Protein 5A07 (pdb70)

Sequence (789 aa):
DHDAEVLDSIMDRLHEPLYEKDTFDPNEVLAENKQLYEEEFLLQQEISEPKVDNLVRSGDPLAGKAKGTILSLVRNSDLEDIISSIQQLEEEYNKNFGYPYTFLNDEEFTDEFKDGIKSILPKDRVVEFGTIGPDNWNMPDSIDRERYDQEMDKMSKENIQYAEVESYHNMCRFYSKEFYHHPLLSKYKYVWRLEPNVNFYCKINYDVFQFMNKNDKIYGFVLNLYDSPQTIETLWTSTMDFVEEHPNYLNVNGAFAWLKDNSQNPKNYDYTQGYSTCHFWTNFEIVVDLDFLRSEPYEKYMQYLEEKGGFYYERWGDAPVRSLALALFADKSSIHWFRDIGYHHTPYTNCPTCPADSDRCNGNCVPGKFTPWSDLDNQNCQATWIRHSMSEEELEMYHDAEVLDSIMDRLHEPLYEKDTFDPNEVLAENKQLYEEFLLQEISEPKVDNLVRSGDPLAGKAKGTILSLVRNSDLEDIISSIQQLEEEYNKNFGYPYTFLNDEEFTDEFKDGIKSILPKDRVVEFGTIGPDNWNMPDSIDRERYDQEMDKMSKENIQYAEVESYHNMCRFYSKEFYHHPLLSKYKYVWRLEPNVNFYCKINYDVFQFMNKNDKIYGFVLNLYDSPQTIETLWTSTMDFVEEHPNYLNVNGAFAWLKDNSQNPKNYDYTQGYSTCHFWTNFEIVVDLDFLRSEPYEKYMQYLEEKGGFYYERWGDAPVRSLALALFADKSSIHWFRDIGYHHTPYTNCPTCPADSDRCNGNCVPGKFTPWSDLDNQNCQATWIRHSMSEEELEMY

Nearest PDB structures (foldseek):
  5a07-assembly1_B  TM=1.003E+00  e=1.049E-85  Saccharomyces cerevisiae S288C
  5a08-assembly1_B  TM=1.001E+00  e=5.625E-82  Saccharomyces cerevisiae S288C
  7bop-assembly6_F  TM=9.604E-01  e=3.568E-45  Aspergillus fumigatus A1163
  1s4p-assembly1_B  TM=9.567E-01  e=1.882E-34  Saccharomyces cerevisiae
  1s4n-assembly1_A  TM=9.405E-01  e=6.060E-35  Saccharomyces cerevisiae

Foldseek 3Di:
DVVVVLLVVLLVLLQDFPDDPPPADLVVVLVVLLVLLLVLQADADAAFPDDDFAFQPRPCFLPAQEEAEEEDDLVLLVQQLVQVVQCCVQECVRRQHAYEYEYQDFHDPVSVVSNCVSDDVPRHYYYYHDDCCLQADDPLDDVVLLVVLLVVVVVVVDPCSVVRNLLSVQLCLQANVCVDPVNVRHQKYWAAYGNKHWFFHDGGRVSVVLVVVLAFKEFAFKWADDLQLPQAVSVLVSVVCVVCVVLFDSQFLSNLQRHCSNPVVSCVRNSGGSRIWGPVSTMMGRCCLCVDVQNNVLSVSVVNVVSSRSGVDGSTSSVGVSRRTRHHLVSYAHPLRTWMDDPFFTRAHHHPDPDPRTPPPDDGSDGGPDVVCSSGGSVSSCVVRRDDPSRSNRD/DPPVLLVVLVVLLQAFPDDPPPADLVVVLVVLLVLLCVFLADADAAFPDDDFAFQPRPCQLPAQEEAEEEDDLVLLVQLLVQVLQCCVQECVRRQHAYEYEYQDFHDPVSVVSVCVSDDVPRHYYYDYDDCCLQADDPLDDVVLLQVLLVVVVVVVDPCSVPRNLLSVQLCLQAPVCVDVVNVRGQKYWAAYGNKHWFFHDGGRPSVVLVVVLAFKEFAFKFADDLQLCQAVSVLVVVVCVVPVVLFDSQFLSNLQRHCRNPVVSCVSNVGGRRIWGPVSTMMGRCCLCVDDQNNVVSVSVVNVVSSRSGVDGSTSSVRVSCRGRHRLQSHAHPLRGFMDDPFFTRAHHHPVVDPRTPPPDDRSPGGPDVVCSSGGSVSSCVVRRDDPSRVNRD

InterPro domains:
  IPR002685 Glycosyl transferase, family 15 [PF01793] (127-413)
  IPR002685 Glycosyl transferase, family 15 [PIRSF018153] (16-459)
  IPR002685 Glycosyl transferase, family 15 [PTHR31121] (1-459)
  IPR029044 Nucleotide-diphospho-sugar transferases [G3DSA:3.90.550.10] (112-464)
  IPR029044 Nucleotide-diphospho-sugar transferases [SSF53448] (128-454)

Solvent-accessible surface area: 32779 Å² total; per-residue (Å²): 139,133,101,47,110,45,40,89,54,4,28,91,114,0,102,92,45,59,74,133,124,134,83,49,59,47,113,119,23,37,56,109,6,89,104,36,16,100,93,34,8,112,66,106,4,53,46,4,144,39,148,50,28,10,92,59,75,56,124,80,18,27,134,16,140,1,0,0,0,1,27,7,147,28,95,19,0,42,57,0,26,43,0,0,28,44,0,16,94,17,3,0,104,63,17,34,3,24,1,0,0,0,2,52,116,127,14,62,108,60,0,63,87,10,0,107,61,37,15,63,211,117,28,89,27,51,40,8,57,3,33,94,138,68,21,73,22,31,153,88,15,70,119,126,102,10,73,113,42,1,58,121,22,35,140,100,133,15,119,88,2,103,69,56,57,53,1,9,37,1,17,3,6,0,35,27,1,2,93,20,106,37,0,84,108,20,55,5,1,2,7,2,36,28,70,1,38,6,20,2,90,5,71,1,0,0,1,11,2,0,60,82,30,116,12,31,0,0,1,2,5,1,7,8,22,51,26,70,2,0,83,52,0,4,41,7,0,8,63,2,0,84,113,52,42,106,21,13,44,98,58,5,2,6,21,0,0,5,0,4,6,8,18,43,169,20,17,93,83,0,130,3,0,0,0,0,8,0,39,5,10,1,1,0,0,10,0,79,19,0,78,38,97,29,0,48,103,0,4,88,34,0,25,130,87,4,3,2,3,28,20,23,1,8,8,11,2,0,0,0,0,0,0,0,0,14,8,49,39,42,17,3,8,8,0,7,0,2,1,3,24,38,64,30,14,18,1,2,4,25,27,54,92,156,39,119,27,29,70,64,62,16,52,80,26,106,8,4,28,63,57,126,55,27,46,48,17,1,4,4,1,2,7,86,53,3,22,57,118,122,17,52,109,16,9,108,95,79,140,56,42,84,45,2,31,71,102,1,101,90,56,60,67,134,156,129,92,48,58,48,114,110,22,36,57,114,6,90,104,37,17,94,96,30,6,90,70,105,6,51,42,5,145,37,147,36,27,14,94,59,76,56,122,105,20,27,132,17,137,2,0,0,1,1,27,6,146,30,88,19,0,34,58,0,26,45,0,0,29,44,0,16,84,18,3,0,102,61,17,33,3,25,1,1,0,0,2,57,111,128,15,68,106,58,2,62,84,9,0,105,63,36,16,63,210,112,26,83,28,50,43,9,51,3,33,94,136,68,18,73,23,31,153,85,15,76,117,143,110,8,72,102,42,2,67,101,22,39,153,114,133,18,121,88,3,98,70,55,57,52,1,8,38,2,18,2,5,0,36,29,1,2,90,15,104,43,0,87,105,20,57,5,0,1,7,2,37,29,72,1,37,5,21,2,72,5,66,2,0,0,1,20,4,0,68,125,32,117,18,32,0,0,0,2,5,0,8,8,21,48,16,68,0,0,82,53,0,5,42,5,0,10,65,2,0,88,111,50,41,102,21,5,44,80,56,6,2,5,26,0,0,5,0,10,4,9,15,37,170,21,21,86,81,0,130,4,0,0,0,0,8,0,39,4,10,1,1,0,0,11,0,76,19,0,80,36,96,27,0,47,102,0,4,86,37,0,26,126,92,5,3,2,2,26,22,24,1,7,8,11,1,0,0,0,0,0,0,0,0,15,8,49,35,38,18,3,8,8,0,7,0,3,0,2,24,38,67,34,13,19,1,2,5,25,29,54,96,154,46,115,25,28,74,62,59,16,49,66,19,106,9,3,30,55,55,128,55,25,48,50,18,1,2,4,1,2,7,93,53,2,21,48,120,115,20,64,127,22,11

Radius of gyration: 29.5 Å; Cα contacts (8 Å, |Δi|>4): 1408; chains: 2; bounding box: 69×97×71 Å

GO terms:
  GO:0000030 mannosyltransferase activity (F, IDA)
  GO:0000324 fungal-type vacuole (C, HDA)

Secondary structure (DSSP, 8-state):
-HHHHHHHHHHHHTTS-SS-TTSS-HHHHHHHHHHHHHHHHTSB--S---S----TTSTTTT-SSEEEEEE--GGGHHHHHHHHHHHHHHTGGGT---EEEEESSPPPHHHHHHHHHHS-TT--EEEEEPPGGGTSPPTTS-HHHHHHHHHHHHHTT-TTTT-HHHHHHHHIIIIIGGGSGGGTT-SEEEE--TT-EE-B---S-HHHHHHHTT--EEES-EEE--GGG-TTHHHHHHHHHHH-GGG--TT--HHHHH--SS-HHHHHHTTS---EEE-TTSEEEEHHHHHSHHHHHHHHHHHHHTHHHHS---HHHHHHHHHHHHS-GGGEEE-TT--EEETTEEE-PBPPTT--SB-SSS-TT---S-GGGGGGB-HHHHHHHH--HHHHT--/--HHHHHHHHHHHTS-SS-TTS--HHHHHHHHHHHHHHHHTSB--S---S-PPPTTSTTTT-SSEEEEEE--GGGHHHHHHHHHHHHHHTGGGT---EEEEESSPPPHHHHHHHHHTS-TT--EEEEEPPGGGTSPPTTS-HHHHHHHHHHHHHTT-TTTT-HHHHHHHHHHHHTGGGSGGGTT-SEEEE--TT-EE-B---S-HHHHHHHTT--EEES-EE---GGG-TTHHHHHHHHHHH-GGG--TT--HHHHH--SS-HHHHHHTTS----EE-TTSEEEEHHHHTSHHHHHHHHHHHHHTHHHHS---HHHHHHHHHHHHS-GGGEEE-TT--EEETTEEE--B--TT--SB-S-S-TT---S-GGGGGGB-HHHHHHHH--HHHHT--

CATH classification: 3.90.550.10

Structure (mmCIF, N/CA/C/O backbone):
data_5A07
#
_entry.id   5A07
#
_cell.length_a   61.215
_cell.length_b   102.621
_cell.length_c   162.651
_cell.angle_alpha   90.00
_cell.angle_beta   90.00
_cell.angle_gamma   90.00
#
_symmetry.space_group_name_H-M   'P 21 21 21'
#
loop_
_entity.id
_entity.type
_entity.pdbx_description
1 polymer 'PROBABLE MANNOSYLTRANSFERASE KTR4'
2 non-polymer "GUANOSINE-5'-DIPHOSPHATE"
3 non-polymer 'MANGANESE (II) ION'
4 non-polymer 'ACETATE ION'
5 water water
#
loop_
_atom_site.group_PDB
_atom_site.id
_atom_site.type_symbol
_atom_site.label_atom_id
_atom_site.label_alt_id
_atom_site.label_comp_id
_atom_site.label_asym_id
_atom_site.label_entity_id
_atom_site.label_seq_id
_atom_site.pdbx_PDB_ins_code
_atom_site.Cartn_x
_atom_site.Cartn_y
_atom_site.Cartn_z
_atom_site.occupancy
_atom_site.B_iso_or_equiv
_atom_site.auth_seq_id
_atom_site.auth_comp_id
_atom_site.auth_asym_id
_atom_site.auth_atom_id
_atom_site.pdbx_PDB_model_num
ATOM 1 N N . ASP A 1 40 ? 39.774 -90.014 -1.505 1.00 50.37 70 ASP A N 1
ATOM 2 C CA . ASP A 1 40 ? 40.612 -89.120 -2.418 1.00 50.80 70 ASP A CA 1
ATOM 3 C C . ASP A 1 40 ? 40.595 -87.685 -1.887 1.00 49.95 70 ASP A C 1
ATOM 4 O O . ASP A 1 40 ? 39.513 -87.098 -1.651 1.00 41.08 70 ASP A O 1
ATOM 9 N N . HIS A 1 41 ? 41.786 -87.116 -1.718 1.00 41.82 71 HIS A N 1
ATOM 10 C CA . HIS A 1 41 ? 41.845 -85.850 -1.067 1.00 42.00 71 HIS A CA 1
ATOM 11 C C . HIS A 1 41 ? 41.120 -84.698 -1.891 1.00 40.49 71 HIS A C 1
ATOM 12 O O . HIS A 1 41 ? 40.363 -83.886 -1.308 1.00 33.54 71 HIS A O 1
ATOM 19 N N . ASP A 1 42 ? 41.405 -84.638 -3.183 1.00 35.78 72 ASP A N 1
ATOM 20 C CA . ASP A 1 42 ? 40.805 -83.624 -4.095 1.00 38.37 72 ASP A CA 1
ATOM 21 C C . ASP A 1 42 ? 39.303 -83.655 -4.027 1.00 38.86 72 ASP A C 1
ATOM 22 O O . ASP A 1 42 ? 38.674 -82.624 -4.066 1.00 34.29 72 ASP A O 1
ATOM 27 N N . ALA A 1 43 ? 38.732 -84.837 -3.897 1.00 38.04 73 ALA A N 1
ATOM 28 C CA . ALA A 1 43 ? 37.305 -84.990 -3.832 1.00 38.41 73 ALA A CA 1
ATOM 29 C C . ALA A 1 43 ? 36.698 -84.590 -2.497 1.00 42.59 73 ALA A C 1
ATOM 30 O O . ALA A 1 43 ? 35.548 -84.145 -2.447 1.00 38.56 73 ALA A O 1
ATOM 32 N N . GLU A 1 44 ? 37.416 -84.764 -1.396 1.00 41.27 74 GLU A N 1
ATOM 33 C CA . GLU A 1 44 ? 36.915 -84.224 -0.143 1.00 44.57 74 GLU A CA 1
ATOM 34 C C . GLU A 1 44 ? 36.998 -82.664 -0.212 1.00 36.44 74 GLU A C 1
ATOM 35 O O . GLU A 1 44 ? 36.180 -81.994 0.367 1.00 39.24 74 GLU A O 1
ATOM 41 N N . VAL A 1 45 ? 38.025 -82.114 -0.875 1.00 33.20 75 VAL A N 1
ATOM 42 C CA . VAL A 1 45 ? 38.172 -80.660 -0.992 1.00 30.45 75 VAL A CA 1
ATOM 43 C C . VAL A 1 45 ? 36.940 -80.168 -1.726 1.00 32.06 75 VAL A C 1
ATOM 44 O O . VAL A 1 45 ? 36.261 -79.249 -1.243 1.00 29.44 75 VAL A O 1
ATOM 48 N N . LEU A 1 46 ? 36.606 -80.818 -2.836 1.00 27.91 76 LEU A N 1
ATOM 49 C CA . LEU A 1 46 ? 35.402 -80.433 -3.615 1.00 36.11 76 LEU A CA 1
ATOM 50 C C . LEU A 1 46 ? 34.153 -80.535 -2.807 1.00 36.01 76 LEU A C 1
ATOM 51 O O . LEU A 1 46 ? 33.322 -79.627 -2.851 1.00 38.23 76 LEU A O 1
ATOM 56 N N . ASP A 1 47 ? 34.005 -81.592 -2.017 1.00 38.74 77 ASP A N 1
ATOM 57 C CA . ASP A 1 47 ? 32.823 -81.719 -1.173 1.00 37.59 77 ASP A CA 1
ATOM 58 C C . ASP A 1 47 ? 32.715 -80.643 -0.123 1.00 34.90 77 ASP A C 1
ATOM 59 O O . ASP A 1 47 ? 31.631 -80.179 0.204 1.00 32.06 77 ASP A O 1
ATOM 64 N N . SER A 1 48 ? 33.825 -80.271 0.466 1.00 31.74 78 SER A N 1
ATOM 65 C CA . SER A 1 48 ? 33.787 -79.183 1.419 1.00 37.24 78 SER A CA 1
ATOM 66 C C . SER A 1 48 ? 33.515 -77.831 0.722 1.00 33.04 78 SER A C 1
ATOM 67 O O . SER A 1 48 ? 32.908 -76.922 1.342 1.00 35.87 78 SER A O 1
ATOM 70 N N . ILE A 1 49 ? 33.900 -77.705 -0.559 1.00 30.52 79 ILE A N 1
ATOM 71 C CA . ILE A 1 49 ? 33.534 -76.483 -1.313 1.00 27.42 79 ILE A CA 1
ATOM 72 C C . ILE A 1 49 ? 32.012 -76.446 -1.527 1.00 26.81 79 ILE A C 1
ATOM 73 O O . ILE A 1 49 ? 31.379 -75.439 -1.207 1.00 25.05 79 ILE A O 1
ATOM 78 N N . MET A 1 50 ? 31.452 -77.582 -1.921 1.00 27.40 80 MET A N 1
ATOM 79 C CA . MET A 1 50 ? 29.975 -77.725 -2.126 1.00 30.51 80 MET A CA 1
ATOM 80 C C . MET A 1 50 ? 29.192 -77.471 -0.921 1.00 29.43 80 MET A C 1
ATOM 81 O O . MET A 1 50 ? 28.131 -76.793 -0.985 1.00 30.08 80 MET A O 1
ATOM 86 N N . ASP A 1 51 ? 29.701 -77.939 0.235 1.00 35.91 81 ASP A N 1
ATOM 87 C CA . ASP A 1 51 ? 29.109 -77.571 1.551 1.00 32.54 81 ASP A CA 1
ATOM 88 C C . ASP A 1 51 ? 29.143 -76.057 1.855 1.00 35.70 81 ASP A C 1
ATOM 89 O O . ASP A 1 51 ? 28.167 -75.462 2.344 1.00 34.17 81 ASP A O 1
ATOM 94 N N . ARG A 1 52 ? 30.297 -75.428 1.640 1.00 33.57 82 ARG A N 1
ATOM 95 C CA . ARG A 1 52 ? 30.357 -73.971 1.823 1.00 33.41 82 ARG A CA 1
ATOM 96 C C . ARG A 1 52 ? 29.358 -73.222 0.916 1.00 28.08 82 ARG A C 1
ATOM 97 O O . ARG A 1 52 ? 28.846 -72.196 1.266 1.00 30.52 82 ARG A O 1
ATOM 105 N N . LEU A 1 53 ? 29.110 -73.755 -0.264 1.00 25.98 83 LEU A N 1
ATOM 106 C CA . LEU A 1 53 ? 28.206 -73.143 -1.230 1.00 24.58 83 LEU A CA 1
ATOM 107 C C . LEU A 1 53 ? 26.764 -73.353 -0.861 1.00 27.56 83 LEU A C 1
ATOM 108 O O . LEU A 1 53 ? 25.893 -72.783 -1.479 1.00 25.84 83 LEU A O 1
ATOM 113 N N . HIS A 1 54 ? 26.506 -74.185 0.131 1.00 26.90 84 HIS A N 1
ATOM 114 C CA . HIS A 1 54 ? 25.131 -74.440 0.586 1.00 30.92 84 HIS A CA 1
ATOM 115 C C . HIS A 1 54 ? 24.870 -73.995 1.993 1.00 30.67 84 HIS A C 1
ATOM 116 O O . HIS A 1 54 ? 23.847 -74.307 2.549 1.00 29.55 84 HIS A O 1
ATOM 123 N N . GLU A 1 55 ? 25.748 -73.197 2.562 1.00 31.04 85 GLU A N 1
ATOM 124 C CA . GLU A 1 55 ? 25.425 -72.574 3.837 1.00 32.73 85 GLU A CA 1
ATOM 125 C C . GLU A 1 55 ? 25.825 -71.080 3.864 1.00 28.97 85 GLU A C 1
ATOM 126 O O . GLU A 1 55 ? 26.792 -70.694 3.225 1.00 29.08 85 GLU A O 1
ATOM 132 N N . PRO A 1 56 ? 25.092 -70.272 4.627 1.00 32.84 86 PRO A N 1
ATOM 133 C CA . PRO A 1 56 ? 25.421 -68.851 4.680 1.00 33.93 86 PRO A CA 1
ATOM 134 C C . PRO A 1 56 ? 26.797 -68.586 5.225 1.00 32.49 86 PRO A C 1
ATOM 135 O O . PRO A 1 56 ? 27.328 -69.336 6.039 1.00 26.02 86 PRO A O 1
ATOM 139 N N . LEU A 1 57 ? 27.405 -67.492 4.794 1.00 27.53 87 LEU A N 1
ATOM 140 C CA . LEU A 1 57 ? 28.698 -67.162 5.333 1.00 27.53 87 LEU A CA 1
ATOM 141 C C . LEU A 1 57 ? 28.625 -66.903 6.850 1.00 26.96 87 LEU A C 1
ATOM 142 O O . LEU A 1 57 ? 29.587 -67.167 7.569 1.00 25.90 87 LEU A O 1
ATOM 147 N N . TYR A 1 58 ? 27.539 -66.305 7.316 1.00 25.29 88 TYR A N 1
ATOM 148 C CA . TYR A 1 58 ? 27.362 -66.033 8.714 1.00 28.68 88 TYR A CA 1
ATOM 149 C C . TYR A 1 58 ? 26.089 -66.691 9.190 1.00 33.61 88 TYR A C 1
ATOM 150 O O . TYR A 1 58 ? 25.093 -66.600 8.476 1.00 29.93 88 TYR A O 1
ATOM 159 N N . GLU A 1 59 ? 26.067 -67.230 10.438 1.00 37.05 89 GLU A N 1
ATOM 160 C CA . GLU A 1 59 ? 24.829 -67.937 10.888 1.00 41.14 89 GLU A CA 1
ATOM 161 C C . GLU A 1 59 ? 23.729 -66.981 11.026 1.00 35.41 89 GLU A C 1
ATOM 162 O O . GLU A 1 59 ? 23.903 -65.856 11.538 1.00 39.16 89 GLU A O 1
ATOM 168 N N . LYS A 1 60 ? 22.599 -67.414 10.517 1.00 40.23 90 LYS A N 1
ATOM 169 C CA . LYS A 1 60 ? 21.387 -66.606 10.493 1.00 50.96 90 LYS A CA 1
ATOM 170 C C . LYS A 1 60 ? 21.088 -66.046 11.876 1.00 46.46 90 LYS A C 1
ATOM 171 O O . LYS A 1 60 ? 21.400 -66.669 12.890 1.00 50.75 90 LYS A O 1
ATOM 177 N N . ASP A 1 61 ? 20.584 -64.819 11.925 1.00 52.40 91 ASP A N 1
ATOM 178 C CA . ASP A 1 61 ? 20.187 -64.179 13.200 1.00 51.49 91 ASP A CA 1
ATOM 179 C C . ASP A 1 61 ? 21.271 -63.989 14.279 1.00 54.25 91 ASP A C 1
ATOM 180 O O . ASP A 1 61 ? 20.959 -63.800 15.450 1.00 63.38 91 ASP A O 1
ATOM 185 N N . THR A 1 62 ? 22.535 -63.952 13.887 1.00 48.22 92 THR A N 1
ATOM 186 C CA . THR A 1 62 ? 23.614 -63.610 14.785 1.00 45.64 92 THR A CA 1
ATOM 187 C C . THR A 1 62 ? 24.288 -62.268 14.448 1.00 47.07 92 THR A C 1
ATOM 188 O O . THR A 1 62 ? 25.409 -62.033 14.871 1.00 51.31 92 THR A O 1
ATOM 192 N N . PHE A 1 63 ? 23.637 -61.409 13.657 1.00 41.01 93 PHE A N 1
ATOM 193 C CA . PHE A 1 63 ? 24.244 -60.126 13.234 1.00 34.41 93 PHE A CA 1
ATOM 194 C C . PHE A 1 63 ? 23.127 -59.202 13.041 1.00 36.09 93 PHE A C 1
ATOM 195 O O . PHE A 1 63 ? 22.007 -59.642 12.739 1.00 35.37 93 PHE A O 1
ATOM 203 N N . ASP A 1 64 ? 23.402 -57.903 13.154 1.00 35.09 94 ASP A N 1
ATOM 204 C CA . ASP A 1 64 ? 22.433 -56.905 12.832 1.00 35.70 94 ASP A CA 1
ATOM 205 C C . ASP A 1 64 ? 22.923 -56.289 11.494 1.00 32.12 94 ASP A C 1
ATOM 206 O O . ASP A 1 64 ? 24.021 -55.687 11.467 1.00 28.47 94 ASP A O 1
ATOM 211 N N . PRO A 1 65 ? 22.119 -56.416 10.410 1.00 34.60 95 PRO A N 1
ATOM 212 C CA . PRO A 1 65 ? 22.456 -55.801 9.075 1.00 31.24 95 PRO A CA 1
ATOM 213 C C . PRO A 1 65 ? 22.744 -54.292 9.115 1.00 31.57 95 PRO A C 1
ATOM 214 O O . PRO A 1 65 ? 23.491 -53.801 8.287 1.00 30.05 95 PRO A O 1
ATOM 218 N N . ASN A 1 66 ? 22.171 -53.544 10.063 1.00 31.34 96 ASN A N 1
ATOM 219 C CA . ASN A 1 66 ? 22.506 -52.121 10.201 1.00 31.03 96 ASN A CA 1
ATOM 220 C C . ASN A 1 66 ? 23.894 -51.892 10.764 1.00 28.57 96 ASN A C 1
ATOM 221 O O . ASN A 1 66 ? 24.573 -50.979 10.330 1.00 29.65 96 ASN A O 1
ATOM 226 N N . GLU A 1 67 ? 24.328 -52.708 11.719 1.00 29.08 97 GLU A N 1
ATOM 227 C CA . GLU A 1 67 ? 25.678 -52.587 12.195 1.00 31.48 97 GLU A CA 1
ATOM 228 C C . GLU A 1 67 ? 26.639 -53.063 11.106 1.00 28.92 97 GLU A C 1
ATOM 229 O O . GLU A 1 67 ? 27.772 -52.617 11.063 1.00 26.62 97 GLU A O 1
ATOM 235 N N . VAL A 1 68 ? 26.262 -54.118 10.393 1.00 27.67 98 VAL A N 1
ATOM 236 C CA . VAL A 1 68 ? 27.109 -54.663 9.306 1.00 27.09 98 VAL A CA 1
ATOM 237 C C . VAL A 1 68 ? 27.384 -53.559 8.237 1.00 22.05 98 VAL A C 1
ATOM 238 O O . VAL A 1 68 ? 28.500 -53.334 7.835 1.00 21.36 98 VAL A O 1
ATOM 242 N N . LEU A 1 69 ? 26.336 -52.861 7.870 1.00 22.83 99 LEU A N 1
ATOM 243 C CA . LEU A 1 69 ? 26.415 -51.802 6.907 1.00 24.60 99 LEU A CA 1
ATOM 244 C C . LEU A 1 69 ? 27.346 -50.720 7.422 1.00 24.63 99 LEU A C 1
ATOM 245 O O . LEU A 1 69 ? 28.130 -50.181 6.674 1.00 21.51 99 LEU A O 1
ATOM 250 N N . ALA A 1 70 ? 27.269 -50.411 8.703 1.00 23.18 100 ALA A N 1
ATOM 251 C CA . ALA A 1 70 ? 28.101 -49.368 9.230 1.00 24.41 100 ALA A CA 1
ATOM 252 C C . ALA A 1 70 ? 29.551 -49.784 9.169 1.00 22.53 100 ALA A C 1
ATOM 253 O O . ALA A 1 70 ? 30.420 -49.001 8.856 1.00 22.46 100 ALA A O 1
ATOM 255 N N . GLU A 1 71 ? 29.833 -51.019 9.531 1.00 22.54 101 GLU A N 1
ATOM 256 C CA . GLU A 1 71 ? 31.186 -51.471 9.480 1.00 24.12 101 GLU A CA 1
ATOM 257 C C . GLU A 1 71 ? 31.713 -51.561 8.021 1.00 22.73 101 GLU A C 1
ATOM 258 O O . GLU A 1 71 ? 32.881 -51.402 7.770 1.00 20.57 101 GLU A O 1
ATOM 264 N N . ASN A 1 72 ? 30.854 -51.960 7.106 1.00 21.50 102 ASN A N 1
ATOM 265 C CA . ASN A 1 72 ? 31.272 -52.115 5.676 1.00 20.65 102 ASN A CA 1
ATOM 266 C C . ASN A 1 72 ? 31.504 -50.756 5.045 1.00 21.14 102 ASN A C 1
ATOM 267 O O . ASN A 1 72 ? 32.473 -50.568 4.332 1.00 21.41 102 ASN A O 1
ATOM 272 N N . LYS A 1 73 ? 30.676 -49.769 5.377 1.00 23.01 103 LYS A N 1
ATOM 273 C CA . LYS A 1 73 ? 30.981 -48.411 4.956 1.00 23.74 103 LYS A CA 1
ATOM 274 C C . LYS A 1 73 ? 32.305 -47.896 5.492 1.00 22.68 103 LYS A C 1
ATOM 275 O O . LYS A 1 73 ? 33.012 -47.168 4.819 1.00 19.42 103 LYS A O 1
ATOM 281 N N . GLN A 1 74 ? 32.628 -48.206 6.743 1.00 21.45 104 GLN A N 1
ATOM 282 C CA . GLN A 1 74 ? 33.927 -47.780 7.283 1.00 22.93 104 GLN A CA 1
ATOM 283 C C . GLN A 1 74 ? 35.075 -48.454 6.625 1.00 20.34 104 GLN A C 1
ATOM 284 O O . GLN A 1 74 ? 36.132 -47.854 6.402 1.00 21.76 104 GLN A O 1
ATOM 290 N N . LEU A 1 75 ? 34.958 -49.743 6.348 1.00 20.45 105 LEU A N 1
ATOM 291 C CA . LEU A 1 75 ? 36.045 -50.427 5.655 1.00 19.53 105 LEU A CA 1
ATOM 292 C C . LEU A 1 75 ? 36.229 -49.861 4.217 1.00 18.61 105 LEU A C 1
ATOM 293 O O . LEU A 1 75 ? 37.333 -49.701 3.750 1.00 18.28 105 LEU A O 1
ATOM 298 N N . TYR A 1 76 ? 35.123 -49.658 3.492 1.00 17.99 106 TYR A N 1
ATOM 299 C CA . TYR A 1 76 ? 35.174 -49.000 2.170 1.00 17.38 106 TYR A CA 1
ATOM 300 C C . TYR A 1 76 ? 35.852 -47.649 2.262 1.00 17.80 106 TYR A C 1
ATOM 301 O O . TYR A 1 76 ? 36.761 -47.352 1.518 1.00 18.92 106 TYR A O 1
ATOM 310 N N . GLU A 1 77 ? 35.423 -46.834 3.203 1.00 19.23 107 GLU A N 1
ATOM 311 C CA . GLU A 1 77 ? 36.015 -45.545 3.427 1.00 21.26 107 GLU A CA 1
ATOM 312 C C . GLU A 1 77 ? 37.524 -45.586 3.692 1.00 22.72 107 GLU A C 1
ATOM 313 O O . GLU A 1 77 ? 38.276 -44.775 3.116 1.00 19.02 107 GLU A O 1
ATOM 319 N N A GLU A 1 78 ? 37.965 -46.527 4.520 0.50 21.95 108 GLU A N 1
ATOM 320 N N B GLU A 1 78 ? 37.963 -46.525 4.539 0.50 22.42 108 GLU A N 1
ATOM 321 C CA A GLU A 1 78 ? 39.377 -46.660 4.848 0.50 23.25 108 GLU A CA 1
ATOM 322 C CA B GLU A 1 78 ? 39.392 -46.723 4.848 0.50 24.18 108 GLU A CA 1
ATOM 323 C C A GLU A 1 78 ? 40.229 -46.975 3.616 0.50 21.55 108 GLU A C 1
ATOM 324 C C B GLU A 1 78 ? 40.193 -46.906 3.569 0.50 22.05 108 GLU A C 1
ATOM 325 O O A GLU A 1 78 ? 41.359 -46.489 3.510 0.50 19.78 108 GLU A O 1
ATOM 326 O O B GLU A 1 78 ? 41.236 -46.256 3.374 0.50 20.19 108 GLU A O 1
ATOM 337 N N . PHE A 1 79 ? 39.703 -47.788 2.698 1.00 19.93 109 PHE A N 1
ATOM 338 C CA . PHE A 1 79 ? 40.394 -48.067 1.457 1.00 19.49 109 PHE A CA 1
ATOM 339 C C . PHE A 1 79 ? 40.350 -46.848 0.543 1.00 17.92 109 PHE A C 1
ATOM 340 O O . PHE A 1 79 ? 41.362 -46.464 -0.031 1.00 17.73 109 PHE A O 1
ATOM 348 N N . LEU A 1 80 ? 39.192 -46.234 0.404 1.00 17.06 110 LEU A N 1
ATOM 349 C CA . LEU A 1 80 ? 39.086 -45.128 -0.519 1.00 16.85 110 LEU A CA 1
ATOM 350 C C . LEU A 1 80 ? 39.903 -43.880 -0.096 1.00 19.23 110 LEU A C 1
ATOM 351 O O . LEU A 1 80 ? 40.311 -43.098 -0.958 1.00 18.41 110 LEU A O 1
ATOM 356 N N . LEU A 1 81 ? 40.162 -43.746 1.207 1.00 19.74 111 LEU A N 1
ATOM 357 C CA . LEU A 1 81 ? 41.034 -42.679 1.762 1.00 21.42 111 LEU A CA 1
ATOM 358 C C . LEU A 1 81 ? 42.496 -42.875 1.499 1.00 21.94 111 LEU A C 1
ATOM 359 O O . LEU A 1 81 ? 43.255 -41.932 1.559 1.00 20.37 111 LEU A O 1
ATOM 364 N N . GLN A 1 82 ? 42.899 -44.066 1.152 1.00 20.03 112 GLN A N 1
ATOM 365 C CA A GLN A 1 82 ? 44.299 -44.292 0.970 0.40 19.84 112 GLN A CA 1
ATOM 366 C CA B GLN A 1 82 ? 44.300 -44.327 0.941 0.60 21.77 112 GLN A CA 1
ATOM 367 C C . GLN A 1 82 ? 44.786 -43.543 -0.272 1.00 20.48 112 GLN A C 1
ATOM 368 O O . GLN A 1 82 ? 44.190 -43.622 -1.326 1.00 17.56 112 GLN A O 1
ATOM 379 N N . GLU A 1 83 ? 45.887 -42.798 -0.119 1.00 17.40 113 GLU A N 1
ATOM 380 C CA . GLU A 1 83 ? 46.526 -42.137 -1.227 1.00 18.76 113 GLU A CA 1
ATOM 381 C C . GLU A 1 83 ? 47.123 -43.166 -2.181 1.00 19.50 113 GLU A C 1
ATOM 382 O O . GLU A 1 83 ? 48.007 -43.861 -1.832 1.00 21.29 113 GLU A O 1
ATOM 388 N N . ILE A 1 84 ? 46.633 -43.266 -3.385 1.00 18.50 114 ILE A N 1
ATOM 389 C CA . ILE A 1 84 ? 47.166 -44.229 -4.342 1.00 17.68 114 ILE A CA 1
ATOM 390 C C . ILE A 1 84 ? 47.525 -43.547 -5.620 1.00 17.01 114 ILE A C 1
ATOM 391 O O . ILE A 1 84 ? 47.097 -42.390 -5.913 1.00 16.18 114 ILE A O 1
ATOM 396 N N . SER A 1 85 ? 48.317 -44.250 -6.419 1.00 17.93 115 SER A N 1
ATOM 397 C CA . SER A 1 85 ? 48.612 -43.806 -7.757 1.00 21.24 115 SER A CA 1
ATOM 398 C C . SER A 1 85 ? 48.430 -44.898 -8.796 1.00 20.40 115 SER A C 1
ATOM 399 O O . SER A 1 85 ? 47.608 -44.756 -9.684 1.00 20.79 115 SER A O 1
ATOM 402 N N . GLU A 1 86 ? 49.275 -45.896 -8.765 1.00 21.07 116 GLU A N 1
ATOM 403 C CA . GLU A 1 86 ? 49.202 -46.962 -9.735 1.00 23.21 116 GLU A CA 1
ATOM 404 C C . GLU A 1 86 ? 49.643 -48.285 -9.120 1.00 20.50 116 GLU A C 1
ATOM 405 O O . GLU A 1 86 ? 50.117 -48.321 -7.968 1.00 22.68 116 GLU A O 1
ATOM 411 N N . PRO A 1 87 ? 49.409 -49.388 -9.817 1.00 18.35 117 PRO A N 1
ATOM 412 C CA . PRO A 1 87 ? 49.759 -50.687 -9.264 1.00 18.51 117 PRO A CA 1
ATOM 413 C C . PRO A 1 87 ? 51.239 -50.750 -8.895 1.00 21.31 117 PRO A C 1
ATOM 414 O O . PRO A 1 87 ? 52.063 -50.217 -9.623 1.00 21.47 117 PRO A O 1
ATOM 418 N N . LYS A 1 88 ? 51.509 -51.343 -7.740 1.00 22.59 118 LYS A N 1
ATOM 419 C CA . LYS A 1 88 ? 52.871 -51.474 -7.176 1.00 24.54 118 LYS A CA 1
ATOM 420 C C . LYS A 1 88 ? 53.498 -52.729 -7.673 1.00 22.88 118 LYS A C 1
ATOM 421 O O . LYS A 1 88 ? 53.560 -53.708 -6.979 1.00 24.01 118 LYS A O 1
ATOM 427 N N . VAL A 1 89 ? 53.820 -52.733 -8.953 1.00 21.94 119 VAL A N 1
ATOM 428 C CA . VAL A 1 89 ? 54.405 -53.884 -9.617 1.00 22.64 119 VAL A CA 1
ATOM 429 C C . VAL A 1 89 ? 55.559 -53.329 -10.463 1.00 23.72 119 VAL A C 1
ATOM 430 O O . VAL A 1 89 ? 55.591 -52.153 -10.758 1.00 23.80 119 VAL A O 1
ATOM 434 N N . ASP A 1 90 ? 56.543 -54.164 -10.827 1.00 27.97 120 ASP A N 1
ATOM 435 C CA . ASP A 1 90 ? 57.785 -53.612 -11.448 1.00 31.34 120 ASP A CA 1
ATOM 436 C C . ASP A 1 90 ? 57.803 -53.819 -12.930 1.00 33.53 120 ASP A C 1
ATOM 437 O O . ASP A 1 90 ? 58.883 -53.830 -13.567 1.00 30.31 120 ASP A O 1
ATOM 442 N N . ASN A 1 91 ? 56.636 -54.075 -13.507 1.00 27.66 121 ASN A N 1
ATOM 443 C CA . ASN A 1 91 ? 56.574 -54.432 -14.909 1.00 27.52 121 ASN A CA 1
ATOM 444 C C . ASN A 1 91 ? 55.529 -53.612 -15.672 1.00 26.82 121 ASN A C 1
ATOM 445 O O . ASN A 1 91 ? 55.111 -54.004 -16.735 1.00 24.90 121 ASN A O 1
ATOM 450 N N . LEU A 1 92 ? 55.206 -52.402 -15.210 1.00 25.83 122 LEU A N 1
ATOM 451 C CA . LEU A 1 92 ? 54.317 -51.529 -15.987 1.00 24.49 122 LEU A CA 1
ATOM 452 C C . LEU A 1 92 ? 54.880 -51.097 -17.323 1.00 26.86 122 LEU A C 1
ATOM 453 O O . LEU A 1 92 ? 56.048 -50.728 -17.421 1.00 24.39 122 LEU A O 1
ATOM 458 N N . VAL A 1 93 ? 54.026 -51.017 -18.316 1.00 18.86 123 VAL A N 1
ATOM 459 C CA . VAL A 1 93 ? 54.413 -50.610 -19.641 1.00 21.72 123 VAL A CA 1
ATOM 460 C C . VAL A 1 93 ? 53.971 -49.199 -19.936 1.00 23.69 123 VAL A C 1
ATOM 461 O O . VAL A 1 93 ? 52.770 -48.854 -19.930 1.00 22.65 123 VAL A O 1
ATOM 465 N N . ARG A 1 94 ? 54.951 -48.341 -20.170 1.00 22.92 124 ARG A N 1
ATOM 466 C CA . ARG A 1 94 ? 54.714 -46.940 -20.346 1.00 21.70 124 ARG A CA 1
ATOM 467 C C . ARG A 1 94 ? 54.492 -46.619 -21.802 1.00 24.30 124 ARG A C 1
ATOM 468 O O . ARG A 1 94 ? 54.881 -47.366 -22.730 1.00 26.52 124 ARG A O 1
ATOM 476 N N . SER A 1 95 ? 53.884 -45.490 -22.009 1.00 23.37 125 SER A N 1
ATOM 477 C CA . SER A 1 95 ? 53.528 -44.976 -23.347 1.00 27.81 125 SER A CA 1
ATOM 478 C C . SER A 1 95 ? 54.796 -44.936 -24.157 1.00 32.73 125 SER A C 1
ATOM 479 O O . SER A 1 95 ? 55.782 -44.474 -23.632 1.00 31.71 125 SER A O 1
ATOM 482 N N . GLY A 1 96 ? 54.834 -45.434 -25.374 1.00 34.14 126 GLY A N 1
ATOM 483 C CA . GLY A 1 96 ? 56.123 -45.433 -26.102 1.00 42.25 126 GLY A CA 1
ATOM 484 C C . GLY A 1 96 ? 57.200 -46.453 -25.707 1.00 42.22 126 GLY A C 1
ATOM 485 O O . GLY A 1 96 ? 58.207 -46.515 -26.353 1.00 48.76 126 GLY A O 1
ATOM 486 N N . ASP A 1 97 ? 57.039 -47.226 -24.639 1.00 36.67 127 ASP A N 1
ATOM 487 C CA . ASP A 1 97 ? 57.824 -48.444 -24.446 1.00 33.15 127 ASP A CA 1
ATOM 488 C C . ASP A 1 97 ? 57.522 -49.400 -25.601 1.00 30.75 127 ASP A C 1
ATOM 489 O O . ASP A 1 97 ? 56.472 -49.288 -26.259 1.00 32.66 127 ASP A O 1
ATOM 494 N N . PRO A 1 98 ? 58.437 -50.330 -25.884 1.00 32.16 128 PRO A N 1
ATOM 495 C CA . PRO A 1 98 ? 58.235 -51.231 -27.020 1.00 32.86 128 PRO A CA 1
ATOM 496 C C . PRO A 1 98 ? 56.933 -52.049 -26.940 1.00 32.39 128 PRO A C 1
ATOM 497 O O . PRO A 1 98 ? 56.345 -52.343 -27.965 1.00 31.17 128 PRO A O 1
ATOM 501 N N . LEU A 1 99 ? 56.536 -52.466 -25.747 1.00 29.42 129 LEU A N 1
ATOM 502 C CA . LEU A 1 99 ? 55.291 -53.236 -25.601 1.00 28.64 129 LEU A CA 1
ATOM 503 C C . LEU A 1 99 ? 53.999 -52.384 -25.559 1.00 27.18 129 LEU A C 1
ATOM 504 O O . LEU A 1 99 ? 52.894 -52.929 -25.547 1.00 26.94 129 LEU A O 1
ATOM 509 N N . ALA A 1 100 ? 54.115 -51.076 -25.610 1.00 24.64 130 ALA A N 1
ATOM 510 C CA . ALA A 1 100 ? 52.945 -50.217 -25.489 1.00 26.50 130 ALA A CA 1
ATOM 511 C C . ALA A 1 100 ? 52.052 -50.357 -26.689 1.00 27.68 130 ALA A C 1
ATOM 512 O O . ALA A 1 100 ? 52.507 -50.280 -27.797 1.00 23.90 130 ALA A O 1
ATOM 514 N N . GLY A 1 101 ? 50.762 -50.587 -26.476 1.00 23.76 131 GLY A N 1
ATOM 515 C CA . GLY A 1 101 ? 49.895 -50.688 -27.603 1.00 23.97 131 GLY A CA 1
ATOM 516 C C . GLY A 1 101 ? 49.952 -52.063 -28.283 1.00 23.85 131 GLY A C 1
ATOM 517 O O . GLY A 1 101 ? 49.215 -52.314 -29.197 1.00 24.19 131 GLY A O 1
ATOM 518 N N . LYS A 1 102 ? 50.717 -52.998 -27.784 1.00 24.24 132 LYS A N 1
ATOM 519 C CA . LYS A 1 102 ? 50.880 -54.236 -28.533 1.00 26.40 132 LYS A CA 1
ATOM 520 C C . LYS A 1 102 ? 50.048 -55.399 -28.065 1.00 26.40 132 LYS A C 1
ATOM 521 O O . LYS A 1 102 ? 50.121 -56.415 -28.634 1.00 22.66 132 LYS A O 1
ATOM 527 N N . ALA A 1 103 ? 49.289 -55.275 -26.995 1.00 23.12 133 ALA A N 1
ATOM 528 C CA . ALA A 1 103 ? 48.405 -56.353 -26.597 1.00 21.40 133 ALA A CA 1
ATOM 529 C C . ALA A 1 103 ? 47.365 -56.518 -27.677 1.00 19.90 133 ALA A C 1
ATOM 530 O O . ALA A 1 103 ? 47.029 -55.587 -28.437 1.00 19.47 133 ALA A O 1
ATOM 532 N N . LYS A 1 104 ? 46.808 -57.696 -27.775 1.00 20.74 134 LYS A N 1
ATOM 533 C CA . LYS A 1 104 ? 45.749 -57.896 -28.733 1.00 20.92 134 LYS A CA 1
ATOM 534 C C . LYS A 1 104 ? 44.418 -57.563 -28.060 1.00 20.25 134 LYS A C 1
ATOM 535 O O . LYS A 1 104 ? 43.688 -58.440 -27.519 1.00 17.87 134 LYS A O 1
ATOM 541 N N . GLY A 1 105 ? 44.111 -56.286 -28.066 1.00 19.67 135 GLY A N 1
ATOM 542 C CA . GLY A 1 105 ? 42.991 -55.790 -27.320 1.00 17.75 135 GLY A CA 1
ATOM 543 C C . GLY A 1 105 ? 42.260 -54.703 -28.034 1.00 17.65 135 GLY A C 1
ATOM 544 O O . GLY A 1 105 ? 42.816 -54.065 -28.917 1.00 16.12 135 GLY A O 1
ATOM 545 N N . THR A 1 106 ? 41.007 -54.515 -27.628 1.00 14.73 136 THR A N 1
ATOM 546 C CA . THR A 1 106 ? 40.168 -53.481 -28.171 1.00 16.39 136 THR A CA 1
ATOM 547 C C . THR A 1 106 ? 39.251 -52.894 -27.094 1.00 14.97 136 THR A C 1
ATOM 548 O O . THR A 1 106 ? 38.898 -53.589 -26.090 1.00 14.12 136 THR A O 1
ATOM 552 N N . ILE A 1 107 ? 38.850 -51.650 -27.322 1.00 14.12 137 ILE A N 1
ATOM 553 C CA . ILE A 1 107 ? 37.800 -51.050 -26.570 1.00 14.80 137 ILE A CA 1
ATOM 554 C C . ILE A 1 107 ? 36.456 -51.383 -27.274 1.00 18.25 137 ILE A C 1
ATOM 555 O O . ILE A 1 107 ? 36.301 -51.128 -28.478 1.00 21.31 137 ILE A O 1
ATOM 560 N N . LEU A 1 108 ? 35.543 -51.989 -26.551 1.00 15.77 138 LEU A N 1
ATOM 561 C CA . LEU A 1 108 ? 34.317 -52.485 -27.159 1.00 15.67 138 LEU A CA 1
ATOM 562 C C . LEU A 1 108 ? 33.108 -51.734 -26.666 1.00 15.91 138 LEU A C 1
ATOM 563 O O . LEU A 1 108 ? 32.931 -51.569 -25.438 1.00 15.87 138 LEU A O 1
ATOM 568 N N . SER A 1 109 ? 32.236 -51.350 -27.590 1.00 14.92 139 SER A N 1
ATOM 569 C CA . SER A 1 109 ? 30.951 -50.790 -27.239 1.00 15.71 139 SER A CA 1
ATOM 570 C C . SER A 1 109 ? 29.862 -51.410 -28.059 1.00 15.44 139 SER A C 1
ATOM 571 O O . SER A 1 109 ? 29.892 -51.346 -29.297 1.00 18.04 139 SER A O 1
ATOM 574 N N . LEU A 1 110 ? 28.873 -51.966 -27.379 1.00 15.92 140 LEU A N 1
ATOM 575 C CA . LEU A 1 110 ? 27.609 -52.391 -27.963 1.00 16.06 140 LEU A CA 1
ATOM 576 C C . LEU A 1 110 ? 26.695 -51.161 -27.833 1.00 18.64 140 LEU A C 1
ATOM 577 O O . LEU A 1 110 ? 26.404 -50.759 -26.721 1.00 18.48 140 LEU A O 1
ATOM 582 N N . VAL A 1 111 ? 26.282 -50.563 -28.967 1.00 17.96 141 VAL A N 1
ATOM 583 C CA . VAL A 1 111 ? 25.533 -49.323 -28.928 1.00 18.69 141 VAL A CA 1
ATOM 584 C C . VAL A 1 111 ? 24.594 -49.252 -30.118 1.00 20.10 141 VAL A C 1
ATOM 585 O O . VAL A 1 111 ? 24.755 -49.995 -31.105 1.00 18.39 141 VAL A O 1
ATOM 589 N N . ARG A 1 112 ? 23.575 -48.413 -29.964 1.00 20.29 142 ARG A N 1
ATOM 590 C CA . ARG A 1 112 ? 22.582 -48.150 -31.012 1.00 22.86 142 ARG A CA 1
ATOM 591 C C . ARG A 1 112 ? 23.041 -46.935 -31.797 1.00 24.31 142 ARG A C 1
ATOM 592 O O . ARG A 1 112 ? 23.828 -46.116 -31.285 1.00 20.76 142 ARG A O 1
ATOM 600 N N . ASN A 1 113 ? 22.519 -46.761 -33.022 1.00 23.00 143 ASN A N 1
ATOM 601 C CA . ASN A 1 113 ? 22.719 -45.506 -33.781 1.00 22.25 143 ASN A CA 1
ATOM 602 C C . ASN A 1 113 ? 22.312 -44.258 -32.971 1.00 19.93 143 ASN A C 1
ATOM 603 O O . ASN A 1 113 ? 23.017 -43.273 -32.963 1.00 20.40 143 ASN A O 1
ATOM 608 N N . SER A 1 114 ? 21.237 -44.370 -32.225 1.00 21.89 144 SER A N 1
ATOM 609 C CA . SER A 1 114 ? 20.736 -43.271 -31.407 1.00 21.26 144 SER A CA 1
ATOM 610 C C . SER A 1 114 ? 21.617 -43.003 -30.163 1.00 23.00 144 SER A C 1
ATOM 611 O O . SER A 1 114 ? 21.421 -42.016 -29.521 1.00 21.69 144 SER A O 1
ATOM 614 N N . ASP A 1 115 ? 22.656 -43.807 -29.890 1.00 19.85 145 ASP A N 1
ATOM 615 C CA . ASP A 1 115 ? 23.576 -43.575 -28.782 1.00 19.56 145 ASP A CA 1
ATOM 616 C C . ASP A 1 115 ? 24.784 -42.786 -29.189 1.00 18.89 145 ASP A C 1
ATOM 617 O O . ASP A 1 115 ? 25.685 -42.578 -28.368 1.00 17.73 145 ASP A O 1
ATOM 622 N N . LEU A 1 116 ? 24.798 -42.264 -30.415 1.00 17.44 146 LEU A N 1
ATOM 623 C CA . LEU A 1 116 ? 26.006 -41.620 -30.934 1.00 18.38 146 LEU A CA 1
ATOM 624 C C . LEU A 1 116 ? 26.591 -40.544 -30.003 1.00 18.28 146 LEU A C 1
ATOM 625 O O . LEU A 1 116 ? 27.772 -40.551 -29.682 1.00 17.31 146 LEU A O 1
ATOM 630 N N . GLU A 1 117 ? 25.768 -39.618 -29.553 1.00 17.65 147 GLU A N 1
ATOM 631 C CA . GLU A 1 117 ? 26.352 -38.505 -28.765 1.00 19.58 147 GLU A CA 1
ATOM 632 C C . GLU A 1 117 ? 26.873 -38.956 -27.398 1.00 18.00 147 GLU A C 1
ATOM 633 O O . GLU A 1 117 ? 27.896 -38.495 -26.931 1.00 17.71 147 GLU A O 1
ATOM 639 N N . ASP A 1 118 ? 26.142 -39.859 -26.785 1.00 18.05 148 ASP A N 1
ATOM 640 C CA . ASP A 1 118 ? 26.443 -40.356 -25.405 1.00 19.01 148 ASP A CA 1
ATOM 641 C C . ASP A 1 118 ? 27.652 -41.282 -25.425 1.00 17.64 148 ASP A C 1
ATOM 642 O O . ASP A 1 118 ? 28.472 -41.249 -24.516 1.00 14.95 148 ASP A O 1
ATOM 647 N N . ILE A 1 119 ? 27.825 -42.033 -26.511 1.00 17.01 149 ILE A N 1
ATOM 648 C CA . ILE A 1 119 ? 29.085 -42.780 -26.682 1.00 17.19 149 ILE A CA 1
ATOM 649 C C . ILE A 1 119 ? 30.274 -41.926 -27.027 1.00 16.62 149 ILE A C 1
ATOM 650 O O . ILE A 1 119 ? 31.381 -42.202 -26.566 1.00 15.10 149 ILE A O 1
ATOM 655 N N . ILE A 1 120 ? 30.087 -40.877 -27.836 1.00 14.92 150 ILE A N 1
ATOM 656 C CA . ILE A 1 120 ? 31.132 -39.922 -28.056 1.00 16.95 150 ILE A CA 1
ATOM 657 C C . ILE A 1 120 ? 31.676 -39.324 -26.733 1.00 15.21 150 ILE A C 1
ATOM 658 O O . ILE A 1 120 ? 32.897 -39.191 -26.546 1.00 16.79 150 ILE A O 1
ATOM 663 N N . SER A 1 121 ? 30.760 -38.971 -25.862 1.00 15.88 151 SER A N 1
ATOM 664 C CA . SER A 1 121 ? 31.125 -38.363 -24.581 1.00 18.18 151 SER A CA 1
ATOM 665 C C . SER A 1 121 ? 32.033 -39.364 -23.813 1.00 16.81 151 SER A C 1
ATOM 666 O O . SER A 1 121 ? 33.095 -39.017 -23.310 1.00 15.22 151 SER A O 1
ATOM 669 N N . SER A 1 122 ? 31.629 -40.649 -23.801 1.00 15.74 152 SER A N 1
ATOM 670 C CA . SER A 1 122 ? 32.417 -41.688 -23.108 1.00 15.71 152 SER A CA 1
ATOM 671 C C . SER A 1 122 ? 33.838 -41.833 -23.730 1.00 16.03 152 SER A C 1
ATOM 672 O O . SER A 1 122 ? 34.820 -41.911 -23.038 1.00 15.08 152 SER A O 1
ATOM 675 N N . ILE A 1 123 ? 33.889 -41.918 -25.049 1.00 16.07 153 ILE A N 1
ATOM 676 C CA . ILE A 1 123 ? 35.075 -42.081 -25.764 1.00 15.85 153 ILE A CA 1
ATOM 677 C C . ILE A 1 123 ? 36.039 -40.907 -25.488 1.00 17.02 153 ILE A C 1
ATOM 678 O O . ILE A 1 123 ? 37.226 -41.119 -25.321 1.00 15.40 153 ILE A O 1
ATOM 683 N N . GLN A 1 124 ? 35.517 -39.693 -25.483 1.00 17.65 154 GLN A N 1
ATOM 684 C CA . GLN A 1 124 ? 36.400 -38.534 -25.305 1.00 19.70 154 GLN A CA 1
ATOM 685 C C . GLN A 1 124 ? 37.063 -38.598 -23.932 1.00 19.35 154 GLN A C 1
ATOM 686 O O . GLN A 1 124 ? 38.239 -38.278 -23.790 1.00 21.20 154 GLN A O 1
ATOM 692 N N . GLN A 1 125 ? 36.289 -39.016 -22.949 1.00 16.22 155 GLN A N 1
ATOM 693 C CA . GLN A 1 125 ? 36.885 -39.223 -21.608 1.00 19.18 155 GLN A CA 1
ATOM 694 C C . GLN A 1 125 ? 37.883 -40.338 -21.505 1.00 16.21 155 GLN A C 1
ATOM 695 O O . GLN A 1 125 ? 38.949 -40.174 -20.870 1.00 16.69 155 GLN A O 1
ATOM 701 N N . LEU A 1 126 ? 37.589 -41.453 -22.185 1.00 15.91 156 LEU A N 1
ATOM 702 C CA . LEU A 1 126 ? 38.572 -42.568 -22.194 1.00 15.38 156 LEU A CA 1
ATOM 703 C C . LEU A 1 126 ? 39.817 -42.172 -22.956 1.00 15.75 156 LEU A C 1
ATOM 704 O O . LEU A 1 126 ? 40.943 -42.506 -22.505 1.00 17.01 156 LEU A O 1
ATOM 709 N N . GLU A 1 127 ? 39.668 -41.392 -24.052 1.00 14.97 157 GLU A N 1
ATOM 710 C CA . GLU A 1 127 ? 40.861 -40.937 -24.748 1.00 17.64 157 GLU A CA 1
ATOM 711 C C . GLU A 1 127 ? 41.744 -40.014 -23.837 1.00 17.42 157 GLU A C 1
ATOM 712 O O . GLU A 1 127 ? 42.940 -40.187 -23.716 1.00 16.83 157 GLU A O 1
ATOM 718 N N . GLU A 1 128 ? 41.086 -39.055 -23.212 1.0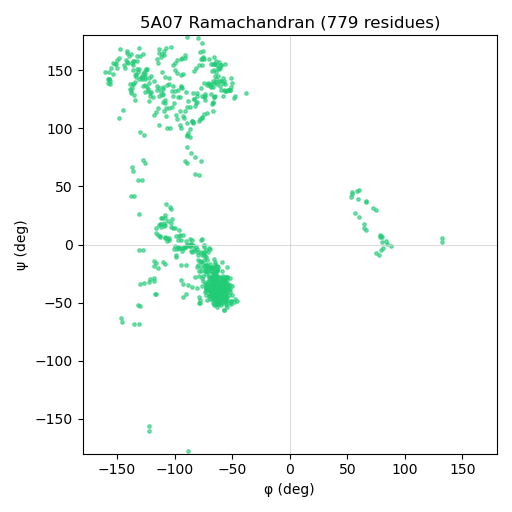0 19.31 158 GLU A N 1
ATOM 719 C CA . GLU A 1 128 ? 41.739 -38.028 -22.393 1.00 21.96 158 GLU A CA 1
ATOM 720 C C . GLU A 1 128 ? 42.453 -38.631 -21.177 1.00 20.96 158 GLU A C 1
ATOM 721 O O . GLU A 1 128 ? 43.581 -38.271 -20.905 1.00 20.38 158 GLU A O 1
ATOM 727 N N . GLU A 1 129 ? 41.857 -39.641 -20.564 1.00 16.86 159 GLU A N 1
ATOM 728 C CA . GLU A 1 129 ? 42.420 -40.203 -19.371 1.00 18.56 159 GLU A CA 1
ATOM 729 C C . GLU A 1 129 ? 43.316 -41.407 -19.633 1.00 18.18 159 GLU A C 1
ATOM 730 O O . GLU A 1 129 ? 44.159 -41.709 -18.810 1.00 19.40 159 GLU A O 1
ATOM 736 N N . TYR A 1 130 ? 43.221 -42.022 -20.808 1.00 18.30 160 TYR A N 1
ATOM 737 C CA . TYR A 1 130 ? 44.008 -43.195 -21.093 1.00 17.25 160 TYR A CA 1
ATOM 738 C C . TYR A 1 130 ? 44.442 -43.342 -22.544 1.00 16.82 160 TYR A C 1
ATOM 739 O O . TYR A 1 130 ? 45.656 -43.381 -22.865 1.00 19.70 160 TYR A O 1
ATOM 748 N N . ASN A 1 131 ? 43.480 -43.490 -23.412 1.00 17.20 161 ASN A N 1
ATOM 749 C CA . ASN A 1 131 ? 43.801 -44.085 -24.701 1.00 19.95 161 ASN A CA 1
ATOM 750 C C . ASN A 1 131 ? 44.592 -43.197 -25.700 1.00 21.84 161 ASN A C 1
ATOM 751 O O . ASN A 1 131 ? 45.215 -43.733 -26.604 1.00 20.92 161 ASN A O 1
ATOM 756 N N . LYS A 1 132 ? 44.617 -41.889 -25.479 1.00 20.20 162 LYS A N 1
ATOM 757 C CA . LYS A 1 132 ? 45.380 -41.030 -26.371 1.00 22.39 162 LYS A CA 1
ATOM 758 C C . LYS A 1 132 ? 46.852 -41.384 -26.249 1.00 25.02 162 LYS A C 1
ATOM 759 O O . LYS A 1 132 ? 47.586 -41.138 -27.169 1.00 26.80 162 LYS A O 1
ATOM 765 N N . ASN A 1 133 ? 47.286 -42.006 -25.159 1.00 22.57 163 ASN A N 1
ATOM 766 C CA . ASN A 1 133 ? 48.691 -42.389 -25.023 1.00 22.91 163 ASN A CA 1
ATOM 767 C C . ASN A 1 133 ? 49.021 -43.795 -25.410 1.00 23.04 163 ASN A C 1
ATOM 768 O O . ASN A 1 133 ? 50.192 -44.180 -25.393 1.00 22.86 163 ASN A O 1
ATOM 773 N N . PHE A 1 134 ? 48.011 -44.589 -25.773 1.00 21.40 164 PHE A N 1
ATOM 774 C CA . PHE A 1 134 ? 48.212 -45.999 -26.045 1.00 21.99 164 PHE A CA 1
ATOM 775 C C . PHE A 1 134 ? 47.610 -46.452 -27.372 1.00 23.59 164 PHE A C 1
ATOM 776 O O . PHE A 1 134 ? 48.132 -47.352 -27.954 1.00 24.41 164 PHE A O 1
ATOM 784 N N . GLY A 1 135 ? 46.498 -45.885 -27.805 1.00 21.74 165 GLY A N 1
ATOM 785 C CA . GLY A 1 135 ? 46.024 -46.051 -29.151 1.00 22.82 165 GLY A CA 1
ATOM 786 C C . GLY A 1 135 ? 45.399 -47.394 -29.475 1.00 22.78 165 GLY A C 1
ATOM 787 O O . GLY A 1 135 ? 45.434 -47.819 -30.627 1.00 22.65 165 GLY A O 1
ATOM 788 N N . TYR A 1 136 ? 44.803 -48.044 -28.491 1.00 17.57 166 TYR A N 1
ATOM 789 C CA . TYR A 1 136 ? 44.024 -49.246 -28.762 1.00 17.29 166 TYR A CA 1
ATOM 790 C C . TYR A 1 136 ? 42.843 -48.913 -29.657 1.00 18.71 166 TYR A C 1
ATOM 791 O O . TYR A 1 136 ? 42.257 -47.838 -29.575 1.00 17.12 166 TYR A O 1
ATOM 800 N N . PRO A 1 137 ? 42.492 -49.854 -30.546 1.00 17.35 167 PRO A N 1
ATOM 801 C CA . PRO A 1 137 ? 41.328 -49.689 -31.406 1.00 19.13 167 PRO A CA 1
ATOM 802 C C . PRO A 1 137 ? 40.005 -49.771 -30.698 1.00 19.08 167 PRO A C 1
ATOM 803 O O . PRO A 1 137 ? 39.947 -50.256 -29.579 1.00 17.61 167 PRO A O 1
ATOM 807 N N . TYR A 1 138 ? 38.990 -49.227 -31.344 1.00 17.21 168 TYR A N 1
ATOM 808 C CA . TYR A 1 138 ? 37.621 -49.350 -30.957 1.00 18.21 168 TYR A CA 1
ATOM 809 C C . TYR A 1 138 ? 36.846 -50.280 -31.859 1.00 18.62 168 TYR A C 1
ATOM 810 O O . TYR A 1 138 ? 36.908 -50.181 -33.078 1.00 20.33 168 TYR A O 1
ATOM 819 N N . THR A 1 139 ? 36.022 -51.108 -31.239 1.00 16.26 169 THR A N 1
ATOM 820 C CA . THR A 1 139 ? 35.147 -51.986 -31.921 1.00 16.91 169 THR A CA 1
ATOM 821 C C . THR A 1 139 ? 33.726 -51.683 -31.479 1.00 16.65 169 THR A C 1
ATOM 822 O O . THR A 1 139 ? 33.419 -51.636 -30.266 1.00 15.93 169 THR A O 1
ATOM 826 N N . PHE A 1 140 ? 32.882 -51.378 -32.443 1.00 16.03 170 PHE A N 1
ATOM 827 C CA . PHE A 1 140 ? 31.451 -51.149 -32.185 1.00 15.92 170 PHE A CA 1
ATOM 828 C C . PHE A 1 140 ? 30.568 -52.218 -32.726 1.00 17.03 170 PHE A C 1
ATOM 829 O O . PHE A 1 140 ? 30.722 -52.579 -33.920 1.00 16.79 170 PHE A O 1
ATOM 837 N N . LEU A 1 141 ? 29.587 -52.660 -31.936 1.00 16.23 171 LEU A N 1
ATOM 838 C CA . LEU A 1 141 ? 28.629 -53.668 -32.376 1.00 16.33 171 LEU A CA 1
ATOM 839 C C . LEU A 1 141 ? 27.240 -53.190 -32.184 1.00 17.96 171 LEU A C 1
ATOM 840 O O . LEU A 1 141 ? 26.961 -52.459 -31.238 1.00 18.01 171 LEU A O 1
ATOM 845 N N . ASN A 1 142 ? 26.331 -53.637 -33.064 1.00 16.44 172 ASN A N 1
ATOM 846 C CA . ASN A 1 142 ? 24.946 -53.241 -33.003 1.00 17.66 172 ASN A CA 1
ATOM 847 C C . ASN A 1 142 ? 24.107 -54.349 -33.629 1.00 19.41 172 ASN A C 1
ATOM 848 O O . ASN A 1 142 ? 24.538 -55.024 -34.557 1.00 20.17 172 ASN A O 1
ATOM 853 N N . ASP A 1 143 ? 22.929 -54.528 -33.123 1.00 20.47 173 ASP A N 1
ATOM 854 C CA . ASP A 1 143 ? 21.973 -55.464 -33.701 1.00 21.14 173 ASP A CA 1
ATOM 855 C C . ASP A 1 143 ? 21.358 -54.964 -35.008 1.00 24.69 173 ASP A C 1
ATOM 856 O O . ASP A 1 143 ? 20.842 -55.754 -35.780 1.00 21.00 173 ASP A O 1
ATOM 861 N N . GLU A 1 144 ? 21.392 -53.667 -35.255 1.00 22.73 174 GLU A N 1
ATOM 862 C CA . GLU A 1 144 ? 21.038 -53.084 -36.577 1.00 26.59 174 GLU A CA 1
ATOM 863 C C . GLU A 1 144 ? 22.320 -52.606 -37.153 1.00 25.61 174 GLU A C 1
ATOM 864 O O . GLU A 1 144 ? 23.270 -52.478 -36.423 1.00 23.74 174 GLU A O 1
ATOM 870 N N . GLU A 1 145 ? 22.361 -52.346 -38.455 1.00 21.45 175 GLU A N 1
ATOM 871 C CA . GLU A 1 145 ? 23.503 -51.792 -39.094 1.00 24.80 175 GLU A CA 1
ATOM 872 C C . GLU A 1 145 ? 23.766 -50.392 -38.639 1.00 24.31 175 GLU A C 1
ATOM 873 O O . GLU A 1 145 ? 22.827 -49.579 -38.550 1.00 20.42 175 GLU A O 1
ATOM 879 N N . PHE A 1 146 ? 25.045 -50.072 -38.469 1.00 22.80 176 PHE A N 1
ATOM 880 C CA . PHE A 1 146 ? 25.388 -48.708 -38.130 1.00 23.86 176 PHE A CA 1
ATOM 881 C C . PHE A 1 146 ? 25.219 -47.865 -39.394 1.00 24.68 176 PHE A C 1
ATOM 882 O O . PHE A 1 146 ? 25.614 -48.299 -40.470 1.00 24.05 176 PHE A O 1
ATOM 890 N N . THR A 1 147 ? 24.673 -46.664 -39.266 1.00 22.07 177 THR A N 1
ATOM 891 C CA . THR A 1 147 ? 24.596 -45.743 -40.412 1.00 23.47 177 THR A CA 1
ATOM 892 C C . THR A 1 147 ? 25.899 -45.133 -40.723 1.00 23.68 177 THR A C 1
ATOM 893 O O . THR A 1 147 ? 26.822 -45.081 -39.882 1.00 22.25 177 THR A O 1
ATOM 897 N N . ASP A 1 148 ? 26.045 -44.625 -41.944 1.00 24.26 178 ASP A N 1
ATOM 898 C CA . ASP A 1 148 ? 27.248 -43.879 -42.269 1.00 23.14 178 ASP A CA 1
ATOM 899 C C . ASP A 1 148 ? 27.421 -42.645 -41.354 1.00 20.36 178 ASP A C 1
ATOM 900 O O . ASP A 1 148 ? 28.541 -42.262 -41.091 1.00 20.80 178 ASP A O 1
ATOM 905 N N . GLU A 1 149 ? 26.335 -42.026 -40.973 1.00 19.42 179 GLU A N 1
ATOM 906 C CA . GLU A 1 149 ? 26.440 -40.842 -40.085 1.00 22.59 179 GLU A CA 1
ATOM 907 C C . GLU A 1 149 ? 26.984 -41.188 -38.711 1.00 21.85 179 GLU A C 1
ATOM 908 O O . GLU A 1 149 ? 27.845 -40.441 -38.144 1.00 24.73 179 GLU A O 1
ATOM 914 N N . PHE A 1 150 ? 26.556 -42.345 -38.184 1.00 20.51 180 PHE A N 1
ATOM 915 C CA . PHE A 1 150 ? 27.208 -42.897 -36.975 1.00 20.33 180 PHE A CA 1
ATOM 916 C C . PHE A 1 150 ? 28.686 -43.067 -37.103 1.00 21.40 180 PHE A C 1
ATOM 917 O O . PHE A 1 150 ? 29.520 -42.512 -36.331 1.00 19.19 180 PHE A O 1
ATOM 925 N N . LYS A 1 151 ? 29.095 -43.781 -38.155 1.00 20.05 181 LYS A N 1
ATOM 926 C CA . LYS A 1 151 ? 30.519 -43.967 -38.382 1.00 19.51 181 LYS A CA 1
ATOM 927 C C . LYS A 1 151 ? 31.321 -42.712 -38.532 1.00 19.84 181 LYS A C 1
ATOM 928 O O . LYS A 1 151 ? 32.458 -42.592 -38.052 1.00 21.12 181 LYS A O 1
ATOM 934 N N . ASP A 1 152 ? 30.786 -41.792 -39.322 1.00 23.59 182 ASP A N 1
ATOM 935 C CA . ASP A 1 152 ? 31.493 -40.561 -39.594 1.00 25.90 182 ASP A CA 1
ATOM 936 C C . ASP A 1 152 ? 31.588 -39.720 -38.358 1.00 20.44 182 ASP A C 1
ATOM 937 O O . ASP A 1 152 ? 32.639 -39.094 -38.121 1.00 21.78 182 ASP A O 1
ATOM 942 N N . GLY A 1 153 ? 30.550 -39.785 -37.549 1.00 21.63 183 GLY A N 1
ATOM 943 C CA . GLY A 1 153 ? 30.554 -39.021 -36.255 1.00 21.58 183 GLY A CA 1
ATOM 944 C C . GLY A 1 153 ? 31.673 -39.534 -35.347 1.00 20.47 183 GLY A C 1
ATOM 945 O O . GLY A 1 153 ? 32.412 -38.785 -34.779 1.00 20.71 183 GLY A O 1
ATOM 946 N N . ILE A 1 154 ? 31.778 -40.863 -35.213 1.00 21.94 184 ILE A N 1
ATOM 947 C CA . ILE A 1 154 ? 32.816 -41.491 -34.398 1.00 18.67 184 ILE A CA 1
ATOM 948 C C . ILE A 1 154 ? 34.164 -41.129 -34.937 1.00 21.08 184 ILE A C 1
ATOM 949 O O . ILE A 1 154 ? 35.017 -40.656 -34.196 1.00 20.42 184 ILE A O 1
ATOM 954 N N . LYS A 1 155 ? 34.383 -41.278 -36.269 1.00 20.98 185 LYS A N 1
ATOM 955 C CA . LYS A 1 155 ? 35.696 -40.938 -36.783 1.00 22.91 185 LYS A CA 1
ATOM 956 C C . LYS A 1 155 ? 36.059 -39.470 -36.658 1.00 22.29 185 LYS A C 1
ATOM 957 O O . LYS A 1 155 ? 37.209 -39.122 -36.418 1.00 23.53 185 LYS A O 1
ATOM 963 N N . SER A 1 156 ? 35.058 -38.617 -36.724 1.00 22.17 186 SER A N 1
ATOM 964 C CA . SER A 1 156 ? 35.360 -37.181 -36.609 1.00 23.53 186 SER A CA 1
ATOM 965 C C . SER A 1 156 ? 35.901 -36.762 -35.224 1.00 26.06 186 SER A C 1
ATOM 966 O O . SER A 1 156 ? 36.543 -35.715 -35.113 1.00 23.64 186 SER A O 1
ATOM 969 N N . ILE A 1 157 ? 35.677 -37.575 -34.158 1.00 22.88 187 ILE A N 1
ATOM 970 C CA . ILE A 1 157 ? 36.086 -37.121 -32.833 1.00 22.93 187 ILE A CA 1
ATOM 971 C C . ILE A 1 157 ? 37.292 -37.839 -32.333 1.00 23.08 187 ILE A C 1
ATOM 972 O O . ILE A 1 157 ? 37.756 -37.594 -31.247 1.00 22.46 187 ILE A O 1
ATOM 977 N N . LEU A 1 158 ? 37.837 -38.722 -33.165 1.00 22.70 188 LEU A N 1
ATOM 978 C CA . LEU A 1 158 ? 39.051 -39.447 -32.843 1.00 22.82 188 LEU A CA 1
ATOM 979 C C . LEU A 1 158 ? 40.207 -39.048 -33.698 1.00 24.19 188 LEU A C 1
ATOM 980 O O . LEU A 1 158 ? 40.005 -38.547 -34.779 1.00 23.77 188 LEU A O 1
ATOM 985 N N . PRO A 1 159 ? 41.448 -39.339 -33.273 1.00 25.81 189 PRO A N 1
ATOM 986 C CA . PRO A 1 159 ? 42.553 -39.011 -34.191 1.00 29.01 189 PRO A CA 1
ATOM 987 C C . PRO A 1 159 ? 42.470 -39.794 -35.482 1.00 30.07 189 PRO A C 1
ATOM 988 O O . PRO A 1 159 ? 41.895 -40.900 -35.510 1.00 27.52 189 PRO A O 1
ATOM 992 N N . LYS A 1 160 ? 43.061 -39.233 -36.538 1.00 31.18 190 LYS A N 1
ATOM 993 C CA . LYS A 1 160 ? 43.035 -39.8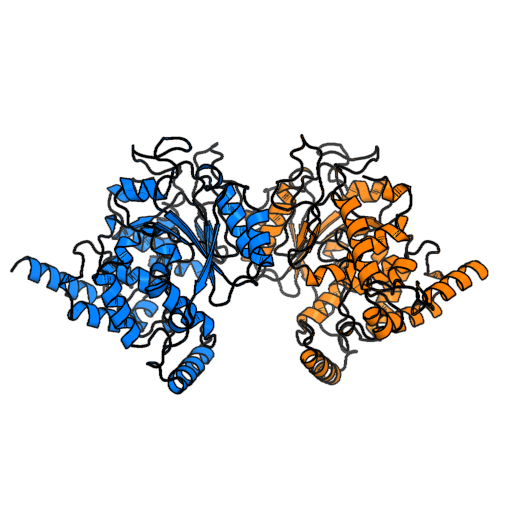52 -37.887 1.00 35.09 190 LYS A CA 1
ATOM 994 C C . LYS A 1 160 ? 43.564 -41.249 -37.931 1.00 30.21 190 LYS A C 1
ATOM 995 O O . LYS A 1 160 ? 43.061 -42.060 -38.643 1.00 34.59 190 LYS A O 1
ATOM 1001 N N . ASP A 1 161 ? 44.598 -41.509 -37.173 1.00 29.92 191 ASP A N 1
ATOM 1002 C CA . ASP A 1 161 ? 45.221 -42.815 -37.159 1.00 33.27 191 ASP A CA 1
ATOM 1003 C C . ASP A 1 161 ? 44.578 -43.844 -36.159 1.00 31.07 191 ASP A C 1
ATOM 1004 O O . ASP A 1 161 ? 45.097 -44.931 -36.007 1.00 27.50 191 ASP A O 1
ATOM 1009 N N . ARG A 1 162 ? 43.479 -43.516 -35.473 1.00 28.53 192 ARG A N 1
ATOM 1010 C CA . ARG A 1 162 ? 42.886 -44.471 -34.525 1.00 25.08 192 ARG A CA 1
ATOM 1011 C C . ARG A 1 162 ? 42.055 -45.454 -35.306 1.00 22.91 192 ARG A C 1
ATOM 1012 O O . ARG A 1 162 ? 41.234 -45.075 -36.137 1.00 24.74 192 ARG A O 1
ATOM 1020 N N . VAL A 1 163 ? 42.246 -46.723 -35.061 1.00 22.26 193 VAL A N 1
ATOM 1021 C CA . VAL A 1 163 ? 41.501 -47.748 -35.789 1.00 21.82 193 VAL A CA 1
ATOM 1022 C C . VAL A 1 163 ? 40.144 -47.988 -35.148 1.00 20.42 193 VAL A C 1
ATOM 1023 O O . VAL A 1 163 ? 40.066 -48.100 -33.912 1.00 20.38 193 VAL A O 1
ATOM 1027 N N . VAL A 1 164 ? 39.093 -47.978 -35.962 1.00 20.89 194 VAL A N 1
ATOM 1028 C CA . VAL A 1 164 ? 37.763 -48.263 -35.571 1.00 19.33 194 VAL A CA 1
ATOM 1029 C C . VAL A 1 164 ? 37.180 -49.307 -36.491 1.00 21.97 194 VAL A C 1
ATOM 1030 O O . VAL A 1 164 ? 37.435 -49.277 -37.710 1.00 20.62 194 VAL A O 1
ATOM 1034 N N . GLU A 1 165 ? 36.363 -50.192 -35.953 1.00 19.53 195 GLU A N 1
ATOM 1035 C CA . GLU A 1 165 ? 35.603 -51.160 -36.735 1.00 20.92 195 GLU A CA 1
ATOM 1036 C C . GLU A 1 165 ? 34.203 -51.194 -36.253 1.00 20.50 195 GLU A C 1
ATOM 1037 O O . GLU A 1 165 ? 33.929 -51.074 -35.032 1.00 19.86 195 GLU A O 1
ATOM 1043 N N . PHE A 1 166 ? 33.304 -51.411 -37.165 1.00 18.69 196 PHE A N 1
ATOM 1044 C CA . PHE A 1 166 ? 31.851 -51.438 -36.879 1.00 18.02 196 PHE A CA 1
ATOM 1045 C C . PHE A 1 166 ? 31.263 -52.741 -37.377 1.00 20.80 196 PHE A C 1
ATOM 1046 O O . PHE A 1 166 ? 31.564 -53.115 -38.525 1.00 22.17 196 PHE A O 1
ATOM 1054 N N . GLY A 1 167 ? 30.491 -53.440 -36.565 1.00 20.09 197 GLY A N 1
ATOM 1055 C CA . GLY A 1 167 ? 29.927 -54.688 -36.933 1.00 20.62 197 GLY A CA 1
ATOM 1056 C C . GLY A 1 167 ? 28.495 -54.823 -36.602 1.00 22.37 197 GLY A C 1
ATOM 1057 O O . GLY A 1 167 ? 28.000 -54.305 -35.557 1.00 24.89 197 GLY A O 1
ATOM 1058 N N . THR A 1 168 ? 27.769 -55.512 -37.462 1.00 20.74 198 THR A N 1
ATOM 1059 C CA . THR A 1 168 ? 26.397 -55.835 -37.182 1.00 20.73 198 THR A CA 1
ATOM 1060 C C . THR A 1 168 ? 26.313 -57.201 -36.523 1.00 18.97 198 THR A C 1
ATOM 1061 O O . THR A 1 168 ? 27.057 -58.115 -36.887 1.00 18.99 198 THR A O 1
ATOM 1065 N N . ILE A 1 169 ? 25.375 -57.403 -35.636 1.00 19.15 199 ILE A N 1
ATOM 1066 C CA . ILE A 1 169 ? 25.201 -58.697 -35.044 1.00 19.87 199 ILE A CA 1
ATOM 1067 C C . ILE A 1 169 ? 24.095 -59.451 -35.836 1.00 24.84 199 ILE A C 1
ATOM 1068 O O . ILE A 1 169 ? 23.003 -58.949 -35.965 1.00 24.81 199 ILE A O 1
ATOM 1073 N N . GLY A 1 170 ? 24.411 -60.657 -36.299 1.00 25.40 200 GLY A N 1
ATOM 1074 C CA . GLY A 1 170 ? 23.482 -61.487 -37.063 1.00 27.56 200 GLY A CA 1
ATOM 1075 C C . GLY A 1 170 ? 22.237 -61.735 -36.247 1.00 26.27 200 GLY A C 1
ATOM 1076 O O . GLY A 1 170 ? 22.311 -61.984 -35.045 1.00 24.23 200 GLY A O 1
ATOM 1077 N N . PRO A 1 171 ? 21.082 -61.690 -36.877 1.00 26.64 201 PRO A N 1
ATOM 1078 C CA . PRO A 1 171 ? 19.844 -61.859 -36.109 1.00 27.67 201 PRO A CA 1
ATOM 1079 C C . PRO A 1 171 ? 19.733 -63.127 -35.255 1.00 26.28 201 PRO A C 1
ATOM 1080 O O . PRO A 1 171 ? 19.157 -63.109 -34.156 1.00 27.50 201 PRO A O 1
ATOM 1084 N N . ASP A 1 172 ? 20.277 -64.233 -35.736 1.00 27.14 202 ASP A N 1
ATOM 1085 C CA . ASP A 1 172 ? 20.252 -65.482 -34.955 1.00 29.41 202 ASP A CA 1
ATOM 1086 C C . ASP A 1 172 ? 21.165 -65.401 -33.719 1.00 27.41 202 ASP A C 1
ATOM 1087 O O . ASP A 1 172 ? 21.049 -66.229 -32.847 1.00 27.90 202 ASP A O 1
ATOM 1092 N N . ASN A 1 173 ? 22.076 -64.429 -33.687 1.00 24.17 203 ASN A N 1
ATOM 1093 C CA . ASN A 1 173 ? 23.005 -64.249 -32.562 1.00 23.71 203 ASN A CA 1
ATOM 1094 C C . ASN A 1 173 ? 22.524 -63.150 -31.580 1.00 26.59 203 ASN A C 1
ATOM 1095 O O . ASN A 1 173 ? 23.247 -62.773 -30.660 1.00 21.50 203 ASN A O 1
ATOM 1100 N N . TRP A 1 174 ? 21.312 -62.643 -31.798 1.00 26.80 204 TRP A N 1
ATOM 1101 C CA . TRP A 1 174 ? 20.740 -61.587 -30.984 1.00 23.12 204 TRP A CA 1
ATOM 1102 C C . TRP A 1 174 ? 19.323 -61.889 -30.542 1.00 25.42 204 TRP A C 1
ATOM 1103 O O . TRP A 1 174 ? 19.016 -61.810 -29.356 1.00 21.52 204 TRP A O 1
ATOM 1114 N N . ASN A 1 175 ? 18.440 -62.231 -31.486 1.00 24.71 205 ASN A N 1
ATOM 1115 C CA . ASN A 1 175 ? 17.011 -62.374 -31.159 1.00 24.41 205 ASN A CA 1
ATOM 1116 C C . ASN A 1 175 ? 16.711 -63.536 -30.209 1.00 21.78 205 ASN A C 1
ATOM 1117 O O . ASN A 1 175 ? 17.457 -64.539 -30.087 1.00 21.95 205 ASN A O 1
ATOM 1122 N N . MET A 1 176 ? 15.611 -63.405 -29.504 1.00 24.02 206 MET A N 1
ATOM 1123 C CA . MET A 1 176 ? 15.077 -64.479 -28.694 1.00 27.51 206 MET A CA 1
ATOM 1124 C C . MET A 1 176 ? 15.052 -65.773 -29.539 1.00 31.74 206 MET A C 1
ATOM 1125 O O . MET A 1 176 ? 14.528 -65.763 -30.653 1.00 28.02 206 MET A O 1
ATOM 1130 N N . PRO A 1 177 ? 15.623 -66.849 -29.025 1.00 30.00 207 PRO A N 1
ATOM 1131 C CA . PRO A 1 177 ? 15.679 -68.102 -29.815 1.00 31.92 207 PRO A CA 1
ATOM 1132 C C . PRO A 1 177 ? 14.322 -68.838 -29.801 1.00 31.88 207 PRO A C 1
ATOM 1133 O O . PRO A 1 177 ? 13.426 -68.508 -29.001 1.00 30.40 207 PRO A O 1
ATOM 1137 N N . ASP A 1 178 ? 14.157 -69.796 -30.703 1.00 36.48 208 ASP A N 1
ATOM 1138 C CA . ASP A 1 178 ? 12.863 -70.565 -30.796 1.00 39.85 208 ASP A CA 1
ATOM 1139 C C . ASP A 1 178 ? 12.626 -71.461 -29.580 1.00 39.76 208 ASP A C 1
ATOM 1140 O O . ASP A 1 178 ? 11.504 -71.792 -29.250 1.00 38.98 208 ASP A O 1
ATOM 1145 N N . SER A 1 179 ? 13.704 -71.814 -28.885 1.00 36.71 209 SER A N 1
ATOM 1146 C CA . SER A 1 179 ? 13.595 -72.559 -27.656 1.00 38.77 209 SER A CA 1
ATOM 1147 C C . SER A 1 179 ? 12.755 -71.866 -26.568 1.00 39.05 209 SER A C 1
ATOM 1148 O O . SER A 1 179 ? 12.337 -72.507 -25.637 1.00 43.16 209 SER A O 1
ATOM 1151 N N . ILE A 1 180 ? 12.466 -70.572 -26.687 1.00 34.52 210 ILE A N 1
ATOM 1152 C CA . ILE A 1 180 ? 11.699 -69.853 -25.681 1.00 34.98 210 ILE A CA 1
ATOM 1153 C C . ILE A 1 180 ? 10.230 -69.844 -26.081 1.00 40.40 210 ILE A C 1
ATOM 1154 O O . ILE A 1 180 ? 9.912 -69.571 -27.225 1.00 40.51 210 ILE A O 1
ATOM 1159 N N . ASP A 1 181 ? 9.362 -70.102 -25.119 1.00 37.75 211 ASP A N 1
ATOM 1160 C CA . ASP A 1 181 ? 7.934 -69.984 -25.308 1.00 41.33 211 ASP A CA 1
ATOM 1161 C C . ASP A 1 181 ? 7.488 -68.531 -25.111 1.00 39.39 211 ASP A C 1
ATOM 1162 O O . ASP A 1 181 ? 7.383 -68.034 -24.009 1.00 40.09 211 ASP A O 1
ATOM 1167 N N . ARG A 1 182 ? 7.209 -67.857 -26.215 1.00 40.36 212 ARG A N 1
ATOM 1168 C CA . ARG A 1 182 ? 6.932 -66.444 -26.178 1.00 42.64 212 ARG A CA 1
ATOM 1169 C C . ARG A 1 182 ? 5.725 -66.079 -25.330 1.00 43.50 212 ARG A C 1
ATOM 1170 O O . ARG A 1 182 ? 5.700 -65.009 -24.701 1.00 40.76 212 ARG A O 1
ATOM 1178 N N . GLU A 1 183 ? 4.716 -66.939 -25.283 1.00 44.25 213 GLU A N 1
ATOM 1179 C CA . GLU A 1 183 ? 3.549 -66.601 -24.450 1.00 45.40 213 GLU A CA 1
ATOM 1180 C C . GLU A 1 183 ? 3.945 -66.742 -22.968 1.00 36.84 213 GLU A C 1
ATOM 1181 O O . GLU A 1 183 ? 3.550 -65.958 -22.126 1.00 33.92 213 GLU A O 1
ATOM 1187 N N . ARG A 1 184 ? 4.774 -67.716 -22.640 1.00 35.99 214 ARG A N 1
ATOM 1188 C CA . ARG A 1 184 ? 5.290 -67.746 -21.266 1.00 39.20 214 ARG A CA 1
ATOM 1189 C C . ARG A 1 184 ? 6.115 -66.472 -20.922 1.00 39.97 214 ARG A C 1
ATOM 1190 O O . ARG A 1 184 ? 5.936 -65.809 -19.866 1.00 39.43 214 ARG A O 1
ATOM 1198 N N . TYR A 1 185 ? 6.991 -66.121 -21.849 1.00 37.43 215 TYR A N 1
ATOM 1199 C CA . TYR A 1 185 ? 7.794 -64.917 -21.708 1.00 34.76 215 TYR A CA 1
ATOM 1200 C C . TYR A 1 185 ? 6.875 -63.745 -21.402 1.00 34.60 215 TYR A C 1
ATOM 1201 O O . TYR A 1 185 ? 7.079 -62.972 -20.431 1.00 28.63 215 TYR A O 1
ATOM 1210 N N . ASP A 1 186 ? 5.807 -63.615 -22.186 1.00 38.40 216 ASP A N 1
ATOM 1211 C CA . ASP A 1 186 ? 4.906 -62.454 -22.018 1.00 35.62 216 ASP A CA 1
ATOM 1212 C C . ASP A 1 186 ? 4.280 -62.415 -20.661 1.00 33.17 216 ASP A C 1
ATOM 1213 O O . ASP A 1 186 ? 4.208 -61.353 -20.010 1.00 36.43 216 ASP A O 1
ATOM 1218 N N . GLN A 1 187 ? 3.820 -63.565 -20.215 1.00 36.70 217 GLN A N 1
ATOM 1219 C CA . GLN A 1 187 ? 3.137 -63.627 -18.941 1.00 38.39 217 GLN A CA 1
ATOM 1220 C C . GLN A 1 187 ? 4.126 -63.384 -17.810 1.00 37.18 217 GLN A C 1
ATOM 1221 O O . GLN A 1 187 ? 3.829 -62.632 -16.893 1.00 36.15 217 GLN A O 1
ATOM 1227 N N . GLU A 1 188 ? 5.288 -64.057 -17.843 1.00 32.53 218 GLU A N 1
ATOM 1228 C CA . GLU A 1 188 ? 6.282 -63.816 -16.780 1.00 33.54 218 GLU A CA 1
ATOM 1229 C C . GLU A 1 188 ? 6.680 -62.349 -16.681 1.00 28.79 218 GLU A C 1
ATOM 1230 O O . GLU A 1 188 ? 6.853 -61.807 -15.554 1.00 32.03 218 GLU A O 1
ATOM 1236 N N . MET A 1 189 ? 6.859 -61.703 -17.819 1.00 27.94 219 MET A N 1
ATOM 1237 C CA . MET A 1 189 ? 7.291 -60.325 -17.803 1.00 28.48 219 MET A CA 1
ATOM 1238 C C . MET A 1 189 ? 6.129 -59.363 -17.422 1.00 35.26 219 MET A C 1
ATOM 1239 O O . MET A 1 189 ? 6.334 -58.328 -16.794 1.00 30.86 219 MET A O 1
ATOM 1244 N N . ASP A 1 190 ? 4.907 -59.748 -17.730 1.00 33.63 220 ASP A N 1
ATOM 1245 C CA . ASP A 1 190 ? 3.783 -59.027 -17.170 1.00 37.93 220 ASP A CA 1
ATOM 1246 C C . ASP A 1 190 ? 3.801 -59.082 -15.655 1.00 33.04 220 ASP A C 1
ATOM 1247 O O . ASP A 1 190 ? 3.727 -58.028 -15.026 1.00 34.95 220 ASP A O 1
ATOM 1252 N N . LYS A 1 191 ? 3.909 -60.263 -15.045 1.00 35.62 221 LYS A N 1
ATOM 1253 C CA . LYS A 1 191 ? 3.992 -60.349 -13.578 1.00 36.64 221 LYS A CA 1
ATOM 1254 C C . LYS A 1 191 ? 5.124 -59.506 -13.020 1.00 38.41 221 LYS A C 1
ATOM 1255 O O . LYS A 1 191 ? 4.952 -58.688 -12.107 1.00 35.82 221 LYS A O 1
ATOM 1261 N N . MET A 1 192 ? 6.309 -59.666 -13.627 1.00 39.35 222 MET A N 1
ATOM 1262 C CA . MET A 1 192 ? 7.505 -58.917 -13.219 1.00 37.41 222 MET A CA 1
ATOM 1263 C C . MET A 1 192 ? 7.338 -57.390 -13.331 1.00 36.49 222 MET A C 1
ATOM 1264 O O . MET A 1 192 ? 7.771 -56.641 -12.453 1.00 35.12 222 MET A O 1
ATOM 1269 N N . SER A 1 193 ? 6.658 -56.908 -14.376 1.00 37.44 223 SER A N 1
ATOM 1270 C CA . SER A 1 193 ? 6.439 -55.452 -14.485 1.00 40.95 223 SER A CA 1
ATOM 1271 C C . SER A 1 193 ? 5.572 -54.895 -13.340 1.00 43.87 223 SER A C 1
ATOM 1272 O O . SER A 1 193 ? 5.748 -53.731 -12.946 1.00 39.43 223 SER A O 1
ATOM 1275 N N . LYS A 1 194 ? 4.647 -55.703 -12.808 1.00 41.26 224 LYS A N 1
ATOM 1276 C CA . LYS A 1 194 ? 3.802 -55.241 -11.705 1.00 42.10 224 LYS A CA 1
ATOM 1277 C C . LYS A 1 194 ? 4.626 -55.048 -10.462 1.00 47.61 224 LYS A C 1
ATOM 1278 O O . LYS A 1 194 ? 4.331 -54.174 -9.674 1.00 51.36 224 LYS A O 1
ATOM 1284 N N . GLU A 1 195 ? 5.705 -55.810 -10.321 1.00 48.44 225 GLU A N 1
ATOM 1285 C CA . GLU A 1 195 ? 6.730 -55.542 -9.290 1.00 44.17 225 GLU A CA 1
ATOM 1286 C C . GLU A 1 195 ? 7.641 -54.380 -9.637 1.00 42.20 225 GLU A C 1
ATOM 1287 O O . GLU A 1 195 ? 8.613 -54.133 -8.938 1.00 44.77 225 GLU A O 1
ATOM 1293 N N . ASN A 1 196 ? 7.380 -53.686 -10.730 1.00 42.62 226 ASN A N 1
ATOM 1294 C CA . ASN A 1 196 ? 8.226 -52.607 -11.182 1.00 43.95 226 ASN A CA 1
ATOM 1295 C C . ASN A 1 196 ? 9.714 -52.946 -11.373 1.00 42.74 226 ASN A C 1
ATOM 1296 O O . ASN A 1 196 ? 10.592 -52.180 -10.998 1.00 42.28 226 ASN A O 1
ATOM 1301 N N . ILE A 1 197 ? 9.993 -54.078 -11.963 1.00 39.23 227 ILE A N 1
ATOM 1302 C CA . ILE A 1 197 ? 11.369 -54.419 -12.294 1.00 36.54 227 ILE A CA 1
ATOM 1303 C C . ILE A 1 197 ? 11.746 -53.727 -13.592 1.00 36.35 227 ILE A C 1
ATOM 1304 O O . ILE A 1 197 ? 11.099 -53.920 -14.624 1.00 34.96 227 ILE A O 1
ATOM 1309 N N . GLN A 1 198 ? 12.789 -52.914 -13.525 1.00 32.03 228 GLN A N 1
ATOM 1310 C CA . GLN A 1 198 ? 13.265 -52.207 -14.661 1.00 33.08 228 GLN A CA 1
ATOM 1311 C C . GLN A 1 198 ? 13.528 -53.123 -15.880 1.00 30.67 228 GLN A C 1
ATOM 1312 O O . GLN A 1 198 ? 14.172 -54.167 -15.772 1.00 27.92 228 GLN A O 1
ATOM 1318 N N . TYR A 1 199 ? 13.027 -52.664 -17.015 1.00 28.77 229 TYR A N 1
ATOM 1319 C CA . TYR A 1 199 ? 13.169 -53.309 -18.309 1.00 30.22 229 TYR A CA 1
ATOM 1320 C C . TYR A 1 199 ? 12.510 -54.667 -18.471 1.00 29.35 229 TYR A C 1
ATOM 1321 O O . TYR A 1 199 ? 12.832 -55.417 -19.424 1.00 26.70 229 TYR A O 1
ATOM 1330 N N . ALA A 1 200 ? 11.632 -55.046 -17.556 1.00 29.85 230 ALA A N 1
ATOM 1331 C CA . ALA A 1 200 ? 11.082 -56.395 -17.587 1.00 29.51 230 ALA A CA 1
ATOM 1332 C C . ALA A 1 200 ? 10.418 -56.678 -18.924 1.00 31.33 230 ALA A C 1
ATOM 1333 O O . ALA A 1 200 ? 10.628 -57.747 -19.476 1.00 29.29 230 ALA A O 1
ATOM 1335 N N . GLU A 1 201 ? 9.686 -55.716 -19.483 1.00 28.79 231 GLU A N 1
ATOM 1336 C CA . GLU A 1 201 ? 8.960 -55.946 -20.724 1.00 30.72 231 GLU A CA 1
ATOM 1337 C C . GLU A 1 201 ? 9.682 -55.356 -21.918 1.00 32.40 231 GLU A C 1
ATOM 1338 O O . GLU A 1 201 ? 9.122 -55.250 -22.960 1.00 34.71 231 GLU A O 1
ATOM 1344 N N . VAL A 1 202 ? 10.946 -54.983 -21.774 1.00 31.25 232 VAL A N 1
ATOM 1345 C CA . VAL A 1 202 ? 11.722 -54.530 -22.909 1.00 26.50 232 VAL A CA 1
ATOM 1346 C C . VAL A 1 202 ? 12.514 -55.712 -23.486 1.00 26.47 232 VAL A C 1
ATOM 1347 O O . VAL A 1 202 ? 13.598 -56.090 -22.972 1.00 23.12 232 VAL A O 1
ATOM 1351 N N . GLU A 1 203 ? 12.016 -56.308 -24.567 1.00 23.64 233 GLU A N 1
ATOM 1352 C CA . GLU A 1 203 ? 12.641 -57.506 -25.076 1.00 24.08 233 GLU A CA 1
ATOM 1353 C C . GLU A 1 203 ? 14.134 -57.270 -25.487 1.00 23.40 233 GLU A C 1
ATOM 1354 O O . GLU A 1 203 ? 14.950 -58.182 -25.356 1.00 25.54 233 GLU A O 1
ATOM 1360 N N . SER A 1 204 ? 14.426 -56.116 -26.043 1.00 20.02 234 SER A N 1
ATOM 1361 C CA . SER A 1 204 ? 15.787 -55.761 -26.477 1.00 23.08 234 SER A CA 1
ATOM 1362 C C . SER A 1 204 ? 16.806 -55.875 -25.296 1.00 20.31 234 SER A C 1
ATOM 1363 O O . SER A 1 204 ? 17.942 -56.236 -25.514 1.00 21.56 234 SER A O 1
ATOM 1366 N N . TYR A 1 205 ? 16.353 -55.600 -24.083 1.00 21.02 235 TYR A N 1
ATOM 1367 C CA . TYR A 1 205 ? 17.191 -55.605 -22.907 1.00 19.44 235 TYR A CA 1
ATOM 1368 C C . TYR A 1 205 ? 17.535 -57.006 -22.496 1.00 20.66 235 TYR A C 1
ATOM 1369 O O . TYR A 1 205 ? 18.679 -57.318 -22.146 1.00 18.31 235 TYR A O 1
ATOM 1378 N N . HIS A 1 206 ? 16.541 -57.891 -22.574 1.00 18.95 236 HIS A N 1
ATOM 1379 C CA . HIS A 1 206 ? 16.813 -59.338 -22.428 1.00 20.14 236 HIS A CA 1
ATOM 1380 C C . HIS A 1 206 ? 17.839 -59.809 -23.438 1.00 19.73 236 HIS A C 1
ATOM 1381 O O . HIS A 1 206 ? 18.758 -60.541 -23.099 1.00 20.12 236 HIS A O 1
ATOM 1388 N N . ASN A 1 207 ? 17.662 -59.415 -24.706 1.00 19.40 237 ASN A N 1
ATOM 1389 C CA . ASN A 1 207 ? 18.570 -59.810 -25.783 1.00 18.32 237 ASN A CA 1
ATOM 1390 C C . ASN A 1 207 ? 19.965 -59.292 -25.504 1.00 19.29 237 ASN A C 1
ATOM 1391 O O . ASN A 1 207 ? 20.910 -60.024 -25.693 1.00 19.04 237 ASN A O 1
ATOM 1396 N N . MET A 1 208 ? 20.061 -58.061 -25.037 1.00 17.41 238 MET A N 1
ATOM 1397 C CA . MET A 1 208 ? 21.376 -57.498 -24.654 1.00 18.49 238 MET A CA 1
ATOM 1398 C C . MET A 1 208 ? 22.058 -58.277 -23.544 1.00 18.05 238 MET A C 1
ATOM 1399 O O . MET A 1 208 ? 23.246 -58.615 -23.642 1.00 18.08 238 MET A O 1
ATOM 1404 N N . CYS A 1 209 ? 21.321 -58.594 -22.495 1.00 16.89 239 CYS A N 1
ATOM 1405 C CA . CYS A 1 209 ? 21.900 -59.292 -21.391 1.00 17.55 239 CYS A CA 1
ATOM 1406 C C . CYS A 1 209 ? 22.485 -60.679 -21.803 1.00 19.17 239 CYS A C 1
ATOM 1407 O O . CYS A 1 209 ? 23.585 -61.137 -21.377 1.00 17.99 239 CYS A O 1
ATOM 1410 N N . ARG A 1 210 ? 21.724 -61.364 -22.610 1.00 20.03 240 ARG A N 1
ATOM 1411 C CA . ARG A 1 210 ? 22.145 -62.672 -23.090 1.00 19.93 240 ARG A CA 1
ATOM 1412 C C . ARG A 1 210 ? 23.353 -62.501 -24.031 1.00 19.14 240 ARG A C 1
ATOM 1413 O O . ARG A 1 210 ? 24.297 -63.289 -23.990 1.00 15.81 240 ARG A O 1
ATOM 1421 N N . PHE A 1 211 ? 23.293 -61.481 -24.910 1.00 17.65 241 PHE A N 1
ATOM 1422 C CA . PHE A 1 211 ? 24.364 -61.258 -25.854 1.00 16.95 241 PHE A CA 1
ATOM 1423 C C . PHE A 1 211 ? 25.650 -60.999 -25.060 1.00 18.12 241 PHE A C 1
ATOM 1424 O O . PHE A 1 211 ? 26.753 -61.526 -25.389 1.00 16.15 241 PHE A O 1
ATOM 1432 N N . TYR A 1 212 ? 25.554 -60.071 -24.086 1.00 16.36 242 TYR A N 1
ATOM 1433 C CA . TYR A 1 212 ? 26.760 -59.687 -23.307 1.00 16.83 242 TYR A CA 1
ATOM 1434 C C . TYR A 1 212 ? 27.246 -60.837 -22.389 1.00 16.00 242 TYR A C 1
ATOM 1435 O O . TYR A 1 212 ? 28.492 -60.928 -22.037 1.00 17.44 242 TYR A O 1
ATOM 1444 N N . SER A 1 213 ? 26.355 -61.788 -22.088 1.00 15.80 243 SER A N 1
ATOM 1445 C CA . SER A 1 213 ? 26.776 -62.955 -21.273 1.00 17.57 243 SER A CA 1
ATOM 1446 C C . SER A 1 213 ? 27.539 -63.985 -22.134 1.00 19.55 243 SER A C 1
ATOM 1447 O O . SER A 1 213 ? 28.651 -64.393 -21.789 1.00 18.88 243 SER A O 1
ATOM 1450 N N . LYS A 1 214 ? 26.952 -64.350 -23.275 1.00 17.58 244 LYS A N 1
ATOM 1451 C CA . LYS A 1 214 ? 27.407 -65.571 -23.971 1.00 19.40 244 LYS A CA 1
ATOM 1452 C C . LYS A 1 214 ? 27.773 -65.449 -25.443 1.00 21.09 244 LYS A C 1
ATOM 1453 O O . LYS A 1 214 ? 28.319 -66.386 -26.000 1.00 22.09 244 LYS A O 1
ATOM 1459 N N . GLU A 1 215 ? 27.573 -64.290 -26.063 1.00 19.17 245 GLU A N 1
ATOM 1460 C CA . GLU A 1 215 ? 27.706 -64.199 -27.505 1.00 18.20 245 GLU A CA 1
ATOM 1461 C C . GLU A 1 215 ? 28.703 -63.199 -28.004 1.00 19.34 245 GLU A C 1
ATOM 1462 O O . GLU A 1 215 ? 29.322 -63.429 -29.039 1.00 20.02 245 GLU A O 1
ATOM 1468 N N . PHE A 1 216 ? 28.913 -62.075 -27.291 1.00 17.68 246 PHE A N 1
ATOM 1469 C CA . PHE A 1 216 ? 29.695 -61.004 -27.856 1.00 16.38 246 PHE A CA 1
ATOM 1470 C C . PHE A 1 216 ? 31.075 -61.443 -28.276 1.00 17.37 246 PHE A C 1
ATOM 1471 O O . PHE A 1 216 ? 31.536 -61.035 -29.368 1.00 17.01 246 PHE A O 1
ATOM 1479 N N . TYR A 1 217 ? 31.700 -62.306 -27.486 1.00 17.36 247 TYR A N 1
ATOM 1480 C CA . TYR A 1 217 ? 33.078 -62.696 -27.759 1.00 17.95 247 TYR A CA 1
ATOM 1481 C C . TYR A 1 217 ? 33.185 -63.680 -28.972 1.00 19.52 247 TYR A C 1
ATOM 1482 O O . TYR A 1 217 ? 34.283 -63.959 -29.410 1.00 19.90 247 TYR A O 1
ATOM 1491 N N . HIS A 1 218 ? 32.049 -64.158 -29.470 1.00 19.45 248 HIS A N 1
ATOM 1492 C CA . HIS A 1 218 ? 32.009 -64.923 -30.696 1.00 18.91 248 HIS A CA 1
ATOM 1493 C C . HIS A 1 218 ? 31.766 -64.051 -31.883 1.00 20.43 248 HIS A C 1
ATOM 1494 O O . HIS A 1 218 ? 31.672 -64.552 -32.984 1.00 18.46 248 HIS A O 1
ATOM 1501 N N . HIS A 1 219 ? 31.568 -62.748 -31.743 1.00 17.44 249 HIS A N 1
ATOM 1502 C CA . HIS A 1 219 ? 31.458 -61.935 -32.920 1.00 16.63 249 HIS A CA 1
ATOM 1503 C C . HIS A 1 219 ? 32.748 -62.019 -33.731 1.00 17.90 249 HIS A C 1
ATOM 1504 O O . HIS A 1 219 ? 33.816 -61.926 -33.182 1.00 18.53 249 HIS A O 1
ATOM 1511 N N . PRO A 1 220 ? 32.651 -62.168 -35.083 1.00 18.11 250 PRO A N 1
ATOM 1512 C CA . PRO A 1 220 ? 33.902 -62.287 -35.894 1.00 19.05 250 PRO A CA 1
ATOM 1513 C C . PRO A 1 220 ? 34.913 -61.187 -35.711 1.00 19.25 250 PRO A C 1
ATOM 1514 O O . PRO A 1 220 ? 36.100 -61.441 -35.760 1.00 21.30 250 PRO A O 1
ATOM 1518 N N . LEU A 1 221 ? 34.445 -59.945 -35.477 1.00 19.74 251 LEU A N 1
ATOM 1519 C CA . LEU A 1 221 ? 35.381 -58.843 -35.293 1.00 19.42 251 LEU A CA 1
ATOM 1520 C C . LEU A 1 221 ? 36.228 -58.970 -34.045 1.00 16.96 251 LEU A C 1
ATOM 1521 O O . LEU A 1 221 ? 37.316 -58.388 -33.971 1.00 18.42 251 LEU A O 1
ATOM 1526 N N . LEU A 1 222 ? 35.719 -59.703 -33.088 1.00 16.98 252 LEU A N 1
ATOM 1527 C CA . LEU A 1 222 ? 36.405 -59.902 -31.845 1.00 17.53 252 LEU A CA 1
ATOM 1528 C C . LEU A 1 222 ? 37.286 -61.188 -31.796 1.00 18.18 252 LEU A C 1
ATOM 1529 O O . LEU A 1 222 ? 38.062 -61.392 -30.865 1.00 15.13 252 LEU A O 1
ATOM 1534 N N . SER A 1 223 ? 37.209 -61.992 -32.855 1.00 18.39 253 SER A N 1
ATOM 1535 C CA . SER A 1 223 ? 37.949 -63.236 -32.897 1.00 19.20 253 SER A CA 1
ATOM 1536 C C . SER A 1 223 ? 39.468 -62.987 -32.751 1.00 18.71 253 SER A C 1
ATOM 1537 O O . SER A 1 223 ? 40.181 -63.785 -32.128 1.00 18.61 253 SER A O 1
ATOM 1540 N N . LYS A 1 224 ? 39.949 -61.896 -33.286 1.00 16.31 254 LYS A N 1
ATOM 1541 C CA . LYS A 1 224 ? 41.355 -61.619 -33.270 1.00 18.29 254 LYS A CA 1
ATOM 1542 C C . LYS A 1 224 ? 41.897 -61.024 -31.949 1.00 17.94 254 LYS A C 1
ATOM 1543 O O . LYS A 1 224 ? 43.112 -60.785 -31.821 1.00 19.40 254 LYS A O 1
ATOM 1549 N N . TYR A 1 225 ? 41.021 -60.749 -30.985 1.00 17.10 255 TYR A N 1
ATOM 1550 C CA . TYR A 1 225 ? 41.450 -60.081 -29.730 1.00 17.50 255 TYR A CA 1
ATOM 1551 C C . TYR A 1 225 ? 41.430 -61.043 -28.549 1.00 18.22 255 TYR A C 1
ATOM 1552 O O . TYR A 1 225 ? 40.573 -61.882 -28.428 1.00 18.95 255 TYR A O 1
ATOM 1561 N N . LYS A 1 226 ? 42.385 -60.860 -27.661 1.00 18.14 256 LYS A N 1
ATOM 1562 C CA . LYS A 1 226 ? 42.410 -61.561 -26.390 1.00 18.14 256 LYS A CA 1
ATOM 1563 C C . LYS A 1 226 ? 41.704 -60.737 -25.283 1.00 17.32 256 LYS A C 1
ATOM 1564 O O . LYS A 1 226 ? 41.100 -61.316 -24.347 1.00 18.84 256 LYS A O 1
ATOM 1570 N N . TYR A 1 227 ? 41.821 -59.416 -25.357 1.00 17.66 257 TYR A N 1
ATOM 1571 C CA . TYR A 1 227 ? 41.260 -58.534 -24.316 1.00 16.76 257 TYR A CA 1
ATOM 1572 C C . TYR A 1 227 ? 40.250 -57.572 -24.868 1.00 16.92 257 TYR A C 1
ATOM 1573 O O . TYR A 1 227 ? 40.427 -57.035 -25.953 1.00 14.88 257 TYR A O 1
ATOM 1582 N N . VAL A 1 228 ? 39.217 -57.278 -24.038 1.00 16.58 258 VAL A N 1
ATOM 1583 C CA . VAL A 1 228 ? 38.249 -56.195 -24.302 1.00 15.87 258 VAL A CA 1
ATOM 1584 C C . VAL A 1 228 ? 38.189 -55.258 -23.089 1.00 15.81 258 VAL A C 1
ATOM 1585 O O . VAL A 1 228 ? 38.369 -55.714 -21.938 1.00 16.03 258 VAL A O 1
ATOM 1589 N N . TRP A 1 229 ? 38.010 -53.971 -23.369 1.00 15.15 259 TRP A N 1
ATOM 1590 C CA . TRP A 1 229 ? 37.656 -52.918 -22.384 1.00 14.82 259 TRP A CA 1
ATOM 1591 C C . TRP A 1 229 ? 36.272 -52.477 -22.771 1.00 13.36 259 TRP A C 1
ATOM 1592 O O . TRP A 1 229 ? 36.108 -51.905 -23.829 1.00 14.09 259 TRP A O 1
ATOM 1603 N N . ARG A 1 230 ? 35.271 -52.945 -22.027 1.00 12.38 260 ARG A N 1
ATOM 1604 C CA . ARG A 1 230 ? 33.895 -52.594 -22.310 1.00 13.88 260 ARG A CA 1
ATOM 1605 C C . ARG A 1 230 ? 33.589 -51.191 -21.918 1.00 13.93 260 ARG A C 1
ATOM 1606 O O . ARG A 1 230 ? 33.892 -50.766 -20.782 1.00 14.25 260 ARG A O 1
ATOM 1614 N N . LEU A 1 231 ? 33.036 -50.458 -22.872 1.00 13.45 261 LEU A N 1
ATOM 1615 C CA . LEU A 1 231 ? 32.696 -49.050 -22.708 1.00 15.06 261 LEU A CA 1
ATOM 1616 C C . LEU A 1 231 ? 31.201 -48.882 -22.998 1.00 14.96 261 LEU A C 1
ATOM 1617 O O . LEU A 1 231 ? 30.692 -49.372 -24.001 1.00 15.83 261 LEU A O 1
ATOM 1622 N N . GLU A 1 232 ? 30.491 -48.157 -22.139 1.00 14.42 262 GLU A N 1
ATOM 1623 C CA . GLU A 1 232 ? 29.113 -47.858 -22.372 1.00 14.97 262 GLU A CA 1
ATOM 1624 C C . GLU A 1 232 ? 28.907 -46.351 -22.602 1.00 14.75 262 GLU A C 1
ATOM 1625 O O . GLU A 1 232 ? 29.725 -45.546 -22.184 1.00 14.99 262 GLU A O 1
ATOM 1631 N N . PRO A 1 233 ? 27.756 -45.981 -23.135 1.00 14.40 263 PRO A N 1
ATOM 1632 C CA . PRO A 1 233 ? 27.425 -44.547 -23.256 1.00 15.07 263 PRO A CA 1
ATOM 1633 C C . PRO A 1 233 ? 27.247 -43.841 -21.904 1.00 15.07 263 PRO A C 1
ATOM 1634 O O . PRO A 1 233 ? 26.851 -44.438 -20.944 1.00 17.59 263 PRO A O 1
ATOM 1638 N N . ASN A 1 234 ? 27.570 -42.563 -21.908 1.00 17.40 264 ASN A N 1
ATOM 1639 C CA . ASN A 1 234 ? 27.288 -41.668 -20.799 1.00 17.64 264 ASN A CA 1
ATOM 1640 C C . ASN A 1 234 ? 28.069 -42.006 -19.513 1.00 17.19 264 ASN A C 1
ATOM 1641 O O . ASN A 1 234 ? 27.511 -41.915 -18.414 1.00 19.17 264 ASN A O 1
ATOM 1646 N N . VAL A 1 235 ? 29.335 -42.427 -19.655 1.00 16.00 265 VAL A N 1
ATOM 1647 C CA . VAL A 1 235 ? 30.184 -42.689 -18.517 1.00 15.49 265 VAL A CA 1
ATOM 1648 C C . VAL A 1 235 ? 31.283 -41.671 -18.408 1.00 17.48 265 VAL A C 1
ATOM 1649 O O . VAL A 1 235 ? 31.561 -40.974 -19.385 1.00 16.29 265 VAL A O 1
ATOM 1653 N N . ASN A 1 236 ? 31.908 -41.614 -17.229 1.00 14.50 266 ASN A N 1
ATOM 1654 C CA . ASN A 1 236 ? 32.968 -40.661 -16.940 1.00 16.77 266 ASN A CA 1
ATOM 1655 C C . ASN A 1 236 ? 34.202 -41.298 -16.453 1.00 14.97 266 ASN A C 1
ATOM 1656 O O . ASN A 1 236 ? 34.125 -42.297 -15.718 1.00 15.17 266 ASN A O 1
ATOM 1661 N N . PHE A 1 237 ? 35.349 -40.757 -16.868 1.00 13.74 267 PHE A N 1
ATOM 1662 C CA . PHE A 1 237 ? 36.637 -41.192 -16.327 1.00 15.66 267 PHE A CA 1
ATOM 1663 C C . PHE A 1 237 ? 37.311 -39.956 -15.735 1.00 17.17 267 PHE A C 1
ATOM 1664 O O . PHE A 1 237 ? 37.227 -38.895 -16.328 1.00 15.93 267 PHE A O 1
ATOM 1672 N N . TYR A 1 238 ? 37.934 -40.104 -14.576 1.00 15.46 268 TYR A N 1
ATOM 1673 C CA . TYR A 1 238 ? 38.410 -38.955 -13.819 1.00 16.25 268 TYR A CA 1
ATOM 1674 C C . TYR A 1 238 ? 39.894 -38.905 -13.671 1.00 17.12 268 TYR A C 1
ATOM 1675 O O . TYR A 1 238 ? 40.399 -37.848 -13.238 1.00 19.46 268 TYR A O 1
ATOM 1684 N N . CYS A 1 239 ? 40.626 -40.003 -13.918 1.00 16.35 269 CYS A N 1
ATOM 1685 C CA . CYS A 1 239 ? 42.010 -40.071 -13.453 1.00 16.03 269 CYS A CA 1
ATOM 1686 C C . CYS A 1 239 ? 42.873 -40.626 -14.542 1.00 20.24 269 CYS A C 1
ATOM 1687 O O . CYS A 1 239 ? 42.501 -41.584 -15.253 1.00 16.67 269 CYS A O 1
ATOM 1690 N N . LYS A 1 240 ? 44.041 -40.015 -14.697 1.00 17.95 270 LYS A N 1
ATOM 1691 C CA . LYS A 1 240 ? 44.971 -40.424 -15.715 1.00 19.31 270 LYS A CA 1
ATOM 1692 C C . LYS A 1 240 ? 45.556 -41.766 -15.443 1.00 17.92 270 LYS A C 1
ATOM 1693 O O . LYS A 1 240 ? 46.002 -42.013 -14.367 1.00 16.51 270 LYS A O 1
ATOM 1699 N N . ILE A 1 241 ? 45.616 -42.580 -16.475 1.00 15.90 271 ILE A N 1
ATOM 1700 C CA . ILE A 1 241 ? 46.198 -43.943 -16.421 1.00 17.58 271 ILE A CA 1
ATOM 1701 C C . ILE A 1 241 ? 47.405 -43.972 -17.346 1.00 19.32 271 ILE A C 1
ATOM 1702 O O . ILE A 1 241 ? 47.248 -43.848 -18.586 1.00 18.79 271 ILE A O 1
ATOM 1707 N N . ASN A 1 242 ? 48.588 -44.151 -16.746 1.00 17.78 272 ASN A N 1
ATOM 1708 C CA . ASN A 1 242 ? 49.860 -43.935 -17.448 1.00 20.71 272 ASN A CA 1
ATOM 1709 C C . ASN A 1 242 ? 50.625 -45.210 -17.667 1.00 21.69 272 ASN A C 1
ATOM 1710 O O . ASN A 1 242 ? 51.850 -45.223 -17.855 1.00 20.65 272 ASN A O 1
ATOM 1715 N N . TYR A 1 243 ? 49.906 -46.328 -17.648 1.00 17.52 273 TYR A N 1
ATOM 1716 C CA . TYR A 1 243 ? 50.453 -47.630 -18.040 1.00 17.89 273 TYR A CA 1
ATOM 1717 C C . TYR A 1 243 ? 49.430 -48.336 -18.925 1.00 19.94 273 TYR A C 1
ATOM 1718 O O . TYR A 1 243 ? 48.226 -48.031 -18.859 1.00 16.01 273 TYR A O 1
ATOM 1727 N N . ASP A 1 244 ? 49.926 -49.266 -19.714 1.00 16.72 274 ASP A N 1
ATOM 1728 C CA . ASP A 1 244 ? 49.125 -50.072 -20.669 1.00 17.66 274 ASP A CA 1
ATOM 1729 C C . ASP A 1 244 ? 48.365 -51.113 -19.874 1.00 16.99 274 ASP A C 1
ATOM 1730 O O . ASP A 1 244 ? 48.925 -52.000 -19.223 1.00 15.05 274 ASP A O 1
ATOM 1735 N N . VAL A 1 245 ? 47.049 -50.882 -19.803 1.00 17.38 275 VAL A N 1
ATOM 1736 C CA . VAL A 1 245 ? 46.169 -51.693 -18.936 1.00 16.32 275 VAL A CA 1
ATOM 1737 C C . VAL A 1 245 ? 46.163 -53.151 -19.374 1.00 15.90 275 VAL A C 1
ATOM 1738 O O . VAL A 1 245 ? 46.274 -54.071 -18.539 1.00 16.85 275 VAL A O 1
ATOM 1742 N N . PHE A 1 246 ? 46.004 -53.405 -20.663 1.00 17.73 276 PHE A N 1
ATOM 1743 C CA . PHE A 1 246 ? 45.949 -54.790 -21.147 1.00 17.27 276 PHE A CA 1
ATOM 1744 C C . PHE A 1 246 ? 47.297 -55.500 -20.927 1.00 18.17 276 PHE A C 1
ATOM 1745 O O . PHE A 1 246 ? 47.294 -56.646 -20.504 1.00 17.85 276 PHE A O 1
ATOM 1753 N N . GLN A 1 247 ? 48.428 -54.792 -21.117 1.00 20.45 277 GLN A N 1
ATOM 1754 C CA . GLN A 1 247 ? 49.742 -55.384 -20.742 1.00 20.57 277 GLN A CA 1
ATOM 1755 C C . GLN A 1 247 ? 49.907 -55.571 -19.238 1.00 21.53 277 GLN A C 1
ATOM 1756 O O . GLN A 1 247 ? 50.550 -56.518 -18.821 1.00 22.49 277 GLN A O 1
ATOM 1762 N N . PHE A 1 248 ? 49.305 -54.724 -18.393 1.00 18.95 278 PHE A N 1
ATOM 1763 C CA . PHE A 1 248 ? 49.253 -55.010 -16.975 1.00 17.22 278 PHE A CA 1
ATOM 1764 C C . PHE A 1 248 ? 48.564 -56.288 -16.698 1.00 17.86 278 PHE A C 1
ATOM 1765 O O . PHE A 1 248 ? 49.053 -57.120 -15.919 1.00 18.63 278 PHE A O 1
ATOM 1773 N N . MET A 1 249 ? 47.417 -56.489 -17.320 1.00 17.57 279 MET A N 1
ATOM 1774 C CA . MET A 1 249 ? 46.658 -57.726 -17.084 1.00 17.99 279 MET A CA 1
ATOM 1775 C C . MET A 1 249 ? 47.489 -58.980 -17.535 1.00 18.03 279 MET A C 1
ATOM 1776 O O . MET A 1 249 ? 47.548 -60.009 -16.837 1.00 16.59 279 MET A O 1
ATOM 1781 N N . ASN A 1 250 ? 48.099 -58.860 -18.700 1.00 19.75 280 ASN A N 1
ATOM 1782 C CA . ASN A 1 250 ? 48.869 -59.975 -19.259 1.00 21.56 280 ASN A CA 1
ATOM 1783 C C . ASN A 1 250 ? 50.114 -60.293 -18.431 1.00 22.24 280 ASN A C 1
ATOM 1784 O O . ASN A 1 250 ? 50.324 -61.409 -18.023 1.00 19.99 280 ASN A O 1
ATOM 1789 N N . LYS A 1 251 ? 50.908 -59.273 -18.137 1.00 23.11 281 LYS A N 1
ATOM 1790 C CA . LYS A 1 251 ? 52.131 -59.502 -17.338 1.00 26.47 281 LYS A CA 1
ATOM 1791 C C . LYS A 1 251 ? 51.862 -59.903 -15.923 1.00 25.79 281 LYS A C 1
ATOM 1792 O O . LYS A 1 251 ? 52.711 -60.516 -15.335 1.00 25.16 281 LYS A O 1
ATOM 1798 N N . ASN A 1 252 ? 50.663 -59.635 -15.356 1.00 22.01 282 ASN A N 1
ATOM 1799 C CA . ASN A 1 252 ? 50.350 -60.003 -14.008 1.00 22.51 282 ASN A CA 1
ATOM 1800 C C . ASN A 1 252 ? 49.318 -61.068 -13.822 1.00 23.70 282 ASN A C 1
ATOM 1801 O O . ASN A 1 252 ? 48.786 -61.266 -12.718 1.00 25.04 282 ASN A O 1
ATOM 1806 N N . ASP A 1 253 ? 49.062 -61.803 -14.890 1.00 22.96 283 ASP A N 1
ATOM 1807 C CA . ASP A 1 253 ? 48.119 -62.936 -14.877 1.00 25.42 283 ASP A CA 1
ATOM 1808 C C . ASP A 1 253 ? 46.717 -62.602 -14.335 1.00 22.89 283 ASP A C 1
ATOM 1809 O O . ASP A 1 253 ? 46.131 -63.384 -13.615 1.00 21.87 283 ASP A O 1
ATOM 1814 N N . LYS A 1 254 ? 46.199 -61.437 -14.714 1.00 18.25 284 LYS A N 1
ATOM 1815 C CA . LYS A 1 254 ? 44.836 -61.092 -14.360 1.00 18.17 284 LYS A CA 1
ATOM 1816 C C . LYS A 1 254 ? 43.926 -61.402 -15.515 1.00 17.16 284 LYS A C 1
ATOM 1817 O O . LYS A 1 254 ? 44.171 -60.988 -16.683 1.00 18.72 284 LYS A O 1
ATOM 1823 N N . ILE A 1 255 ? 42.821 -62.059 -15.211 1.00 16.51 285 ILE A N 1
ATOM 1824 C CA . ILE A 1 255 ? 41.846 -62.338 -16.249 1.00 16.81 285 ILE A CA 1
ATOM 1825 C C . ILE A 1 255 ? 40.649 -61.377 -16.290 1.00 16.52 285 ILE A C 1
ATOM 1826 O O . ILE A 1 255 ? 39.837 -61.440 -17.220 1.00 16.47 285 ILE A O 1
ATOM 1831 N N . TYR A 1 256 ? 40.497 -60.546 -15.272 1.00 14.80 286 TYR A N 1
ATOM 1832 C CA . TYR A 1 256 ? 39.308 -59.682 -15.189 1.00 15.21 286 TYR A CA 1
ATOM 1833 C C . TYR A 1 256 ? 39.640 -58.473 -14.334 1.00 13.34 286 TYR A C 1
ATOM 1834 O O . TYR A 1 256 ? 40.381 -58.598 -13.337 1.00 15.16 286 TYR A O 1
ATOM 1843 N N . GLY A 1 257 ? 39.172 -57.309 -14.784 1.00 13.92 287 GLY A N 1
ATOM 1844 C CA . GLY A 1 257 ? 39.315 -56.034 -14.055 1.00 12.81 287 GLY A CA 1
ATOM 1845 C C . GLY A 1 257 ? 37.971 -55.385 -13.858 1.00 13.52 287 GLY A C 1
ATOM 1846 O O . GLY A 1 257 ? 37.148 -55.361 -14.776 1.00 14.72 287 GLY A O 1
ATOM 1847 N N . PHE A 1 258 ? 37.756 -54.852 -12.657 1.00 12.94 288 PHE A N 1
ATOM 1848 C CA . PHE A 1 258 ? 36.494 -54.185 -12.322 1.00 13.15 288 PHE A CA 1
ATOM 1849 C C . PHE A 1 258 ? 36.788 -52.942 -11.492 1.00 13.02 288 PHE A C 1
ATOM 1850 O O . PHE A 1 258 ? 37.902 -52.793 -10.913 1.00 13.52 288 PHE A O 1
ATOM 1858 N N . VAL A 1 259 ? 35.818 -52.055 -11.423 1.00 12.02 289 VAL A N 1
ATOM 1859 C CA . VAL A 1 259 ? 35.932 -50.868 -10.532 1.00 13.55 289 VAL A CA 1
ATOM 1860 C C . VAL A 1 259 ? 34.865 -50.767 -9.407 1.00 12.98 289 VAL A C 1
ATOM 1861 O O . VAL A 1 259 ? 35.125 -50.196 -8.335 1.00 14.41 289 VAL A O 1
ATOM 1865 N N . LEU A 1 260 ? 33.688 -51.325 -9.667 1.00 14.31 290 LEU A N 1
ATOM 1866 C CA . LEU A 1 260 ? 32.537 -51.246 -8.791 1.00 14.83 290 LEU A CA 1
ATOM 1867 C C . LEU A 1 260 ? 31.917 -52.650 -8.619 1.00 15.29 290 LEU A C 1
ATOM 1868 O O . LEU A 1 260 ? 31.987 -53.497 -9.500 1.00 13.24 290 LEU A O 1
ATOM 1873 N N . ASN A 1 261 ? 31.302 -52.858 -7.471 1.00 14.66 291 ASN A N 1
ATOM 1874 C CA . ASN A 1 261 ? 30.980 -54.211 -6.956 1.00 15.55 291 ASN A CA 1
ATOM 1875 C C . ASN A 1 261 ? 29.703 -54.040 -6.157 1.00 16.20 291 ASN A C 1
ATOM 1876 O O . ASN A 1 261 ? 29.754 -53.353 -5.125 1.00 16.78 291 ASN A O 1
ATOM 1881 N N . LEU A 1 262 ? 28.561 -54.551 -6.659 1.00 15.73 292 LEU A N 1
ATOM 1882 C CA . LEU A 1 262 ? 27.268 -54.194 -6.204 1.00 15.33 292 LEU A CA 1
ATOM 1883 C C . LEU A 1 262 ? 26.394 -55.404 -5.899 1.00 18.04 292 LEU A C 1
ATOM 1884 O O . LEU A 1 262 ? 26.613 -56.484 -6.368 1.00 18.59 292 LEU A O 1
ATOM 1889 N N . TYR A 1 263 ? 25.349 -55.146 -5.134 1.00 18.36 293 TYR A N 1
ATOM 1890 C CA . TYR A 1 263 ? 24.239 -56.084 -4.954 1.00 18.52 293 TYR A CA 1
ATOM 1891 C C . TYR A 1 263 ? 23.298 -55.888 -6.150 1.00 19.77 293 TYR A C 1
ATOM 1892 O O . TYR A 1 263 ? 23.187 -54.809 -6.688 1.00 18.61 293 TYR A O 1
ATOM 1901 N N . ASP A 1 264 ? 22.618 -56.951 -6.545 1.00 18.07 294 ASP A N 1
ATOM 1902 C CA . ASP A 1 264 ? 21.626 -56.900 -7.585 1.00 20.84 294 ASP A CA 1
ATOM 1903 C C . ASP A 1 264 ? 20.169 -56.932 -6.999 1.00 22.36 294 ASP A C 1
ATOM 1904 O O . ASP A 1 264 ? 19.966 -57.086 -5.815 1.00 23.28 294 ASP A O 1
ATOM 1909 N N . SER A 1 265 ? 19.214 -56.676 -7.878 1.00 25.01 295 SER A N 1
ATOM 1910 C CA . SER A 1 265 ? 17.780 -56.756 -7.612 1.00 26.93 295 SER A CA 1
ATOM 1911 C C . SER A 1 265 ? 17.376 -58.239 -7.664 1.00 23.69 295 SER A C 1
ATOM 1912 O O . SER A 1 265 ? 17.429 -58.878 -8.736 1.00 24.06 295 SER A O 1
ATOM 1915 N N . PRO A 1 266 ? 17.112 -58.834 -6.501 1.00 24.80 296 PRO A N 1
ATOM 1916 C CA . PRO A 1 266 ? 17.013 -60.281 -6.456 1.00 23.50 296 PRO A CA 1
ATOM 1917 C C . PRO A 1 266 ? 15.850 -60.814 -7.290 1.00 23.39 296 PRO A C 1
ATOM 1918 O O . PRO A 1 266 ? 15.920 -61.899 -7.798 1.00 21.70 296 PRO A O 1
ATOM 1922 N N . GLN A 1 267 ? 14.825 -60.017 -7.512 1.00 25.20 297 GLN A N 1
ATOM 1923 C CA . GLN A 1 267 ? 13.670 -60.473 -8.339 1.00 25.33 297 GLN A CA 1
ATOM 1924 C C . GLN A 1 267 ? 13.932 -60.580 -9.810 1.00 27.51 297 GLN A C 1
ATOM 1925 O O . GLN A 1 267 ? 13.124 -61.121 -10.552 1.00 22.17 297 GLN A O 1
ATOM 1931 N N . THR A 1 268 ? 15.076 -60.064 -10.275 1.00 23.90 298 THR A N 1
ATOM 1932 C CA . THR A 1 268 ? 15.498 -60.343 -11.635 1.00 21.93 298 THR A CA 1
ATOM 1933 C C . THR A 1 268 ? 16.166 -61.701 -11.853 1.00 20.53 298 THR A C 1
ATOM 1934 O O . THR A 1 268 ? 16.370 -62.120 -12.977 1.00 21.89 298 THR A O 1
ATOM 1938 N N . ILE A 1 269 ? 16.545 -62.366 -10.778 1.00 20.34 299 ILE A N 1
ATOM 1939 C CA . ILE A 1 269 ? 17.370 -63.539 -10.803 1.00 22.52 299 ILE A CA 1
ATOM 1940 C C . ILE A 1 269 ? 16.885 -64.615 -9.823 1.00 23.27 299 ILE A C 1
ATOM 1941 O O . ILE A 1 269 ? 17.678 -65.314 -9.160 1.00 24.84 299 ILE A O 1
ATOM 1946 N N . GLU A 1 270 ? 15.584 -64.790 -9.777 1.00 24.08 300 GLU A N 1
ATOM 1947 C CA . GLU A 1 270 ? 15.035 -65.717 -8.791 1.00 23.81 300 GLU A CA 1
ATOM 1948 C C . GLU A 1 270 ? 15.681 -67.111 -8.759 1.00 21.52 300 GLU A C 1
ATOM 1949 O O . GLU A 1 270 ? 15.981 -67.625 -7.665 1.00 26.47 300 GLU A O 1
ATOM 1955 N N . THR A 1 271 ? 15.931 -67.718 -9.924 1.00 21.62 301 THR A N 1
ATOM 1956 C CA . THR A 1 271 ? 16.533 -69.048 -10.014 1.00 22.45 301 THR A CA 1
ATOM 1957 C C . THR A 1 271 ? 17.924 -69.126 -10.633 1.00 23.83 301 THR A C 1
ATOM 1958 O O . THR A 1 271 ? 18.397 -70.207 -10.953 1.00 25.76 301 THR A O 1
ATOM 1962 N N . LEU A 1 272 ? 18.632 -68.003 -10.729 1.00 22.28 302 LEU A N 1
ATOM 1963 C CA . LEU A 1 272 ? 19.943 -68.055 -11.338 1.00 19.07 302 LEU A CA 1
ATOM 1964 C C . LEU A 1 272 ? 20.869 -68.855 -10.434 1.00 18.94 302 LEU A C 1
ATOM 1965 O O . LEU A 1 272 ? 21.601 -69.756 -10.912 1.00 22.01 302 LEU A O 1
ATOM 1970 N N . TRP A 1 273 ? 20.851 -68.573 -9.148 1.00 18.18 303 TRP A N 1
ATOM 1971 C CA . TRP A 1 273 ? 21.700 -69.265 -8.219 1.00 21.27 303 TRP A CA 1
ATOM 1972 C C . TRP A 1 273 ? 21.439 -70.771 -8.132 1.00 24.04 303 TRP A C 1
ATOM 1973 O O . TRP A 1 273 ? 22.357 -71.589 -8.205 1.00 23.08 303 TRP A O 1
ATOM 1984 N N . THR A 1 274 ? 20.179 -71.122 -7.933 1.00 24.50 304 THR A N 1
ATOM 1985 C CA . THR A 1 274 ? 19.815 -72.541 -7.758 1.00 26.12 304 THR A CA 1
ATOM 1986 C C . THR A 1 274 ? 20.138 -73.287 -9.040 1.00 23.66 304 THR A C 1
ATOM 1987 O O . THR A 1 274 ? 20.730 -74.348 -8.968 1.00 24.85 304 THR A O 1
ATOM 1991 N N . SER A 1 275 ? 19.883 -72.697 -10.227 1.00 23.48 305 SER A N 1
ATOM 1992 C CA . SER A 1 275 ? 20.292 -73.360 -11.473 1.00 27.05 305 SER A CA 1
ATOM 1993 C C . SER A 1 275 ? 21.817 -73.463 -11.597 1.00 26.28 305 SER A C 1
ATOM 1994 O O . SER A 1 275 ? 22.353 -74.473 -12.026 1.00 23.70 305 SER A O 1
ATOM 1997 N N . THR A 1 276 ? 22.519 -72.435 -11.102 1.00 25.75 306 THR A N 1
ATOM 1998 C CA . THR A 1 276 ? 23.954 -72.489 -11.157 1.00 21.78 306 THR A CA 1
ATOM 1999 C C . THR A 1 276 ? 24.450 -73.599 -10.255 1.00 23.17 306 THR A C 1
ATOM 2000 O O . THR A 1 276 ? 25.435 -74.278 -10.581 1.00 20.51 306 THR A O 1
ATOM 2004 N N . MET A 1 277 ? 23.828 -73.772 -9.080 1.00 24.22 307 MET A N 1
ATOM 2005 C CA . MET A 1 277 ? 24.297 -74.851 -8.170 1.00 27.60 307 MET A CA 1
ATOM 2006 C C . MET A 1 277 ? 24.042 -76.245 -8.792 1.00 26.99 307 MET A C 1
ATOM 2007 O O . MET A 1 277 ? 24.869 -77.140 -8.626 1.00 30.03 307 MET A O 1
ATOM 2012 N N . ASP A 1 278 ? 22.963 -76.400 -9.562 1.00 26.35 308 ASP A N 1
ATOM 2013 C CA . ASP A 1 278 ? 22.694 -77.671 -10.274 1.00 28.01 308 ASP A CA 1
ATOM 2014 C C . ASP A 1 278 ? 23.781 -77.872 -11.278 1.00 30.50 308 ASP A C 1
ATOM 2015 O O . ASP A 1 278 ? 24.300 -78.968 -11.377 1.00 29.34 308 ASP A O 1
ATOM 2020 N N . PHE A 1 279 ? 24.176 -76.806 -12.011 1.00 24.91 309 PHE A N 1
ATOM 2021 C CA . PHE A 1 279 ? 25.219 -76.972 -12.989 1.00 24.07 309 PHE A CA 1
ATOM 2022 C C . PHE A 1 279 ? 26.474 -77.378 -12.287 1.00 24.08 309 PHE A C 1
ATOM 2023 O O . PHE A 1 279 ? 27.133 -78.312 -12.720 1.00 27.48 309 PHE A O 1
ATOM 2031 N N . VAL A 1 280 ? 26.839 -76.693 -11.200 1.00 22.39 310 VAL A N 1
ATOM 2032 C CA . VAL A 1 280 ? 28.043 -77.033 -10.449 1.00 24.63 310 VAL A CA 1
ATOM 2033 C C . VAL A 1 280 ? 28.071 -78.501 -9.888 1.00 28.86 310 VAL A C 1
ATOM 2034 O O . VAL A 1 280 ? 29.108 -79.153 -9.918 1.00 23.90 310 VAL A O 1
ATOM 2038 N N . GLU A 1 281 ? 26.958 -78.945 -9.331 1.00 30.40 311 GLU A N 1
ATOM 2039 C CA . GLU A 1 281 ? 26.810 -80.350 -8.860 1.00 37.84 311 GLU A CA 1
ATOM 2040 C C . GLU A 1 281 ? 27.072 -81.346 -9.997 1.00 35.88 311 GLU A C 1
ATOM 2041 O O . GLU A 1 281 ? 27.807 -82.315 -9.788 1.00 32.79 311 GLU A O 1
ATOM 2047 N N . GLU A 1 282 ? 26.605 -81.067 -11.197 1.00 33.44 312 GLU A N 1
ATOM 2048 C CA . GLU A 1 282 ? 26.953 -81.873 -12.351 1.00 37.56 312 GLU A CA 1
ATOM 2049 C C . GLU A 1 282 ? 28.408 -81.742 -12.851 1.00 39.81 312 GLU A C 1
ATOM 2050 O O . GLU A 1 282 ? 28.890 -82.630 -13.519 1.00 32.95 312 GLU A O 1
ATOM 2056 N N . HIS A 1 283 ? 29.104 -80.649 -12.573 1.00 31.03 313 HIS A N 1
ATOM 2057 C CA . HIS A 1 283 ? 30.441 -80.470 -13.120 1.00 32.08 313 HIS A CA 1
ATOM 2058 C C . HIS A 1 283 ? 31.411 -79.933 -12.108 1.00 32.79 313 HIS A C 1
ATOM 2059 O O . HIS A 1 283 ? 31.951 -78.810 -12.295 1.00 28.36 313 HIS A O 1
ATOM 2066 N N . PRO A 1 284 ? 31.710 -80.721 -11.093 1.00 28.93 314 PRO A N 1
ATOM 2067 C CA . PRO A 1 284 ? 32.396 -80.125 -9.930 1.00 29.58 314 PRO A CA 1
ATOM 2068 C C . PRO A 1 284 ? 33.812 -79.869 -10.275 1.00 30.44 314 PRO A C 1
ATOM 2069 O O . PRO A 1 284 ? 34.476 -79.055 -9.604 1.00 29.16 314 PRO A O 1
ATOM 2073 N N . ASN A 1 285 ? 34.249 -80.548 -11.321 1.00 25.26 315 ASN A N 1
ATOM 2074 C CA . ASN A 1 285 ? 35.597 -80.384 -11.803 1.00 28.19 315 ASN A CA 1
ATOM 2075 C C . ASN A 1 285 ? 35.827 -78.939 -12.345 1.00 29.19 315 ASN A C 1
ATOM 2076 O O . ASN A 1 285 ? 36.950 -78.542 -12.524 1.00 28.86 315 ASN A O 1
ATOM 2081 N N . TYR A 1 286 ? 34.765 -78.183 -12.621 1.00 25.32 316 TYR A N 1
ATOM 2082 C CA . TYR A 1 286 ? 34.941 -76.790 -13.145 1.00 25.77 316 TYR A CA 1
ATOM 2083 C C . TYR A 1 286 ? 35.255 -75.783 -12.030 1.00 28.72 316 TYR A C 1
ATOM 2084 O O . TYR A 1 286 ? 35.790 -74.682 -12.327 1.00 27.06 316 TYR A O 1
ATOM 2093 N N . LEU A 1 287 ? 34.949 -76.151 -10.771 1.00 26.34 317 LEU A N 1
ATOM 2094 C CA . LEU A 1 287 ? 35.235 -75.329 -9.599 1.00 27.02 317 LEU A CA 1
ATOM 2095 C C . LEU A 1 287 ? 36.676 -75.071 -9.465 1.00 28.56 317 LEU A C 1
ATOM 2096 O O . LEU A 1 287 ? 37.490 -75.983 -9.637 1.00 24.92 317 LEU A O 1
ATOM 2101 N N . ASN A 1 288 ? 37.031 -73.819 -9.231 1.00 24.58 318 ASN A N 1
ATOM 2102 C CA . ASN A 1 288 ? 38.388 -73.470 -8.802 1.00 25.19 318 ASN A CA 1
ATOM 2103 C C . ASN A 1 288 ? 38.466 -73.482 -7.307 1.00 25.63 318 ASN A C 1
ATOM 2104 O O . ASN A 1 288 ? 37.627 -72.872 -6.627 1.00 26.88 318 ASN A O 1
ATOM 2109 N N . VAL A 1 289 ? 39.501 -74.152 -6.743 1.00 22.67 319 VAL A N 1
ATOM 2110 C CA . VAL A 1 289 ? 39.591 -74.266 -5.269 1.00 26.03 319 VAL A CA 1
ATOM 2111 C C . VAL A 1 289 ? 39.843 -72.913 -4.570 1.00 25.92 319 VAL A C 1
ATOM 2112 O O . VAL A 1 289 ? 39.531 -72.771 -3.424 1.00 23.33 319 VAL A O 1
ATOM 2116 N N . ASN A 1 290 ? 40.336 -71.915 -5.294 1.00 23.59 320 ASN A N 1
ATOM 2117 C CA . ASN A 1 290 ? 40.476 -70.564 -4.749 1.00 24.29 320 ASN A CA 1
ATOM 2118 C C . ASN A 1 290 ? 39.423 -69.599 -5.361 1.00 23.26 320 ASN A C 1
ATOM 2119 O O . ASN A 1 290 ? 39.684 -68.432 -5.482 1.00 22.86 320 ASN A O 1
ATOM 2124 N N . GLY A 1 291 ? 38.234 -70.103 -5.637 1.00 22.39 321 GLY A N 1
ATOM 2125 C CA . GLY A 1 291 ? 37.113 -69.282 -6.065 1.00 23.44 321 GLY A CA 1
ATOM 2126 C C . GLY A 1 291 ? 36.677 -68.303 -5.008 1.00 22.79 321 GLY A C 1
ATOM 2127 O O . GLY A 1 291 ? 36.962 -68.458 -3.782 1.00 22.25 321 GLY A O 1
ATOM 2128 N N . ALA A 1 292 ? 35.995 -67.243 -5.468 1.00 21.14 322 ALA A N 1
ATOM 2129 C CA . ALA A 1 292 ? 35.505 -66.183 -4.562 1.00 19.90 322 ALA A CA 1
ATOM 2130 C C . ALA A 1 292 ? 34.232 -66.617 -3.830 1.00 20.99 322 ALA A C 1
ATOM 2131 O O . ALA A 1 292 ? 33.180 -65.989 -3.912 1.00 20.16 322 ALA A O 1
ATOM 2133 N N . PHE A 1 293 ? 34.307 -67.709 -3.045 1.00 20.24 323 PHE A N 1
ATOM 2134 C CA . PHE A 1 293 ? 33.069 -68.272 -2.525 1.00 20.20 323 PHE A CA 1
ATOM 2135 C C . PHE A 1 293 ? 32.430 -67.454 -1.443 1.00 18.89 323 PHE A C 1
ATOM 2136 O O . PHE A 1 293 ? 31.176 -67.355 -1.331 1.00 22.60 323 PHE A O 1
ATOM 2144 N N . ALA A 1 294 ? 33.212 -66.884 -0.567 1.00 20.18 324 ALA A N 1
ATOM 2145 C CA . ALA A 1 294 ? 32.632 -66.070 0.515 1.00 19.81 324 ALA A CA 1
ATOM 2146 C C . ALA A 1 294 ? 31.844 -64.841 0.018 1.00 20.90 324 ALA A C 1
ATOM 2147 O O . ALA A 1 294 ? 30.762 -64.473 0.523 1.00 19.95 324 ALA A O 1
ATOM 2149 N N . TRP A 1 295 ? 32.389 -64.200 -1.011 1.00 20.41 325 TRP A N 1
ATOM 2150 C CA . TRP A 1 295 ? 31.667 -63.096 -1.690 1.00 19.22 325 TRP A CA 1
ATOM 2151 C C . TRP A 1 295 ? 30.303 -63.495 -2.179 1.00 19.17 325 TRP A C 1
ATOM 2152 O O . TRP A 1 295 ? 29.371 -62.738 -2.075 1.00 19.77 325 TRP A O 1
ATOM 2163 N N . LEU A 1 296 ? 30.157 -64.717 -2.738 1.00 20.69 326 LEU A N 1
ATOM 2164 C CA . LEU A 1 296 ? 28.861 -65.209 -3.210 1.00 18.74 326 LEU A CA 1
ATOM 2165 C C . LEU A 1 296 ? 27.899 -65.552 -2.050 1.00 20.20 326 LEU A C 1
ATOM 2166 O O . LEU A 1 296 ? 26.690 -65.576 -2.254 1.00 23.80 326 LEU A O 1
ATOM 2171 N N . LYS A 1 297 ? 28.433 -65.820 -0.871 1.00 19.53 327 LYS A N 1
ATOM 2172 C CA . LYS A 1 297 ? 27.660 -66.346 0.243 1.00 22.21 327 LYS A CA 1
ATOM 2173 C C . LYS A 1 297 ? 27.421 -65.365 1.386 1.00 24.15 327 LYS A C 1
ATOM 2174 O O . LYS A 1 297 ? 26.878 -65.742 2.419 1.00 24.04 327 LYS A O 1
ATOM 2180 N N . ASP A 1 298 ? 27.810 -64.107 1.208 1.00 22.07 328 ASP A N 1
ATOM 2181 C CA . ASP A 1 298 ? 27.741 -63.130 2.314 1.00 22.90 328 ASP A CA 1
ATOM 2182 C C . ASP A 1 298 ? 26.303 -62.684 2.465 1.00 22.62 328 ASP A C 1
ATOM 2183 O O . ASP A 1 298 ? 25.770 -61.913 1.657 1.00 21.01 328 ASP A O 1
ATOM 2188 N N . ASN A 1 299 ? 25.691 -63.159 3.562 1.00 21.17 329 ASN A N 1
ATOM 2189 C CA . ASN A 1 299 ? 24.298 -62.871 3.881 1.00 22.52 329 ASN A CA 1
ATOM 2190 C C . ASN A 1 299 ? 24.133 -61.707 4.869 1.00 22.38 329 ASN A C 1
ATOM 2191 O O . ASN A 1 299 ? 23.015 -61.384 5.253 1.00 25.25 329 ASN A O 1
ATOM 2196 N N . SER A 1 300 ? 25.241 -61.138 5.341 1.00 21.40 330 SER A N 1
ATOM 2197 C CA . SER A 1 300 ? 25.201 -60.258 6.500 1.00 23.57 330 SER A CA 1
ATOM 2198 C C . SER A 1 300 ? 24.722 -58.842 6.254 1.00 26.81 330 SER A C 1
ATOM 2199 O O . SER A 1 300 ? 24.173 -58.199 7.181 1.00 25.92 330 SER A O 1
ATOM 2202 N N . GLN A 1 301 ? 24.884 -58.305 5.040 1.00 22.53 331 GLN A N 1
ATOM 2203 C CA . GLN A 1 301 ? 24.443 -56.913 4.784 1.00 21.14 331 GLN A CA 1
ATOM 2204 C C . GLN A 1 301 ? 23.052 -56.857 4.258 1.00 20.68 331 GLN A C 1
ATOM 2205 O O . GLN A 1 301 ? 22.309 -55.990 4.639 1.00 19.57 331 GLN A O 1
ATOM 2211 N N . ASN A 1 302 ? 22.728 -57.710 3.303 1.00 21.26 332 ASN A N 1
ATOM 2212 C CA . ASN A 1 302 ? 21.396 -57.770 2.712 1.00 21.10 332 ASN A CA 1
ATOM 2213 C C . ASN A 1 302 ? 20.834 -59.251 2.818 1.00 22.94 332 ASN A C 1
ATOM 2214 O O . ASN A 1 302 ? 20.710 -59.959 1.813 1.00 21.95 332 ASN A O 1
ATOM 2219 N N . PRO A 1 303 ? 20.502 -59.692 4.052 1.00 25.90 333 PRO A N 1
ATOM 2220 C CA . PRO A 1 303 ? 20.032 -61.064 4.253 1.00 24.47 333 PRO A CA 1
ATOM 2221 C C . PRO A 1 303 ? 18.813 -61.404 3.433 1.00 22.62 333 PRO A C 1
ATOM 2222 O O . PRO A 1 303 ? 18.676 -62.553 3.031 1.00 26.17 333 PRO A O 1
ATOM 2226 N N . LYS A 1 304 ? 17.951 -60.438 3.134 1.00 22.32 334 LYS A N 1
ATOM 2227 C CA . LYS A 1 304 ? 16.777 -60.748 2.322 1.00 25.47 334 LYS A CA 1
ATOM 2228 C C . LYS A 1 304 ? 17.092 -61.067 0.876 1.00 25.91 334 LYS A C 1
ATOM 2229 O O . LYS A 1 304 ? 16.381 -61.871 0.262 1.00 22.99 334 LYS A O 1
ATOM 2235 N N . ASN A 1 305 ? 18.197 -60.514 0.344 1.00 22.79 335 ASN A N 1
ATOM 2236 C CA . ASN A 1 305 ? 18.662 -60.906 -0.990 1.00 21.73 335 ASN A CA 1
ATOM 2237 C C . ASN A 1 305 ? 19.032 -62.381 -1.007 1.00 23.13 335 ASN A C 1
ATOM 2238 O O . ASN A 1 305 ? 18.738 -63.135 -1.957 1.00 23.12 335 ASN A O 1
ATOM 2243 N N . TYR A 1 306 ? 19.795 -62.745 -0.005 1.00 23.11 336 TYR A N 1
ATOM 2244 C CA . TYR A 1 306 ? 20.319 -64.070 0.133 1.00 23.73 336 TYR A CA 1
ATOM 2245 C C . TYR A 1 306 ? 19.136 -65.057 0.336 1.00 24.24 336 TYR A C 1
ATOM 2246 O O . TYR A 1 306 ? 19.148 -66.156 -0.205 1.00 22.67 336 TYR A O 1
ATOM 2255 N N . ASP A 1 307 ? 18.147 -64.631 1.094 1.00 23.21 337 ASP A N 1
ATOM 2256 C CA . ASP A 1 307 ? 16.968 -65.470 1.359 1.00 28.21 337 ASP A CA 1
ATOM 2257 C C . ASP A 1 307 ? 16.177 -65.710 0.086 1.00 26.30 337 ASP A C 1
ATOM 2258 O O . ASP A 1 307 ? 15.826 -66.842 -0.242 1.00 25.79 337 ASP A O 1
ATOM 2263 N N . TYR A 1 308 ? 15.946 -64.632 -0.651 1.00 24.66 338 TYR A N 1
ATOM 2264 C CA . TYR A 1 308 ? 15.181 -64.716 -1.827 1.00 23.28 338 TYR A CA 1
ATOM 2265 C C . TYR A 1 308 ? 15.799 -65.605 -2.923 1.00 25.73 338 TYR A C 1
ATOM 2266 O O . TYR A 1 308 ? 15.101 -66.351 -3.594 1.00 23.94 338 TYR A O 1
ATOM 2275 N N . THR A 1 309 ? 17.102 -65.575 -3.104 1.00 24.06 339 THR A N 1
ATOM 2276 C CA . THR A 1 309 ? 17.709 -66.369 -4.137 1.00 23.79 339 THR A CA 1
ATOM 2277 C C . THR A 1 309 ? 18.081 -67.788 -3.619 1.00 24.67 339 THR A C 1
ATOM 2278 O O . THR A 1 309 ? 18.667 -68.622 -4.374 1.00 23.48 339 THR A O 1
ATOM 2282 N N . GLN A 1 310 ? 17.803 -68.033 -2.354 1.00 23.18 340 GLN A N 1
ATOM 2283 C CA . GLN A 1 310 ? 18.163 -69.304 -1.717 1.00 24.47 340 GLN A CA 1
ATOM 2284 C C . GLN A 1 310 ? 19.665 -69.595 -1.767 1.00 23.82 340 GLN A C 1
ATOM 2285 O O . GLN A 1 310 ? 20.117 -70.727 -2.052 1.00 22.45 340 GLN A O 1
ATOM 2291 N N . GLY A 1 311 ? 20.447 -68.589 -1.446 1.00 19.67 341 GLY A N 1
ATOM 2292 C CA . GLY A 1 311 ? 21.842 -68.815 -1.227 1.00 21.75 341 GLY A CA 1
ATOM 2293 C C . GLY A 1 311 ? 22.861 -67.903 -1.891 1.00 20.57 341 GLY A C 1
ATOM 2294 O O . GLY A 1 311 ? 24.052 -68.153 -1.754 1.00 18.55 341 GLY A O 1
ATOM 2295 N N . TYR A 1 312 ? 22.402 -66.900 -2.620 1.00 21.31 342 TYR A N 1
ATOM 2296 C CA . TYR A 1 312 ? 23.339 -65.967 -3.302 1.00 20.13 342 TYR A CA 1
ATOM 2297 C C . TYR A 1 312 ? 23.220 -64.571 -2.698 1.00 20.88 342 TYR A C 1
ATOM 2298 O O . TYR A 1 312 ? 22.153 -63.975 -2.656 1.00 18.93 342 TYR A O 1
ATOM 2307 N N . SER A 1 313 ? 24.355 -64.002 -2.301 1.00 19.33 343 SER A N 1
ATOM 2308 C CA . SER A 1 313 ? 24.405 -62.612 -1.828 1.00 18.40 343 SER A CA 1
ATOM 2309 C C . SER A 1 313 ? 23.861 -61.593 -2.813 1.00 18.58 343 SER A C 1
ATOM 2310 O O . SER A 1 313 ? 23.342 -60.555 -2.421 1.00 21.28 343 SER A O 1
ATOM 2313 N N . THR A 1 314 ? 23.952 -61.924 -4.092 1.00 17.97 344 THR A N 1
ATOM 2314 C CA . THR A 1 314 ? 23.637 -61.154 -5.326 1.00 18.52 344 THR A CA 1
ATOM 2315 C C . THR A 1 314 ? 24.793 -60.181 -5.640 1.00 18.03 344 THR A C 1
ATOM 2316 O O . THR A 1 314 ? 24.646 -59.337 -6.506 1.00 20.91 344 THR A O 1
ATOM 2320 N N . CYS A 1 315 ? 25.882 -60.274 -4.915 1.00 18.56 345 CYS A N 1
ATOM 2321 C CA . CYS A 1 315 ? 27.036 -59.434 -5.266 1.00 19.28 345 CYS A CA 1
ATOM 2322 C C . CYS A 1 315 ? 27.513 -59.753 -6.664 1.00 17.53 345 CYS A C 1
ATOM 2323 O O . CYS A 1 315 ? 27.552 -60.912 -7.082 1.00 18.74 345 CYS A O 1
ATOM 2326 N N . HIS A 1 316 ? 27.898 -58.691 -7.404 1.00 18.35 346 HIS A N 1
ATOM 2327 C CA . HIS A 1 316 ? 28.444 -58.881 -8.752 1.00 16.31 346 HIS A CA 1
ATOM 2328 C C . HIS A 1 316 ? 29.391 -57.719 -9.128 1.00 16.00 346 HIS A C 1
ATOM 2329 O O . HIS A 1 316 ? 29.246 -56.626 -8.584 1.00 15.46 346 HIS A O 1
ATOM 2336 N N . PHE A 1 317 ? 30.293 -57.976 -10.039 1.00 15.52 347 PHE A N 1
ATOM 2337 C CA . PHE A 1 317 ? 31.058 -56.881 -10.663 1.00 16.10 347 PHE A CA 1
ATOM 2338 C C . PHE A 1 317 ? 30.096 -56.121 -11.542 1.00 16.77 347 PHE A C 1
ATOM 2339 O O . PHE A 1 317 ? 29.269 -56.723 -12.242 1.00 16.59 347 PHE A O 1
ATOM 2347 N N . TRP A 1 318 ? 30.181 -54.798 -11.517 1.00 15.52 348 TRP A N 1
ATOM 2348 C CA . TRP A 1 318 ? 29.244 -53.970 -12.250 1.00 16.41 348 TRP A CA 1
ATOM 2349 C C . TRP A 1 318 ? 29.782 -53.739 -13.654 1.00 15.59 348 TRP A C 1
ATOM 2350 O O . TRP A 1 318 ? 30.539 -52.801 -13.931 1.00 17.61 348 TRP A O 1
ATOM 2361 N N . THR A 1 319 ? 29.333 -54.613 -14.554 1.00 15.40 349 THR A N 1
ATOM 2362 C CA . THR A 1 319 ? 29.928 -54.855 -15.865 1.00 16.30 349 THR A CA 1
ATOM 2363 C C . THR A 1 319 ? 29.814 -53.732 -16.916 1.00 15.33 349 THR A C 1
ATOM 2364 O O . THR A 1 319 ? 30.430 -53.843 -17.955 1.00 16.81 349 THR A O 1
ATOM 2368 N N . ASN A 1 320 ? 29.143 -52.634 -16.652 1.00 13.96 350 ASN A N 1
ATOM 2369 C CA . ASN A 1 320 ? 29.195 -51.558 -17.586 1.00 14.27 350 ASN A CA 1
ATOM 2370 C C . ASN A 1 320 ? 30.618 -51.095 -17.869 1.00 13.76 350 ASN A C 1
ATOM 2371 O O . ASN A 1 320 ? 30.909 -50.619 -18.958 1.00 14.24 350 ASN A O 1
ATOM 2376 N N . PHE A 1 321 ? 31.508 -51.218 -16.900 1.00 13.43 351 PHE A N 1
ATOM 2377 C CA . PHE A 1 321 ? 32.992 -51.237 -17.099 1.00 13.62 351 PHE A CA 1
ATOM 2378 C C . PHE A 1 321 ? 33.503 -52.660 -16.812 1.00 14.71 351 PHE A C 1
ATOM 2379 O O . PHE A 1 321 ? 33.131 -53.252 -15.800 1.00 16.35 351 PHE A O 1
ATOM 2387 N N . GLU A 1 322 ? 34.279 -53.225 -17.717 1.00 13.89 352 GLU A N 1
ATOM 2388 C CA . GLU A 1 322 ? 34.994 -54.431 -17.403 1.00 13.76 352 GLU A CA 1
ATOM 2389 C C . GLU A 1 322 ? 36.197 -54.566 -18.344 1.00 13.91 352 GLU A C 1
ATOM 2390 O O . GLU A 1 322 ? 36.156 -54.111 -19.499 1.00 15.74 352 GLU A O 1
ATOM 2396 N N . ILE A 1 323 ? 37.304 -55.051 -17.812 1.00 13.63 353 ILE A N 1
ATOM 2397 C CA . ILE A 1 323 ? 38.463 -55.446 -18.599 1.00 15.61 353 ILE A CA 1
ATOM 2398 C C . ILE A 1 323 ? 38.478 -56.959 -18.540 1.00 15.38 353 ILE A C 1
ATOM 2399 O O . ILE A 1 323 ? 38.533 -57.519 -17.431 1.00 15.47 353 ILE A O 1
ATOM 2404 N N . VAL A 1 324 ? 38.422 -57.624 -19.683 1.00 15.58 354 VAL A N 1
ATOM 2405 C CA A VAL A 1 324 ? 38.259 -59.046 -19.666 0.60 17.41 354 VAL A CA 1
ATOM 2406 C CA B VAL A 1 324 ? 38.171 -59.034 -19.765 0.40 15.46 354 VAL A CA 1
ATOM 2407 C C . VAL A 1 324 ? 39.218 -59.775 -20.603 1.00 18.13 354 VAL A C 1
ATOM 2408 O O . VAL A 1 324 ? 39.467 -59.382 -21.758 1.00 15.11 354 VAL A O 1
ATOM 2415 N N . ASP A 1 325 ? 39.769 -60.837 -20.058 1.00 17.21 355 ASP A N 1
ATOM 2416 C CA . ASP A 1 325 ? 40.627 -61.800 -20.842 1.00 17.93 355 ASP A CA 1
ATOM 2417 C C . ASP A 1 325 ? 39.621 -62.758 -21.473 1.00 17.44 355 ASP A C 1
ATOM 2418 O O . ASP A 1 325 ? 39.022 -63.614 -20.827 1.00 18.25 355 ASP A O 1
ATOM 2423 N N . LEU A 1 326 ? 39.433 -62.592 -22.761 1.00 16.02 356 LEU A N 1
ATOM 2424 C CA . LEU A 1 326 ? 38.460 -63.449 -23.488 1.00 18.77 356 LEU A CA 1
ATOM 2425 C C . LEU A 1 326 ? 38.779 -64.947 -23.491 1.00 20.57 356 LEU A C 1
ATOM 2426 O O . LEU A 1 326 ? 37.863 -65.751 -23.768 1.00 21.33 356 LEU A O 1
ATOM 2431 N N . ASP A 1 327 ? 40.023 -65.320 -23.214 1.00 22.13 357 ASP A N 1
ATOM 2432 C CA . ASP A 1 327 ? 40.371 -66.774 -23.059 1.00 25.48 357 ASP A CA 1
ATOM 2433 C C . ASP A 1 327 ? 39.571 -67.394 -21.968 1.00 23.04 357 ASP A C 1
ATOM 2434 O O . ASP A 1 327 ? 39.192 -68.554 -22.062 1.00 19.38 357 ASP A O 1
ATOM 2439 N N . PHE A 1 328 ? 39.214 -66.635 -20.927 1.00 20.73 358 PHE A N 1
ATOM 2440 C CA . PHE A 1 328 ? 38.383 -67.205 -19.889 1.00 19.72 358 PHE A CA 1
ATOM 2441 C C . PHE A 1 328 ? 36.971 -67.475 -20.418 1.00 19.25 358 PHE A C 1
ATOM 2442 O O . PHE A 1 328 ? 36.412 -68.541 -20.219 1.00 19.37 358 PHE A O 1
ATOM 2450 N N . LEU A 1 329 ? 36.410 -66.545 -21.170 1.00 16.68 359 LEU A N 1
ATOM 2451 C CA . LEU A 1 329 ? 35.043 -66.704 -21.645 1.00 17.29 359 LEU A CA 1
ATOM 2452 C C . LEU A 1 329 ? 34.931 -67.788 -22.708 1.00 16.16 359 LEU A C 1
ATOM 2453 O O . LEU A 1 329 ? 33.874 -68.353 -22.903 1.00 17.94 359 LEU A O 1
ATOM 2458 N N . ARG A 1 330 ? 35.982 -67.945 -23.464 1.00 17.88 360 ARG A N 1
ATOM 2459 C CA . ARG A 1 330 ? 36.050 -68.960 -24.498 1.00 18.28 360 ARG A CA 1
ATOM 2460 C C . ARG A 1 330 ? 36.445 -70.357 -23.959 1.00 21.48 360 ARG A C 1
ATOM 2461 O O . ARG A 1 330 ? 36.400 -71.289 -24.715 1.00 21.00 360 ARG A O 1
ATOM 2469 N N . SER A 1 331 ? 36.793 -70.492 -22.672 1.00 21.75 361 SER A N 1
ATOM 2470 C CA . SER A 1 331 ? 37.183 -71.735 -22.017 1.00 23.95 361 SER A CA 1
ATOM 2471 C C . SER A 1 331 ? 35.990 -72.615 -21.780 1.00 23.11 361 SER A C 1
ATOM 2472 O O . SER A 1 331 ? 34.852 -72.144 -21.692 1.00 21.12 361 SER A O 1
ATOM 2475 N N . GLU A 1 332 ? 36.243 -73.910 -21.581 1.00 23.16 362 GLU A N 1
ATOM 2476 C CA . GLU A 1 332 ? 35.139 -74.839 -21.403 1.00 22.13 362 GLU A CA 1
ATOM 2477 C C . GLU A 1 332 ? 34.179 -74.570 -20.219 1.00 20.33 362 GLU A C 1
ATOM 2478 O O . GLU A 1 332 ? 32.999 -74.630 -20.409 1.00 21.46 362 GLU A O 1
ATOM 2484 N N . PRO A 1 333 ? 34.661 -74.314 -19.000 1.00 19.88 363 PRO A N 1
ATOM 2485 C CA . PRO A 1 333 ? 33.702 -74.045 -17.962 1.00 21.35 363 PRO A CA 1
ATOM 2486 C C . PRO A 1 333 ? 32.684 -72.870 -18.247 1.00 21.86 363 PRO A C 1
ATOM 2487 O O . PRO A 1 333 ? 31.482 -73.022 -18.047 1.00 17.44 363 PRO A O 1
ATOM 2491 N N . TYR A 1 334 ? 33.200 -71.736 -18.747 1.00 20.59 364 TYR A N 1
ATOM 2492 C CA . TYR A 1 334 ? 32.334 -70.618 -19.078 1.00 18.62 364 TYR A CA 1
ATOM 2493 C C . TYR A 1 334 ? 31.357 -71.018 -20.177 1.00 18.40 364 TYR A C 1
ATOM 2494 O O . TYR A 1 334 ? 30.170 -70.760 -20.055 1.00 18.51 364 TYR A O 1
ATOM 2503 N N . GLU A 1 335 ? 31.871 -71.591 -21.279 1.00 18.70 365 GLU A N 1
ATOM 2504 C CA . GLU A 1 335 ? 31.043 -71.917 -22.425 1.00 21.25 365 GLU A CA 1
ATOM 2505 C C . GLU A 1 335 ? 29.962 -72.954 -22.070 1.00 20.02 365 GLU A C 1
ATOM 2506 O O . GLU A 1 335 ? 28.810 -72.814 -22.451 1.00 22.89 365 GLU A O 1
ATOM 2512 N N . LYS A 1 336 ? 30.311 -73.939 -21.235 1.00 23.37 366 LYS A N 1
ATOM 2513 C CA . LYS A 1 336 ? 29.318 -74.928 -20.806 1.00 23.42 366 LYS A CA 1
ATOM 2514 C C . LYS A 1 336 ? 28.270 -74.340 -19.852 1.00 21.57 366 LYS A C 1
ATOM 2515 O O . LYS A 1 336 ? 27.057 -74.652 -19.893 1.00 19.34 366 LYS A O 1
ATOM 2521 N N . TYR A 1 337 ? 28.716 -73.441 -18.994 1.00 18.60 367 TYR A N 1
ATOM 2522 C CA . TYR A 1 337 ? 27.796 -72.764 -18.128 1.00 18.59 367 TYR A CA 1
ATOM 2523 C C . TYR A 1 337 ? 26.837 -71.920 -18.927 1.00 19.79 367 TYR A C 1
ATOM 2524 O O . TYR A 1 337 ? 25.608 -71.901 -18.648 1.00 21.02 367 TYR A O 1
ATOM 2533 N N . MET A 1 338 ? 27.358 -71.209 -19.921 1.00 18.74 368 MET A N 1
ATOM 2534 C CA . MET A 1 338 ? 26.443 -70.420 -20.803 1.00 21.71 368 MET A CA 1
ATOM 2535 C C . MET A 1 338 ? 25.363 -71.286 -21.508 1.00 23.21 368 MET A C 1
ATOM 2536 O O . MET A 1 338 ? 24.219 -70.897 -21.568 1.00 22.24 368 MET A O 1
ATOM 2541 N N . GLN A 1 339 ? 25.781 -72.416 -22.075 1.00 23.43 369 GLN A N 1
ATOM 2542 C CA . GLN A 1 339 ? 24.832 -73.340 -22.683 1.00 25.49 369 GLN A CA 1
ATOM 2543 C C . GLN A 1 339 ? 23.776 -73.821 -21.690 1.00 21.70 369 GLN A C 1
ATOM 2544 O O . GLN A 1 339 ? 22.590 -73.939 -22.039 1.00 26.12 369 GLN A O 1
ATOM 2550 N N . TYR A 1 340 ? 24.200 -74.102 -20.477 1.00 21.40 370 TYR A N 1
ATOM 2551 C CA . TYR A 1 340 ? 23.301 -74.515 -19.421 1.00 22.40 370 TYR A CA 1
ATOM 2552 C C . TYR A 1 340 ? 22.253 -73.431 -19.177 1.00 24.28 370 TYR A C 1
ATOM 2553 O O . TYR A 1 340 ? 21.013 -73.678 -19.134 1.00 26.32 370 TYR A O 1
ATOM 2562 N N . LEU A 1 341 ? 22.728 -72.195 -19.015 1.00 22.34 371 LEU A N 1
ATOM 2563 C CA . LEU A 1 341 ? 21.793 -71.077 -18.769 1.00 21.91 371 LEU A CA 1
ATOM 2564 C C . LEU A 1 341 ? 20.878 -70.816 -19.970 1.00 21.46 371 LEU A C 1
ATOM 2565 O O . LEU A 1 341 ? 19.705 -70.448 -19.794 1.00 24.36 371 LEU A O 1
ATOM 2570 N N . GLU A 1 342 ? 21.396 -71.001 -21.187 1.00 24.17 372 GLU A N 1
ATOM 2571 C CA . GLU A 1 342 ? 20.574 -70.857 -22.402 1.00 24.20 372 GLU A CA 1
ATOM 2572 C C . GLU A 1 342 ? 19.420 -71.850 -22.314 1.00 29.10 372 GLU A C 1
ATOM 2573 O O . GLU A 1 342 ? 18.240 -71.465 -22.514 1.00 26.79 372 GLU A O 1
ATOM 2579 N N . GLU A 1 343 ? 19.741 -73.087 -21.932 1.00 29.24 373 GLU A N 1
ATOM 2580 C CA . GLU A 1 343 ? 18.692 -74.157 -21.847 1.00 30.60 373 GLU A CA 1
ATOM 2581 C C . GLU A 1 343 ? 17.638 -73.862 -20.814 1.00 29.26 373 GLU A C 1
ATOM 2582 O O . GLU A 1 343 ? 16.470 -74.089 -21.036 1.00 24.56 373 GLU A O 1
ATOM 2588 N N . LYS A 1 344 ? 18.011 -73.258 -19.724 1.00 24.75 374 LYS A N 1
ATOM 2589 C CA . LYS A 1 344 ? 17.009 -72.903 -18.699 1.00 25.05 374 LYS A CA 1
ATOM 2590 C C . LYS A 1 344 ? 16.061 -71.827 -19.138 1.00 25.32 374 LYS A C 1
ATOM 2591 O O . LYS A 1 344 ? 15.015 -71.715 -18.576 1.00 25.65 374 LYS A O 1
ATOM 2597 N N . GLY A 1 345 ? 16.492 -70.931 -20.027 1.00 25.90 375 GLY A N 1
ATOM 2598 C CA . GLY A 1 345 ? 15.681 -69.842 -20.521 1.00 22.69 375 GLY A CA 1
ATOM 2599 C C . GLY A 1 345 ? 15.554 -68.612 -19.637 1.00 22.60 375 GLY A C 1
ATOM 2600 O O . GLY A 1 345 ? 14.764 -67.728 -19.923 1.00 21.84 375 GLY A O 1
ATOM 2601 N N . GLY A 1 346 ? 16.296 -68.558 -18.540 1.00 21.04 376 GLY A N 1
ATOM 2602 C CA . GLY A 1 346 ? 16.144 -67.454 -17.596 1.00 18.92 376 GLY A CA 1
ATOM 2603 C C . GLY A 1 346 ? 16.548 -66.053 -18.084 1.00 21.18 376 GLY A C 1
ATOM 2604 O O . GLY A 1 346 ? 16.129 -65.073 -17.486 1.00 20.20 376 GLY A O 1
ATOM 2605 N N . PHE A 1 347 ? 17.248 -65.952 -19.219 1.00 20.10 377 PHE A N 1
ATOM 2606 C CA . PHE A 1 347 ? 17.423 -64.651 -19.849 1.00 21.95 377 PHE A CA 1
ATOM 2607 C C . PHE A 1 347 ? 16.130 -64.068 -20.274 1.00 24.22 377 PHE A C 1
ATOM 2608 O O . PHE A 1 347 ? 16.030 -62.835 -20.337 1.00 23.08 377 PHE A O 1
ATOM 2616 N N . TYR A 1 348 ? 15.099 -64.922 -20.475 1.00 24.61 378 TYR A N 1
ATOM 2617 C CA . TYR A 1 348 ? 13.772 -64.465 -20.950 1.00 23.38 378 TYR A CA 1
ATOM 2618 C C . TYR A 1 348 ? 12.644 -64.671 -19.971 1.00 21.50 378 TYR A C 1
ATOM 2619 O O . TYR A 1 348 ? 11.837 -63.770 -19.761 1.00 26.64 378 TYR A O 1
ATOM 2628 N N . TYR A 1 349 ? 12.593 -65.808 -19.320 1.00 24.55 379 TYR A N 1
ATOM 2629 C CA . TYR A 1 349 ? 11.577 -66.106 -18.304 1.00 26.23 379 TYR A CA 1
ATOM 2630 C C . TYR A 1 349 ? 11.801 -65.341 -16.999 1.00 27.23 379 TYR A C 1
ATOM 2631 O O . TYR A 1 349 ? 10.869 -65.191 -16.189 1.00 24.92 379 TYR A O 1
ATOM 2640 N N . GLU A 1 350 ? 13.062 -64.963 -16.753 1.00 25.63 380 GLU A N 1
ATOM 2641 C CA . GLU A 1 350 ? 13.424 -64.056 -15.661 1.00 25.05 380 GLU A CA 1
ATOM 2642 C C . GLU A 1 350 ? 14.143 -62.867 -16.330 1.00 23.26 380 GLU A C 1
ATOM 2643 O O . GLU A 1 350 ? 13.949 -62.659 -17.531 1.00 25.50 380 GLU A O 1
ATOM 2649 N N . ARG A 1 351 ? 14.927 -62.074 -15.602 1.00 21.30 381 ARG A N 1
ATOM 2650 C CA . ARG A 1 351 ? 15.589 -60.955 -16.238 1.00 23.64 381 ARG A CA 1
ATOM 2651 C C . ARG A 1 351 ? 17.099 -61.023 -15.903 1.00 23.79 381 ARG A C 1
ATOM 2652 O O . ARG A 1 351 ? 17.707 -60.071 -15.419 1.00 23.72 381 ARG A O 1
ATOM 2660 N N . TRP A 1 352 ? 17.697 -62.141 -16.208 1.00 19.78 382 TRP A N 1
ATOM 2661 C CA . TRP A 1 352 ? 19.075 -62.337 -15.749 1.00 19.29 382 TRP A CA 1
ATOM 2662 C C . TRP A 1 352 ? 20.003 -61.346 -16.470 1.00 19.07 382 TRP A C 1
ATOM 2663 O O . TRP A 1 352 ? 20.075 -61.371 -17.675 1.00 17.97 382 TRP A O 1
ATOM 2674 N N . GLY A 1 353 ? 20.718 -60.531 -15.701 1.00 19.24 383 GLY A N 1
ATOM 2675 C CA . GLY A 1 353 ? 21.726 -59.633 -16.242 1.00 19.65 383 GLY A CA 1
ATOM 2676 C C . GLY A 1 353 ? 23.031 -60.318 -16.636 1.00 16.53 383 GLY A C 1
ATOM 2677 O O . GLY A 1 353 ? 23.463 -61.308 -16.020 1.00 16.93 383 GLY A O 1
ATOM 2678 N N . ASP A 1 354 ? 23.731 -59.718 -17.565 1.00 16.27 384 ASP A N 1
ATOM 2679 C CA . ASP A 1 354 ? 25.100 -60.192 -17.838 1.00 17.39 384 ASP A CA 1
ATOM 2680 C C . ASP A 1 354 ? 26.030 -60.072 -16.613 1.00 16.48 384 ASP A C 1
ATOM 2681 O O . ASP A 1 354 ? 26.964 -60.872 -16.424 1.00 15.82 384 ASP A O 1
ATOM 2686 N N . ALA A 1 355 ? 25.775 -59.101 -15.763 1.00 16.89 385 ALA A N 1
ATOM 2687 C CA . ALA A 1 355 ? 26.662 -58.882 -14.617 1.00 17.27 385 ALA A CA 1
ATOM 2688 C C . ALA A 1 355 ? 26.657 -60.029 -13.602 1.00 17.20 385 ALA A C 1
ATOM 2689 O O . ALA A 1 355 ? 27.721 -60.564 -13.284 1.00 15.07 385 ALA A O 1
ATOM 2691 N N . PRO A 1 356 ? 25.475 -60.461 -13.122 1.00 16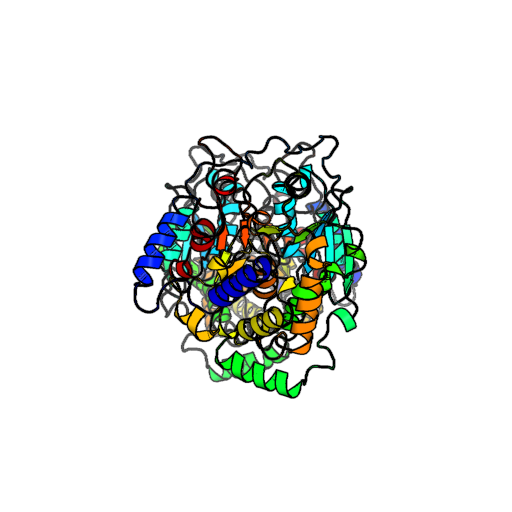.75 386 PRO A N 1
ATOM 2692 C CA . PRO A 1 356 ? 25.542 -61.618 -12.188 1.00 15.68 386 PRO A CA 1
ATOM 2693 C C . PRO A 1 356 ? 26.006 -62.918 -12.840 1.00 16.69 386 PRO A C 1
ATOM 2694 O O . PRO A 1 356 ? 26.712 -63.701 -12.195 1.00 16.91 386 PRO A O 1
ATOM 2698 N N . VAL A 1 357 ? 25.678 -63.119 -14.104 1.00 16.12 387 VAL A N 1
ATOM 2699 C CA . VAL A 1 357 ? 26.122 -64.315 -14.884 1.00 16.05 387 VAL A CA 1
ATOM 2700 C C . VAL A 1 357 ? 27.627 -64.358 -15.035 1.00 16.96 387 VAL A C 1
ATOM 2701 O O . VAL A 1 357 ? 28.264 -65.310 -14.620 1.00 16.77 387 VAL A O 1
ATOM 2705 N N . ARG A 1 358 ? 28.208 -63.263 -15.487 1.00 16.00 388 ARG A N 1
ATOM 2706 C CA . ARG A 1 358 ? 29.662 -63.157 -15.582 1.00 15.96 388 ARG A CA 1
ATOM 2707 C C . ARG A 1 358 ? 30.310 -63.348 -14.225 1.00 15.84 388 ARG A C 1
ATOM 2708 O O . ARG A 1 358 ? 31.348 -64.063 -14.073 1.00 14.67 388 ARG A O 1
ATOM 2716 N N . SER A 1 359 ? 29.733 -62.705 -13.209 1.00 15.16 389 SER A N 1
ATOM 2717 C CA . SER A 1 359 ? 30.279 -62.752 -11.886 1.00 16.12 389 SER A CA 1
ATOM 2718 C C . SER A 1 359 ? 30.238 -64.134 -11.221 1.00 17.42 389 SER A C 1
ATOM 2719 O O . SER A 1 359 ? 31.224 -64.500 -10.556 1.00 16.41 389 SER A O 1
ATOM 2722 N N . LEU A 1 360 ? 29.132 -64.878 -11.400 1.00 15.57 390 LEU A N 1
ATOM 2723 C CA . LEU A 1 360 ? 29.091 -66.223 -10.874 1.00 15.85 390 LEU A CA 1
ATOM 2724 C C . LEU A 1 360 ? 30.165 -67.067 -11.523 1.00 16.06 390 LEU A C 1
ATOM 2725 O O . LEU A 1 360 ? 30.838 -67.861 -10.832 1.00 17.11 390 LEU A O 1
ATOM 2730 N N . ALA A 1 361 ? 30.328 -66.949 -12.833 1.00 16.87 391 ALA A N 1
ATOM 2731 C CA . ALA A 1 361 ? 31.317 -67.738 -13.544 1.00 17.50 391 ALA A CA 1
ATOM 2732 C C . ALA A 1 361 ? 32.724 -67.448 -13.043 1.00 18.76 391 ALA A C 1
ATOM 2733 O O . ALA A 1 361 ? 33.555 -68.363 -12.785 1.00 17.78 391 ALA A O 1
ATOM 2735 N N . LEU A 1 362 ? 33.043 -66.168 -12.908 1.00 16.38 392 LEU A N 1
ATOM 2736 C CA . LEU A 1 362 ? 34.350 -65.754 -12.433 1.00 16.64 392 LEU A CA 1
ATOM 2737 C C . LEU A 1 362 ? 34.564 -66.212 -11.008 1.00 16.53 392 LEU A C 1
ATOM 2738 O O . LEU A 1 362 ? 35.640 -66.640 -10.656 1.00 18.43 392 LEU A O 1
ATOM 2743 N N . ALA A 1 363 ? 33.557 -66.115 -10.173 1.00 16.11 393 ALA A N 1
ATOM 2744 C CA . ALA A 1 363 ? 33.725 -66.487 -8.744 1.00 18.05 393 ALA A CA 1
ATOM 2745 C C . ALA A 1 363 ? 33.884 -68.018 -8.547 1.00 19.71 393 ALA A C 1
ATOM 2746 O O . ALA A 1 363 ? 34.671 -68.443 -7.667 1.00 20.66 393 ALA A O 1
ATOM 2748 N N . LEU A 1 364 ? 33.187 -68.785 -9.358 1.00 18.35 394 LEU A N 1
ATOM 2749 C CA . LEU A 1 364 ? 33.212 -70.230 -9.246 1.00 19.41 394 LEU A CA 1
ATOM 2750 C C . LEU A 1 364 ? 34.323 -70.922 -9.947 1.00 21.62 394 LEU A C 1
ATOM 2751 O O . LEU A 1 364 ? 34.858 -71.919 -9.405 1.00 21.42 394 LEU A O 1
ATOM 2756 N N . PHE A 1 365 ? 34.710 -70.406 -11.138 1.00 18.98 395 PHE A N 1
ATOM 2757 C CA . PHE A 1 365 ? 35.483 -71.173 -12.077 1.00 22.39 395 PHE A CA 1
ATOM 2758 C C . PHE A 1 365 ? 36.844 -70.583 -12.254 1.00 20.70 395 PHE A C 1
ATOM 2759 O O . PHE A 1 365 ? 37.581 -71.103 -13.035 1.00 19.28 395 PHE A O 1
ATOM 2767 N N . ALA A 1 366 ? 37.207 -69.586 -11.441 1.00 21.00 396 ALA A N 1
ATOM 2768 C CA . ALA A 1 366 ? 38.544 -69.041 -11.532 1.00 20.26 396 ALA A CA 1
ATOM 2769 C C . ALA A 1 366 ? 39.053 -68.742 -10.191 1.00 19.70 396 ALA A C 1
ATOM 2770 O O . ALA A 1 366 ? 38.304 -68.587 -9.223 1.00 21.03 396 ALA A O 1
ATOM 2772 N N . ASP A 1 367 ? 40.362 -68.549 -10.147 1.00 18.76 397 ASP A N 1
ATOM 2773 C CA . ASP A 1 367 ? 41.044 -68.175 -8.946 1.00 21.27 397 ASP A CA 1
ATOM 2774 C C . ASP A 1 367 ? 40.812 -66.695 -8.625 1.00 19.67 397 ASP A C 1
ATOM 2775 O O . ASP A 1 367 ? 41.156 -65.868 -9.423 1.00 18.36 397 ASP A O 1
ATOM 2780 N N . LYS A 1 368 ? 40.373 -66.385 -7.412 1.00 19.28 398 LYS A N 1
ATOM 2781 C CA . LYS A 1 368 ? 39.948 -65.005 -7.109 1.00 20.55 398 LYS A CA 1
ATOM 2782 C C . LYS A 1 368 ? 41.168 -64.014 -7.114 1.00 20.89 398 LYS A C 1
ATOM 2783 O O . LYS A 1 368 ? 40.976 -62.811 -7.283 1.00 20.14 398 LYS A O 1
ATOM 2789 N N . SER A 1 369 ? 42.381 -64.535 -6.982 1.00 19.02 399 SER A N 1
ATOM 2790 C CA . SER A 1 369 ? 43.572 -63.714 -7.088 1.00 20.54 399 SER A CA 1
ATOM 2791 C C . SER A 1 369 ? 43.898 -63.308 -8.537 1.00 19.49 399 SER A C 1
ATOM 2792 O O . SER A 1 369 ? 44.831 -62.526 -8.772 1.00 20.99 399 SER A O 1
ATOM 2795 N N . SER A 1 370 ? 43.179 -63.837 -9.510 1.00 17.66 400 SER A N 1
ATOM 2796 C CA . SER A 1 370 ? 43.342 -63.423 -10.881 1.00 17.04 400 SER A CA 1
ATOM 2797 C C . SER A 1 370 ? 42.345 -62.313 -11.289 1.00 16.21 400 SER A C 1
ATOM 2798 O O . SER A 1 370 ? 42.360 -61.889 -12.441 1.00 16.98 400 SER A O 1
ATOM 2801 N N . ILE A 1 371 ? 41.547 -61.844 -10.341 1.00 14.83 401 ILE A N 1
ATOM 2802 C CA . ILE A 1 371 ? 40.552 -60.824 -10.572 1.00 14.46 401 ILE A CA 1
ATOM 2803 C C . ILE A 1 371 ? 41.004 -59.533 -9.876 1.00 14.82 401 ILE A C 1
ATOM 2804 O O . ILE A 1 371 ? 41.155 -59.479 -8.627 1.00 17.77 401 ILE A O 1
ATOM 2809 N N . HIS A 1 372 ? 41.122 -58.466 -10.652 1.00 14.02 402 HIS A N 1
ATOM 2810 C CA . HIS A 1 372 ? 41.780 -57.271 -10.197 1.00 16.07 402 HIS A CA 1
ATOM 2811 C C . HIS A 1 372 ? 40.802 -56.088 -10.013 1.00 14.84 402 HIS A C 1
ATOM 2812 O O . HIS A 1 372 ? 40.060 -55.786 -10.932 1.00 15.15 402 HIS A O 1
ATOM 2819 N N . TRP A 1 373 ? 40.888 -55.413 -8.851 1.00 13.84 403 TRP A N 1
ATOM 2820 C CA . TRP A 1 373 ? 40.132 -54.226 -8.569 1.00 13.98 403 TRP A CA 1
ATOM 2821 C C . TRP A 1 373 ? 40.999 -53.021 -8.998 1.00 14.46 403 TRP A C 1
ATOM 2822 O O . TRP A 1 373 ? 41.973 -52.691 -8.324 1.00 14.60 403 TRP A O 1
ATOM 2833 N N . PHE A 1 374 ? 40.598 -52.362 -10.088 1.00 13.09 404 PHE A N 1
ATOM 2834 C CA . PHE A 1 374 ? 41.277 -51.172 -10.591 1.00 13.09 404 PHE A CA 1
ATOM 2835 C C . PHE A 1 374 ? 40.925 -49.948 -9.762 1.00 14.58 404 PHE A C 1
ATOM 2836 O O . PHE A 1 374 ? 40.229 -49.024 -10.207 1.00 15.63 404 PHE A O 1
ATOM 2844 N N . ARG A 1 375 ? 41.449 -49.913 -8.554 1.00 14.26 405 ARG A N 1
ATOM 2845 C CA . ARG A 1 375 ? 41.233 -48.789 -7.638 1.00 14.87 405 ARG A CA 1
ATOM 2846 C C . ARG A 1 375 ? 41.559 -47.430 -8.265 1.00 14.94 405 ARG A C 1
ATOM 2847 O O . ARG A 1 375 ? 40.911 -46.440 -7.937 1.00 15.03 405 ARG A O 1
ATOM 2855 N N . ASP A 1 376 ? 42.579 -47.406 -9.122 1.00 15.27 406 ASP A N 1
ATOM 2856 C CA . ASP A 1 376 ? 43.088 -46.190 -9.729 1.00 15.77 406 ASP A CA 1
ATOM 2857 C C . ASP A 1 376 ? 42.244 -45.608 -10.865 1.00 16.95 406 ASP A C 1
ATOM 2858 O O . ASP A 1 376 ? 42.446 -44.442 -11.256 1.00 15.89 406 ASP A O 1
ATOM 2863 N N . ILE A 1 377 ? 41.309 -46.411 -11.395 1.00 15.76 407 ILE A N 1
ATOM 2864 C CA . ILE A 1 377 ? 40.470 -45.963 -12.491 1.00 14.47 407 ILE A CA 1
ATOM 2865 C C . ILE A 1 377 ? 39.279 -45.291 -11.901 1.00 14.82 407 ILE A C 1
ATOM 2866 O O . ILE A 1 377 ? 38.309 -45.911 -11.552 1.00 16.05 407 ILE A O 1
ATOM 2871 N N . GLY A 1 378 ? 39.374 -43.974 -11.809 1.00 13.95 408 GLY A N 1
ATOM 2872 C CA . GLY A 1 378 ? 38.288 -43.163 -11.404 1.00 13.76 408 GLY A CA 1
ATOM 2873 C C . GLY A 1 378 ? 37.206 -43.267 -12.453 1.00 15.30 408 GLY A C 1
ATOM 2874 O O . GLY A 1 378 ? 37.465 -43.005 -13.626 1.00 17.06 408 GLY A O 1
ATOM 2875 N N . TYR A 1 379 ? 35.970 -43.592 -12.040 1.00 14.32 409 TYR A N 1
ATOM 2876 C CA . TYR A 1 379 ? 34.948 -43.929 -13.008 1.00 14.41 409 TYR A CA 1
ATOM 2877 C C . TYR A 1 379 ? 33.531 -43.727 -12.502 1.00 15.66 409 TYR A C 1
ATOM 2878 O O . TYR A 1 379 ? 33.198 -44.007 -11.334 1.00 15.09 409 TYR A O 1
ATOM 2887 N N . HIS A 1 380 ? 32.661 -43.275 -13.375 1.00 14.21 410 HIS A N 1
ATOM 2888 C CA . HIS A 1 380 ? 31.262 -43.141 -12.994 1.00 14.72 410 HIS A CA 1
ATOM 2889 C C . HIS A 1 380 ? 30.305 -43.573 -14.079 1.00 15.22 410 HIS A C 1
ATOM 2890 O O . HIS A 1 380 ? 30.524 -43.271 -15.251 1.00 13.98 410 HIS A O 1
ATOM 2897 N N . HIS A 1 381 ? 29.269 -44.281 -13.667 1.00 12.85 411 HIS A N 1
ATOM 2898 C CA . HIS A 1 381 ? 28.106 -44.599 -14.453 1.00 13.93 411 HIS A CA 1
ATOM 2899 C C . HIS A 1 381 ? 26.991 -44.395 -13.468 1.00 13.65 411 HIS A C 1
ATOM 2900 O O . HIS A 1 381 ? 27.007 -44.958 -12.355 1.00 12.84 411 HIS A O 1
ATOM 2907 N N . THR A 1 382 ? 25.935 -43.673 -13.872 1.00 16.22 412 THR A N 1
ATOM 2908 C CA . THR A 1 382 ? 24.866 -43.415 -12.919 1.00 16.06 412 THR A CA 1
ATOM 2909 C C . THR A 1 382 ? 24.363 -44.682 -12.261 1.00 16.32 412 THR A C 1
ATOM 2910 O O . THR A 1 382 ? 24.152 -45.661 -12.953 1.00 15.69 412 THR A O 1
ATOM 2914 N N . PRO A 1 383 ? 24.195 -44.738 -10.911 1.00 15.67 413 PRO A N 1
ATOM 2915 C CA . PRO A 1 383 ? 24.364 -43.697 -9.898 1.00 16.84 413 PRO A CA 1
ATOM 2916 C C . PRO A 1 383 ? 25.631 -43.828 -9.041 1.00 16.80 413 PRO A C 1
ATOM 2917 O O . PRO A 1 383 ? 25.691 -43.215 -7.979 1.00 20.33 413 PRO A O 1
ATOM 2921 N N . TYR A 1 384 ? 26.652 -44.548 -9.492 1.00 15.15 414 TYR A N 1
ATOM 2922 C CA . TYR A 1 384 ? 27.766 -44.877 -8.634 1.00 14.88 414 TYR A CA 1
ATOM 2923 C C . TYR A 1 384 ? 29.090 -44.426 -9.201 1.00 14.35 414 TYR A C 1
ATOM 2924 O O . TYR A 1 384 ? 29.301 -44.401 -10.433 1.00 13.30 414 TYR A O 1
ATOM 2933 N N . THR A 1 385 ? 30.028 -44.134 -8.291 1.00 14.27 415 THR A N 1
ATOM 2934 C CA . THR A 1 385 ? 31.328 -43.628 -8.670 1.00 14.60 415 THR A CA 1
ATOM 2935 C C . THR A 1 385 ? 32.449 -44.289 -7.824 1.00 15.25 415 THR A C 1
ATOM 2936 O O . THR A 1 385 ? 32.298 -44.453 -6.617 1.00 14.74 415 THR A O 1
ATOM 2940 N N . ASN A 1 386 ? 33.514 -44.716 -8.500 1.00 14.54 416 ASN A N 1
ATOM 2941 C CA . ASN A 1 386 ? 34.767 -45.070 -7.912 1.00 13.91 416 ASN A CA 1
ATOM 2942 C C . ASN A 1 386 ? 35.701 -43.868 -8.057 1.00 13.63 416 ASN A C 1
ATOM 2943 O O . ASN A 1 386 ? 36.081 -43.532 -9.162 1.00 14.38 416 ASN A O 1
ATOM 2948 N N . CYS A 1 387 ? 35.986 -43.175 -6.941 1.00 14.06 417 CYS A N 1
ATOM 2949 C CA . CYS A 1 387 ? 36.769 -41.944 -6.961 1.00 14.34 417 CYS A CA 1
ATOM 2950 C C . CYS A 1 387 ? 37.931 -42.067 -5.975 1.00 15.61 417 CYS A C 1
ATOM 2951 O O . CYS A 1 387 ? 37.737 -41.848 -4.770 1.00 15.46 417 CYS A O 1
ATOM 2954 N N . PRO A 1 388 ? 39.087 -42.473 -6.458 1.00 14.27 418 PRO A N 1
ATOM 2955 C CA . PRO A 1 388 ? 40.137 -42.687 -5.463 1.00 15.42 418 PRO A CA 1
ATOM 2956 C C . PRO A 1 388 ? 40.776 -41.414 -4.935 1.00 15.53 418 PRO A C 1
ATOM 2957 O O . PRO A 1 388 ? 40.516 -40.294 -5.462 1.00 16.02 418 PRO A O 1
ATOM 2961 N N . THR A 1 389 ? 41.623 -41.593 -3.948 1.00 16.50 419 THR A N 1
ATOM 2962 C CA . THR A 1 389 ? 42.373 -40.452 -3.362 1.00 17.95 419 THR A CA 1
ATOM 2963 C C . THR A 1 389 ? 43.808 -40.448 -3.922 1.00 17.78 419 THR A C 1
ATOM 2964 O O . THR A 1 389 ? 44.458 -41.489 -4.040 1.00 17.11 419 THR A O 1
ATOM 2968 N N . CYS A 1 390 ? 44.289 -39.257 -4.282 1.00 18.16 420 CYS A N 1
ATOM 2969 C CA . CYS A 1 390 ? 45.654 -39.031 -4.803 1.00 21.33 420 CYS A CA 1
ATOM 2970 C C . CYS A 1 390 ? 46.605 -38.493 -3.703 1.00 21.95 420 CYS A C 1
ATOM 2971 O O . CYS A 1 390 ? 46.147 -37.887 -2.765 1.00 21.67 420 CYS A O 1
ATOM 2974 N N . PRO A 1 391 ? 47.905 -38.694 -3.843 1.00 19.87 421 PRO A N 1
ATOM 2975 C CA . PRO A 1 391 ? 48.832 -37.991 -2.899 1.00 19.13 421 PRO A CA 1
ATOM 2976 C C . PRO A 1 391 ? 48.589 -36.498 -2.976 1.00 22.83 421 PRO A C 1
ATOM 2977 O O . PRO A 1 391 ? 48.079 -36.019 -4.000 1.00 19.44 421 PRO A O 1
ATOM 2981 N N . ALA A 1 392 ? 48.919 -35.774 -1.915 1.00 22.32 422 ALA A N 1
ATOM 2982 C CA . ALA A 1 392 ? 48.732 -34.325 -1.889 1.00 27.58 422 ALA A CA 1
ATOM 2983 C C . ALA A 1 392 ? 49.518 -33.703 -3.078 1.00 27.60 422 ALA A C 1
ATOM 2984 O O . ALA A 1 392 ? 50.628 -34.135 -3.443 1.00 28.52 422 ALA A O 1
ATOM 2986 N N . ASP A 1 393 ? 49.004 -32.740 -3.733 1.00 31.92 423 ASP A N 1
ATOM 2987 C CA . ASP A 1 393 ? 49.838 -32.279 -4.941 1.00 54.63 423 ASP A CA 1
ATOM 2988 C C . ASP A 1 393 ? 50.232 -33.321 -6.077 1.00 47.44 423 ASP A C 1
ATOM 2989 O O . ASP A 1 393 ? 51.233 -33.198 -6.818 1.00 40.31 423 ASP A O 1
ATOM 2994 N N . SER A 1 394 ? 49.403 -34.337 -6.231 1.00 38.45 424 SER A N 1
ATOM 2995 C CA . SER A 1 394 ? 49.381 -35.075 -7.480 1.00 30.10 424 SER A CA 1
ATOM 2996 C C . SER A 1 394 ? 48.278 -34.426 -8.265 1.00 29.53 424 SER A C 1
ATOM 2997 O O . SER A 1 394 ? 47.253 -34.048 -7.722 1.00 28.37 424 SER A O 1
ATOM 3000 N N . ASP A 1 395 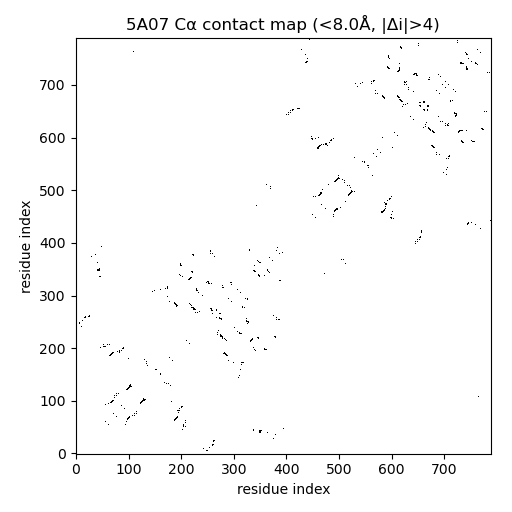? 48.437 -34.367 -9.575 1.00 27.57 425 ASP A N 1
ATOM 3001 C CA . ASP A 1 395 ? 47.362 -33.898 -10.456 1.00 29.48 425 ASP A CA 1
ATOM 3002 C C . ASP A 1 395 ? 46.805 -35.066 -11.322 1.00 26.41 425 ASP A C 1
ATOM 3003 O O . ASP A 1 395 ? 46.285 -34.837 -12.394 1.00 24.59 425 ASP A O 1
ATOM 3008 N N . ARG A 1 396 ? 46.984 -36.300 -10.861 1.00 22.39 426 ARG A N 1
ATOM 3009 C CA . ARG A 1 396 ? 46.493 -37.460 -11.648 1.00 20.56 426 ARG A CA 1
ATOM 3010 C C . ARG A 1 396 ? 44.978 -37.415 -11.896 1.00 19.06 426 ARG A C 1
ATOM 3011 O O . ARG A 1 396 ? 44.498 -37.773 -12.982 1.00 18.14 426 ARG A O 1
ATOM 3019 N N . CYS A 1 397 ? 44.221 -36.999 -10.891 1.00 20.72 427 CYS A N 1
ATOM 3020 C CA . CYS A 1 397 ? 42.792 -36.966 -11.081 1.00 21.81 427 CYS A CA 1
ATOM 3021 C C . CYS A 1 397 ? 42.370 -35.557 -11.394 1.00 25.37 427 CYS A C 1
ATOM 3022 O O . CYS A 1 397 ? 42.994 -34.599 -10.942 1.00 22.71 427 CYS A O 1
ATOM 3025 N N . ASN A 1 398 ? 41.310 -35.428 -12.159 1.00 21.08 428 ASN A N 1
ATOM 3026 C CA . ASN A 1 398 ? 40.926 -34.136 -12.699 1.00 24.62 428 ASN A CA 1
ATOM 3027 C C . ASN A 1 398 ? 39.986 -33.364 -11.820 1.00 27.68 428 ASN A C 1
ATOM 3028 O O . ASN A 1 398 ? 39.588 -32.287 -12.220 1.00 26.70 428 ASN A O 1
ATOM 3033 N N . GLY A 1 399 ? 39.647 -33.869 -10.634 1.00 23.18 429 GLY A N 1
ATOM 3034 C CA . GLY A 1 399 ? 38.856 -33.057 -9.691 1.00 22.23 429 GLY A CA 1
ATOM 3035 C C . GLY A 1 399 ? 37.370 -33.097 -9.917 1.00 25.06 429 GLY A C 1
ATOM 3036 O O . GLY A 1 399 ? 36.626 -32.534 -9.120 1.00 22.23 429 GLY A O 1
ATOM 3037 N N . ASN A 1 400 ? 36.877 -33.833 -10.913 1.00 19.51 430 ASN A N 1
ATOM 3038 C CA . ASN A 1 400 ? 35.433 -33.860 -11.137 1.00 20.28 430 ASN A CA 1
ATOM 3039 C C . ASN A 1 400 ? 34.667 -34.915 -10.309 1.00 19.76 430 ASN A C 1
ATOM 3040 O O . ASN A 1 400 ? 33.431 -35.040 -10.425 1.00 18.51 430 ASN A O 1
ATOM 3045 N N . CYS A 1 401 ? 35.372 -35.693 -9.517 1.00 18.83 431 CYS A N 1
ATOM 3046 C CA . CYS A 1 401 ? 34.695 -36.551 -8.569 1.00 20.64 431 CYS A CA 1
ATOM 3047 C C . CYS A 1 401 ? 35.220 -36.276 -7.156 1.00 20.58 431 CYS A C 1
ATOM 3048 O O . CYS A 1 401 ? 36.322 -35.833 -6.960 1.00 19.99 431 CYS A O 1
ATOM 3051 N N . VAL A 1 402 ? 34.359 -36.482 -6.189 1.00 19.08 432 VAL A N 1
ATOM 3052 C CA . VAL A 1 402 ? 34.672 -36.355 -4.792 1.00 20.04 432 VAL A CA 1
ATOM 3053 C C . VAL A 1 402 ? 35.245 -37.668 -4.227 1.00 19.47 432 VAL A C 1
ATOM 3054 O O . VAL A 1 402 ? 34.562 -38.674 -4.213 1.00 17.93 432 VAL A O 1
ATOM 3058 N N . PRO A 1 403 ? 36.486 -37.645 -3.747 1.00 19.25 433 PRO A N 1
ATOM 3059 C CA . PRO A 1 403 ? 37.086 -38.871 -3.312 1.00 18.59 433 PRO A CA 1
ATOM 3060 C C . PRO A 1 403 ? 36.262 -39.633 -2.306 1.00 18.62 433 PRO A C 1
ATOM 3061 O O . PRO A 1 403 ? 35.731 -39.071 -1.354 1.00 17.11 433 PRO A O 1
ATOM 3065 N N . GLY A 1 404 ? 36.116 -40.930 -2.546 1.00 17.12 434 GLY A N 1
ATOM 3066 C CA . GLY A 1 404 ? 35.452 -41.844 -1.661 1.00 18.08 434 GLY A CA 1
ATOM 3067 C C . GLY A 1 404 ? 33.932 -41.796 -1.737 1.00 20.01 434 GLY A C 1
ATOM 3068 O O . GLY A 1 404 ? 33.243 -42.549 -1.027 1.00 20.18 434 GLY A O 1
ATOM 3069 N N . LYS A 1 405 ? 33.363 -40.875 -2.518 1.00 17.09 435 LYS A N 1
ATOM 3070 C CA . LYS A 1 405 ? 31.918 -40.757 -2.491 1.00 17.79 435 LYS A CA 1
ATOM 3071 C C . LYS A 1 405 ? 31.321 -41.704 -3.529 1.00 15.45 435 LYS A C 1
ATOM 3072 O O . LYS A 1 405 ? 31.264 -41.404 -4.704 1.00 17.19 435 LYS A O 1
ATOM 3078 N N . PHE A 1 406 ? 30.761 -42.816 -3.044 1.00 15.49 436 PHE A N 1
ATOM 3079 C CA . PHE A 1 406 ? 30.227 -43.922 -3.840 1.00 16.32 436 PHE A CA 1
ATOM 3080 C C . PHE A 1 406 ? 28.968 -43.508 -4.574 1.00 15.30 436 PHE A C 1
ATOM 3081 O O . PHE A 1 406 ? 28.743 -43.871 -5.711 1.00 13.11 436 PHE A O 1
ATOM 3089 N N . THR A 1 407 ? 28.139 -42.747 -3.873 1.00 16.50 437 THR A N 1
ATOM 3090 C CA . THR A 1 407 ? 26.863 -42.248 -4.449 1.00 18.89 437 THR A CA 1
ATOM 3091 C C . THR A 1 407 ? 26.404 -40.998 -3.690 1.00 18.63 437 THR A C 1
ATOM 3092 O O . THR A 1 407 ? 26.650 -40.900 -2.517 1.00 17.27 437 THR A O 1
ATOM 3096 N N . PRO A 1 408 ? 25.719 -40.062 -4.355 1.00 20.40 438 PRO A N 1
ATOM 3097 C CA . PRO A 1 408 ? 25.169 -38.962 -3.604 1.00 20.73 438 PRO A CA 1
ATOM 3098 C C . PRO A 1 408 ? 23.938 -39.302 -2.760 1.00 20.22 438 PRO A C 1
ATOM 3099 O O . PRO A 1 408 ? 23.506 -38.487 -1.953 1.00 19.72 438 PRO A O 1
ATOM 3103 N N . TRP A 1 409 ? 23.339 -40.450 -2.999 1.00 22.40 439 TRP A N 1
ATOM 3104 C CA . TRP A 1 409 ? 22.076 -40.899 -2.345 1.00 21.62 439 TRP A CA 1
ATOM 3105 C C . TRP A 1 409 ? 22.353 -42.003 -1.323 1.00 23.83 439 TRP A C 1
ATOM 3106 O O . TRP A 1 409 ? 22.548 -43.173 -1.685 1.00 17.76 439 TRP A O 1
ATOM 3117 N N . SER A 1 410 ? 22.403 -41.613 -0.051 1.00 22.28 440 SER A N 1
ATOM 3118 C CA . SER A 1 410 ? 22.928 -42.490 0.987 1.00 26.73 440 SER A CA 1
ATOM 3119 C C . SER A 1 410 ? 22.008 -43.748 1.137 1.00 26.17 440 SER A C 1
ATOM 3120 O O . SER A 1 410 ? 22.508 -44.793 1.581 1.00 24.00 440 SER A O 1
ATOM 3123 N N . ASP A 1 411 ? 20.736 -43.667 0.766 1.00 22.06 441 ASP A N 1
ATOM 3124 C CA . ASP A 1 411 ? 19.894 -44.864 0.730 1.00 28.87 441 ASP A CA 1
ATOM 3125 C C . ASP A 1 411 ? 20.459 -46.005 -0.115 1.00 28.71 441 ASP A C 1
ATOM 3126 O O . ASP A 1 411 ? 20.121 -47.158 0.122 1.00 27.24 441 ASP A O 1
ATOM 3131 N N . LEU A 1 412 ? 21.264 -45.694 -1.132 1.00 23.08 442 LEU A N 1
ATOM 3132 C CA . LEU A 1 412 ? 21.853 -46.727 -1.953 1.00 20.15 442 LEU A CA 1
ATOM 3133 C C . LEU A 1 412 ? 23.162 -47.266 -1.392 1.00 20.30 442 LEU A C 1
ATOM 3134 O O . LEU A 1 412 ? 23.795 -48.124 -2.057 1.00 18.48 442 LEU A O 1
ATOM 3139 N N . ASP A 1 413 ? 23.660 -46.765 -0.260 1.00 20.64 443 ASP A N 1
ATOM 3140 C CA . ASP A 1 413 ? 24.922 -47.264 0.280 1.00 22.19 443 ASP A CA 1
ATOM 3141 C C . ASP A 1 413 ? 24.885 -48.743 0.535 1.00 21.34 443 ASP A C 1
ATOM 3142 O O . ASP A 1 413 ? 25.953 -49.411 0.427 1.00 21.24 443 ASP A O 1
ATOM 3147 N N . ASN A 1 414 ? 23.711 -49.283 0.873 1.00 19.22 444 ASN A N 1
ATOM 3148 C CA . ASN A 1 414 ? 23.604 -50.733 1.081 1.00 21.83 444 ASN A CA 1
ATOM 3149 C C . ASN A 1 414 ? 23.624 -51.616 -0.176 1.00 18.17 444 ASN A C 1
ATOM 3150 O O . ASN A 1 414 ? 23.624 -52.824 -0.049 1.00 19.76 444 ASN A O 1
ATOM 3155 N N . GLN A 1 415 ? 23.689 -50.990 -1.353 1.00 18.02 445 GLN A N 1
ATOM 3156 C CA . GLN A 1 415 ? 23.938 -51.660 -2.603 1.00 16.79 445 GLN A CA 1
ATOM 3157 C C . GLN A 1 415 ? 25.437 -51.861 -2.910 1.00 16.45 445 GLN A C 1
ATOM 3158 O O . GLN A 1 415 ? 25.777 -52.612 -3.805 1.00 17.00 445 GLN A O 1
ATOM 3164 N N . ASN A 1 416 ? 26.328 -51.329 -2.089 1.00 15.58 446 ASN A N 1
ATOM 3165 C CA . ASN A 1 416 ? 27.764 -51.520 -2.275 1.00 17.04 446 ASN A CA 1
ATOM 3166 C C . ASN A 1 416 ? 28.184 -52.864 -1.656 1.00 16.95 446 ASN A C 1
ATOM 3167 O O . ASN A 1 416 ? 27.916 -53.144 -0.468 1.00 17.52 446 ASN A O 1
ATOM 3172 N N . CYS A 1 417 ? 28.819 -53.694 -2.472 1.00 17.20 447 CYS A N 1
ATOM 3173 C CA . CYS A 1 417 ? 29.353 -54.988 -1.997 1.00 17.13 447 CYS A CA 1
ATOM 3174 C C . CYS A 1 417 ? 30.885 -54.955 -1.918 1.00 17.17 447 CYS A C 1
ATOM 3175 O O . CYS A 1 417 ? 31.519 -55.948 -1.595 1.00 17.08 447 CYS A O 1
ATOM 3178 N N . GLN A 1 418 ? 31.490 -53.802 -2.148 1.00 15.92 448 GLN A N 1
ATOM 3179 C CA . GLN A 1 418 ? 32.958 -53.733 -2.223 1.00 16.04 448 GLN A CA 1
ATOM 3180 C C . GLN A 1 418 ? 33.653 -54.158 -0.859 1.00 17.35 448 GLN A C 1
ATOM 3181 O O . GLN A 1 418 ? 34.751 -54.771 -0.895 1.00 14.94 448 GLN A O 1
ATOM 3187 N N . ALA A 1 419 ? 33.030 -53.852 0.305 1.00 15.88 449 ALA A N 1
ATOM 3188 C CA . ALA A 1 419 ? 33.601 -54.263 1.589 1.00 18.16 449 ALA A CA 1
ATOM 3189 C C . ALA A 1 419 ? 33.699 -55.762 1.714 1.00 17.63 449 ALA A C 1
ATOM 3190 O O . ALA A 1 419 ? 34.701 -56.280 2.249 1.00 19.00 449 ALA A O 1
ATOM 3192 N N . THR A 1 420 ? 32.712 -56.491 1.189 1.00 16.76 450 THR A N 1
ATOM 3193 C CA . THR A 1 420 ? 32.781 -57.974 1.197 1.00 17.07 450 THR A CA 1
ATOM 3194 C C . THR A 1 420 ? 33.926 -58.469 0.366 1.00 20.49 450 THR A C 1
ATOM 3195 O O . THR A 1 420 ? 34.695 -59.365 0.811 1.00 20.96 450 THR A O 1
ATOM 3199 N N . TRP A 1 421 ? 34.173 -57.815 -0.777 1.00 20.55 451 TRP A N 1
ATOM 3200 C CA . TRP A 1 421 ? 35.319 -58.205 -1.621 1.00 17.77 451 TRP A CA 1
ATOM 3201 C C . TRP A 1 421 ? 36.642 -57.941 -0.927 1.00 16.48 451 TRP A C 1
ATOM 3202 O O . TRP A 1 421 ? 37.585 -58.730 -1.003 1.00 18.78 451 TRP A O 1
ATOM 3213 N N . ILE A 1 422 ? 36.764 -56.791 -0.317 1.00 17.30 452 ILE A N 1
ATOM 3214 C CA . ILE A 1 422 ? 38.009 -56.428 0.389 1.00 17.70 452 ILE A CA 1
ATOM 3215 C C . ILE A 1 422 ? 38.229 -57.435 1.536 1.00 19.83 452 ILE A C 1
ATOM 3216 O O . ILE A 1 422 ? 39.323 -57.940 1.729 1.00 19.66 452 ILE A O 1
ATOM 3221 N N . ARG A 1 423 ? 37.173 -57.695 2.283 1.00 20.40 453 ARG A N 1
ATOM 3222 C CA . ARG A 1 423 ? 37.285 -58.535 3.489 1.00 23.67 453 ARG A CA 1
ATOM 3223 C C . ARG A 1 423 ? 37.603 -59.975 3.189 1.00 24.21 453 ARG A C 1
ATOM 3224 O O . ARG A 1 423 ? 38.401 -60.604 3.903 1.00 23.27 453 ARG A O 1
ATOM 3232 N N . HIS A 1 424 ? 37.026 -60.524 2.129 1.00 23.75 454 HIS A N 1
ATOM 3233 C CA . HIS A 1 424 ? 37.094 -61.954 1.887 1.00 24.03 454 HIS A CA 1
ATOM 3234 C C . HIS A 1 424 ? 37.776 -62.419 0.637 1.00 26.04 454 HIS A C 1
ATOM 3235 O O . HIS A 1 424 ? 38.169 -63.592 0.529 1.00 26.07 454 HIS A O 1
ATOM 3242 N N . SER A 1 425 ? 37.946 -61.549 -0.354 1.00 20.83 455 SER A N 1
ATOM 3243 C CA . SER A 1 425 ? 38.494 -62.004 -1.603 1.00 21.33 455 SER A CA 1
ATOM 3244 C C . SER A 1 425 ? 39.891 -61.527 -1.828 1.00 24.44 455 SER A C 1
ATOM 3245 O O . SER A 1 425 ? 40.545 -62.008 -2.710 1.00 30.57 455 SER A O 1
ATOM 3248 N N . MET A 1 426 ? 40.334 -60.530 -1.103 1.00 21.90 456 MET A N 1
ATOM 3249 C CA . MET A 1 426 ? 41.657 -59.980 -1.388 1.00 23.41 456 MET A CA 1
ATOM 3250 C C . MET A 1 426 ? 42.708 -60.505 -0.360 1.00 25.64 456 MET A C 1
ATOM 3251 O O . MET A 1 426 ? 42.549 -60.321 0.818 1.00 25.33 456 MET A O 1
ATOM 3256 N N . SER A 1 427 ? 43.799 -61.047 -0.849 1.00 27.64 457 SER A N 1
ATOM 3257 C CA . SER A 1 427 ? 44.865 -61.453 0.056 1.00 33.75 457 SER A CA 1
ATOM 3258 C C . SER A 1 427 ? 45.803 -60.316 0.265 1.00 34.32 457 SER A C 1
ATOM 3259 O O . SER A 1 427 ? 45.695 -59.256 -0.355 1.00 27.91 457 SER A O 1
ATOM 3262 N N . GLU A 1 428 ? 46.791 -60.572 1.100 1.00 35.57 458 GLU A N 1
ATOM 3263 C CA . GLU A 1 428 ? 47.838 -59.621 1.356 1.00 40.20 458 GLU A CA 1
ATOM 3264 C C . GLU A 1 428 ? 48.386 -58.983 0.108 1.00 33.30 458 GLU A C 1
ATOM 3265 O O . GLU A 1 428 ? 48.588 -57.785 0.041 1.00 40.74 458 GLU A O 1
ATOM 3271 N N . GLU A 1 429 ? 48.696 -59.794 -0.860 1.00 34.38 459 GLU A N 1
ATOM 3272 C CA . GLU A 1 429 ? 49.259 -59.311 -2.084 1.00 38.48 459 GLU A CA 1
ATOM 3273 C C . GLU A 1 429 ? 48.310 -58.322 -2.825 1.00 37.32 459 GLU A C 1
ATOM 3274 O O . GLU A 1 429 ? 48.748 -57.368 -3.470 1.00 34.02 459 GLU A O 1
ATOM 3280 N N . GLU A 1 430 ? 47.018 -58.558 -2.751 1.00 29.98 460 GLU A N 1
ATOM 3281 C CA . GLU A 1 430 ? 46.093 -57.669 -3.472 1.00 30.21 460 GLU A CA 1
ATOM 3282 C C . GLU A 1 430 ? 45.897 -56.435 -2.622 1.00 30.75 460 GLU A C 1
ATOM 3283 O O . GLU A 1 430 ? 45.808 -55.311 -3.151 1.00 26.40 460 GLU A O 1
ATOM 3289 N N . LEU A 1 431 ? 45.845 -56.619 -1.303 1.00 27.57 461 LEU A N 1
ATOM 3290 C CA . LEU A 1 431 ? 45.610 -55.478 -0.413 1.00 28.91 461 LEU A CA 1
ATOM 3291 C C . LEU A 1 431 ? 46.717 -54.480 -0.507 1.00 31.03 461 LEU A C 1
ATOM 3292 O O . LEU A 1 431 ? 46.458 -53.331 -0.335 1.00 33.93 461 LEU A O 1
ATOM 3297 N N . GLU A 1 432 ? 47.919 -54.910 -0.859 1.00 29.16 462 GLU A N 1
ATOM 3298 C CA . GLU A 1 432 ? 49.081 -54.030 -1.031 1.00 34.21 462 GLU A CA 1
ATOM 3299 C C . GLU A 1 432 ? 49.476 -53.693 -2.487 1.00 30.61 462 GLU A C 1
ATOM 3300 O O . GLU A 1 432 ? 50.546 -53.147 -2.766 1.00 27.72 462 GLU A O 1
ATOM 3306 N N . MET A 1 433 ? 48.559 -53.968 -3.414 1.00 26.55 463 MET A N 1
ATOM 3307 C CA . MET A 1 433 ? 48.778 -53.775 -4.807 1.00 25.01 463 MET A CA 1
ATOM 3308 C C . MET A 1 433 ? 48.740 -52.262 -5.145 1.00 22.92 463 MET A C 1
ATOM 3309 O O . MET A 1 433 ? 49.300 -51.838 -6.124 1.00 25.12 463 MET A O 1
ATOM 3314 N N . TYR A 1 434 ? 48.103 -51.454 -4.319 1.00 21.66 464 TYR A N 1
ATOM 3315 C CA . TYR A 1 434 ? 48.066 -49.968 -4.529 1.00 21.32 464 TYR A CA 1
ATOM 3316 C C . TYR A 1 434 ? 48.556 -49.212 -3.267 1.00 25.34 464 TYR A C 1
ATOM 3317 O O . TYR A 1 434 ? 49.015 -48.110 -3.420 1.00 26.67 464 TYR A O 1
ATOM 3327 N N . HIS B 1 41 ? 4.340 6.006 -32.648 1.00 49.23 71 HIS B N 1
ATOM 3328 C CA . HIS B 1 41 ? 4.800 5.658 -34.070 1.00 56.56 71 HIS B CA 1
ATOM 3329 C C . HIS B 1 41 ? 4.178 6.487 -35.236 1.00 59.32 71 HIS B C 1
ATOM 3330 O O . HIS B 1 41 ? 2.967 6.400 -35.487 1.00 50.94 71 HIS B O 1
ATOM 3337 N N . ASP B 1 42 ? 5.038 7.184 -35.997 1.00 60.18 72 ASP B N 1
ATOM 3338 C CA . ASP B 1 42 ? 4.658 7.672 -37.330 1.00 65.54 72 ASP B CA 1
ATOM 3339 C C . ASP B 1 42 ? 3.765 6.584 -38.010 1.00 59.91 72 ASP B C 1
ATOM 3340 O O . ASP B 1 42 ? 4.094 5.393 -37.989 1.00 62.47 72 ASP B O 1
ATOM 3345 N N . ALA B 1 43 ? 2.620 6.987 -38.552 1.00 55.39 73 ALA B N 1
ATOM 3346 C CA . ALA B 1 43 ? 1.658 6.055 -39.165 1.00 56.48 73 ALA B CA 1
ATOM 3347 C C . ALA B 1 43 ? 2.220 5.351 -40.434 1.00 49.05 73 ALA B C 1
ATOM 3348 O O . ALA B 1 43 ? 1.805 4.261 -40.775 1.00 54.19 73 ALA B O 1
ATOM 3350 N N . GLU B 1 44 ? 3.156 5.984 -41.123 1.00 49.49 74 GLU B N 1
ATOM 3351 C CA . GLU B 1 44 ? 3.810 5.355 -42.264 1.00 54.30 74 GLU B CA 1
ATOM 3352 C C . GLU B 1 44 ? 4.737 4.207 -41.819 1.00 43.23 74 GLU B C 1
ATOM 3353 O O . GLU B 1 44 ? 4.820 3.157 -42.431 1.00 36.79 74 GLU B O 1
ATOM 3359 N N . VAL B 1 45 ? 5.464 4.484 -40.765 1.00 42.22 75 VAL B N 1
ATOM 3360 C CA . VAL B 1 45 ? 6.413 3.523 -40.183 1.00 45.87 75 VAL B CA 1
ATOM 3361 C C . VAL B 1 45 ? 5.663 2.299 -39.700 1.00 41.62 75 VAL B C 1
ATOM 3362 O O . VAL B 1 45 ? 5.964 1.181 -40.121 1.00 40.24 75 VAL B O 1
ATOM 3366 N N . LEU B 1 46 ? 4.601 2.530 -38.935 1.00 39.45 76 LEU B N 1
ATOM 3367 C CA . LEU B 1 46 ? 3.782 1.461 -38.446 1.00 39.15 76 LEU B CA 1
ATOM 3368 C C . LEU B 1 46 ? 3.108 0.690 -39.515 1.00 41.71 76 LEU B C 1
ATOM 3369 O O . LEU B 1 46 ? 3.105 -0.533 -39.456 1.00 40.64 76 LEU B O 1
ATOM 3374 N N . ASP B 1 47 ? 2.518 1.354 -40.504 1.00 35.88 77 ASP B N 1
ATOM 3375 C CA . ASP B 1 47 ? 1.934 0.613 -41.628 1.00 39.85 77 ASP B CA 1
ATOM 3376 C C . ASP B 1 47 ? 2.988 -0.247 -42.287 1.00 35.12 77 ASP B C 1
ATOM 3377 O O . ASP B 1 47 ? 2.734 -1.345 -42.684 1.00 34.94 77 ASP B O 1
ATOM 3382 N N . SER B 1 48 ? 4.167 0.290 -42.484 1.00 34.36 78 SER B N 1
ATOM 3383 C CA . SER B 1 48 ? 5.193 -0.512 -43.126 1.00 37.63 78 SER B CA 1
ATOM 3384 C C . SER B 1 48 ? 5.536 -1.803 -42.267 1.00 33.84 78 SER B C 1
ATOM 3385 O O . SER B 1 48 ? 5.683 -2.893 -42.803 1.00 28.51 78 SER B O 1
ATOM 3388 N N . ILE B 1 49 ? 5.598 -1.655 -40.942 1.00 31.25 79 ILE B N 1
ATOM 3389 C CA . ILE B 1 49 ? 5.863 -2.817 -40.079 1.00 30.35 79 ILE B CA 1
ATOM 3390 C C . ILE B 1 49 ? 4.741 -3.819 -40.176 1.00 30.31 79 ILE B C 1
ATOM 3391 O O . ILE B 1 49 ? 4.973 -5.036 -40.390 1.00 26.15 79 ILE B O 1
ATOM 3396 N N . MET B 1 50 ? 3.494 -3.314 -40.108 1.00 31.18 80 MET B N 1
ATOM 3397 C CA . MET B 1 50 ? 2.327 -4.188 -40.266 1.00 30.75 80 MET B CA 1
ATOM 3398 C C . MET B 1 50 ? 2.237 -4.892 -41.606 1.00 30.49 80 MET B C 1
ATOM 3399 O O . MET B 1 50 ? 1.840 -6.047 -41.651 1.00 31.31 80 MET B O 1
ATOM 3404 N N . ASP B 1 51 ? 2.654 -4.239 -42.677 1.00 29.44 81 ASP B N 1
ATOM 3405 C CA . ASP B 1 51 ? 2.664 -4.892 -43.970 1.00 33.05 81 ASP B CA 1
ATOM 3406 C C . ASP B 1 51 ? 3.662 -6.044 -43.918 1.00 29.22 81 ASP B C 1
ATOM 3407 O O . ASP B 1 51 ? 3.357 -7.141 -44.366 1.00 27.38 81 ASP B O 1
ATOM 3412 N N . ARG B 1 52 ? 4.850 -5.790 -43.400 1.00 29.94 82 ARG B N 1
ATOM 3413 C CA . ARG B 1 52 ? 5.854 -6.883 -43.357 1.00 32.26 82 ARG B CA 1
ATOM 3414 C C . ARG B 1 52 ? 5.364 -8.037 -42.496 1.00 25.05 82 ARG B C 1
ATOM 3415 O O . ARG B 1 52 ? 5.579 -9.179 -42.845 1.00 27.03 82 ARG B O 1
ATOM 3423 N N . LEU B 1 53 ? 4.643 -7.741 -41.423 1.00 27.09 83 LEU B N 1
ATOM 3424 C CA . LEU B 1 53 ? 4.193 -8.826 -40.504 1.00 26.55 83 LEU B CA 1
ATOM 3425 C C . LEU B 1 53 ? 3.070 -9.664 -41.088 1.00 30.26 83 LEU B C 1
ATOM 3426 O O . LEU B 1 53 ? 2.769 -10.731 -40.559 1.00 27.82 83 LEU B O 1
ATOM 3431 N N . HIS B 1 54 ? 2.518 -9.203 -42.223 1.00 31.62 84 HIS B N 1
ATOM 3432 C CA . HIS B 1 54 ? 1.391 -9.826 -42.890 1.00 34.36 84 HIS B CA 1
ATOM 3433 C C . HIS B 1 54 ? 1.647 -10.373 -44.276 1.00 35.86 84 HIS B C 1
ATOM 3434 O O . HIS B 1 54 ? 0.720 -10.806 -44.930 1.00 33.12 84 HIS B O 1
ATOM 3441 N N . GLU B 1 55 ? 2.905 -10.431 -44.681 1.00 32.87 85 GLU B N 1
ATOM 3442 C CA . GLU B 1 55 ? 3.242 -11.079 -45.888 1.00 30.53 85 GLU B CA 1
ATOM 3443 C C . GLU B 1 55 ? 4.518 -11.947 -45.729 1.00 28.17 85 GLU B C 1
ATOM 3444 O O . GLU B 1 55 ? 5.383 -11.583 -44.953 1.00 26.88 85 GLU B O 1
ATOM 3450 N N . PRO B 1 56 ? 4.683 -12.975 -46.580 1.00 26.12 86 PRO B N 1
ATOM 3451 C CA . PRO B 1 56 ? 5.876 -13.813 -46.518 1.00 25.38 86 PRO B CA 1
ATOM 3452 C C . PRO B 1 56 ? 7.075 -13.024 -46.936 1.00 27.47 86 PRO B C 1
ATOM 3453 O O . PRO B 1 56 ? 6.972 -12.052 -47.718 1.00 23.96 86 PRO B O 1
ATOM 3457 N N . LEU B 1 57 ? 8.218 -13.360 -46.375 1.00 23.15 87 LEU B N 1
ATOM 3458 C CA . LEU B 1 57 ? 9.401 -12.631 -46.743 1.00 21.04 87 LEU B CA 1
ATOM 3459 C C . LEU B 1 57 ? 9.755 -12.849 -48.230 1.00 24.43 87 LEU B C 1
ATOM 3460 O O . LEU B 1 57 ? 10.398 -11.958 -48.862 1.00 26.80 87 LEU B O 1
ATOM 3465 N N . TYR B 1 58 ? 9.480 -14.037 -48.748 1.00 20.54 88 TYR B N 1
ATOM 3466 C CA . TYR B 1 58 ? 9.738 -14.408 -50.141 1.00 23.61 88 TYR B CA 1
ATOM 3467 C C . TYR B 1 58 ? 8.423 -14.812 -50.806 1.00 27.74 88 TYR B C 1
ATOM 3468 O O . TYR B 1 58 ? 7.635 -15.600 -50.266 1.00 24.19 88 TYR B O 1
ATOM 3477 N N . GLU B 1 59 ? 8.155 -14.273 -51.984 1.00 29.93 89 GLU B N 1
ATOM 3478 C CA . GLU B 1 59 ? 6.928 -14.643 -52.726 1.00 30.78 89 GLU B CA 1
ATOM 3479 C C . GLU B 1 59 ? 6.940 -16.055 -53.134 1.00 30.35 89 GLU B C 1
ATOM 3480 O O . GLU B 1 59 ? 7.985 -16.616 -53.509 1.00 27.65 89 GLU B O 1
ATOM 3486 N N . LYS B 1 60 ? 5.746 -16.621 -53.114 1.00 35.74 90 LYS B N 1
ATOM 3487 C CA . LYS B 1 60 ? 5.542 -18.010 -53.479 1.00 45.86 90 LYS B CA 1
ATOM 3488 C C . LYS B 1 60 ? 6.199 -18.338 -54.811 1.00 44.88 90 LYS B C 1
ATOM 3489 O O . LYS B 1 60 ? 6.265 -17.506 -55.735 1.00 41.62 90 LYS B O 1
ATOM 3495 N N . ASP B 1 61 ? 6.814 -19.505 -54.880 1.00 48.48 91 ASP B N 1
ATOM 3496 C CA . ASP B 1 61 ? 7.416 -19.969 -56.137 1.00 46.39 91 ASP B CA 1
ATOM 3497 C C . ASP B 1 61 ? 8.583 -19.188 -56.709 1.00 48.59 91 ASP B C 1
ATOM 3498 O O . ASP B 1 61 ? 8.889 -19.328 -57.881 1.00 53.60 91 ASP B O 1
ATOM 3503 N N . THR B 1 62 ? 9.242 -18.354 -55.933 1.00 40.02 92 THR B N 1
ATOM 3504 C CA . THR B 1 62 ? 10.410 -17.662 -56.451 1.00 39.58 92 THR B CA 1
ATOM 3505 C C . THR B 1 62 ? 11.651 -18.235 -55.808 1.00 38.47 92 THR B C 1
ATOM 3506 O O . THR B 1 62 ? 12.703 -17.599 -55.823 1.00 38.69 92 THR B O 1
ATOM 3510 N N . PHE B 1 63 ? 11.529 -19.422 -55.199 1.00 34.63 93 PHE B N 1
ATOM 3511 C CA . PHE B 1 63 ? 12.643 -20.034 -54.443 1.00 31.01 93 PHE B CA 1
ATOM 3512 C C . PHE B 1 63 ? 12.417 -21.533 -54.424 1.00 31.05 93 PHE B C 1
ATOM 3513 O O . PHE B 1 63 ? 11.287 -21.966 -54.530 1.00 30.21 93 PHE B O 1
ATOM 3521 N N . ASP B 1 64 ? 13.497 -22.305 -54.337 1.00 29.11 94 ASP B N 1
ATOM 3522 C CA . ASP B 1 64 ? 13.448 -23.743 -54.097 1.00 30.59 94 ASP B CA 1
ATOM 3523 C C . ASP B 1 64 ? 14.096 -24.005 -52.698 1.00 30.91 94 ASP B C 1
ATOM 3524 O O . ASP B 1 64 ? 15.283 -23.685 -52.521 1.00 31.58 94 ASP B O 1
ATOM 3529 N N . PRO B 1 65 ? 13.311 -24.539 -51.740 1.00 29.82 95 PRO B N 1
ATOM 3530 C CA . PRO B 1 65 ? 13.797 -24.828 -50.384 1.00 28.54 95 PRO B CA 1
ATOM 3531 C C . PRO B 1 65 ? 15.067 -25.646 -50.321 1.00 28.37 95 PRO B C 1
ATOM 3532 O O . PRO B 1 65 ? 15.819 -25.491 -49.400 1.00 28.63 95 PRO B O 1
ATOM 3536 N N . ASN B 1 66 ? 15.349 -26.500 -51.291 1.00 28.11 96 ASN B N 1
ATOM 3537 C CA . ASN B 1 66 ? 16.596 -27.232 -51.296 1.00 29.16 96 ASN B CA 1
ATOM 3538 C C . ASN B 1 66 ? 17.760 -26.387 -51.635 1.00 26.38 96 ASN B C 1
ATOM 3539 O O . ASN B 1 66 ? 18.829 -26.593 -51.100 1.00 27.15 96 ASN B O 1
ATOM 3544 N N . GLU B 1 67 ? 17.602 -25.488 -52.589 1.00 26.74 97 GLU B N 1
ATOM 3545 C CA . GLU B 1 67 ? 18.668 -24.567 -52.895 1.00 29.53 97 GLU B CA 1
ATOM 3546 C C . GLU B 1 67 ? 18.853 -23.570 -51.750 1.00 23.51 97 GLU B C 1
ATOM 3547 O O . GLU B 1 67 ? 19.953 -23.191 -51.447 1.00 24.61 97 GLU B O 1
ATOM 3553 N N . VAL B 1 68 ? 17.757 -23.119 -51.194 1.00 23.02 98 VAL B N 1
ATOM 3554 C CA . VAL B 1 68 ? 17.802 -22.216 -50.014 1.00 22.35 98 VAL B CA 1
ATOM 3555 C C . VAL B 1 68 ? 18.611 -22.898 -48.883 1.00 21.89 98 VAL B C 1
ATOM 3556 O O . VAL B 1 68 ? 19.515 -22.309 -48.276 1.00 21.98 98 VAL B O 1
ATOM 3560 N N . LEU B 1 69 ? 18.293 -24.164 -48.596 1.00 20.36 99 LEU B N 1
ATOM 3561 C CA . LEU B 1 69 ? 18.971 -24.865 -47.548 1.00 22.13 99 LEU B CA 1
ATOM 3562 C C . LEU B 1 69 ? 20.465 -24.884 -47.870 1.00 22.86 99 LEU B C 1
ATOM 3563 O O . LEU B 1 69 ? 21.308 -24.690 -47.008 1.00 22.72 99 LEU B O 1
ATOM 3568 N N . ALA B 1 70 ? 20.843 -25.188 -49.115 1.00 21.18 100 ALA B N 1
ATOM 3569 C CA . ALA B 1 70 ? 22.273 -25.296 -49.435 1.00 23.21 100 ALA B CA 1
ATOM 3570 C C . ALA B 1 70 ? 22.985 -23.971 -49.231 1.00 24.27 100 ALA B C 1
ATOM 3571 O O . ALA B 1 70 ? 24.107 -23.906 -48.761 1.00 20.22 100 ALA B O 1
ATOM 3573 N N . GLU B 1 71 ? 22.341 -22.892 -49.674 1.00 23.13 101 GLU B N 1
ATOM 3574 C CA . GLU B 1 71 ? 22.971 -21.561 -49.557 1.00 24.38 101 GLU B CA 1
ATOM 3575 C C . GLU B 1 71 ? 23.069 -21.126 -48.067 1.00 21.10 101 GLU B C 1
ATOM 3576 O O . GLU B 1 71 ? 24.031 -20.507 -47.689 1.00 20.39 101 GLU B O 1
ATOM 3582 N N . ASN B 1 72 ? 22.051 -21.490 -47.275 1.00 20.24 102 ASN B N 1
ATOM 3583 C CA . ASN B 1 72 ? 21.995 -21.185 -45.811 1.00 20.09 102 ASN B CA 1
ATOM 3584 C C . ASN B 1 72 ? 23.125 -21.962 -45.100 1.00 21.46 102 ASN B C 1
ATOM 3585 O O . ASN B 1 72 ? 23.788 -21.401 -44.252 1.00 18.30 102 ASN B O 1
ATOM 3590 N N . LYS B 1 73 ? 23.348 -23.228 -45.467 1.00 19.99 103 LYS B N 1
ATOM 3591 C CA . LYS B 1 73 ? 24.460 -23.982 -44.860 1.00 23.47 103 LYS B CA 1
ATOM 3592 C C . LYS B 1 73 ? 25.781 -23.395 -45.199 1.00 22.41 103 LYS B C 1
ATOM 3593 O O . LYS B 1 73 ? 26.672 -23.405 -44.414 1.00 20.82 103 LYS B O 1
ATOM 3599 N N . GLN B 1 74 ? 25.930 -22.901 -46.422 1.00 19.99 104 GLN B N 1
ATOM 3600 C CA . GLN B 1 74 ? 27.178 -22.296 -46.802 1.00 19.16 104 GLN B CA 1
ATOM 3601 C C . GLN B 1 74 ? 27.412 -21.025 -46.023 1.00 16.90 104 GLN B C 1
ATOM 3602 O O . GLN B 1 74 ? 28.557 -20.751 -45.615 1.00 18.34 104 GLN B O 1
ATOM 3608 N N . LEU B 1 75 ? 26.390 -20.188 -45.875 1.00 16.91 105 LEU B N 1
ATOM 3609 C CA . LEU B 1 75 ? 26.521 -18.949 -45.082 1.00 17.62 105 LEU B CA 1
ATOM 3610 C C . LEU B 1 75 ? 26.866 -19.247 -43.602 1.00 17.92 105 LEU B C 1
ATOM 3611 O O . LEU B 1 75 ? 27.761 -18.672 -43.018 1.00 18.11 105 LEU B O 1
ATOM 3616 N N . TYR B 1 76 ? 26.176 -20.219 -43.040 1.00 16.64 106 TYR B N 1
ATOM 3617 C CA . TYR B 1 76 ? 26.494 -20.711 -41.681 1.00 17.30 106 TYR B CA 1
ATOM 3618 C C . TYR B 1 76 ? 27.924 -21.149 -41.566 1.00 17.76 106 TYR B C 1
ATOM 3619 O O . TYR B 1 76 ? 28.615 -20.773 -40.656 1.00 15.85 106 TYR B O 1
ATOM 3628 N N . GLU B 1 77 ? 28.360 -21.999 -42.472 1.00 18.07 107 GLU B N 1
ATOM 3629 C CA . GLU B 1 77 ? 29.701 -22.477 -42.482 1.00 20.58 107 GLU B CA 1
ATOM 3630 C C . GLU B 1 77 ? 30.757 -21.382 -42.586 1.00 20.94 107 GLU B C 1
ATOM 3631 O O . GLU B 1 77 ? 31.784 -21.440 -41.915 1.00 18.52 107 GLU B O 1
ATOM 3637 N N . GLU B 1 78 ? 30.489 -20.382 -43.408 1.00 19.49 108 GLU B N 1
ATOM 3638 C CA . GLU B 1 78 ? 31.410 -19.266 -43.513 1.00 23.03 108 GLU B CA 1
ATOM 3639 C C . GLU B 1 78 ? 31.578 -18.576 -42.213 1.00 22.06 108 GLU B C 1
ATOM 3640 O O . GLU B 1 78 ? 32.654 -18.037 -41.913 1.00 19.12 108 GLU B O 1
ATOM 3646 N N . PHE B 1 79 ? 30.523 -18.537 -41.398 1.00 17.99 109 PHE B N 1
ATOM 3647 C CA . PHE B 1 79 ? 30.732 -17.948 -40.095 1.00 17.84 109 PHE B CA 1
ATOM 3648 C C . PHE B 1 79 ? 31.433 -18.877 -39.125 1.00 15.25 109 PHE B C 1
ATOM 3649 O O . PHE B 1 79 ? 32.345 -18.478 -38.413 1.00 17.71 109 PHE B O 1
ATOM 3657 N N . LEU B 1 80 ? 30.966 -20.113 -39.053 1.00 17.08 110 LEU B N 1
ATOM 3658 C CA . LEU B 1 80 ? 31.499 -21.057 -38.062 1.00 17.40 110 LEU B CA 1
ATOM 3659 C C . LEU B 1 80 ? 32.941 -21.438 -38.330 1.00 17.54 110 LEU B C 1
ATOM 3660 O O . LEU B 1 80 ? 33.701 -21.670 -37.365 1.00 19.56 110 LEU B O 1
ATOM 3665 N N . LEU B 1 81 ? 33.365 -21.418 -39.588 1.00 19.44 111 LEU B N 1
ATOM 3666 C CA . LEU B 1 81 ? 34.781 -21.652 -39.943 1.00 19.52 111 LEU B CA 1
ATOM 3667 C C . LEU B 1 81 ? 35.626 -20.454 -39.917 1.00 20.61 111 LEU B C 1
ATOM 3668 O O . LEU B 1 81 ? 36.834 -20.561 -40.007 1.00 20.36 111 LEU B O 1
ATOM 3673 N N . GLN B 1 82 ? 35.089 -19.293 -39.577 1.00 20.51 112 GLN B N 1
ATOM 3674 C CA . GLN B 1 82 ? 35.957 -18.077 -39.395 1.00 23.40 112 GLN B CA 1
ATOM 3675 C C . GLN B 1 82 ? 36.662 -18.188 -38.060 1.00 23.40 112 GLN B C 1
ATOM 3676 O O . GLN B 1 82 ? 36.044 -18.501 -37.028 1.00 19.82 112 GLN B O 1
ATOM 3682 N N . GLU B 1 83 ? 37.958 -17.911 -38.043 1.00 19.10 113 GLU B N 1
ATOM 3683 C CA . GLU B 1 83 ? 38.711 -17.875 -36.793 1.00 22.13 113 GLU B CA 1
ATOM 3684 C C . GLU B 1 83 ? 38.235 -16.714 -35.925 1.00 21.08 113 GLU B C 1
ATOM 3685 O O . GLU B 1 83 ? 38.280 -15.582 -36.360 1.00 19.21 113 GLU B O 1
ATOM 3691 N N . ILE B 1 84 ? 37.773 -16.993 -34.725 1.00 18.84 114 ILE B N 1
ATOM 3692 C CA . ILE B 1 84 ? 37.420 -15.956 -33.774 1.00 18.47 114 ILE B CA 1
ATOM 3693 C C . ILE B 1 84 ? 38.050 -16.241 -32.423 1.00 18.88 114 ILE B C 1
ATOM 3694 O O . ILE B 1 84 ? 38.584 -17.318 -32.187 1.00 19.57 114 ILE B O 1
ATOM 3699 N N . SER B 1 85 ? 37.985 -15.250 -31.564 1.00 20.17 115 SER B N 1
ATOM 3700 C CA . SER B 1 85 ? 38.410 -15.418 -30.182 1.00 23.47 115 SER B CA 1
ATOM 3701 C C . SER B 1 85 ? 37.449 -14.815 -29.159 1.00 19.95 115 SER B C 1
ATOM 3702 O O . SER B 1 85 ? 36.818 -15.574 -28.420 1.00 23.70 115 SER B O 1
ATOM 3705 N N . GLU B 1 86 ? 37.344 -13.496 -29.119 1.00 18.48 116 GLU B N 1
ATOM 3706 C CA . GLU B 1 86 ? 36.527 -12.793 -28.174 1.00 20.16 116 GLU B CA 1
ATOM 3707 C C . GLU B 1 86 ? 35.861 -11.617 -28.831 1.00 19.03 116 GLU B C 1
ATOM 3708 O O . GLU B 1 86 ? 36.300 -11.204 -29.862 1.00 19.68 116 GLU B O 1
ATOM 3714 N N . PRO B 1 87 ? 34.843 -11.010 -28.183 1.00 17.93 117 PRO B N 1
ATOM 3715 C CA . PRO B 1 87 ? 34.185 -9.867 -28.816 1.00 18.41 117 PRO B CA 1
ATOM 3716 C C . PRO B 1 87 ? 35.200 -8.773 -29.037 1.00 21.56 117 PRO B C 1
ATOM 3717 O O . PRO B 1 87 ? 36.056 -8.538 -28.165 1.00 21.96 117 PRO B O 1
ATOM 3721 N N . LYS B 1 88 ? 35.092 -8.105 -30.177 1.00 23.69 118 LYS B N 1
ATOM 3722 C CA . LYS B 1 88 ? 36.040 -7.031 -30.558 1.00 27.21 118 LYS B CA 1
ATOM 3723 C C . LYS B 1 88 ? 35.525 -5.702 -30.058 1.00 28.25 118 LYS B C 1
ATOM 3724 O O . LYS B 1 88 ? 34.987 -4.897 -30.820 1.00 27.13 118 LYS B O 1
ATOM 3730 N N . VAL B 1 89 ? 35.595 -5.514 -28.757 1.00 23.12 119 VAL B N 1
ATOM 3731 C CA . VAL B 1 89 ? 35.157 -4.324 -28.104 1.00 27.43 119 VAL B CA 1
ATOM 3732 C C . VAL B 1 89 ? 36.277 -3.980 -27.173 1.00 29.66 119 VAL B C 1
ATOM 3733 O O . VAL B 1 89 ? 37.050 -4.838 -26.782 1.00 30.24 119 VAL B O 1
ATOM 3737 N N . ASP B 1 90 ? 36.380 -2.732 -26.765 1.00 34.33 120 ASP B N 1
ATOM 3738 C CA . ASP B 1 90 ? 37.552 -2.358 -25.948 1.00 41.28 120 ASP B CA 1
ATOM 3739 C C . ASP B 1 90 ? 37.242 -2.369 -24.425 1.00 38.74 120 ASP B C 1
ATOM 3740 O O . ASP B 1 90 ? 38.082 -2.009 -23.621 1.00 43.37 120 ASP B O 1
ATOM 3745 N N . ASN B 1 91 ? 36.047 -2.763 -24.042 1.00 37.29 121 ASN B N 1
ATOM 3746 C CA . ASN B 1 91 ? 35.627 -2.574 -22.684 1.00 39.00 121 ASN B CA 1
ATOM 3747 C C . ASN B 1 91 ? 35.530 -3.900 -21.882 1.00 30.32 121 ASN B C 1
ATOM 3748 O O . ASN B 1 91 ? 34.781 -3.963 -20.940 1.00 30.59 121 ASN B O 1
ATOM 3753 N N . LEU B 1 92 ? 36.171 -4.983 -22.337 1.00 28.33 122 LEU B N 1
ATOM 3754 C CA . LEU B 1 92 ? 35.992 -6.303 -21.685 1.00 23.22 122 LEU B CA 1
ATOM 3755 C C . LEU B 1 92 ? 36.508 -6.301 -20.255 1.00 25.58 122 LEU B C 1
ATOM 3756 O O . LEU B 1 92 ? 37.585 -5.759 -19.995 1.00 24.07 122 LEU B O 1
ATOM 3761 N N . VAL B 1 93 ? 35.792 -6.953 -19.342 1.00 22.16 123 VAL B N 1
ATOM 3762 C CA . VAL B 1 93 ? 36.173 -6.973 -17.935 1.00 22.39 123 VAL B CA 1
ATOM 3763 C C . VAL B 1 93 ? 36.823 -8.319 -17.664 1.00 25.40 123 VAL B C 1
ATOM 3764 O O . VAL B 1 93 ? 36.219 -9.391 -17.848 1.00 25.27 123 VAL B O 1
ATOM 3768 N N . ARG B 1 94 ? 38.077 -8.284 -17.274 1.00 24.94 124 ARG B N 1
ATOM 3769 C CA . ARG B 1 94 ? 38.872 -9.500 -17.051 1.00 25.72 124 ARG B CA 1
ATOM 3770 C C . ARG B 1 94 ? 38.763 -9.974 -15.593 1.00 25.17 124 ARG B C 1
ATOM 3771 O O . ARG B 1 94 ? 38.392 -9.219 -14.706 1.00 23.31 124 ARG B O 1
ATOM 3779 N N . SER B 1 95 ? 39.143 -11.229 -15.378 1.00 24.10 125 SER B N 1
ATOM 3780 C CA . SER B 1 95 ? 39.086 -11.869 -14.081 1.00 29.28 125 SER B CA 1
ATOM 3781 C C . SER B 1 95 ? 39.900 -10.995 -13.147 1.00 29.95 125 SER B C 1
ATOM 3782 O O . SER B 1 95 ? 40.995 -10.628 -13.527 1.00 30.87 125 SER B O 1
ATOM 3785 N N . GLY B 1 96 ? 39.413 -10.651 -11.966 1.00 32.35 126 GLY B N 1
ATOM 3786 C CA . GLY B 1 96 ? 40.272 -9.804 -11.100 1.00 40.12 126 GLY B CA 1
ATOM 3787 C C . GLY B 1 96 ? 40.353 -8.311 -11.423 1.00 41.51 126 GLY B C 1
ATOM 3788 O O . GLY B 1 96 ? 40.870 -7.554 -10.638 1.00 45.67 126 GLY B O 1
ATOM 3789 N N . ASP B 1 97 ? 39.830 -7.851 -12.539 1.00 34.98 127 ASP B N 1
ATOM 3790 C CA . ASP B 1 97 ? 39.505 -6.439 -12.653 1.00 31.96 127 ASP B CA 1
ATOM 3791 C C . ASP B 1 97 ? 38.488 -6.031 -11.580 1.00 33.64 127 ASP B C 1
ATOM 3792 O O . ASP B 1 97 ? 37.686 -6.846 -11.145 1.00 34.92 127 ASP B O 1
ATOM 3797 N N . PRO B 1 98 ? 38.455 -4.751 -11.176 1.00 38.44 128 PRO B N 1
ATOM 3798 C CA . PRO B 1 98 ? 37.477 -4.301 -10.174 1.00 33.74 128 PRO B CA 1
ATOM 3799 C C . PRO B 1 98 ? 36.014 -4.609 -10.477 1.00 30.34 128 PRO B C 1
ATOM 3800 O O . PRO B 1 98 ? 35.275 -4.912 -9.566 1.00 30.29 128 PRO B O 1
ATOM 3804 N N . LEU B 1 99 ? 35.575 -4.530 -11.731 1.00 29.67 129 LEU B N 1
ATOM 3805 C CA . LEU B 1 99 ? 34.190 -4.860 -12.069 1.00 27.78 129 LEU B CA 1
ATOM 3806 C C . LEU B 1 99 ? 33.899 -6.364 -12.191 1.00 24.59 129 LEU B C 1
ATOM 3807 O O . LEU B 1 99 ? 32.755 -6.756 -12.420 1.00 23.12 129 LEU B O 1
ATOM 3812 N N . ALA B 1 100 ? 34.920 -7.215 -12.118 1.00 24.69 130 ALA B N 1
ATOM 3813 C CA . ALA B 1 100 ? 34.704 -8.637 -12.343 1.00 24.05 130 ALA B CA 1
ATOM 3814 C C . ALA B 1 100 ? 33.843 -9.188 -11.259 1.00 24.39 130 ALA B C 1
ATOM 3815 O O . ALA B 1 100 ? 34.089 -9.019 -10.072 1.00 21.44 130 ALA B O 1
ATOM 3817 N N . GLY B 1 101 ? 32.785 -9.850 -11.631 1.00 22.42 131 GLY B N 1
ATOM 3818 C CA . GLY B 1 101 ? 31.955 -10.499 -10.624 1.00 21.78 131 GLY B CA 1
ATOM 3819 C C . GLY B 1 101 ? 30.912 -9.589 -10.075 1.00 25.34 131 GLY B C 1
ATOM 3820 O O . GLY B 1 101 ? 30.134 -10.027 -9.229 1.00 25.88 131 GLY B O 1
ATOM 3821 N N . LYS B 1 102 ? 30.864 -8.334 -10.507 1.00 23.27 132 LYS B N 1
ATOM 3822 C CA . LYS B 1 102 ? 30.029 -7.354 -9.799 1.00 25.37 132 LYS B CA 1
ATOM 3823 C C . LYS B 1 102 ? 28.725 -7.095 -10.441 1.00 28.50 132 LYS B C 1
ATOM 3824 O O . LYS B 1 102 ? 27.964 -6.321 -9.900 1.00 28.37 132 LYS B O 1
ATOM 3830 N N . ALA B 1 103 ? 28.411 -7.716 -11.582 1.00 23.28 133 ALA B N 1
ATOM 3831 C CA . ALA B 1 103 ? 27.104 -7.552 -12.111 1.00 22.06 133 ALA B CA 1
ATOM 3832 C C . ALA B 1 103 ? 26.096 -8.186 -11.218 1.00 21.39 133 ALA B C 1
ATOM 3833 O O . ALA B 1 103 ? 26.395 -9.119 -10.447 1.00 21.00 133 ALA B O 1
ATOM 3835 N N . LYS B 1 104 ? 24.854 -7.716 -11.283 1.00 22.61 134 LYS B N 1
ATOM 3836 C CA . LYS B 1 104 ? 23.789 -8.343 -10.503 1.00 24.33 134 LYS B CA 1
ATOM 3837 C C . LYS B 1 104 ? 23.184 -9.545 -11.281 1.00 24.25 134 LYS B C 1
ATOM 3838 O O . LYS B 1 104 ? 22.121 -9.448 -11.892 1.00 22.31 134 LYS B O 1
ATOM 3844 N N . GLY B 1 105 ? 23.903 -10.663 -11.235 1.00 20.27 135 GLY B N 1
ATOM 3845 C CA . GLY B 1 105 ? 23.606 -11.777 -12.080 1.00 18.94 135 GLY B CA 1
ATOM 3846 C C . GLY B 1 105 ? 23.764 -13.077 -11.336 1.00 17.19 135 GLY B C 1
ATOM 3847 O O . GLY B 1 105 ? 24.515 -13.134 -10.330 1.00 17.57 135 GLY B O 1
ATOM 3848 N N . THR B 1 106 ? 23.060 -14.098 -11.844 1.00 16.96 136 THR B N 1
ATOM 3849 C CA . THR B 1 106 ? 23.127 -15.431 -11.297 1.00 16.58 136 THR B CA 1
ATOM 3850 C C . THR B 1 106 ? 23.062 -16.421 -12.438 1.00 17.37 136 THR B C 1
ATOM 3851 O O . THR B 1 106 ? 22.446 -16.147 -13.473 1.00 15.81 136 THR B O 1
ATOM 3855 N N . ILE B 1 107 ? 23.676 -17.567 -12.198 1.00 15.23 137 ILE B N 1
ATOM 3856 C CA . ILE B 1 107 ? 23.438 -18.750 -13.003 1.00 15.97 137 ILE B CA 1
ATOM 3857 C C . ILE B 1 107 ? 22.216 -19.422 -12.490 1.00 16.88 137 ILE B C 1
ATOM 3858 O O . ILE B 1 107 ? 22.104 -19.614 -11.295 1.00 22.00 137 ILE B O 1
ATOM 3863 N N . LEU B 1 108 ? 21.232 -19.663 -13.345 1.00 16.15 138 LEU B N 1
ATOM 3864 C CA . LEU B 1 108 ? 19.958 -20.171 -12.936 1.00 16.44 138 LEU B CA 1
ATOM 3865 C C . LEU B 1 108 ? 19.678 -21.547 -13.491 1.00 17.95 138 LEU B C 1
ATOM 3866 O O . LEU B 1 108 ? 19.841 -21.787 -14.692 1.00 16.58 138 LEU B O 1
ATOM 3871 N N . SER B 1 109 ? 19.208 -22.478 -12.650 1.00 17.22 139 SER B N 1
ATOM 3872 C CA . SER B 1 109 ? 18.758 -23.757 -13.136 1.00 17.89 139 SER B CA 1
ATOM 3873 C C . SER B 1 109 ? 17.432 -24.134 -12.456 1.00 18.79 139 SER B C 1
ATOM 3874 O O . SER B 1 109 ? 17.358 -24.199 -11.219 1.00 18.65 139 SER B O 1
ATOM 3877 N N . LEU B 1 110 ? 16.472 -24.479 -13.288 1.00 18.63 140 LEU B N 1
ATOM 3878 C CA . LEU B 1 110 ? 15.253 -25.112 -12.874 1.00 18.59 140 LEU B CA 1
ATOM 3879 C C . LEU B 1 110 ? 15.476 -26.560 -13.057 1.00 19.63 140 LEU B C 1
ATOM 3880 O O . LEU B 1 110 ? 15.649 -27.013 -14.192 1.00 20.63 140 LEU B O 1
ATOM 3885 N N . VAL B 1 111 ? 15.477 -27.323 -11.939 1.00 16.00 141 VAL B N 1
ATOM 3886 C CA . VAL B 1 111 ? 15.778 -28.731 -12.000 1.00 17.67 141 VAL B CA 1
ATOM 3887 C C . VAL B 1 111 ? 15.021 -29.519 -10.934 1.00 19.96 141 VAL B C 1
ATOM 3888 O O . VAL B 1 111 ? 14.557 -28.929 -9.960 1.00 19.27 141 VAL B O 1
ATOM 3892 N N . ARG B 1 112 ? 14.934 -30.828 -11.178 1.00 19.35 142 ARG B N 1
ATOM 3893 C CA . ARG B 1 112 ? 14.320 -31.752 -10.270 1.00 23.14 142 ARG B CA 1
ATOM 3894 C C . ARG B 1 112 ? 15.397 -32.358 -9.388 1.00 23.32 142 ARG B C 1
ATOM 3895 O O . ARG B 1 112 ? 16.583 -32.319 -9.700 1.00 19.69 142 ARG B O 1
ATOM 3903 N N . ASN B 1 113 ? 14.995 -32.903 -8.227 1.00 23.19 143 ASN B N 1
ATOM 3904 C CA . ASN B 1 113 ? 15.944 -33.657 -7.388 1.00 20.60 143 ASN B CA 1
ATOM 3905 C C . ASN B 1 113 ? 16.675 -34.743 -8.150 1.00 19.53 143 ASN B C 1
ATOM 3906 O O . ASN B 1 113 ? 17.901 -34.981 -7.966 1.00 21.38 143 ASN B O 1
ATOM 3911 N N . SER B 1 114 ? 15.933 -35.381 -9.039 1.00 18.59 144 SER B N 1
ATOM 3912 C CA . SER B 1 114 ? 16.443 -36.462 -9.830 1.00 23.70 144 SER B CA 1
ATOM 3913 C C . SER B 1 114 ? 17.440 -35.985 -10.887 1.00 24.68 144 SER B C 1
ATOM 3914 O O . SER B 1 114 ? 18.064 -36.832 -11.481 1.00 23.71 144 SER B O 1
ATOM 3917 N N . ASP B 1 115 ? 17.643 -34.660 -11.062 1.00 21.00 145 ASP B N 1
ATOM 3918 C CA . ASP B 1 115 ? 18.558 -34.177 -12.125 1.00 19.02 145 ASP B CA 1
ATOM 3919 C C . ASP B 1 115 ? 19.910 -33.947 -11.543 1.00 18.16 145 ASP B C 1
ATOM 3920 O O . ASP B 1 115 ? 20.807 -33.388 -12.191 1.00 17.05 145 ASP B O 1
ATOM 3925 N N . LEU B 1 116 ? 20.108 -34.348 -10.290 1.00 17.60 146 LEU B N 1
ATOM 3926 C CA . LEU B 1 116 ? 21.344 -33.995 -9.611 1.00 19.09 146 LEU B CA 1
ATOM 3927 C C . LEU B 1 116 ? 22.652 -34.315 -10.375 1.00 18.92 146 LEU B C 1
ATOM 3928 O O . LEU B 1 116 ? 23.510 -33.443 -10.576 1.00 18.82 146 LEU B O 1
ATOM 3933 N N . GLU B 1 117 ? 22.739 -35.523 -10.883 1.00 18.77 147 GLU B N 1
ATOM 3934 C CA . GLU B 1 117 ? 24.001 -35.883 -11.560 1.00 21.57 147 GLU B CA 1
ATOM 3935 C C . GLU B 1 117 ? 24.245 -35.126 -12.860 1.00 16.72 147 GLU B C 1
ATOM 3936 O O . GLU B 1 117 ? 25.374 -34.708 -13.135 1.00 18.54 147 GLU B O 1
ATOM 3942 N N . ASP B 1 118 ? 23.187 -34.889 -13.587 1.00 16.03 148 ASP B N 1
ATOM 3943 C CA . ASP B 1 118 ? 23.239 -34.238 -14.911 1.00 17.47 148 ASP B CA 1
ATOM 3944 C C . ASP B 1 118 ? 23.462 -32.758 -14.763 1.00 16.87 148 ASP B C 1
ATOM 3945 O O . ASP B 1 118 ? 24.130 -32.159 -15.566 1.00 17.80 148 ASP B O 1
ATOM 3950 N N . ILE B 1 119 ? 22.893 -32.161 -13.736 1.00 15.25 149 ILE B N 1
ATOM 3951 C CA . ILE B 1 119 ? 23.177 -30.751 -13.482 1.00 16.03 149 ILE B CA 1
ATOM 3952 C C . ILE B 1 119 ? 24.537 -30.545 -12.954 1.00 16.83 149 ILE B C 1
ATOM 3953 O O . ILE B 1 119 ? 25.210 -29.551 -13.321 1.00 17.31 149 ILE B O 1
ATOM 3958 N N . ILE B 1 120 ? 25.048 -31.465 -12.139 1.00 17.08 150 ILE B N 1
ATOM 3959 C CA . ILE B 1 120 ? 26.441 -31.376 -11.748 1.00 17.22 150 ILE B CA 1
ATOM 3960 C C . ILE B 1 120 ? 27.416 -31.329 -12.946 1.00 16.30 150 ILE B C 1
ATOM 3961 O O . ILE B 1 120 ? 28.408 -30.566 -12.968 1.00 18.16 150 ILE B O 1
ATOM 3966 N N . SER B 1 121 ? 27.154 -32.194 -13.893 1.00 16.28 151 SER B N 1
ATOM 3967 C CA . SER B 1 121 ? 27.967 -32.301 -15.126 1.00 18.60 151 SER B CA 1
ATOM 3968 C C . SER B 1 121 ? 28.004 -30.907 -15.850 1.00 16.35 151 SER B C 1
ATOM 3969 O O . SER B 1 121 ? 29.094 -30.355 -16.170 1.00 16.31 151 SER B O 1
ATOM 3972 N N . SER B 1 122 ? 26.842 -30.300 -15.940 1.00 14.12 152 SER B N 1
ATOM 3973 C CA . SER B 1 122 ? 26.723 -28.962 -16.553 1.00 14.93 152 SER B CA 1
ATOM 3974 C C . SER B 1 122 ? 27.464 -27.926 -15.764 1.00 14.28 152 SER B C 1
ATOM 3975 O O . SER B 1 122 ? 28.189 -27.116 -16.344 1.00 16.59 152 SER B O 1
ATOM 3978 N N . ILE B 1 123 ? 27.318 -27.936 -14.456 1.00 13.90 153 ILE B N 1
ATOM 3979 C CA . ILE B 1 123 ? 27.965 -26.970 -13.594 1.00 14.87 153 ILE B CA 1
ATOM 3980 C C . ILE B 1 123 ? 29.471 -27.078 -13.678 1.00 15.56 153 ILE B C 1
ATOM 3981 O O . ILE B 1 123 ? 30.173 -26.100 -13.775 1.00 15.07 153 ILE B O 1
ATOM 3986 N N . GLN B 1 124 ? 29.983 -28.304 -13.701 1.00 16.93 154 GLN B N 1
ATOM 3987 C CA . GLN B 1 124 ? 31.435 -28.493 -13.746 1.00 16.53 154 GLN B CA 1
ATOM 3988 C C . GLN B 1 124 ? 32.043 -27.925 -15.047 1.00 16.51 154 GLN B C 1
ATOM 3989 O O . GLN B 1 124 ? 33.110 -27.299 -15.054 1.00 17.52 154 GLN B O 1
ATOM 3995 N N . GLN B 1 125 ? 31.381 -28.154 -16.121 1.00 16.86 155 GLN B N 1
ATOM 3996 C CA . GLN B 1 125 ? 31.797 -27.555 -17.367 1.00 20.57 155 GLN B CA 1
ATOM 3997 C C . GLN B 1 125 ? 31.686 -26.042 -17.427 1.00 17.54 155 GLN B C 1
ATOM 3998 O O . GLN B 1 125 ? 32.598 -25.351 -17.984 1.00 17.02 155 GLN B O 1
ATOM 4004 N N . LEU B 1 126 ? 30.621 -25.490 -16.859 1.00 17.14 156 LEU B N 1
ATOM 4005 C CA . LEU B 1 126 ? 30.466 -24.016 -16.853 1.00 15.79 156 LEU B CA 1
ATOM 4006 C C . LEU B 1 126 ? 31.538 -23.425 -15.940 1.00 18.18 156 LEU B C 1
ATOM 4007 O O . LEU B 1 126 ? 32.095 -22.345 -16.233 1.00 17.04 156 LEU B O 1
ATOM 4012 N N . GLU B 1 127 ? 31.837 -24.086 -14.830 1.00 16.09 157 GLU B N 1
ATOM 4013 C CA . GLU B 1 127 ? 32.896 -23.568 -13.929 1.00 17.70 157 GLU B CA 1
ATOM 4014 C C . GLU B 1 127 ? 34.277 -23.587 -14.664 1.00 17.13 157 GLU B C 1
ATOM 4015 O O . GLU B 1 127 ? 35.039 -22.607 -14.646 1.00 18.79 157 GLU B O 1
ATOM 4021 N N . GLU B 1 128 ? 34.563 -24.713 -15.274 1.00 17.48 158 GLU B N 1
ATOM 4022 C CA . GLU B 1 128 ? 35.867 -24.921 -15.913 1.00 20.15 158 GLU B CA 1
ATOM 4023 C C . GLU B 1 128 ? 36.065 -23.933 -17.076 1.00 21.11 158 GLU B C 1
ATOM 4024 O O . GLU B 1 128 ? 37.142 -23.398 -17.252 1.00 18.52 158 GLU B O 1
ATOM 4030 N N . GLU B 1 129 ? 35.031 -23.669 -17.868 1.00 20.94 159 GLU B N 1
ATOM 4031 C CA . GLU B 1 129 ? 35.209 -22.838 -19.037 1.00 20.60 159 GLU B CA 1
ATOM 4032 C C . GLU B 1 129 ? 34.987 -21.359 -18.743 1.00 21.60 159 GLU B C 1
ATOM 4033 O O . GLU B 1 129 ? 35.353 -20.521 -19.549 1.00 21.63 159 GLU B O 1
ATOM 4039 N N . TYR B 1 130 ? 34.329 -21.049 -17.632 1.00 19.32 160 TYR B N 1
ATOM 4040 C CA . TYR B 1 130 ? 33.945 -19.668 -17.311 1.00 19.32 160 TYR B CA 1
ATOM 4041 C C . TYR B 1 130 ? 33.964 -19.265 -15.838 1.00 18.03 160 TYR B C 1
ATOM 4042 O O . TYR B 1 130 ? 34.791 -18.418 -15.389 1.00 17.92 160 TYR B O 1
ATOM 4051 N N . ASN B 1 131 ? 33.073 -19.850 -15.082 1.00 17.78 161 ASN B N 1
ATOM 4052 C CA . ASN B 1 131 ? 32.727 -19.285 -13.801 1.00 17.11 161 ASN B CA 1
ATOM 4053 C C . ASN B 1 131 ? 33.771 -19.407 -12.692 1.00 19.38 161 ASN B C 1
ATOM 4054 O O . ASN B 1 131 ? 33.710 -18.669 -11.756 1.00 21.97 161 ASN B O 1
ATOM 4059 N N . LYS B 1 132 ? 34.754 -20.297 -12.828 1.00 18.55 162 LYS B N 1
ATOM 4060 C CA . LYS B 1 132 ? 35.779 -20.418 -11.816 1.00 21.74 162 LYS B CA 1
ATOM 4061 C C . LYS B 1 132 ? 36.582 -19.137 -11.759 1.00 24.22 162 LYS B C 1
ATOM 4062 O O . LYS B 1 132 ? 37.160 -18.846 -10.731 1.00 21.80 162 LYS B O 1
ATOM 4068 N N . ASN B 1 133 ? 36.567 -18.349 -12.824 1.00 21.74 163 ASN B N 1
ATOM 4069 C CA . ASN B 1 133 ? 37.299 -17.091 -12.813 1.00 22.03 163 ASN B CA 1
ATOM 4070 C C . ASN B 1 133 ? 36.489 -15.849 -12.500 1.00 23.41 163 ASN B C 1
ATOM 4071 O O . ASN B 1 133 ? 37.056 -14.759 -12.412 1.00 23.15 163 ASN B O 1
ATOM 4076 N N . PHE B 1 134 ? 35.182 -15.994 -12.338 1.00 20.63 164 PHE B N 1
ATOM 4077 C CA . PHE B 1 134 ? 34.297 -14.870 -12.103 1.00 19.30 164 PHE B CA 1
ATOM 4078 C C . PHE B 1 134 ? 33.413 -15.020 -10.873 1.00 20.62 164 PHE B C 1
ATOM 4079 O O . PHE B 1 134 ? 33.053 -14.052 -10.287 1.00 25.21 164 PHE B O 1
ATOM 4087 N N . GLY B 1 135 ? 32.999 -16.242 -10.545 1.00 20.85 165 GLY B N 1
ATOM 4088 C CA . GLY B 1 135 ? 32.343 -16.565 -9.278 1.00 20.49 165 GLY B CA 1
ATOM 4089 C C . GLY B 1 135 ? 30.949 -16.086 -9.086 1.00 20.10 165 GLY B C 1
ATOM 4090 O O . GLY B 1 135 ? 30.544 -15.819 -7.972 1.00 19.27 165 GLY B O 1
ATOM 4091 N N . TYR B 1 136 ? 30.163 -15.992 -10.164 1.00 20.09 166 TYR B N 1
ATOM 4092 C CA . TYR B 1 136 ? 28.753 -15.662 -10.039 1.00 16.92 166 TYR B CA 1
ATOM 4093 C C . TYR B 1 136 ? 28.064 -16.772 -9.264 1.00 19.60 166 TYR B C 1
ATOM 4094 O O . TYR B 1 136 ? 28.372 -17.984 -9.395 1.00 19.31 166 TYR B O 1
ATOM 4103 N N . PRO B 1 137 ? 27.052 -16.416 -8.517 1.00 18.69 167 PRO B N 1
ATOM 4104 C CA . PRO B 1 137 ? 26.290 -17.389 -7.751 1.00 19.83 167 PRO B CA 1
ATOM 4105 C C . PRO B 1 137 ? 25.321 -18.220 -8.548 1.00 19.55 167 PRO B C 1
ATOM 4106 O O . PRO B 1 137 ? 25.014 -17.907 -9.699 1.00 18.67 167 PRO B O 1
ATOM 4110 N N . TYR B 1 138 ? 24.952 -19.358 -7.976 1.00 17.54 168 TYR B N 1
ATOM 4111 C CA . TYR B 1 138 ? 23.930 -20.222 -8.549 1.00 16.18 168 TYR B CA 1
ATOM 4112 C C . TYR B 1 138 ? 22.638 -20.134 -7.815 1.00 18.48 168 TYR B C 1
ATOM 4113 O O . TYR B 1 138 ? 22.597 -20.222 -6.570 1.00 20.52 168 TYR B O 1
ATOM 4122 N N . THR B 1 139 ? 21.568 -20.092 -8.588 1.00 18.38 169 THR B N 1
ATOM 4123 C CA . THR B 1 139 ? 20.244 -20.171 -8.065 1.00 17.35 169 THR B CA 1
ATOM 4124 C C . THR B 1 139 ? 19.570 -21.384 -8.641 1.00 18.60 169 THR B C 1
ATOM 4125 O O . THR B 1 139 ? 19.536 -21.563 -9.892 1.00 17.59 169 THR B O 1
ATOM 4129 N N . PHE B 1 140 ? 19.019 -22.243 -7.762 1.00 15.57 170 PHE B N 1
ATOM 4130 C CA . PHE B 1 140 ? 18.287 -23.387 -8.195 1.00 16.83 170 PHE B CA 1
ATOM 4131 C C . PHE B 1 140 ? 16.801 -23.282 -7.786 1.00 19.86 170 PHE B C 1
ATOM 4132 O O . PHE B 1 140 ? 16.510 -22.961 -6.623 1.00 20.45 170 PHE B O 1
ATOM 4140 N N . LEU B 1 141 ? 15.919 -23.618 -8.699 1.00 19.04 171 LEU B N 1
ATOM 4141 C CA . LEU B 1 141 ? 14.488 -23.610 -8.459 1.00 20.72 171 LEU B CA 1
ATOM 4142 C C . LEU B 1 141 ? 13.866 -24.887 -8.811 1.00 22.06 171 LEU B C 1
ATOM 4143 O O . LEU B 1 141 ? 14.302 -25.560 -9.719 1.00 21.63 171 LEU B O 1
ATOM 4148 N N . ASN B 1 142 ? 12.809 -25.274 -8.061 1.00 19.41 172 ASN B N 1
ATOM 4149 C CA . ASN B 1 142 ? 12.124 -26.518 -8.290 1.00 20.23 172 ASN B CA 1
ATOM 4150 C C . ASN B 1 142 ? 10.645 -26.364 -7.883 1.00 21.33 172 ASN B C 1
ATOM 4151 O O . ASN B 1 142 ? 10.351 -25.578 -6.982 1.00 21.49 172 ASN B O 1
ATOM 4156 N N . ASP B 1 143 ? 9.758 -27.121 -8.507 1.00 22.63 173 ASP B N 1
ATOM 4157 C CA . ASP B 1 143 ? 8.348 -27.135 -8.088 1.00 26.38 173 ASP B CA 1
ATOM 4158 C C . ASP B 1 143 ? 8.137 -27.969 -6.809 1.00 29.08 173 ASP B C 1
ATOM 4159 O O . ASP B 1 143 ? 7.113 -27.816 -6.180 1.00 28.98 173 ASP B O 1
ATOM 4164 N N . GLU B 1 144 ? 9.084 -28.852 -6.476 1.00 26.97 174 GLU B N 1
ATOM 4165 C CA . GLU B 1 144 ? 9.118 -29.590 -5.197 1.00 29.21 174 GLU B CA 1
ATOM 4166 C C . GLU B 1 144 ? 10.243 -29.030 -4.422 1.00 30.27 174 GLU B C 1
ATOM 4167 O O . GLU B 1 144 ? 11.093 -28.356 -5.000 1.00 28.01 174 GLU B O 1
ATOM 4173 N N . GLU B 1 145 ? 10.308 -29.344 -3.123 1.00 28.22 175 GLU B N 1
ATOM 4174 C CA . GLU B 1 145 ? 11.389 -28.910 -2.263 1.00 27.17 175 GLU B CA 1
ATOM 4175 C C . GLU B 1 145 ? 12.653 -29.681 -2.635 1.00 22.81 175 GLU B C 1
ATOM 4176 O O . GLU B 1 145 ? 12.611 -30.870 -2.800 1.00 22.85 175 GLU B O 1
ATOM 4182 N N . PHE B 1 146 ? 13.765 -29.014 -2.695 1.00 23.08 176 PHE B N 1
ATOM 4183 C CA . PHE B 1 146 ? 15.057 -29.711 -2.863 1.00 24.66 176 PHE B CA 1
ATOM 4184 C C . PHE B 1 146 ? 15.380 -30.499 -1.597 1.00 26.49 176 PHE B C 1
ATOM 4185 O O . PHE B 1 146 ? 15.252 -29.956 -0.489 1.00 25.24 176 PHE B O 1
ATOM 4193 N N . THR B 1 147 ? 15.873 -31.717 -1.736 1.00 22.06 177 THR B N 1
ATOM 4194 C CA . THR B 1 147 ? 16.334 -32.447 -0.574 1.00 23.18 177 THR B CA 1
ATOM 4195 C C . THR B 1 147 ? 17.682 -31.938 -0.066 1.00 23.39 177 THR B C 1
ATOM 4196 O O . THR B 1 147 ? 18.493 -31.365 -0.836 1.00 20.53 177 THR B O 1
ATOM 4200 N N . ASP B 1 148 ? 17.998 -32.258 1.179 1.00 20.14 178 ASP B N 1
ATOM 4201 C CA . ASP B 1 148 ? 19.320 -32.038 1.685 1.00 22.96 178 ASP B CA 1
ATOM 4202 C C . ASP B 1 148 ? 20.419 -32.748 0.899 1.00 21.16 178 ASP B C 1
ATOM 4203 O O . ASP B 1 148 ? 21.512 -32.219 0.809 1.00 21.22 178 ASP B O 1
ATOM 4208 N N . GLU B 1 149 ? 20.157 -33.959 0.406 1.00 20.16 179 GLU B N 1
ATOM 4209 C CA . GLU B 1 149 ? 21.170 -34.647 -0.411 1.00 21.93 179 GLU B CA 1
ATOM 4210 C C . GLU B 1 149 ? 21.441 -33.962 -1.779 1.00 20.11 179 GLU B C 1
ATOM 4211 O O . GLU B 1 149 ? 22.578 -33.880 -2.219 1.00 20.58 179 GLU B O 1
ATOM 4217 N N . PHE B 1 150 ? 20.412 -33.396 -2.359 1.00 22.37 180 PHE B N 1
ATOM 4218 C CA . PHE B 1 150 ? 20.608 -32.481 -3.530 1.00 18.90 180 PHE B CA 1
ATOM 4219 C C . PHE B 1 150 ? 21.520 -31.328 -3.215 1.00 20.83 180 PHE B C 1
ATOM 4220 O O . PHE B 1 150 ? 22.582 -31.140 -3.855 1.00 20.38 180 PHE B O 1
ATOM 4228 N N . LYS B 1 151 ? 21.175 -30.560 -2.193 1.00 19.16 181 LYS B N 1
ATOM 4229 C CA . LYS B 1 151 ? 21.966 -29.441 -1.812 1.00 18.61 181 LYS B CA 1
ATOM 4230 C C . LYS B 1 151 ? 23.374 -29.790 -1.479 1.00 21.80 181 LYS B C 1
ATOM 4231 O O . LYS B 1 151 ? 24.336 -29.096 -1.901 1.00 21.18 181 LYS B O 1
ATOM 4237 N N . ASP B 1 152 ? 23.547 -30.849 -0.688 1.00 22.54 182 ASP B N 1
ATOM 4238 C CA . ASP B 1 152 ? 24.900 -31.267 -0.310 1.00 23.49 182 ASP B CA 1
ATOM 4239 C C . ASP B 1 152 ? 25.705 -31.708 -1.557 1.00 22.79 182 ASP B C 1
ATOM 4240 O O . ASP B 1 152 ? 26.950 -31.464 -1.632 1.00 20.95 182 ASP B O 1
ATOM 4245 N N . GLY B 1 153 ? 25.024 -32.375 -2.471 1.00 20.18 183 GLY B N 1
ATOM 4246 C CA . GLY B 1 153 ? 25.679 -32.850 -3.694 1.00 20.64 183 GLY B CA 1
ATOM 4247 C C . GLY B 1 153 ? 26.213 -31.657 -4.503 1.00 20.27 183 GLY B C 1
ATOM 4248 O O . GLY B 1 153 ? 27.354 -31.626 -4.957 1.00 18.36 183 GLY B O 1
ATOM 4249 N N . ILE B 1 154 ? 25.366 -30.661 -4.676 1.00 21.20 184 ILE B N 1
ATOM 4250 C CA . ILE B 1 154 ? 25.775 -29.442 -5.358 1.00 19.02 184 ILE B CA 1
ATOM 4251 C C . ILE B 1 154 ? 26.943 -28.783 -4.681 1.00 19.61 184 ILE B C 1
ATOM 4252 O O . ILE B 1 154 ? 27.968 -28.391 -5.295 1.00 18.21 184 ILE B O 1
ATOM 4257 N N . LYS B 1 155 ? 26.840 -28.620 -3.367 1.00 19.63 185 LYS B N 1
ATOM 4258 C CA . LYS B 1 155 ? 27.912 -27.947 -2.681 1.00 20.17 185 LYS B CA 1
ATOM 4259 C C . LYS B 1 155 ? 29.223 -28.732 -2.745 1.00 18.59 185 LYS B C 1
ATOM 4260 O O . LYS B 1 155 ? 30.292 -28.128 -2.756 1.00 19.66 185 LYS B O 1
ATOM 4266 N N . SER B 1 156 ? 29.138 -30.047 -2.731 1.00 19.94 186 SER B N 1
ATOM 4267 C CA . SER B 1 156 ? 30.382 -30.840 -2.705 1.00 21.86 186 SER B CA 1
ATOM 4268 C C . SER B 1 156 ? 31.219 -30.616 -3.977 1.00 23.47 186 SER B C 1
ATOM 4269 O O . SER B 1 156 ? 32.433 -30.888 -3.968 1.00 20.50 186 SER B O 1
ATOM 4272 N N . ILE B 1 157 ? 30.583 -30.155 -5.093 1.00 21.68 187 ILE B N 1
ATOM 4273 C CA . ILE B 1 157 ? 31.325 -30.068 -6.348 1.00 21.57 187 ILE B CA 1
ATOM 4274 C C . ILE B 1 157 ? 31.720 -28.651 -6.727 1.00 22.73 187 ILE B C 1
ATOM 4275 O O . ILE B 1 157 ? 32.302 -28.440 -7.772 1.00 22.80 187 ILE B O 1
ATOM 4280 N N . LEU B 1 158 ? 31.429 -27.677 -5.861 1.00 22.07 188 LEU B N 1
ATOM 4281 C CA . LEU B 1 158 ? 31.749 -26.287 -6.081 1.00 21.28 188 LEU B CA 1
ATOM 4282 C C . LEU B 1 158 ? 32.745 -25.806 -5.081 1.00 24.66 188 LEU B C 1
ATOM 4283 O O . LEU B 1 158 ? 32.792 -26.336 -3.997 1.00 22.39 188 LEU B O 1
ATOM 4288 N N . PRO B 1 159 ? 33.495 -24.750 -5.392 1.00 25.82 189 PRO B N 1
ATOM 4289 C CA . PRO B 1 159 ? 34.352 -24.207 -4.348 1.00 26.95 189 PRO B CA 1
ATOM 4290 C C . PRO B 1 159 ? 33.574 -23.758 -3.141 1.00 29.30 189 PRO B C 1
ATOM 4291 O O . PRO B 1 159 ? 32.366 -23.407 -3.205 1.00 21.53 189 PRO B O 1
ATOM 4295 N N . LYS B 1 160 ? 34.260 -23.769 -2.001 1.00 28.54 190 LYS B N 1
ATOM 4296 C CA . LYS B 1 160 ? 33.597 -23.434 -0.735 1.00 33.80 190 LYS B CA 1
ATOM 4297 C C . LYS B 1 160 ? 33.036 -21.999 -0.735 1.00 31.29 190 LYS B C 1
ATOM 4298 O O . LYS B 1 160 ? 32.029 -21.709 -0.118 1.00 31.69 190 LYS B O 1
ATOM 4304 N N . ASP B 1 161 ? 33.678 -21.086 -1.424 1.00 28.52 191 ASP B N 1
ATOM 4305 C CA . ASP B 1 161 ? 33.159 -19.689 -1.428 1.00 36.35 191 ASP B CA 1
ATOM 4306 C C . ASP B 1 161 ? 32.015 -19.416 -2.459 1.00 31.90 191 ASP B C 1
ATOM 4307 O O . ASP B 1 161 ? 31.526 -18.315 -2.550 1.00 27.30 191 ASP B O 1
ATOM 4312 N N . ARG B 1 162 ? 31.644 -20.386 -3.285 1.00 26.97 192 ARG B N 1
ATOM 4313 C CA . ARG B 1 162 ? 30.632 -20.138 -4.266 1.00 22.09 192 ARG B CA 1
ATOM 4314 C C . ARG B 1 162 ? 29.292 -20.069 -3.555 1.00 21.13 192 ARG B C 1
ATOM 4315 O O . ARG B 1 162 ? 28.892 -20.963 -2.826 1.00 22.23 192 ARG B O 1
ATOM 4323 N N . VAL B 1 163 ? 28.563 -19.016 -3.833 1.00 20.24 193 VAL B N 1
ATOM 4324 C CA . VAL B 1 163 ? 27.178 -18.870 -3.265 1.00 21.61 193 VAL B CA 1
ATOM 4325 C C . VAL B 1 163 ? 26.174 -19.666 -4.065 1.00 20.90 193 VAL B C 1
ATOM 4326 O O . VAL B 1 163 ? 26.177 -19.590 -5.335 1.00 17.81 193 VAL B O 1
ATOM 4330 N N . VAL B 1 164 ? 25.387 -20.515 -3.365 1.00 18.78 194 VAL B N 1
ATOM 4331 C CA . VAL B 1 164 ? 24.309 -21.258 -3.921 1.00 19.91 194 VAL B CA 1
ATOM 4332 C C . VAL B 1 164 ? 22.996 -20.976 -3.163 1.00 21.52 194 VAL B C 1
ATOM 4333 O O . VAL B 1 164 ? 23.017 -20.938 -1.948 1.00 22.98 194 VAL B O 1
ATOM 4337 N N . GLU B 1 165 ? 21.898 -20.762 -3.859 1.00 21.38 195 GLU B N 1
ATOM 4338 C CA . GLU B 1 165 ? 20.597 -20.613 -3.204 1.00 21.15 195 GLU B CA 1
ATOM 4339 C C . GLU B 1 165 ? 19.606 -21.528 -3.836 1.00 20.27 195 GLU B C 1
ATOM 4340 O O . GLU B 1 165 ? 19.668 -21.801 -5.052 1.00 19.85 195 GLU B O 1
ATOM 4346 N N . PHE B 1 166 ? 18.740 -22.093 -3.011 1.00 16.98 196 PHE B N 1
ATOM 4347 C CA . PHE B 1 166 ? 17.728 -23.051 -3.438 1.00 17.78 196 PHE B CA 1
ATOM 4348 C C . PHE B 1 166 ? 16.366 -22.583 -3.104 1.00 21.04 196 PHE B C 1
ATOM 4349 O O . PHE B 1 166 ? 16.131 -22.207 -1.936 1.00 20.04 196 PHE B O 1
ATOM 4357 N N . GLY B 1 167 ? 15.466 -22.610 -4.063 1.00 19.69 197 GLY B N 1
ATOM 4358 C CA . GLY B 1 167 ? 14.106 -22.153 -3.859 1.00 22.26 197 GLY B CA 1
ATOM 4359 C C . GLY B 1 167 ? 13.071 -23.072 -4.393 1.00 23.85 197 GLY B C 1
ATOM 4360 O O . GLY B 1 167 ? 13.216 -23.724 -5.443 1.00 22.46 197 GLY B O 1
ATOM 4361 N N . THR B 1 168 ? 11.946 -23.102 -3.686 1.00 23.11 198 THR B N 1
ATOM 4362 C CA . THR B 1 168 ? 10.807 -23.809 -4.176 1.00 22.33 198 THR B CA 1
ATOM 4363 C C . THR B 1 168 ? 9.796 -22.876 -4.866 1.00 19.92 198 THR B C 1
ATOM 4364 O O . THR B 1 168 ? 9.625 -21.806 -4.469 1.00 20.71 198 THR B O 1
ATOM 4368 N N . ILE B 1 169 ? 9.106 -23.338 -5.859 1.00 20.59 199 ILE B N 1
ATOM 4369 C CA . ILE B 1 169 ? 8.165 -22.470 -6.570 1.00 25.05 199 ILE B CA 1
ATOM 4370 C C . ILE B 1 169 ? 6.803 -22.762 -5.960 1.00 25.03 199 ILE B C 1
ATOM 4371 O O . ILE B 1 169 ? 6.404 -23.910 -5.902 1.00 26.33 199 ILE B O 1
ATOM 4376 N N . GLY B 1 170 ? 6.126 -21.730 -5.531 1.00 27.76 200 GLY B N 1
ATOM 4377 C CA . GLY B 1 170 ? 4.757 -21.878 -4.956 1.00 30.79 200 GLY B CA 1
ATOM 4378 C C . GLY B 1 170 ? 3.810 -22.518 -5.924 1.00 34.25 200 GLY B C 1
ATOM 4379 O O . GLY B 1 170 ? 3.896 -22.265 -7.120 1.00 31.84 200 GLY B O 1
ATOM 4380 N N . PRO B 1 171 ? 2.880 -23.365 -5.436 1.00 35.34 201 PRO B N 1
ATOM 4381 C CA . PRO B 1 171 ? 2.098 -24.179 -6.337 1.00 32.88 201 PRO B CA 1
ATOM 4382 C C . PRO B 1 171 ? 1.216 -23.364 -7.245 1.00 32.75 201 PRO B C 1
ATOM 4383 O O . PRO B 1 171 ? 0.980 -23.728 -8.391 1.00 33.57 201 PRO B O 1
ATOM 4387 N N . ASP B 1 172 ? 0.767 -22.240 -6.768 1.00 31.71 202 ASP B N 1
ATOM 4388 C CA . ASP B 1 172 ? -0.005 -21.357 -7.593 1.00 37.31 202 ASP B CA 1
ATOM 4389 C C . ASP B 1 172 ? 0.805 -20.718 -8.731 1.00 39.06 202 ASP B C 1
ATOM 4390 O O . ASP B 1 172 ? 0.224 -20.218 -9.647 1.00 35.25 202 ASP B O 1
ATOM 4395 N N . ASN B 1 173 ? 2.131 -20.696 -8.614 1.00 32.84 203 ASN B N 1
ATOM 4396 C CA . ASN B 1 173 ? 3.021 -20.138 -9.628 1.00 32.92 203 ASN B CA 1
ATOM 4397 C C . ASN B 1 173 ? 3.577 -21.183 -10.569 1.00 30.62 203 ASN B C 1
ATOM 4398 O O . ASN B 1 173 ? 4.455 -20.869 -11.376 1.00 30.62 203 ASN B O 1
ATOM 4403 N N . TRP B 1 174 ? 3.076 -22.418 -10.455 1.00 28.08 204 TRP B N 1
ATOM 4404 C CA . TRP B 1 174 ? 3.543 -23.558 -11.249 1.00 26.89 204 TRP B CA 1
ATOM 4405 C C . TRP B 1 174 ? 2.389 -24.323 -11.905 1.00 29.20 204 TRP B C 1
ATOM 4406 O O . TRP B 1 174 ? 2.387 -24.559 -13.098 1.00 22.90 204 TRP B O 1
ATOM 4417 N N . ASN B 1 175 ? 1.392 -24.722 -11.109 1.00 29.21 205 ASN B N 1
ATOM 4418 C CA . ASN B 1 175 ? 0.359 -25.633 -11.582 1.00 30.03 205 ASN B CA 1
ATOM 4419 C C . ASN B 1 175 ? -0.587 -25.053 -12.625 1.00 27.65 205 ASN B C 1
ATOM 4420 O O . ASN B 1 175 ? -0.770 -23.873 -12.718 1.00 27.36 205 ASN B O 1
ATOM 4425 N N . MET B 1 176 ? -1.169 -25.948 -13.406 1.00 34.59 206 MET B N 1
ATOM 4426 C CA . MET B 1 176 ? -2.218 -25.567 -14.336 1.00 37.10 206 MET B CA 1
ATOM 4427 C C . MET B 1 176 ? -3.231 -24.703 -13.577 1.00 39.49 206 MET B C 1
ATOM 4428 O O . MET B 1 176 ? -3.740 -25.131 -12.543 1.00 38.64 206 MET B O 1
ATOM 4433 N N . PRO B 1 177 ? -3.528 -23.497 -14.080 1.00 37.54 207 PRO B N 1
ATOM 4434 C CA . PRO B 1 177 ? -4.472 -22.585 -13.414 1.00 37.95 207 PRO B CA 1
ATOM 4435 C C . PRO B 1 177 ? -5.950 -23.035 -13.621 1.00 41.67 207 PRO B C 1
ATOM 4436 O O . PRO B 1 177 ? -6.234 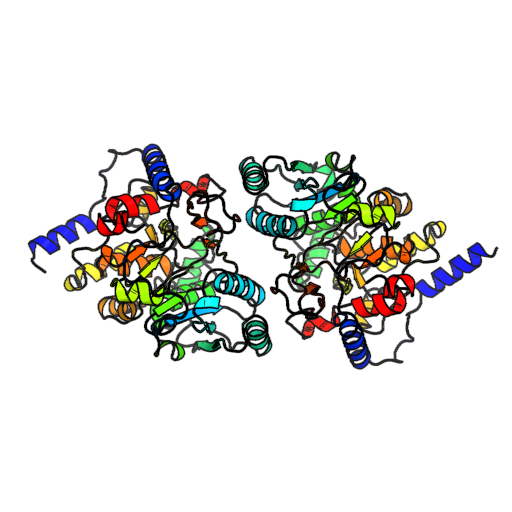-23.909 -14.486 1.00 35.76 207 PRO B O 1
ATOM 4440 N N . ASP B 1 178 ? -6.860 -22.449 -12.841 1.00 47.44 208 ASP B N 1
ATOM 4441 C CA . ASP B 1 178 ? -8.316 -22.787 -12.942 1.00 52.59 208 ASP B CA 1
ATOM 4442 C C . ASP B 1 178 ? -8.946 -22.351 -14.266 1.00 50.47 208 ASP B C 1
ATOM 4443 O O . ASP B 1 178 ? -9.918 -22.941 -14.723 1.00 50.78 208 ASP B O 1
ATOM 4448 N N . SER B 1 179 ? -8.372 -21.332 -14.891 1.00 46.60 209 SER B N 1
ATOM 4449 C CA . SER B 1 179 ? -8.829 -20.885 -16.197 1.00 43.27 209 SER B CA 1
ATOM 4450 C C . SER B 1 179 ? -8.850 -22.002 -17.230 1.00 44.17 209 SER B C 1
ATOM 4451 O O . SER B 1 179 ? -9.533 -21.876 -18.226 1.00 53.41 209 SER B O 1
ATOM 4454 N N . ILE B 1 180 ? -8.136 -23.098 -17.023 1.00 37.79 210 ILE B N 1
ATOM 4455 C CA . ILE B 1 180 ? -8.054 -24.150 -18.038 1.00 41.98 210 ILE B CA 1
ATOM 4456 C C . ILE B 1 180 ? -9.097 -25.223 -17.780 1.00 47.36 210 ILE B C 1
ATOM 4457 O O . ILE B 1 180 ? -9.197 -25.669 -16.671 1.00 56.11 210 ILE B O 1
ATOM 4462 N N . ASP B 1 181 ? -9.779 -25.689 -18.824 1.00 45.62 211 ASP B N 1
ATOM 4463 C CA . ASP B 1 181 ? -10.635 -26.844 -18.738 1.00 47.03 211 ASP B CA 1
ATOM 4464 C C . ASP B 1 181 ? -9.815 -28.100 -18.930 1.00 46.56 211 ASP B C 1
ATOM 4465 O O . ASP B 1 181 ? -9.425 -28.487 -20.074 1.00 43.52 211 ASP B O 1
ATOM 4470 N N . ARG B 1 182 ? -9.609 -28.794 -17.824 1.00 44.84 212 ARG B N 1
ATOM 4471 C CA . ARG B 1 182 ? -8.812 -29.990 -17.856 1.00 43.27 212 ARG B CA 1
ATOM 4472 C C . ARG B 1 182 ? -9.286 -31.054 -18.836 1.00 48.27 212 ARG B C 1
ATOM 4473 O O . ARG B 1 182 ? -8.457 -31.791 -19.460 1.00 48.93 212 ARG B O 1
ATOM 4481 N N . GLU B 1 183 ? -10.594 -31.139 -19.055 1.00 49.41 213 GLU B N 1
ATOM 4482 C CA . GLU B 1 183 ? -11.067 -32.143 -20.021 1.00 52.18 213 GLU B CA 1
ATOM 4483 C C . GLU B 1 183 ? -10.720 -31.766 -21.497 1.00 50.78 213 GLU B C 1
ATOM 4484 O O . GLU B 1 183 ? -10.311 -32.613 -22.349 1.00 48.91 213 GLU B O 1
ATOM 4490 N N . ARG B 1 184 ? -10.816 -30.492 -21.807 1.00 47.10 214 ARG B N 1
ATOM 4491 C CA . ARG B 1 184 ? -10.328 -30.032 -23.120 1.00 51.75 214 ARG B CA 1
ATOM 4492 C C . ARG B 1 184 ? -8.799 -30.273 -23.309 1.00 44.03 214 ARG B C 1
ATOM 4493 O O . ARG B 1 184 ? -8.342 -30.826 -24.331 1.00 43.23 214 ARG B O 1
ATOM 4501 N N . TYR B 1 185 ? -8.053 -29.934 -22.260 1.00 44.44 215 TYR B N 1
ATOM 4502 C CA . TYR B 1 185 ? -6.640 -30.194 -22.208 1.00 41.35 215 TYR B CA 1
ATOM 4503 C C . TYR B 1 185 ? -6.404 -31.644 -22.607 1.00 44.58 215 TYR B C 1
ATOM 4504 O O . TYR B 1 185 ? -5.587 -31.941 -23.502 1.00 38.20 215 TYR B O 1
ATOM 4513 N N . ASP B 1 186 ? -7.166 -32.571 -21.987 1.00 48.04 216 ASP B N 1
ATOM 4514 C CA . ASP B 1 186 ? -6.890 -34.014 -22.197 1.00 45.80 216 ASP B CA 1
ATOM 4515 C C . ASP B 1 186 ? -7.132 -34.454 -23.608 1.00 45.19 216 ASP B C 1
ATOM 4516 O O . ASP B 1 186 ? -6.335 -35.193 -24.204 1.00 48.88 216 ASP B O 1
ATOM 4521 N N . GLN B 1 187 ? -8.204 -33.932 -24.168 1.00 50.08 217 GLN B N 1
ATOM 4522 C CA . GLN B 1 187 ? -8.610 -34.281 -25.517 1.00 50.66 217 GLN B CA 1
ATOM 4523 C C . GLN B 1 187 ? -7.634 -33.656 -26.512 1.00 43.90 217 GLN B C 1
ATOM 4524 O O . GLN B 1 187 ? -7.108 -34.363 -27.397 1.00 41.70 217 GLN B O 1
ATOM 4530 N N . GLU B 1 188 ? -7.322 -32.365 -26.335 1.00 44.03 218 GLU B N 1
ATOM 4531 C CA . GLU B 1 188 ? -6.309 -31.732 -27.229 1.00 44.07 218 GLU B CA 1
ATOM 4532 C C . GLU B 1 188 ? -4.979 -32.483 -27.210 1.00 34.38 218 GLU B C 1
ATOM 4533 O O . GLU B 1 188 ? -4.377 -32.728 -28.271 1.00 39.71 218 GLU B O 1
ATOM 4539 N N . MET B 1 189 ? -4.524 -32.886 -26.017 1.00 38.98 219 MET B N 1
ATOM 4540 C CA . MET B 1 189 ? -3.243 -33.553 -25.906 1.00 35.44 219 MET B CA 1
ATOM 4541 C C . MET B 1 189 ? -3.307 -35.009 -26.387 1.00 43.04 219 MET B C 1
ATOM 4542 O O . MET B 1 189 ? -2.346 -35.513 -26.975 1.00 41.20 219 MET B O 1
ATOM 4547 N N . ASP B 1 190 ? -4.485 -35.646 -26.297 1.00 55.12 220 ASP B N 1
ATOM 4548 C CA . ASP B 1 190 ? -4.699 -36.916 -27.065 1.00 49.20 220 ASP B CA 1
ATOM 4549 C C . ASP B 1 190 ? -4.491 -36.752 -28.548 1.00 45.24 220 ASP B C 1
ATOM 4550 O O . ASP B 1 190 ? -3.652 -37.452 -29.146 1.00 45.83 220 ASP B O 1
ATOM 4555 N N . LYS B 1 191 ? -5.222 -35.834 -29.162 1.00 46.54 221 LYS B N 1
ATOM 4556 C CA . LYS B 1 191 ? -5.018 -35.574 -30.595 1.00 47.97 221 LYS B CA 1
ATOM 4557 C C . LYS B 1 191 ? -3.542 -35.338 -30.882 1.00 49.74 221 LYS B C 1
ATOM 4558 O O . LYS B 1 191 ? -2.937 -35.985 -31.764 1.00 48.49 221 LYS B O 1
ATOM 4564 N N . MET B 1 192 ? -2.947 -34.433 -30.106 1.00 49.86 222 MET B N 1
ATOM 4565 C CA . MET B 1 192 ? -1.555 -34.081 -30.300 1.00 45.32 222 MET B CA 1
ATOM 4566 C C . MET B 1 192 ? -0.593 -35.303 -30.172 1.00 49.24 222 MET B C 1
ATOM 4567 O O . MET B 1 192 ? 0.322 -35.450 -30.962 1.00 51.30 222 MET B O 1
ATOM 4572 N N . SER B 1 193 ? -0.818 -36.211 -29.227 1.00 54.73 223 SER B N 1
ATOM 4573 C CA . SER B 1 193 ? 0.049 -37.403 -29.113 1.00 55.93 223 SER B CA 1
ATOM 4574 C C . SER B 1 193 ? -0.013 -38.342 -30.337 1.00 61.56 223 SER B C 1
ATOM 4575 O O . SER B 1 193 ? 0.992 -39.004 -30.647 1.00 51.92 223 SER B O 1
ATOM 4578 N N . LYS B 1 194 ? -1.163 -38.385 -31.037 1.00 63.77 224 LYS B N 1
ATOM 4579 C CA . LYS B 1 194 ? -1.299 -39.167 -32.288 1.00 65.75 224 LYS B CA 1
ATOM 4580 C C . LYS B 1 194 ? -0.382 -38.613 -33.348 1.00 66.91 224 LYS B C 1
ATOM 4581 O O . LYS B 1 194 ? 0.165 -39.370 -34.149 1.00 62.31 224 LYS B O 1
ATOM 4587 N N . GLU B 1 195 ? -0.194 -37.295 -33.328 1.00 63.54 225 GLU B N 1
ATOM 4588 C CA . GLU B 1 195 ? 0.789 -36.646 -34.191 1.00 67.53 225 GLU B CA 1
ATOM 4589 C C . GLU B 1 195 ? 2.204 -36.842 -33.660 1.00 63.14 225 GLU B C 1
ATOM 4590 O O . GLU B 1 195 ? 3.154 -36.325 -34.222 1.00 56.72 225 GLU B O 1
ATOM 4596 N N . ASN B 1 196 ? 2.357 -37.603 -32.585 1.00 55.45 226 ASN B N 1
ATOM 4597 C CA . ASN B 1 196 ? 3.651 -37.807 -32.027 1.00 58.65 226 ASN B CA 1
ATOM 4598 C C . ASN B 1 196 ? 4.396 -36.546 -31.569 1.00 49.89 226 ASN B C 1
ATOM 4599 O O . ASN B 1 196 ? 5.587 -36.436 -31.719 1.00 47.86 226 ASN B O 1
ATOM 4604 N N . ILE B 1 197 ? 3.689 -35.606 -30.981 1.00 53.07 227 ILE B N 1
ATOM 4605 C CA . ILE B 1 197 ? 4.355 -34.419 -30.470 1.00 50.05 227 ILE B CA 1
ATOM 4606 C C . ILE B 1 197 ? 4.928 -34.756 -29.115 1.00 49.71 227 ILE B C 1
ATOM 4607 O O . ILE B 1 197 ? 4.202 -35.076 -28.186 1.00 45.28 227 ILE B O 1
ATOM 4612 N N . GLN B 1 198 ? 6.243 -34.648 -29.013 1.00 44.89 228 GLN B N 1
ATOM 4613 C CA . GLN B 1 198 ? 6.928 -34.891 -27.784 1.00 44.65 228 GLN B CA 1
ATOM 4614 C C . GLN B 1 198 ? 6.381 -34.058 -26.592 1.00 40.62 228 GLN B C 1
ATOM 4615 O O . GLN B 1 198 ? 6.111 -32.833 -26.696 1.00 38.93 228 GLN B O 1
ATOM 4621 N N . TYR B 1 199 ? 6.183 -34.766 -25.490 1.00 35.09 229 TYR B N 1
ATOM 4622 C CA . TYR B 1 199 ? 5.706 -34.271 -24.205 1.00 35.72 229 TYR B CA 1
ATOM 4623 C C . TYR B 1 199 ? 4.291 -33.781 -24.224 1.00 32.57 229 TYR B C 1
ATOM 4624 O O . TYR B 1 199 ? 3.870 -33.077 -23.296 1.00 34.94 229 TYR B O 1
ATOM 4633 N N . ALA B 1 200 ? 3.533 -34.057 -25.272 1.00 35.48 230 ALA B N 1
ATOM 4634 C CA . ALA B 1 200 ? 2.186 -33.441 -25.383 1.00 35.80 230 ALA B CA 1
ATOM 4635 C C . ALA B 1 200 ? 1.356 -33.751 -24.147 1.00 34.88 230 ALA B C 1
ATOM 4636 O O . ALA B 1 200 ? 0.665 -32.918 -23.612 1.00 35.89 230 ALA B O 1
ATOM 4638 N N . GLU B 1 201 ? 1.430 -34.994 -23.682 1.00 37.75 231 GLU B N 1
ATOM 4639 C CA . GLU B 1 201 ? 0.601 -35.419 -22.563 1.00 38.77 231 GLU B CA 1
ATOM 4640 C C . GLU B 1 201 ? 1.354 -35.336 -21.225 1.00 39.22 231 GLU B C 1
ATOM 4641 O O . GLU B 1 201 ? 0.899 -35.879 -20.218 1.00 36.99 231 GLU B O 1
ATOM 4647 N N . VAL B 1 202 ? 2.517 -34.682 -21.189 1.00 38.35 232 VAL B N 1
ATOM 4648 C CA . VAL B 1 202 ? 3.252 -34.515 -19.911 1.00 34.13 232 VAL B CA 1
ATOM 4649 C C . VAL B 1 202 ? 2.917 -33.196 -19.281 1.00 33.10 232 VAL B C 1
ATOM 4650 O O . VAL B 1 202 ? 3.436 -32.152 -19.720 1.00 30.98 232 VAL B O 1
ATOM 4654 N N . GLU B 1 203 ? 2.069 -33.202 -18.249 1.00 27.76 233 GLU B N 1
ATOM 4655 C CA . GLU B 1 203 ? 1.559 -31.984 -17.720 1.00 29.45 233 GLU B CA 1
ATOM 4656 C C . GLU B 1 203 ? 2.670 -31.086 -17.150 1.00 29.50 233 GLU B C 1
ATOM 4657 O O . GLU B 1 203 ? 2.604 -29.867 -17.249 1.00 27.09 233 GLU B O 1
ATOM 4663 N N . SER B 1 204 ? 3.659 -31.702 -16.502 1.00 27.22 234 SER B N 1
ATOM 4664 C CA . SER B 1 204 ? 4.779 -30.944 -15.892 1.00 26.67 234 SER B CA 1
ATOM 4665 C C . SER B 1 204 ? 5.514 -30.083 -16.995 1.00 25.66 234 SER B C 1
ATOM 4666 O O . SER B 1 204 ? 6.076 -29.050 -16.684 1.00 25.56 234 SER B O 1
ATOM 4669 N N . TYR B 1 205 ? 5.520 -30.587 -18.219 1.00 22.24 235 TYR B N 1
ATOM 4670 C CA . TYR B 1 205 ? 6.268 -29.952 -19.319 1.00 25.30 235 TYR B CA 1
ATOM 4671 C C . TYR B 1 205 ? 5.561 -28.696 -19.743 1.00 26.37 235 TYR B C 1
ATOM 4672 O O . TYR B 1 205 ? 6.183 -27.639 -19.951 1.00 23.48 235 TYR B O 1
ATOM 4681 N N . HIS B 1 206 ? 4.233 -28.798 -19.853 1.00 26.38 236 HIS B N 1
ATOM 4682 C CA . HIS B 1 206 ? 3.416 -27.621 -20.031 1.00 24.48 236 HIS B CA 1
ATOM 4683 C C . HIS B 1 206 ? 3.662 -26.587 -18.937 1.00 25.30 236 HIS B C 1
ATOM 4684 O O . HIS B 1 206 ? 3.836 -25.397 -19.184 1.00 26.70 236 HIS B O 1
ATOM 4691 N N . ASN B 1 207 ? 3.670 -27.017 -17.685 1.00 25.30 237 ASN B N 1
ATOM 4692 C CA . ASN B 1 207 ? 3.887 -26.114 -16.573 1.00 22.08 237 ASN B CA 1
ATOM 4693 C C . ASN B 1 207 ? 5.262 -25.481 -16.679 1.00 19.24 237 ASN B C 1
ATOM 4694 O O . ASN B 1 207 ? 5.388 -24.337 -16.350 1.00 20.96 237 ASN B O 1
ATOM 4699 N N . MET B 1 208 ? 6.261 -26.266 -17.048 1.00 19.19 238 MET B N 1
ATOM 4700 C CA . MET B 1 208 ? 7.619 -25.726 -17.187 1.00 20.07 238 MET B CA 1
ATOM 4701 C C . MET B 1 208 ? 7.702 -24.628 -18.257 1.00 19.30 238 MET B C 1
ATOM 4702 O O . MET B 1 208 ? 8.265 -23.564 -18.036 1.00 18.80 238 MET B O 1
ATOM 4707 N N . CYS B 1 209 ? 7.104 -24.895 -19.384 1.00 21.33 239 CYS B N 1
ATOM 4708 C CA . CYS B 1 209 ? 7.132 -23.934 -20.497 1.00 21.87 239 CYS B CA 1
ATOM 4709 C C . CYS B 1 209 ? 6.503 -22.616 -20.123 1.00 21.74 239 CYS B C 1
ATOM 4710 O O . CYS B 1 209 ? 6.991 -21.492 -20.394 1.00 22.40 239 CYS B O 1
ATOM 4713 N N . ARG B 1 210 ? 5.362 -22.724 -19.450 1.00 25.06 240 ARG B N 1
ATOM 4714 C CA . ARG B 1 210 ? 4.715 -21.538 -18.963 1.00 22.44 240 ARG B CA 1
ATOM 4715 C C . ARG B 1 210 ? 5.535 -20.800 -17.886 1.00 23.65 240 ARG B C 1
ATOM 4716 O O . ARG B 1 210 ? 5.663 -19.537 -17.922 1.00 22.02 240 ARG B O 1
ATOM 4724 N N . PHE B 1 211 ? 6.100 -21.555 -16.919 1.00 20.76 241 PHE B N 1
ATOM 4725 C CA . PHE B 1 211 ? 6.899 -20.957 -15.851 1.00 19.38 241 PHE B CA 1
ATOM 4726 C C . PHE B 1 211 ? 8.141 -20.234 -16.481 1.00 19.43 241 PHE B C 1
ATOM 4727 O O . PHE B 1 211 ? 8.455 -19.111 -16.093 1.00 18.60 241 PHE B O 1
ATOM 4735 N N . TYR B 1 212 ? 8.809 -20.913 -17.403 1.00 18.33 242 TYR B N 1
ATOM 4736 C CA . TYR B 1 212 ? 10.036 -20.263 -18.036 1.00 19.64 242 TYR B CA 1
ATOM 4737 C C . TYR B 1 212 ? 9.661 -19.087 -18.950 1.00 19.29 242 TYR B C 1
ATOM 4738 O O . TYR B 1 212 ? 10.481 -18.178 -19.188 1.00 20.57 242 TYR B O 1
ATOM 4747 N N . SER B 1 213 ? 8.405 -19.043 -19.409 1.00 19.45 243 SER B N 1
ATOM 4748 C CA . SER B 1 213 ? 7.937 -17.943 -20.246 1.00 19.52 243 SER B CA 1
ATOM 4749 C C . SER B 1 213 ? 7.655 -16.748 -19.387 1.00 21.47 243 SER B C 1
ATOM 4750 O O . SER B 1 213 ? 8.133 -15.628 -19.667 1.00 20.04 243 SER B O 1
ATOM 4753 N N . LYS B 1 214 ? 6.883 -16.941 -18.309 1.00 20.64 244 LYS B N 1
ATOM 4754 C CA . LYS B 1 214 ? 6.259 -15.753 -17.649 1.00 23.57 244 LYS B CA 1
ATOM 4755 C C . LYS B 1 214 ? 6.366 -15.590 -16.153 1.00 25.26 244 LYS B C 1
ATOM 4756 O O . LYS B 1 214 ? 5.980 -14.549 -15.612 1.00 24.47 244 LYS B O 1
ATOM 4762 N N . GLU B 1 215 ? 6.933 -16.579 -15.471 1.00 23.47 245 GLU B N 1
ATOM 4763 C CA . GLU B 1 215 ? 6.931 -16.557 -14.003 1.00 23.51 245 GLU B CA 1
ATOM 4764 C C . GLU B 1 215 ? 8.311 -16.587 -13.346 1.00 23.80 245 GLU B C 1
ATOM 4765 O O . GLU B 1 215 ? 8.453 -16.031 -12.245 1.00 22.29 245 GLU B O 1
ATOM 4771 N N . PHE B 1 216 ? 9.327 -17.215 -13.992 1.00 21.35 246 PHE B N 1
ATOM 4772 C CA . PHE B 1 216 ? 10.600 -17.482 -13.265 1.00 20.35 246 PHE B CA 1
ATOM 4773 C C . PHE B 1 216 ? 11.198 -16.220 -12.712 1.00 19.54 246 PHE B C 1
ATOM 4774 O O . PHE B 1 216 ? 11.669 -16.183 -11.570 1.00 19.20 246 PHE B O 1
ATOM 4782 N N . TYR B 1 217 ? 11.096 -15.118 -13.477 1.00 22.36 247 TYR B N 1
ATOM 4783 C CA . TYR B 1 217 ? 11.747 -13.859 -13.064 1.00 21.41 247 TYR B CA 1
ATOM 4784 C C . TYR B 1 217 ? 10.990 -13.138 -11.926 1.00 20.93 247 TYR B C 1
ATOM 4785 O O . TYR B 1 217 ? 11.514 -12.198 -11.359 1.00 22.13 247 TYR B O 1
ATOM 4794 N N . HIS B 1 218 ? 9.819 -13.635 -11.593 1.00 21.59 248 HIS B N 1
ATOM 4795 C CA . HIS B 1 218 ? 9.104 -13.167 -10.401 1.00 26.16 248 HIS B CA 1
ATOM 4796 C C . HIS B 1 218 ? 9.413 -13.994 -9.160 1.00 29.63 248 HIS B C 1
ATOM 4797 O O . HIS B 1 218 ? 8.881 -13.716 -8.133 1.00 26.54 248 HIS B O 1
ATOM 4804 N N . HIS B 1 219 ? 10.211 -15.050 -9.250 1.00 24.44 249 HIS B N 1
ATOM 4805 C CA . HIS B 1 219 ? 10.494 -15.799 -8.042 1.00 23.39 249 HIS B CA 1
ATOM 4806 C C . HIS B 1 219 ? 11.236 -14.904 -7.067 1.00 21.38 249 HIS B C 1
ATOM 4807 O O . HIS B 1 219 ? 12.135 -14.148 -7.441 1.00 18.14 249 HIS B O 1
ATOM 4814 N N . PRO B 1 220 ? 10.878 -14.965 -5.763 1.00 21.19 250 PRO B N 1
ATOM 4815 C CA . PRO B 1 220 ? 11.552 -14.102 -4.810 1.00 21.62 250 PRO B CA 1
ATOM 4816 C C . PRO B 1 220 ? 13.092 -14.100 -4.826 1.00 21.67 250 PRO B C 1
ATOM 4817 O O . PRO B 1 220 ? 13.702 -13.072 -4.597 1.00 21.51 250 PRO B O 1
ATOM 4821 N N . LEU B 1 221 ? 13.725 -15.253 -5.086 1.00 22.20 251 LEU B N 1
ATOM 4822 C CA . LEU B 1 221 ? 15.179 -15.286 -5.041 1.00 19.53 251 LEU B CA 1
ATOM 4823 C C . LEU B 1 221 ? 15.797 -14.483 -6.169 1.00 19.74 251 LEU B C 1
ATOM 4824 O O . LEU B 1 221 ? 17.001 -14.110 -6.067 1.00 20.57 251 LEU B O 1
ATOM 4829 N N . LEU B 1 222 ? 15.008 -14.239 -7.216 1.00 16.55 252 LEU B N 1
ATOM 4830 C CA . LEU B 1 222 ? 15.529 -13.567 -8.409 1.00 20.45 252 LEU B CA 1
ATOM 4831 C C . LEU B 1 222 ? 15.253 -12.057 -8.382 1.00 20.28 252 LEU B C 1
ATOM 4832 O O . LEU B 1 222 ? 15.658 -11.333 -9.279 1.00 19.70 252 LEU B O 1
ATOM 4837 N N . SER B 1 223 ? 14.551 -11.607 -7.347 1.00 20.96 253 SER B N 1
ATOM 4838 C CA . SER B 1 223 ? 14.130 -10.165 -7.315 1.00 23.99 253 SER B CA 1
ATOM 4839 C C . SER B 1 223 ? 15.390 -9.325 -7.246 1.00 21.92 253 SER B C 1
ATOM 4840 O O . SER B 1 223 ? 15.419 -8.240 -7.704 1.00 22.02 253 SER B O 1
ATOM 4843 N N . LYS B 1 224 ? 16.474 -9.819 -6.646 1.00 21.96 254 LYS B N 1
ATOM 4844 C CA . LYS B 1 224 ? 17.680 -9.022 -6.529 1.00 20.03 254 LYS B CA 1
ATOM 4845 C C . LYS B 1 224 ? 18.613 -9.043 -7.761 1.00 21.98 254 LYS B C 1
ATOM 4846 O O . LYS B 1 224 ? 19.715 -8.488 -7.717 1.00 22.11 254 LYS B O 1
ATOM 4852 N N . TYR B 1 225 ? 18.272 -9.766 -8.810 1.00 22.26 255 TYR B N 1
ATOM 4853 C CA . TYR B 1 225 ? 19.199 -9.864 -9.973 1.00 19.40 255 TYR B CA 1
ATOM 4854 C C . TYR B 1 225 ? 18.621 -9.132 -11.194 1.00 19.80 255 TYR B C 1
ATOM 4855 O O . TYR B 1 225 ? 17.421 -9.187 -11.423 1.00 18.62 255 TYR B O 1
ATOM 4864 N N . LYS B 1 226 ? 19.537 -8.595 -12.008 1.00 20.92 256 LYS B N 1
ATOM 4865 C CA . LYS B 1 226 ? 19.228 -8.045 -13.306 1.00 19.95 256 LYS B CA 1
ATOM 4866 C C . LYS B 1 226 ? 19.438 -9.078 -14.455 1.00 20.68 256 LYS B C 1
ATOM 4867 O O . LYS B 1 226 ? 18.725 -9.037 -15.477 1.00 20.89 256 LYS B O 1
ATOM 4873 N N . TYR B 1 227 ? 20.394 -10.005 -14.262 1.00 18.72 257 TYR B N 1
ATOM 4874 C CA . TYR B 1 227 ? 20.776 -10.947 -15.345 1.00 17.52 257 TYR B CA 1
ATOM 4875 C C . TYR B 1 227 ? 20.683 -12.361 -14.861 1.00 19.70 257 TYR B C 1
ATOM 4876 O O . TYR B 1 227 ? 21.036 -12.621 -13.686 1.00 17.14 257 TYR B O 1
ATOM 4885 N N . VAL B 1 228 ? 20.324 -13.269 -15.779 1.00 18.00 258 VAL B N 1
ATOM 4886 C CA . VAL B 1 228 ? 20.402 -14.691 -15.493 1.00 18.21 258 VAL B CA 1
ATOM 4887 C C . VAL B 1 228 ? 21.157 -15.311 -16.649 1.00 18.58 258 VAL B C 1
ATOM 4888 O O . VAL B 1 228 ? 21.033 -14.867 -17.811 1.00 15.79 258 VAL B O 1
ATOM 4892 N N . TRP B 1 229 ? 21.954 -16.322 -16.324 1.00 15.45 259 TRP B N 1
ATOM 4893 C CA . TRP B 1 229 ? 22.462 -17.264 -17.270 1.00 14.19 259 TRP B CA 1
ATOM 4894 C C . TRP B 1 229 ? 21.679 -18.543 -16.969 1.00 14.78 259 TRP B C 1
ATOM 4895 O O . TRP B 1 229 ? 21.951 -19.212 -15.959 1.00 15.53 259 TRP B O 1
ATOM 4906 N N . ARG B 1 230 ? 20.800 -18.952 -17.861 1.00 14.37 260 ARG B N 1
ATOM 4907 C CA . ARG B 1 230 ? 20.104 -20.220 -17.772 1.00 15.82 260 ARG B CA 1
ATOM 4908 C C . ARG B 1 230 ? 20.987 -21.416 -18.113 1.00 16.97 260 ARG B C 1
ATOM 4909 O O . ARG B 1 230 ? 21.548 -21.476 -19.207 1.00 16.35 260 ARG B O 1
ATOM 4917 N N . LEU B 1 231 ? 21.017 -22.391 -17.192 1.00 15.90 261 LEU B N 1
ATOM 4918 C CA . LEU B 1 231 ? 21.763 -23.627 -17.309 1.00 16.92 261 LEU B CA 1
ATOM 4919 C C . LEU B 1 231 ? 20.814 -24.817 -17.170 1.00 19.10 261 LEU B C 1
ATOM 4920 O O . LEU B 1 231 ? 19.953 -24.842 -16.279 1.00 18.46 261 LEU B O 1
ATOM 4925 N N . GLU B 1 232 ? 20.912 -25.781 -18.084 1.00 18.00 262 GLU B N 1
ATOM 4926 C CA . GLU B 1 232 ? 20.091 -26.988 -18.024 1.00 17.58 262 GLU B CA 1
ATOM 4927 C C . GLU B 1 232 ? 20.984 -28.213 -17.793 1.00 17.88 262 GLU B C 1
ATOM 4928 O O . GLU B 1 232 ? 22.200 -28.154 -17.993 1.00 15.30 262 GLU B O 1
ATOM 4934 N N . PRO B 1 233 ? 20.381 -29.280 -17.307 1.00 17.58 263 PRO B N 1
ATOM 4935 C CA . PRO B 1 233 ? 21.173 -30.488 -17.104 1.00 19.53 263 PRO B CA 1
ATOM 4936 C C . PRO B 1 233 ? 21.748 -31.046 -18.406 1.00 18.54 263 PRO B C 1
ATOM 4937 O O . PRO B 1 233 ? 21.140 -30.902 -19.465 1.00 18.61 263 PRO B O 1
ATOM 4941 N N . ASN B 1 234 ? 22.884 -31.727 -18.288 1.00 17.44 264 ASN B N 1
ATOM 4942 C CA . ASN B 1 234 ? 23.410 -32.511 -19.414 1.00 18.09 264 ASN B CA 1
ATOM 4943 C C . ASN B 1 234 ? 23.862 -31.677 -20.654 1.00 19.65 264 ASN B C 1
ATOM 4944 O O . ASN B 1 234 ? 23.696 -32.105 -21.767 1.00 21.24 264 ASN B O 1
ATOM 4949 N N . VAL B 1 235 ? 24.443 -30.512 -20.419 1.00 16.98 265 VAL B N 1
ATOM 4950 C CA . VAL B 1 235 ? 24.968 -29.712 -21.511 1.00 17.86 265 VAL B CA 1
ATOM 4951 C C . VAL B 1 235 ? 26.440 -29.657 -21.381 1.00 16.74 265 VAL B C 1
ATOM 4952 O O . VAL B 1 235 ? 27.027 -30.024 -20.335 1.00 18.22 265 VAL B O 1
ATOM 4956 N N . ASN B 1 236 ? 27.063 -29.167 -22.433 1.00 16.64 266 ASN B N 1
ATOM 4957 C CA . ASN B 1 236 ? 28.511 -29.108 -22.537 1.00 18.58 266 ASN B CA 1
ATOM 4958 C C . ASN B 1 236 ? 28.975 -27.749 -22.952 1.00 16.82 266 ASN B C 1
ATOM 4959 O O . ASN B 1 236 ? 28.301 -27.095 -23.754 1.00 15.49 266 ASN B O 1
ATOM 4964 N N . PHE B 1 237 ? 30.090 -27.320 -22.380 1.00 15.51 267 PHE B N 1
ATOM 4965 C CA . PHE B 1 237 ? 30.774 -26.130 -22.796 1.00 15.42 267 PHE B CA 1
ATOM 4966 C C . PHE B 1 237 ? 32.132 -26.518 -23.279 1.00 18.12 267 PHE B C 1
ATOM 4967 O O . PHE B 1 237 ? 32.853 -27.316 -22.627 1.00 16.83 267 PHE B O 1
ATOM 4975 N N . TYR B 1 238 ? 32.590 -25.893 -24.343 1.00 17.02 268 TYR B N 1
ATOM 4976 C CA . TYR B 1 238 ? 33.857 -26.325 -24.983 1.00 19.47 268 TYR B CA 1
ATOM 4977 C C . TYR B 1 238 ? 34.956 -25.310 -24.990 1.00 21.67 268 TYR B C 1
ATOM 4978 O O . TYR B 1 238 ? 36.108 -25.732 -25.233 1.00 19.52 268 TYR B O 1
ATOM 4987 N N . CYS B 1 239 ? 34.669 -24.030 -24.702 1.00 17.62 269 CYS B N 1
ATOM 4988 C CA . CYS B 1 239 ? 35.637 -23.005 -24.944 1.00 18.14 269 CYS B CA 1
ATOM 4989 C C . CYS B 1 239 ? 35.751 -22.056 -23.795 1.00 18.86 269 CYS B C 1
ATOM 4990 O O . CYS B 1 239 ? 34.753 -21.618 -23.225 1.00 16.14 269 CYS B O 1
ATOM 4993 N N . LYS B 1 240 ? 36.978 -21.668 -23.499 1.00 16.85 270 LYS B N 1
ATOM 4994 C CA . LYS B 1 240 ? 37.219 -20.753 -22.413 1.00 19.18 270 LYS B CA 1
ATOM 4995 C C . LYS B 1 240 ? 36.697 -19.344 -22.716 1.00 19.54 270 LYS B C 1
ATOM 4996 O O . LYS B 1 240 ? 36.974 -18.778 -23.769 1.00 15.70 270 LYS B O 1
ATOM 5002 N N . ILE B 1 241 ? 36.055 -18.782 -21.716 1.00 17.52 271 ILE B N 1
ATOM 5003 C CA . ILE B 1 241 ? 35.512 -17.440 -21.778 1.00 18.28 271 ILE B CA 1
ATOM 5004 C C . ILE B 1 241 ? 36.199 -16.610 -20.722 1.00 17.56 271 ILE B C 1
ATOM 5005 O O . ILE B 1 241 ? 35.988 -16.826 -19.525 1.00 18.18 271 ILE B O 1
ATOM 5010 N N . ASN B 1 242 ? 37.023 -15.658 -21.172 1.00 20.29 272 ASN B N 1
ATOM 5011 C CA . ASN B 1 242 ? 37.912 -14.899 -20.301 1.00 21.27 272 ASN B CA 1
ATOM 5012 C C . ASN B 1 242 ? 37.522 -13.410 -20.064 1.00 20.56 272 ASN B C 1
ATOM 5013 O O . ASN B 1 242 ? 38.359 -12.574 -19.761 1.00 20.65 272 ASN B O 1
ATOM 5018 N N . TYR B 1 243 ? 36.258 -13.111 -20.207 1.00 16.73 273 TYR B N 1
ATOM 5019 C CA . TYR B 1 243 ? 35.678 -11.829 -19.866 1.00 18.29 273 TYR B CA 1
ATOM 5020 C C . TYR B 1 243 ? 34.392 -12.099 -19.144 1.00 18.19 273 TYR B C 1
ATOM 5021 O O . TYR B 1 243 ? 33.770 -13.142 -19.336 1.00 17.76 273 TYR B O 1
ATOM 5030 N N . ASP B 1 244 ? 33.992 -11.148 -18.322 1.00 17.74 274 ASP B N 1
ATOM 5031 C CA . ASP B 1 244 ? 32.707 -11.188 -17.574 1.00 16.90 274 ASP B CA 1
ATOM 5032 C C . ASP B 1 244 ? 31.541 -10.972 -18.533 1.00 18.69 274 ASP B C 1
ATOM 5033 O O . ASP B 1 244 ? 31.411 -9.925 -19.145 1.00 16.49 274 ASP B O 1
ATOM 5038 N N . VAL B 1 245 ? 30.733 -12.008 -18.704 1.00 18.08 275 VAL B N 1
ATOM 5039 C CA . VAL B 1 245 ? 29.692 -12.038 -19.698 1.00 17.59 275 VAL B CA 1
ATOM 5040 C C . VAL B 1 245 ? 28.568 -11.101 -19.362 1.00 17.22 275 VAL B C 1
ATOM 5041 O O . VAL B 1 245 ? 28.102 -10.347 -20.206 1.00 16.39 275 VAL B O 1
ATOM 5045 N N . PHE B 1 246 ? 28.150 -11.100 -18.110 1.00 16.45 276 PHE B N 1
ATOM 5046 C CA . PHE B 1 246 ? 27.124 -10.112 -17.692 1.00 18.60 276 PHE B CA 1
ATOM 5047 C C . PHE B 1 246 ? 27.597 -8.678 -17.862 1.00 19.07 276 PHE B C 1
ATOM 5048 O O . PHE B 1 246 ? 26.828 -7.814 -18.308 1.00 21.25 276 PHE B O 1
ATOM 5056 N N . GLN B 1 247 ? 28.825 -8.404 -17.534 1.00 20.34 277 GLN B N 1
ATOM 5057 C CA . GLN B 1 247 ? 29.356 -7.019 -17.709 1.00 20.38 277 GLN B CA 1
ATOM 5058 C C . GLN B 1 247 ? 29.475 -6.672 -19.189 1.00 21.86 277 GLN B C 1
ATOM 5059 O O . GLN B 1 247 ? 29.287 -5.526 -19.538 1.00 19.98 277 GLN B O 1
ATOM 5065 N N . PHE B 1 248 ? 29.818 -7.645 -20.055 1.00 17.69 278 PHE B N 1
ATOM 5066 C CA . PHE B 1 248 ? 29.795 -7.412 -21.467 1.00 18.06 278 PHE B CA 1
ATOM 5067 C C . PHE B 1 248 ? 28.416 -7.013 -21.939 1.00 18.15 278 PHE B C 1
ATOM 5068 O O . PHE B 1 248 ? 28.236 -6.034 -22.693 1.00 19.81 278 PHE B O 1
ATOM 5076 N N . MET B 1 249 ? 27.409 -7.705 -21.440 1.00 18.72 279 MET B N 1
ATOM 5077 C CA . MET B 1 249 ? 26.010 -7.397 -21.831 1.00 18.91 279 MET B CA 1
ATOM 5078 C C . MET B 1 249 ? 25.654 -5.959 -21.416 1.00 20.95 279 MET B C 1
ATOM 5079 O O . MET B 1 249 ? 25.040 -5.188 -22.173 1.00 19.86 279 MET B O 1
ATOM 5084 N N . ASN B 1 250 ? 25.962 -5.653 -20.190 1.00 20.72 280 ASN B N 1
ATOM 5085 C CA . ASN B 1 250 ? 25.616 -4.366 -19.636 1.00 26.43 280 ASN B CA 1
ATOM 5086 C C . ASN B 1 250 ? 26.355 -3.237 -20.361 1.00 26.35 280 ASN B C 1
ATOM 5087 O O . ASN B 1 250 ? 25.738 -2.248 -20.791 1.00 26.50 280 ASN B O 1
ATOM 5092 N N . LYS B 1 251 ? 27.675 -3.368 -20.494 1.00 23.72 281 LYS B N 1
ATOM 5093 C CA . LYS B 1 251 ? 28.458 -2.355 -21.122 1.00 25.30 281 LYS B CA 1
ATOM 5094 C C . LYS B 1 251 ? 28.133 -2.150 -22.607 1.00 28.25 281 LYS B C 1
ATOM 5095 O O . LYS B 1 251 ? 28.364 -1.080 -23.117 1.00 26.76 281 LYS B O 1
ATOM 5101 N N . ASN B 1 252 ? 27.628 -3.151 -23.315 1.00 22.26 282 ASN B N 1
ATOM 5102 C CA . ASN B 1 252 ? 27.315 -3.026 -24.729 1.00 24.47 282 ASN B CA 1
ATOM 5103 C C . ASN B 1 252 ? 25.814 -3.003 -25.045 1.00 22.45 282 ASN B C 1
ATOM 5104 O O . ASN B 1 252 ? 25.406 -3.229 -26.166 1.00 19.41 282 ASN B O 1
ATOM 5109 N N . ASP B 1 253 ? 25.007 -2.772 -24.016 1.00 23.02 283 ASP B N 1
ATOM 5110 C CA . ASP B 1 253 ? 23.553 -2.647 -24.116 1.00 22.69 283 ASP B CA 1
ATOM 5111 C C . ASP B 1 253 ? 22.866 -3.811 -24.797 1.00 23.68 283 ASP B C 1
ATOM 5112 O O . ASP B 1 253 ? 21.959 -3.642 -25.588 1.00 20.24 283 ASP B O 1
ATOM 5117 N N . LYS B 1 254 ? 23.258 -5.034 -24.413 1.00 19.71 284 LYS B N 1
ATOM 5118 C CA . LYS B 1 254 ? 22.609 -6.203 -24.876 1.00 20.24 284 LYS B CA 1
ATOM 5119 C C . LYS B 1 254 ? 21.636 -6.715 -23.852 1.00 18.55 284 LYS B C 1
ATOM 5120 O O . LYS B 1 254 ? 21.966 -6.866 -22.679 1.00 18.43 284 LYS B O 1
ATOM 5126 N N . ILE B 1 255 ? 20.443 -7.015 -24.315 1.00 18.56 285 ILE B N 1
ATOM 5127 C CA . ILE B 1 255 ? 19.424 -7.545 -23.421 1.00 19.84 285 ILE B CA 1
ATOM 5128 C C . ILE B 1 255 ? 19.270 -9.055 -23.476 1.00 18.59 285 ILE B C 1
ATOM 5129 O O . ILE B 1 255 ? 18.528 -9.624 -22.705 1.00 17.60 285 ILE B O 1
ATOM 5134 N N . TYR B 1 256 ? 19.933 -9.696 -24.451 1.00 16.32 286 TYR B N 1
ATOM 5135 C CA . TYR B 1 256 ? 19.709 -11.116 -24.632 1.00 16.00 286 TYR B CA 1
ATOM 5136 C C . TYR B 1 256 ? 20.914 -11.701 -25.360 1.00 16.22 286 TYR B C 1
ATOM 5137 O O . TYR B 1 256 ? 21.453 -11.079 -26.285 1.00 15.59 286 TYR B O 1
ATOM 5146 N N . GLY B 1 257 ? 21.325 -12.872 -24.915 1.00 14.57 287 GLY B N 1
ATOM 5147 C CA . GLY B 1 257 ? 22.382 -13.633 -25.537 1.00 15.46 287 GLY B CA 1
ATOM 5148 C C . GLY B 1 257 ? 21.964 -15.054 -25.834 1.00 15.06 287 GLY B C 1
ATOM 5149 O O . GLY B 1 257 ? 21.327 -15.728 -24.977 1.00 15.68 287 GLY B O 1
ATOM 5150 N N . PHE B 1 258 ? 22.322 -15.527 -27.039 1.00 13.00 288 PHE B N 1
ATOM 5151 C CA . PHE B 1 258 ? 21.994 -16.849 -27.471 1.00 13.63 288 PHE B CA 1
ATOM 5152 C C . PHE B 1 258 ? 23.186 -17.474 -28.192 1.00 13.92 288 PHE B C 1
ATOM 5153 O O . PHE B 1 258 ? 24.122 -16.785 -28.606 1.00 13.60 288 PHE B O 1
ATOM 5161 N N . VAL B 1 259 ? 23.117 -18.779 -28.331 1.00 14.68 289 VAL B N 1
ATOM 5162 C CA . VAL B 1 259 ? 24.082 -19.552 -29.121 1.00 15.88 289 VAL B CA 1
ATOM 5163 C C . VAL B 1 259 ? 23.539 -20.310 -30.338 1.00 16.62 289 VAL B C 1
ATOM 5164 O O . VAL B 1 259 ? 24.307 -20.527 -31.340 1.00 16.07 289 VAL B O 1
ATOM 5168 N N . LEU B 1 260 ? 22.288 -20.763 -30.249 1.00 14.53 290 LEU B N 1
ATOM 5169 C CA . LEU B 1 260 ? 21.705 -21.611 -31.228 1.00 14.21 290 LEU B CA 1
ATOM 5170 C C . LEU B 1 260 ? 20.306 -21.047 -31.604 1.00 15.03 290 LEU B C 1
ATOM 5171 O O . LEU B 1 260 ? 19.620 -20.493 -30.755 1.00 13.64 290 LEU B O 1
ATOM 5176 N N . ASN B 1 261 ? 19.892 -21.238 -32.847 1.00 14.14 291 ASN B N 1
ATOM 5177 C CA . ASN B 1 261 ? 18.714 -20.540 -33.417 1.00 16.30 291 ASN B CA 1
ATOM 5178 C C . ASN B 1 261 ? 18.058 -21.540 -34.352 1.00 15.96 291 ASN B C 1
ATOM 5179 O O . ASN B 1 261 ? 18.656 -21.941 -35.329 1.00 20.21 291 ASN B O 1
ATOM 5184 N N . LEU B 1 262 ? 16.837 -21.950 -34.050 1.00 18.29 292 LEU B N 1
ATOM 5185 C CA . LEU B 1 262 ? 16.201 -23.089 -34.647 1.00 18.50 292 LEU B CA 1
ATOM 5186 C C . LEU B 1 262 ? 14.755 -22.810 -35.116 1.00 17.65 292 LEU B C 1
ATOM 5187 O O . LEU B 1 262 ? 14.079 -21.923 -34.636 1.00 18.61 292 LEU B O 1
ATOM 5192 N N . TYR B 1 263 ? 14.307 -23.685 -35.965 1.00 17.30 293 TYR B N 1
ATOM 5193 C CA . TYR B 1 263 ? 12.909 -23.820 -36.309 1.00 18.14 293 TYR B CA 1
ATOM 5194 C C . TYR B 1 263 ? 12.250 -24.655 -35.191 1.00 21.65 293 TYR B C 1
ATOM 5195 O O . TYR B 1 263 ? 12.877 -25.532 -34.609 1.00 21.00 293 TYR B O 1
ATOM 5204 N N . ASP B 1 264 ? 10.974 -24.430 -34.991 1.00 21.22 294 ASP B N 1
ATOM 5205 C CA . ASP B 1 264 ? 10.225 -25.211 -34.071 1.00 26.37 294 ASP B CA 1
ATOM 5206 C C . ASP B 1 264 ? 9.272 -26.172 -34.801 1.00 30.30 294 ASP B C 1
ATOM 5207 O O . ASP B 1 264 ? 9.038 -26.082 -35.975 1.00 27.00 294 ASP B O 1
ATOM 5212 N N . SER B 1 265 ? 8.707 -27.083 -34.016 1.00 30.12 295 SER B N 1
ATOM 5213 C CA . SER B 1 265 ? 7.668 -27.986 -34.469 1.00 31.49 295 SER B CA 1
ATOM 5214 C C . SER B 1 265 ? 6.361 -27.222 -34.563 1.00 25.47 295 SER B C 1
ATOM 5215 O O . SER B 1 265 ? 5.797 -26.763 -33.532 1.00 25.93 295 SER B O 1
ATOM 5218 N N . PRO B 1 266 ? 5.874 -26.976 -35.812 1.00 26.50 296 PRO B N 1
ATOM 5219 C CA . PRO B 1 266 ? 4.736 -26.059 -35.962 1.00 26.26 296 PRO B CA 1
ATOM 5220 C C . PRO B 1 266 ? 3.448 -26.548 -35.224 1.00 28.90 296 PRO B C 1
ATOM 5221 O O . PRO B 1 266 ? 2.661 -25.763 -34.782 1.00 23.29 296 PRO B O 1
ATOM 5225 N N . GLN B 1 267 ? 3.308 -27.851 -35.076 1.00 29.63 297 GLN B N 1
ATOM 5226 C CA . GLN B 1 267 ? 2.084 -28.428 -34.469 1.00 32.71 297 GLN B CA 1
ATOM 5227 C C . GLN B 1 267 ? 2.031 -28.167 -32.985 1.00 31.93 297 GLN B C 1
ATOM 5228 O O . GLN B 1 267 ? 0.973 -28.355 -32.373 1.00 31.31 297 GLN B O 1
ATOM 5234 N N . THR B 1 268 ? 3.142 -27.732 -32.363 1.00 29.45 298 THR B N 1
ATOM 5235 C CA . THR B 1 268 ? 3.083 -27.334 -30.956 1.00 25.91 298 THR B CA 1
ATOM 5236 C C . THR B 1 268 ? 2.521 -25.954 -30.773 1.00 25.38 298 THR B C 1
ATOM 5237 O O . THR B 1 268 ? 2.187 -25.534 -29.636 1.00 26.24 298 THR B O 1
ATOM 5241 N N . ILE B 1 269 ? 2.505 -25.159 -31.848 1.00 25.08 299 ILE B N 1
ATOM 5242 C CA . ILE B 1 269 ? 2.209 -23.750 -31.756 1.00 23.10 299 ILE B CA 1
ATOM 5243 C C . ILE B 1 269 ? 1.244 -23.300 -32.838 1.00 27.38 299 ILE B C 1
ATOM 5244 O O . ILE B 1 269 ? 1.359 -22.194 -33.411 1.00 24.51 299 ILE B O 1
ATOM 5249 N N . GLU B 1 270 ? 0.233 -24.122 -33.088 1.00 30.02 300 GLU B N 1
ATOM 5250 C CA . GLU B 1 270 ? -0.738 -23.828 -34.158 1.00 30.51 300 GLU B CA 1
ATOM 5251 C C . GLU B 1 270 ? -1.263 -22.409 -34.152 1.00 26.01 300 GLU B C 1
ATOM 5252 O O . GLU B 1 270 ? -1.286 -21.754 -35.222 1.00 28.50 300 GLU B O 1
ATOM 5258 N N . THR B 1 271 ? -1.676 -21.878 -33.018 1.00 24.76 301 THR B N 1
ATOM 5259 C CA . THR B 1 271 ? -2.214 -20.528 -32.945 1.00 27.21 301 THR B CA 1
ATOM 5260 C C . THR B 1 271 ? -1.389 -19.494 -32.215 1.00 24.58 301 THR B C 1
ATOM 5261 O O . THR B 1 271 ? -1.856 -18.410 -31.949 1.00 26.54 301 THR B O 1
ATOM 5265 N N . LEU B 1 272 ? -0.127 -19.744 -31.951 1.00 23.51 302 LEU B N 1
ATOM 5266 C CA . LEU B 1 272 ? 0.652 -18.756 -31.211 1.00 22.16 302 LEU B CA 1
ATOM 5267 C C . LEU B 1 272 ? 0.915 -17.442 -32.022 1.00 20.41 302 LEU B C 1
ATOM 5268 O O . LEU B 1 272 ? 0.755 -16.345 -31.528 1.00 21.96 302 LEU B O 1
ATOM 5273 N N . TRP B 1 273 ? 1.275 -17.596 -33.266 1.00 22.62 303 TRP B N 1
ATOM 5274 C CA . TRP B 1 273 ? 1.487 -16.423 -34.153 1.00 23.13 303 TRP B CA 1
ATOM 5275 C C . TRP B 1 273 ? 0.180 -15.631 -34.351 1.00 24.87 303 TRP B C 1
ATOM 5276 O O . TRP B 1 273 ? 0.154 -14.432 -34.229 1.00 24.02 303 TRP B O 1
ATOM 5287 N N . THR B 1 274 ? -0.902 -16.310 -34.693 1.00 28.77 304 THR B N 1
ATOM 5288 C CA . THR B 1 274 ? -2.179 -15.573 -34.985 1.00 29.19 304 THR B CA 1
ATOM 5289 C C . THR B 1 274 ? -2.631 -14.848 -33.754 1.00 28.25 304 THR B C 1
ATOM 5290 O O . THR B 1 274 ? -3.012 -13.692 -33.822 1.00 27.70 304 THR B O 1
ATOM 5294 N N . SER B 1 275 ? -2.490 -15.467 -32.580 1.00 29.29 305 SER B N 1
ATOM 5295 C CA . SER B 1 275 ? -2.808 -14.74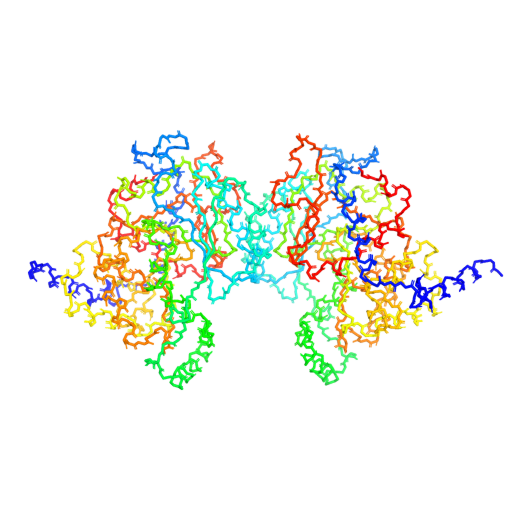6 -31.346 1.00 30.45 305 SER B CA 1
ATOM 5296 C C . SER B 1 275 ? -1.871 -13.592 -31.084 1.00 31.05 305 SER B C 1
ATOM 5297 O O . SER B 1 275 ? -2.261 -12.537 -30.579 1.00 30.94 305 SER B O 1
ATOM 5300 N N . THR B 1 276 ? -0.588 -13.797 -31.390 1.00 27.67 306 THR B N 1
ATOM 5301 C CA . THR B 1 276 ? 0.377 -12.760 -31.131 1.00 23.85 306 THR B CA 1
ATOM 5302 C C . THR B 1 276 ? 0.129 -11.581 -32.079 1.00 25.61 306 THR B C 1
ATOM 5303 O O . THR B 1 276 ? 0.258 -10.425 -31.676 1.00 28.11 306 THR B O 1
ATOM 5307 N N . MET B 1 277 ? -0.302 -11.862 -33.322 1.00 26.32 307 MET B N 1
ATOM 5308 C CA . MET B 1 277 ? -0.685 -10.743 -34.235 1.00 25.24 307 MET B CA 1
ATOM 5309 C C . MET B 1 277 ? -1.921 -9.962 -33.728 1.00 29.10 307 MET B C 1
ATOM 5310 O O . MET B 1 277 ? -1.932 -8.719 -33.807 1.00 27.51 307 MET B O 1
ATOM 5315 N N . ASP B 1 278 ? -2.898 -10.670 -33.155 1.00 29.34 308 ASP B N 1
ATOM 5316 C CA . ASP B 1 278 ? -4.053 -9.992 -32.526 1.00 31.44 308 ASP B CA 1
ATOM 5317 C C . ASP B 1 278 ? -3.541 -9.116 -31.417 1.00 34.28 308 ASP B C 1
ATOM 5318 O O . ASP B 1 278 ? -3.914 -7.965 -31.327 1.00 34.91 308 ASP B O 1
ATOM 5323 N N . PHE B 1 279 ? -2.617 -9.609 -30.578 1.00 29.37 309 PHE B N 1
ATOM 5324 C CA . PHE B 1 279 ? -2.120 -8.745 -29.516 1.00 28.96 309 PHE B CA 1
ATOM 5325 C C . PHE B 1 279 ? -1.418 -7.507 -30.054 1.00 30.08 309 PHE B C 1
ATOM 5326 O O . PHE B 1 279 ? -1.584 -6.403 -29.533 1.00 29.97 309 PHE B O 1
ATOM 5334 N N . VAL B 1 280 ? -0.604 -7.699 -31.082 1.00 26.82 310 VAL B N 1
ATOM 5335 C CA . VAL B 1 280 ? 0.144 -6.573 -31.673 1.00 30.73 310 VAL B CA 1
ATOM 5336 C C . VAL B 1 280 ? -0.798 -5.526 -32.321 1.00 30.88 310 VAL B C 1
ATOM 5337 O O . VAL B 1 280 ? -0.546 -4.350 -32.192 1.00 29.46 310 VAL B O 1
ATOM 5341 N N . GLU B 1 281 ? -1.845 -5.975 -33.022 1.00 38.69 311 GLU B N 1
ATOM 5342 C CA . GLU B 1 281 ? -2.871 -5.035 -33.562 1.00 39.30 311 GLU B CA 1
ATOM 5343 C C . GLU B 1 281 ? -3.451 -4.195 -32.432 1.00 37.85 311 GLU B C 1
ATOM 5344 O O . GLU B 1 281 ? -3.590 -3.019 -32.600 1.00 39.77 311 GLU B O 1
ATOM 5350 N N . GLU B 1 282 ? -3.733 -4.772 -31.261 1.00 37.06 312 GLU B N 1
ATOM 5351 C CA . GLU B 1 282 ? -4.224 -3.994 -30.101 1.00 39.58 312 GLU B CA 1
ATOM 5352 C C . GLU B 1 282 ? -3.182 -3.126 -29.419 1.00 40.48 312 GLU B C 1
ATOM 5353 O O . GLU B 1 282 ? -3.531 -2.214 -28.722 1.00 38.87 312 GLU B O 1
ATOM 5359 N N . HIS B 1 283 ? -1.887 -3.411 -29.580 1.00 38.15 313 HIS B N 1
ATOM 5360 C CA . HIS B 1 283 ? -0.858 -2.607 -28.935 1.00 35.47 313 HIS B CA 1
ATOM 5361 C C . HIS B 1 283 ? 0.316 -2.277 -29.842 1.00 38.08 313 HIS B C 1
ATOM 5362 O O . HIS B 1 283 ? 1.466 -2.645 -29.534 1.00 35.62 313 HIS B O 1
ATOM 5369 N N . PRO B 1 284 ? 0.070 -1.530 -30.917 1.00 38.81 314 PRO B N 1
ATOM 5370 C CA . PRO B 1 284 ? 1.134 -1.186 -31.872 1.00 34.35 314 PRO B CA 1
ATOM 5371 C C . PRO B 1 284 ? 2.292 -0.441 -31.309 1.00 31.02 314 PRO B C 1
ATOM 5372 O O . PRO B 1 284 ? 3.419 -0.546 -31.851 1.00 28.11 314 PRO B O 1
ATOM 5376 N N . ASN B 1 285 ? 2.041 0.345 -30.266 1.00 28.08 315 ASN B N 1
ATOM 5377 C CA . ASN B 1 285 ? 3.075 1.113 -29.611 1.00 30.80 315 ASN B CA 1
ATOM 5378 C C . ASN B 1 285 ? 4.178 0.198 -28.955 1.00 28.29 315 ASN B C 1
ATOM 5379 O O . ASN B 1 285 ? 5.229 0.669 -28.666 1.00 29.95 315 ASN B O 1
ATOM 5384 N N . TYR B 1 286 ? 3.892 -1.071 -28.734 1.00 28.97 316 TYR B N 1
ATOM 5385 C CA . TYR B 1 286 ? 4.899 -1.999 -28.142 1.00 30.22 316 TYR B CA 1
ATOM 5386 C C . TYR B 1 286 ? 5.905 -2.459 -29.191 1.00 31.45 316 TYR B C 1
ATOM 5387 O O . TYR B 1 286 ? 6.994 -2.870 -28.835 1.00 30.66 316 TYR B O 1
ATOM 5396 N N . LEU B 1 287 ? 5.529 -2.398 -30.470 1.00 29.36 317 LEU B N 1
ATOM 5397 C CA . LEU B 1 287 ? 6.453 -2.715 -31.561 1.00 28.81 317 LEU B CA 1
ATOM 5398 C C . LEU B 1 287 ? 7.731 -1.858 -31.548 1.00 26.96 317 LEU B C 1
ATOM 5399 O O . LEU B 1 287 ? 7.659 -0.670 -31.359 1.00 26.92 317 LEU B O 1
ATOM 5404 N N . ASN B 1 288 ? 8.920 -2.466 -31.699 1.00 24.15 318 ASN B N 1
ATOM 5405 C CA . ASN B 1 288 ? 10.170 -1.733 -31.922 1.00 22.63 318 ASN B CA 1
ATOM 5406 C C . ASN B 1 288 ? 10.429 -1.614 -33.384 1.00 24.68 318 ASN B C 1
ATOM 5407 O O . ASN B 1 288 ? 10.271 -2.600 -34.126 1.00 25.94 318 ASN B O 1
ATOM 5412 N N . VAL B 1 289 ? 10.812 -0.422 -33.851 1.00 25.79 319 VAL B N 1
ATOM 5413 C CA . VAL B 1 289 ? 10.914 -0.205 -35.303 1.00 26.92 319 VAL B CA 1
ATOM 5414 C C . VAL B 1 289 ? 12.105 -0.958 -35.882 1.00 26.05 319 VAL B C 1
ATOM 5415 O O . VAL B 1 289 ? 12.148 -1.191 -37.066 1.00 24.22 319 VAL B O 1
ATOM 5419 N N . ASN B 1 290 ? 13.053 -1.339 -35.049 1.00 23.30 320 ASN B N 1
ATOM 5420 C CA . ASN B 1 290 ? 14.147 -2.184 -35.450 1.00 24.67 320 ASN B CA 1
ATOM 5421 C C . ASN B 1 290 ? 14.019 -3.664 -35.002 1.00 25.04 320 ASN B C 1
ATOM 5422 O O . ASN B 1 290 ? 15.050 -4.327 -34.786 1.00 23.09 320 ASN B O 1
ATOM 5427 N N . GLY B 1 291 ? 12.799 -4.152 -34.899 1.00 22.47 321 GLY B N 1
ATOM 5428 C CA . GLY B 1 291 ? 12.529 -5.539 -34.555 1.00 22.87 321 GLY B CA 1
ATOM 5429 C C . GLY B 1 291 ? 12.998 -6.522 -35.615 1.00 21.25 321 GLY B C 1
ATOM 5430 O O . GLY B 1 291 ? 13.203 -6.188 -36.815 1.00 19.00 321 GLY B O 1
ATOM 5431 N N . ALA B 1 292 ? 13.139 -7.775 -35.191 1.00 18.05 322 ALA B N 1
ATOM 5432 C CA . ALA B 1 292 ? 13.658 -8.800 -36.080 1.00 16.94 322 ALA B CA 1
ATOM 5433 C C . ALA B 1 292 ? 12.580 -9.362 -36.976 1.00 19.51 322 ALA B C 1
ATOM 5434 O O . ALA B 1 292 ? 12.285 -10.534 -36.950 1.00 17.53 322 ALA B O 1
ATOM 5436 N N . PHE B 1 293 ? 11.967 -8.513 -37.808 1.00 21.94 323 PHE B N 1
ATOM 5437 C CA . PHE B 1 293 ? 10.777 -8.921 -38.530 1.00 21.35 323 PHE B CA 1
ATOM 5438 C C . PHE B 1 293 ? 11.019 -9.892 -39.653 1.00 22.69 323 PHE B C 1
ATOM 5439 O O . PHE B 1 293 ? 10.239 -10.791 -39.845 1.00 21.27 323 PHE B O 1
ATOM 5447 N N . ALA B 1 294 ? 12.126 -9.747 -40.388 1.00 20.37 324 ALA B N 1
ATOM 5448 C CA . ALA B 1 294 ? 12.419 -10.669 -41.419 1.00 20.64 324 ALA B CA 1
ATOM 5449 C C . ALA B 1 294 ? 12.619 -12.125 -40.886 1.00 18.82 324 ALA B C 1
ATOM 5450 O O . ALA B 1 294 ? 12.156 -13.120 -41.479 1.00 18.41 324 ALA B O 1
ATOM 5452 N N . TRP B 1 295 ? 13.294 -12.229 -39.775 1.00 18.40 325 TRP B N 1
ATOM 5453 C CA . TRP B 1 295 ? 13.531 -13.525 -39.117 1.00 18.07 325 TRP B CA 1
ATOM 5454 C C . TRP B 1 295 ? 12.243 -14.229 -38.756 1.00 17.62 325 TRP B C 1
ATOM 5455 O O . TRP B 1 295 ? 12.136 -15.446 -38.945 1.00 20.26 325 TRP B O 1
ATOM 5466 N N . LEU B 1 296 ? 11.231 -13.505 -38.294 1.00 19.97 326 LEU B N 1
ATOM 5467 C CA . LEU B 1 296 ? 9.897 -14.079 -38.053 1.00 20.13 326 LEU B CA 1
ATOM 5468 C C . LEU B 1 296 ? 9.121 -14.498 -39.341 1.00 20.88 326 LEU B C 1
ATOM 5469 O O . LEU B 1 296 ? 8.267 -15.363 -39.304 1.00 20.84 326 LEU B O 1
ATOM 5474 N N . LYS B 1 297 ? 9.455 -13.923 -40.482 1.00 18.84 327 LYS B N 1
ATOM 5475 C CA . LYS B 1 297 ? 8.655 -14.066 -41.695 1.00 20.00 327 LYS B CA 1
ATOM 5476 C C . LYS B 1 297 ? 9.335 -14.848 -42.792 1.00 19.85 327 LYS B C 1
ATOM 5477 O O . LYS B 1 297 ? 8.768 -14.993 -43.865 1.00 22.97 327 LYS B O 1
ATOM 5483 N N . ASP B 1 298 ? 10.503 -15.449 -42.528 1.00 19.50 328 ASP B N 1
ATOM 5484 C CA . ASP B 1 298 ? 11.239 -16.163 -43.527 1.00 19.75 328 ASP B CA 1
ATOM 5485 C C . ASP B 1 298 ? 10.603 -17.489 -43.830 1.00 25.56 328 ASP B C 1
ATOM 5486 O O . ASP B 1 298 ? 10.649 -18.449 -43.017 1.00 20.23 328 ASP B O 1
ATOM 5491 N N . ASN B 1 299 ? 10.063 -17.605 -45.047 1.00 22.13 329 ASN B N 1
ATOM 5492 C CA . ASN B 1 299 ? 9.320 -18.783 -45.438 1.00 22.25 329 ASN B CA 1
ATOM 5493 C C . ASN B 1 299 ? 10.106 -19.635 -46.388 1.00 23.76 329 ASN B C 1
ATOM 5494 O O . ASN B 1 299 ? 9.618 -20.674 -46.871 1.00 26.40 329 ASN B O 1
ATOM 5499 N N . SER B 1 300 ? 11.357 -19.281 -46.633 1.00 22.00 330 SER B N 1
ATOM 5500 C CA . SER B 1 300 ? 12.074 -19.915 -47.724 1.00 22.21 330 SER B CA 1
ATOM 5501 C C . SER B 1 300 ? 12.732 -21.278 -47.491 1.00 23.10 330 SER B C 1
ATOM 5502 O O . SER B 1 300 ? 12.967 -22.013 -48.469 1.00 21.40 330 SER B O 1
ATOM 5505 N N . GLN B 1 301 ? 13.137 -21.579 -46.240 1.00 21.19 331 GLN B N 1
ATOM 5506 C CA . GLN B 1 301 ? 13.752 -22.824 -45.977 1.00 19.47 331 GLN B CA 1
ATOM 5507 C C . GLN B 1 301 ? 12.746 -23.878 -45.596 1.00 20.27 331 GLN B C 1
ATOM 5508 O O . GLN B 1 301 ? 12.906 -25.004 -46.044 1.00 22.38 331 GLN B O 1
ATOM 5514 N N . ASN B 1 302 ? 11.777 -23.535 -44.763 1.00 20.48 332 ASN B N 1
ATOM 5515 C CA . ASN B 1 302 ? 10.694 -24.431 -44.294 1.00 22.79 332 ASN B CA 1
ATOM 5516 C C . ASN B 1 302 ? 9.326 -23.791 -44.523 1.00 22.61 332 ASN B C 1
ATOM 5517 O O . ASN B 1 302 ? 8.626 -23.406 -43.585 1.00 22.72 332 ASN B O 1
ATOM 5522 N N . PRO B 1 303 ? 8.893 -23.740 -45.809 1.00 23.13 333 PRO B N 1
ATOM 5523 C CA . PRO B 1 303 ? 7.650 -23.078 -46.141 1.00 25.13 333 PRO B CA 1
ATOM 5524 C C . PRO B 1 303 ? 6.427 -23.740 -45.495 1.00 24.15 333 PRO B C 1
ATOM 5525 O O . PRO B 1 303 ? 5.429 -23.055 -45.224 1.00 26.53 333 PRO B O 1
ATOM 5529 N N . LYS B 1 304 ? 6.508 -25.014 -45.237 1.00 26.06 334 LYS B N 1
ATOM 5530 C CA . LYS B 1 304 ? 5.352 -25.693 -44.597 1.00 27.50 334 LYS B CA 1
ATOM 5531 C C . LYS B 1 304 ? 5.171 -25.263 -43.192 1.00 28.17 334 LYS B C 1
ATOM 5532 O O . LYS B 1 304 ? 4.036 -25.234 -42.691 1.00 25.87 334 LYS B O 1
ATOM 5538 N N . ASN B 1 305 ? 6.282 -24.880 -42.515 1.00 26.38 335 ASN B N 1
ATOM 5539 C CA . ASN B 1 305 ? 6.129 -24.264 -41.143 1.00 27.65 335 ASN B CA 1
ATOM 5540 C C . ASN B 1 305 ? 5.360 -22.972 -41.157 1.00 25.62 335 ASN B C 1
ATOM 5541 O O . ASN B 1 305 ? 4.500 -22.707 -40.316 1.00 26.80 335 ASN B O 1
ATOM 5546 N N . TYR B 1 306 ? 5.735 -22.127 -42.103 1.00 25.54 336 TYR B N 1
ATOM 5547 C CA . TYR B 1 306 ? 5.153 -20.835 -42.251 1.00 24.62 336 TYR B CA 1
ATOM 5548 C C . TYR B 1 306 ? 3.649 -20.931 -42.631 1.00 25.15 336 TYR B C 1
ATOM 5549 O O . TYR B 1 306 ? 2.820 -20.197 -42.123 1.00 24.17 336 TYR B O 1
ATOM 5558 N N . ASP B 1 307 ? 3.330 -21.878 -43.505 1.00 26.02 337 ASP B N 1
ATOM 5559 C CA . ASP B 1 307 ? 1.913 -22.080 -43.887 1.00 29.31 337 ASP B CA 1
ATOM 5560 C C . ASP B 1 307 ? 1.109 -22.636 -42.757 1.00 30.75 337 ASP B C 1
ATOM 5561 O O . ASP B 1 307 ? 0.012 -22.192 -42.535 1.00 29.38 337 ASP B O 1
ATOM 5566 N N . TYR B 1 308 ? 1.684 -23.576 -42.003 1.00 28.12 338 TYR B N 1
ATOM 5567 C CA . TYR B 1 308 ? 0.918 -24.142 -40.907 1.00 30.31 338 TYR B CA 1
ATOM 5568 C C . TYR B 1 308 ? 0.544 -23.123 -39.845 1.00 29.84 338 TYR B C 1
ATOM 5569 O O . TYR B 1 308 ? -0.538 -23.146 -39.308 1.00 29.21 338 TYR B O 1
ATOM 5578 N N . THR B 1 309 ? 1.412 -22.158 -39.553 1.00 27.78 339 THR B N 1
ATOM 5579 C CA . THR B 1 309 ? 1.167 -21.193 -38.470 1.00 24.57 339 THR B CA 1
ATOM 5580 C C . THR B 1 309 ? 0.505 -19.977 -38.990 1.00 22.86 339 THR B C 1
ATOM 5581 O O . THR B 1 309 ? 0.233 -18.989 -38.260 1.00 22.37 339 THR B O 1
ATOM 5585 N N . GLN B 1 310 ? 0.333 -19.976 -40.302 1.00 28.13 340 GLN B N 1
ATOM 5586 C CA . GLN B 1 310 ? -0.278 -18.831 -40.966 1.00 29.05 340 GLN B CA 1
ATOM 5587 C C . GLN B 1 310 ? 0.514 -17.560 -40.757 1.00 26.90 340 GLN B C 1
ATOM 5588 O O . GLN B 1 310 ? -0.032 -16.503 -40.443 1.00 28.03 340 GLN B O 1
ATOM 5594 N N . GLY B 1 311 ? 1.840 -17.667 -40.945 1.00 25.55 341 GLY B N 1
ATOM 5595 C CA . GLY B 1 311 ? 2.664 -16.466 -41.041 1.00 25.21 341 GLY B CA 1
ATOM 5596 C C . GLY B 1 311 ? 3.944 -16.397 -40.208 1.00 23.84 341 GLY B C 1
ATOM 5597 O O . GLY B 1 311 ? 4.577 -15.361 -40.208 1.00 22.23 341 GLY B O 1
ATOM 5598 N N . TYR B 1 312 ? 4.319 -17.482 -39.521 1.00 24.78 342 TYR B N 1
ATOM 5599 C CA . TYR B 1 312 ? 5.500 -17.461 -38.636 1.00 24.07 342 TYR B CA 1
ATOM 5600 C C . TYR B 1 312 ? 6.477 -18.508 -39.096 1.00 23.05 342 TYR B C 1
ATOM 5601 O O . TYR B 1 312 ? 6.142 -19.677 -39.280 1.00 22.73 342 TYR B O 1
ATOM 5610 N N . SER B 1 313 ? 7.717 -18.095 -39.300 1.00 19.67 343 SER B N 1
ATOM 5611 C CA . SER B 1 313 ? 8.769 -19.026 -39.709 1.00 19.98 343 SER B CA 1
ATOM 5612 C C . SER B 1 313 ? 8.975 -20.179 -38.740 1.00 17.11 343 SER B C 1
ATOM 5613 O O . SER B 1 313 ? 9.431 -21.226 -39.128 1.00 18.87 343 SER B O 1
ATOM 5616 N N . THR B 1 314 ? 8.646 -19.908 -37.499 1.00 18.77 344 THR B N 1
ATOM 5617 C CA . THR B 1 314 ? 8.883 -20.736 -36.298 1.00 19.79 344 THR B CA 1
ATOM 5618 C C . THR B 1 314 ? 10.297 -20.632 -35.812 1.00 19.36 344 THR B C 1
ATOM 5619 O O . THR B 1 314 ? 10.692 -21.325 -34.854 1.00 20.70 344 THR B O 1
ATOM 5623 N N . CYS B 1 315 ? 11.096 -19.714 -36.381 1.00 19.69 345 CYS B N 1
ATOM 5624 C CA . CYS B 1 315 ? 12.467 -19.517 -35.852 1.00 20.53 345 CYS B CA 1
ATOM 5625 C C . CYS B 1 315 ? 12.426 -18.966 -34.430 1.00 18.88 345 CYS B C 1
ATOM 5626 O O . CYS B 1 315 ? 11.595 -18.126 -34.074 1.00 18.76 345 CYS B O 1
ATOM 5629 N N . HIS B 1 316 ? 13.329 -19.501 -33.577 1.00 18.53 346 HIS B N 1
ATOM 5630 C CA . HIS B 1 316 ? 13.430 -19.089 -32.219 1.00 18.11 346 HIS B CA 1
ATOM 5631 C C . HIS B 1 316 ? 14.841 -19.263 -31.673 1.00 15.70 346 HIS B C 1
ATOM 5632 O O . HIS B 1 316 ? 15.594 -20.102 -32.159 1.00 15.65 346 HIS B O 1
ATOM 5639 N N . PHE B 1 317 ? 15.174 -18.482 -30.662 1.00 15.87 347 PHE B N 1
ATOM 5640 C CA . PHE B 1 317 ? 16.423 -18.701 -29.920 1.00 16.47 347 PHE B CA 1
ATOM 5641 C C . PHE B 1 317 ? 16.193 -19.975 -29.118 1.00 17.00 347 PHE B C 1
ATOM 5642 O O . PHE B 1 317 ? 15.138 -20.146 -28.527 1.00 19.52 347 PHE B O 1
ATOM 5650 N N . TRP B 1 318 ? 17.212 -20.825 -29.056 1.00 17.03 348 TRP B N 1
ATOM 5651 C CA . TRP B 1 318 ? 17.056 -22.104 -28.364 1.00 15.79 348 TRP B CA 1
ATOM 5652 C C . TRP B 1 318 ? 17.408 -21.964 -26.913 1.00 16.13 348 TRP B C 1
ATOM 5653 O O . TRP B 1 318 ? 18.589 -22.090 -26.504 1.00 18.32 348 TRP B O 1
ATOM 5664 N N . THR B 1 319 ? 16.383 -21.724 -26.141 1.00 16.29 349 THR B N 1
ATOM 5665 C CA . THR B 1 319 ? 16.518 -21.162 -24.793 1.00 17.44 349 THR B CA 1
ATOM 5666 C C . THR B 1 319 ? 17.125 -22.078 -23.714 1.00 16.40 349 THR B C 1
ATOM 5667 O O . THR B 1 319 ? 17.312 -21.635 -22.599 1.00 15.19 349 THR B O 1
ATOM 5671 N N . ASN B 1 320 ? 17.451 -23.345 -24.000 1.00 16.47 350 ASN B N 1
ATOM 5672 C CA . ASN B 1 320 ? 18.146 -24.104 -22.970 1.00 15.98 350 ASN B CA 1
ATOM 5673 C C . ASN B 1 320 ? 19.401 -23.409 -22.481 1.00 16.61 350 ASN B C 1
ATOM 5674 O O . ASN B 1 320 ? 19.848 -23.627 -21.370 1.00 15.75 350 ASN B O 1
ATOM 5679 N N . PHE B 1 321 ? 20.032 -22.644 -23.359 1.00 16.69 351 PHE B N 1
ATOM 5680 C CA . PHE B 1 321 ? 21.042 -21.632 -22.988 1.00 15.47 351 PHE B CA 1
ATOM 5681 C C . PHE B 1 321 ? 20.442 -20.270 -23.260 1.00 16.12 351 PHE B C 1
ATOM 5682 O O . PHE B 1 321 ? 19.882 -20.059 -24.321 1.00 16.13 351 PHE B O 1
ATOM 5690 N N . GLU B 1 322 ? 20.473 -19.360 -22.304 1.00 16.01 352 GLU B N 1
ATOM 5691 C CA . GLU B 1 322 ? 20.146 -17.966 -22.633 1.00 16.07 352 GLU B CA 1
ATOM 5692 C C . GLU B 1 322 ? 20.802 -17.069 -21.562 1.00 16.13 352 GLU B C 1
ATOM 5693 O O . GLU B 1 322 ? 20.931 -17.482 -20.389 1.00 15.86 352 GLU B O 1
ATOM 5699 N N . ILE B 1 323 ? 21.311 -15.897 -21.975 1.00 15.38 353 ILE B N 1
ATOM 5700 C CA . ILE B 1 323 ? 21.771 -14.851 -21.037 1.00 15.91 353 ILE B CA 1
ATOM 5701 C C . ILE B 1 323 ? 20.670 -13.784 -21.197 1.00 16.94 353 ILE B C 1
ATOM 5702 O O . ILE B 1 323 ? 20.428 -13.317 -22.311 1.00 15.71 353 ILE B O 1
ATOM 5707 N N . VAL B 1 324 ? 20.028 -13.393 -20.129 1.00 16.52 354 VAL B N 1
ATOM 5708 C CA A VAL B 1 324 ? 18.875 -12.507 -20.282 0.60 18.80 354 VAL B CA 1
ATOM 5709 C CA B VAL B 1 324 ? 18.811 -12.601 -20.172 0.40 16.90 354 VAL B CA 1
ATOM 5710 C C . VAL B 1 324 ? 18.889 -11.378 -19.248 1.00 19.94 354 VAL B C 1
ATOM 5711 O O . VAL B 1 324 ? 19.202 -11.560 -18.059 1.00 19.62 354 VAL B O 1
ATOM 5718 N N . ASP B 1 325 ? 18.602 -10.190 -19.760 1.00 18.49 355 ASP B N 1
ATOM 5719 C CA . ASP B 1 325 ? 18.426 -8.984 -18.988 1.00 20.26 355 ASP B CA 1
ATOM 5720 C C . ASP B 1 325 ? 16.978 -9.006 -18.513 1.00 21.60 355 ASP B C 1
ATOM 5721 O O . ASP B 1 325 ? 16.036 -8.801 -19.273 1.00 19.49 355 ASP B O 1
ATOM 5726 N N . LEU B 1 326 ? 16.796 -9.299 -17.224 1.00 20.20 356 LEU B N 1
ATOM 5727 C CA . LEU B 1 326 ? 15.451 -9.432 -16.698 1.00 21.38 356 LEU B CA 1
ATOM 5728 C C . LEU B 1 326 ? 14.620 -8.135 -16.739 1.00 22.37 356 LEU B C 1
ATOM 5729 O O . LEU B 1 326 ? 13.390 -8.234 -16.687 1.00 22.97 356 LEU B O 1
ATOM 5734 N N . ASP B 1 327 ? 15.262 -6.997 -16.869 1.00 23.23 357 ASP B N 1
ATOM 5735 C CA . ASP B 1 327 ? 14.527 -5.720 -17.092 1.00 29.16 357 ASP B CA 1
ATOM 5736 C C . ASP B 1 327 ? 13.653 -5.811 -18.350 1.00 31.32 357 ASP B C 1
ATOM 5737 O O . ASP B 1 327 ? 12.599 -5.219 -18.385 1.00 27.70 357 ASP B O 1
ATOM 5742 N N . PHE B 1 328 ? 14.082 -6.547 -19.399 1.00 24.27 358 PHE B N 1
ATOM 5743 C CA . PHE B 1 328 ? 13.212 -6.707 -20.521 1.00 21.97 358 PHE B CA 1
ATOM 5744 C C . PHE B 1 328 ? 11.950 -7.527 -20.190 1.00 23.76 358 PHE B C 1
ATOM 5745 O O . PHE B 1 328 ? 10.838 -7.169 -20.546 1.00 22.20 358 PHE B O 1
ATOM 5753 N N . LEU B 1 329 ? 12.131 -8.645 -19.488 1.00 20.44 359 LEU B N 1
ATOM 5754 C CA . LEU B 1 329 ? 11.013 -9.518 -19.176 1.00 21.19 359 LEU B CA 1
ATOM 5755 C C . LEU B 1 329 ? 10.034 -8.808 -18.207 1.00 21.34 359 LEU B C 1
ATOM 5756 O O . LEU B 1 329 ? 8.866 -9.139 -18.162 1.00 18.43 359 LEU B O 1
ATOM 5761 N N . ARG B 1 330 ? 10.587 -7.962 -17.362 1.00 17.63 360 ARG B N 1
ATOM 5762 C CA . ARG B 1 330 ? 9.793 -7.220 -16.388 1.00 21.44 360 ARG B CA 1
ATOM 5763 C C . ARG B 1 330 ? 9.075 -5.981 -16.987 1.00 24.40 360 ARG B C 1
ATOM 5764 O O . ARG B 1 330 ? 8.304 -5.343 -16.280 1.00 26.43 360 ARG B O 1
ATOM 5772 N N . SER B 1 331 ? 9.385 -5.627 -18.231 1.00 22.02 361 SER B N 1
ATOM 5773 C CA . SER B 1 331 ? 8.880 -4.434 -18.911 1.00 24.05 361 SER B CA 1
ATOM 5774 C C . SER B 1 331 ? 7.486 -4.645 -19.363 1.00 22.93 361 SER B C 1
ATOM 5775 O O . SER B 1 331 ? 6.990 -5.755 -19.470 1.00 24.43 361 SER B O 1
ATOM 5778 N N . GLU B 1 332 ? 6.778 -3.533 -19.610 1.00 28.70 362 GLU B N 1
ATOM 5779 C CA . GLU B 1 332 ? 5.333 -3.593 -19.853 1.00 24.57 362 GLU B CA 1
ATOM 5780 C C . GLU B 1 332 ? 4.984 -4.410 -21.050 1.00 20.37 362 GLU B C 1
ATOM 5781 O O . GLU B 1 332 ? 4.108 -5.269 -20.988 1.00 21.81 362 GLU B O 1
ATOM 5787 N N . PRO B 1 333 ? 5.716 -4.268 -22.176 1.00 22.94 363 PRO B N 1
ATOM 5788 C CA . PRO B 1 333 ? 5.301 -5.053 -23.316 1.00 23.48 363 PRO B CA 1
ATOM 5789 C C . PRO B 1 333 ? 5.381 -6.567 -23.101 1.00 22.84 363 PRO B C 1
ATOM 5790 O O . PRO B 1 333 ? 4.480 -7.335 -23.506 1.00 26.91 363 PRO B O 1
ATOM 5794 N N . TYR B 1 334 ? 6.463 -7.008 -22.456 1.00 24.99 364 TYR B N 1
ATOM 5795 C CA . TYR B 1 334 ? 6.653 -8.463 -22.213 1.00 21.87 364 TYR B CA 1
ATOM 5796 C C . TYR B 1 334 ? 5.575 -8.952 -21.257 1.00 18.55 364 TYR B C 1
ATOM 5797 O O . TYR B 1 334 ? 4.911 -9.958 -21.510 1.00 21.31 364 TYR B O 1
ATOM 5806 N N . GLU B 1 335 ? 5.396 -8.254 -20.154 1.00 22.73 365 GLU B N 1
ATOM 5807 C CA . GLU B 1 335 ? 4.388 -8.699 -19.152 1.00 24.73 365 GLU B CA 1
ATOM 5808 C C . GLU B 1 335 ? 2.953 -8.712 -19.684 1.00 25.05 365 GLU B C 1
ATOM 5809 O O . GLU B 1 335 ? 2.174 -9.654 -19.445 1.00 23.96 365 GLU B O 1
ATOM 5815 N N . LYS B 1 336 ? 2.615 -7.714 -20.509 1.00 29.98 366 LYS B N 1
ATOM 5816 C CA . LYS B 1 336 ? 1.279 -7.678 -21.124 1.00 26.90 366 LYS B CA 1
ATOM 5817 C C . LYS B 1 336 ? 1.100 -8.784 -22.114 1.00 29.60 366 LYS B C 1
ATOM 5818 O O . LYS B 1 336 ? 0.009 -9.440 -22.222 1.00 25.10 366 LYS B O 1
ATOM 5824 N N . TYR B 1 337 ? 2.175 -9.050 -22.864 1.00 24.41 367 TYR B N 1
ATOM 5825 C CA . TYR B 1 337 ? 2.082 -10.145 -23.803 1.00 24.67 367 TYR B CA 1
ATOM 5826 C C . TYR B 1 337 ? 1.873 -11.437 -23.048 1.00 24.03 367 TYR B C 1
ATOM 5827 O O . TYR B 1 337 ? 1.103 -12.316 -23.476 1.00 21.81 367 TYR B O 1
ATOM 5836 N N . MET B 1 338 ? 2.644 -11.627 -21.967 1.00 25.68 368 MET B N 1
ATOM 5837 C CA . MET B 1 338 ? 2.488 -12.886 -21.192 1.00 25.69 368 MET B CA 1
ATOM 5838 C C . MET B 1 338 ? 1.019 -13.060 -20.673 1.00 24.87 368 MET B C 1
ATOM 5839 O O . MET B 1 338 ? 0.426 -14.145 -20.774 1.00 26.47 368 MET B O 1
ATOM 5844 N N . GLN B 1 339 ? 0.481 -12.010 -20.100 1.00 28.20 369 GLN B N 1
ATOM 5845 C CA . GLN B 1 339 ? -0.952 -12.010 -19.694 1.00 34.49 369 GLN B CA 1
ATOM 5846 C C . GLN B 1 339 ? -1.931 -12.395 -20.808 1.00 32.26 369 GLN B C 1
ATOM 5847 O O . GLN B 1 339 ? -2.802 -13.289 -20.637 1.00 30.74 369 GLN B O 1
ATOM 5853 N N . TYR B 1 340 ? -1.696 -11.851 -21.987 1.00 30.21 370 TYR B N 1
ATOM 5854 C CA . TYR B 1 340 ? -2.498 -12.182 -23.149 1.00 32.21 370 TYR B CA 1
ATOM 5855 C C . TYR B 1 340 ? -2.402 -13.651 -23.491 1.00 35.95 370 TYR B C 1
ATOM 5856 O O . TYR B 1 340 ? -3.427 -14.366 -23.711 1.00 32.24 370 TYR B O 1
ATOM 5865 N N . LEU B 1 341 ? -1.170 -14.165 -23.504 1.00 26.85 371 LEU B N 1
ATOM 5866 C CA . LEU B 1 341 ? -1.055 -15.589 -23.806 1.00 26.27 371 LEU B CA 1
ATOM 5867 C C . LEU B 1 341 ? -1.691 -16.462 -22.696 1.00 23.26 371 LEU B C 1
ATOM 5868 O O . LEU B 1 341 ? -2.174 -17.555 -22.981 1.00 22.53 371 LEU B O 1
ATOM 5873 N N . GLU B 1 342 ? -1.558 -16.036 -21.455 1.00 26.94 372 GLU B N 1
ATOM 5874 C CA . GLU B 1 342 ? -2.150 -16.771 -20.303 1.00 32.09 372 GLU B CA 1
ATOM 5875 C C . GLU B 1 342 ? -3.669 -16.913 -20.544 1.00 33.67 372 GLU B C 1
ATOM 5876 O O . GLU B 1 342 ? -4.186 -18.020 -20.505 1.00 37.11 372 GLU B O 1
ATOM 5882 N N . GLU B 1 343 ? -4.308 -15.818 -20.953 1.00 35.94 373 GLU B N 1
ATOM 5883 C CA . GLU B 1 343 ? -5.755 -15.796 -21.259 1.00 36.87 373 GLU B CA 1
ATOM 5884 C C . GLU B 1 343 ? -6.151 -16.690 -22.382 1.00 35.63 373 GLU B C 1
ATOM 5885 O O . GLU B 1 343 ? -7.137 -17.349 -22.291 1.00 33.86 373 GLU B O 1
ATOM 5891 N N . LYS B 1 344 ? -5.333 -16.813 -23.420 1.00 33.33 374 LYS B N 1
ATOM 5892 C CA . LYS B 1 344 ? -5.608 -17.761 -24.492 1.00 33.21 374 LYS B CA 1
ATOM 5893 C C . LYS B 1 344 ? -5.523 -19.195 -24.116 1.00 32.84 374 LYS B C 1
ATOM 5894 O O . LYS B 1 344 ? -6.107 -20.015 -24.791 1.00 30.29 374 LYS B O 1
ATOM 5900 N N . GLY B 1 345 ? -4.714 -19.538 -23.116 1.00 31.41 375 GLY B N 1
ATOM 5901 C CA . GLY B 1 345 ? -4.596 -20.897 -22.668 1.00 27.95 375 GLY B CA 1
ATOM 5902 C C . GLY B 1 345 ? -3.747 -21.784 -23.507 1.00 25.25 375 GLY B C 1
ATOM 5903 O O . GLY B 1 345 ? -3.724 -23.022 -23.304 1.00 27.87 375 GLY B O 1
ATOM 5904 N N . GLY B 1 346 ? -3.062 -21.214 -24.515 1.00 27.82 376 GLY B N 1
ATOM 5905 C CA . GLY B 1 346 ? -2.252 -22.096 -25.398 1.00 25.59 376 GLY B CA 1
ATOM 5906 C C . GLY B 1 346 ? -1.046 -22.832 -24.751 1.00 23.44 376 GLY B C 1
ATOM 5907 O O . GLY B 1 346 ? -0.560 -23.793 -25.326 1.00 26.23 376 GLY B O 1
ATOM 5908 N N . PHE B 1 347 ? -0.603 -22.427 -23.569 1.00 24.58 377 PHE B N 1
ATOM 5909 C CA . PHE B 1 347 ? 0.361 -23.258 -22.844 1.00 25.95 377 PHE B CA 1
ATOM 5910 C C . PHE B 1 347 ? -0.183 -24.668 -22.552 1.00 28.59 377 PHE B C 1
ATOM 5911 O O . PHE B 1 347 ? 0.595 -25.595 -22.418 1.00 26.33 377 PHE B O 1
ATOM 5919 N N . TYR B 1 348 ? -1.519 -24.820 -22.534 1.00 29.15 378 TYR B N 1
ATOM 5920 C CA . TYR B 1 348 ? -2.151 -26.095 -22.195 1.00 28.86 378 TYR B CA 1
ATOM 5921 C C . TYR B 1 348 ? -2.970 -26.699 -23.330 1.00 26.42 378 TYR B C 1
ATOM 5922 O O . TYR B 1 348 ? -2.852 -27.896 -23.602 1.00 29.29 378 TYR B O 1
ATOM 5931 N N . TYR B 1 349 ? -3.739 -25.878 -24.036 1.00 30.80 379 TYR B N 1
ATOM 5932 C CA . TYR B 1 349 ? -4.503 -26.372 -25.188 1.00 29.85 379 TYR B CA 1
ATOM 5933 C C . TYR B 1 349 ? -3.645 -26.653 -26.407 1.00 36.30 379 TYR B C 1
ATOM 5934 O O . TYR B 1 349 ? -4.036 -27.485 -27.306 1.00 34.36 379 TYR B O 1
ATOM 5943 N N . GLU B 1 350 ? -2.460 -26.003 -26.452 1.00 28.95 380 GLU B N 1
ATOM 5944 C CA . GLU B 1 350 ? -1.468 -26.371 -27.412 1.00 30.28 380 GLU B CA 1
ATOM 5945 C C . GLU B 1 350 ? -0.220 -26.726 -26.586 1.00 31.01 380 GLU B C 1
ATOM 5946 O O . GLU B 1 350 ? -0.360 -27.101 -25.427 1.00 26.44 380 GLU B O 1
ATOM 5952 N N . ARG B 1 351 ? 0.987 -26.651 -27.150 1.00 27.26 381 ARG B N 1
ATOM 5953 C CA . ARG B 1 351 ? 2.179 -27.022 -26.372 1.00 23.80 381 ARG B CA 1
ATOM 5954 C C . ARG B 1 351 ? 3.192 -25.899 -26.572 1.00 25.07 381 ARG B C 1
ATOM 5955 O O . ARG B 1 351 ? 4.337 -26.120 -27.003 1.00 27.12 381 ARG B O 1
ATOM 5963 N N . TRP B 1 352 ? 2.786 -24.688 -26.270 1.00 22.71 382 TRP B N 1
ATOM 5964 C CA . TRP B 1 352 ? 3.633 -23.568 -26.565 1.00 24.40 382 TRP B CA 1
ATOM 5965 C C . TRP B 1 352 ? 4.900 -23.609 -25.677 1.00 26.27 382 TRP B C 1
ATOM 5966 O O . TRP B 1 352 ? 4.791 -23.572 -24.452 1.00 24.44 382 TRP B O 1
ATOM 5977 N N . GLY B 1 353 ? 6.083 -23.658 -26.294 1.00 26.92 383 GLY B N 1
ATOM 5978 C CA . GLY B 1 353 ? 7.359 -23.614 -25.582 1.00 23.10 383 GLY B CA 1
ATOM 5979 C C . GLY B 1 353 ? 7.768 -22.227 -25.146 1.00 22.72 383 GLY B C 1
ATOM 5980 O O . GLY B 1 353 ? 7.369 -21.209 -25.745 1.00 22.09 383 GLY B O 1
ATOM 5981 N N . ASP B 1 354 ? 8.570 -22.169 -24.099 1.00 20.63 384 ASP B N 1
ATOM 5982 C CA . ASP B 1 354 ? 9.143 -20.896 -23.678 1.00 20.30 384 ASP B CA 1
ATOM 5983 C C . ASP B 1 354 ? 10.013 -20.245 -24.791 1.00 19.48 384 ASP B C 1
ATOM 5984 O O . ASP B 1 354 ? 10.092 -19.041 -24.879 1.00 18.98 384 ASP B O 1
ATOM 5989 N N . ALA B 1 355 ? 10.654 -21.074 -25.601 1.00 19.45 385 ALA B N 1
ATOM 5990 C CA . ALA B 1 355 ? 11.560 -20.596 -26.645 1.00 18.91 385 ALA B CA 1
ATOM 5991 C C . ALA B 1 355 ? 10.842 -19.741 -27.735 1.00 19.10 385 ALA B C 1
ATOM 5992 O O . ALA B 1 355 ? 11.183 -18.574 -27.899 1.00 18.13 385 ALA B O 1
ATOM 5994 N N . PRO B 1 356 ? 9.779 -20.248 -28.366 1.00 19.30 386 PRO B N 1
ATOM 5995 C CA . PRO B 1 356 ? 9.073 -19.350 -29.310 1.00 19.72 386 PRO B CA 1
ATOM 5996 C C . PRO B 1 356 ? 8.434 -18.141 -28.692 1.00 20.58 386 PRO B C 1
ATOM 5997 O O . PRO B 1 356 ? 8.407 -17.065 -29.278 1.00 19.82 386 PRO B O 1
ATOM 6001 N N . VAL B 1 357 ? 7.890 -18.293 -27.495 1.00 20.20 387 VAL B N 1
ATOM 6002 C CA . VAL B 1 357 ? 7.290 -17.185 -26.791 1.00 19.67 387 VAL B CA 1
ATOM 6003 C C . VAL B 1 357 ? 8.270 -16.109 -26.451 1.00 19.08 387 VAL B C 1
ATOM 6004 O O . VAL B 1 357 ? 8.039 -14.910 -26.707 1.00 18.53 387 VAL B O 1
ATOM 6008 N N . ARG B 1 358 ? 9.385 -16.482 -25.823 1.00 18.34 388 ARG B N 1
ATOM 6009 C CA . ARG B 1 358 ? 10.450 -15.489 -25.538 1.00 19.20 388 ARG B CA 1
ATOM 6010 C C . ARG B 1 358 ? 10.931 -14.817 -26.833 1.00 16.17 388 ARG B C 1
ATOM 6011 O O . ARG B 1 358 ? 11.169 -13.591 -26.859 1.00 18.62 388 ARG B O 1
ATOM 6019 N N . SER B 1 359 ? 11.083 -15.624 -27.876 1.00 16.39 389 SER B N 1
ATOM 6020 C CA . SER B 1 359 ? 11.684 -15.186 -29.153 1.00 17.33 389 SER B CA 1
ATOM 6021 C C . SER B 1 359 ? 10.744 -14.213 -29.905 1.00 18.75 389 SER B C 1
ATOM 6022 O O . SER B 1 359 ? 11.208 -13.212 -30.435 1.00 17.22 389 SER B O 1
ATOM 6025 N N . LEU B 1 360 ? 9.443 -14.459 -29.838 1.00 17.17 390 LEU B N 1
ATOM 6026 C CA . LEU B 1 360 ? 8.468 -13.512 -30.464 1.00 20.09 390 LEU B CA 1
ATOM 6027 C C . LEU B 1 360 ? 8.477 -12.170 -29.794 1.00 20.24 390 LEU B C 1
ATOM 6028 O O . LEU B 1 360 ? 8.526 -11.123 -30.433 1.00 23.04 390 LEU B O 1
ATOM 6033 N N . ALA B 1 361 ? 8.530 -12.193 -28.463 1.00 20.67 391 ALA B N 1
ATOM 6034 C CA . ALA B 1 361 ? 8.609 -10.977 -27.709 1.00 19.58 391 ALA B CA 1
ATOM 6035 C C . ALA B 1 361 ? 9.892 -10.201 -28.013 1.00 19.69 391 ALA B C 1
ATOM 6036 O O . ALA B 1 361 ? 9.855 -8.971 -28.178 1.00 17.26 391 ALA B O 1
ATOM 6038 N N . LEU B 1 362 ? 11.023 -10.898 -28.004 1.00 17.19 392 LEU B N 1
ATOM 6039 C CA . LEU B 1 362 ? 12.282 -10.223 -28.302 1.00 16.21 392 LEU B CA 1
ATOM 6040 C C . LEU B 1 362 ? 12.266 -9.620 -29.744 1.00 16.31 392 LEU B C 1
ATOM 6041 O O . LEU B 1 362 ? 12.750 -8.555 -29.987 1.00 18.84 392 LEU B O 1
ATOM 6046 N N . ALA B 1 363 ? 11.767 -10.366 -30.700 1.00 16.73 393 ALA B N 1
ATOM 6047 C CA . ALA B 1 363 ? 11.830 -9.931 -32.087 1.00 17.92 393 ALA B CA 1
ATOM 6048 C C . ALA B 1 363 ? 10.853 -8.743 -32.354 1.00 21.40 393 ALA B C 1
ATOM 6049 O O . ALA B 1 363 ? 11.140 -7.873 -33.177 1.00 23.59 393 ALA B O 1
ATOM 6051 N N . LEU B 1 364 ? 9.712 -8.740 -31.667 1.00 20.22 394 LEU B N 1
ATOM 6052 C CA . LEU B 1 364 ? 8.670 -7.729 -31.913 1.00 21.72 394 LEU B CA 1
ATOM 6053 C C . LEU B 1 364 ? 8.880 -6.489 -31.072 1.00 21.96 394 LEU B C 1
ATOM 6054 O O . LEU B 1 364 ? 8.626 -5.357 -31.564 1.00 24.14 394 LEU B O 1
ATOM 6059 N N . PHE B 1 365 ? 9.389 -6.627 -29.835 1.00 21.34 395 PHE B N 1
ATOM 6060 C CA . PHE B 1 365 ? 9.328 -5.542 -28.862 1.00 22.25 395 PHE B CA 1
ATOM 6061 C C . PHE B 1 365 ? 10.645 -4.968 -28.516 1.00 21.35 395 PHE B C 1
ATOM 6062 O O . PHE B 1 365 ? 10.701 -4.130 -27.641 1.00 22.28 395 PHE B O 1
ATOM 6070 N N . ALA B 1 366 ? 11.714 -5.386 -29.205 1.00 21.97 396 ALA B N 1
ATOM 6071 C CA . ALA B 1 366 ? 13.068 -4.917 -28.924 1.00 21.53 396 ALA B CA 1
ATOM 6072 C C . ALA B 1 366 ? 13.812 -4.724 -30.223 1.00 21.49 396 ALA B C 1
ATOM 6073 O O . ALA B 1 366 ? 13.485 -5.331 -31.240 1.00 22.20 396 ALA B O 1
ATOM 6075 N N . ASP B 1 367 ? 14.825 -3.892 -30.142 1.00 21.66 397 ASP B N 1
ATOM 6076 C CA . ASP B 1 367 ? 15.706 -3.615 -31.231 1.00 22.57 397 ASP B CA 1
ATOM 6077 C C . ASP B 1 367 ? 16.618 -4.822 -31.444 1.00 20.82 397 ASP B C 1
ATOM 6078 O O . ASP B 1 367 ? 17.348 -5.214 -30.548 1.00 21.26 397 ASP B O 1
ATOM 6083 N N . LYS B 1 368 ? 16.633 -5.366 -32.647 1.00 17.67 398 LYS B N 1
ATOM 6084 C CA . LYS B 1 368 ? 17.359 -6.583 -32.895 1.00 19.56 398 LYS B CA 1
ATOM 6085 C C . LYS B 1 368 ? 18.898 -6.487 -32.682 1.00 21.88 398 LYS B C 1
ATOM 6086 O O . LYS B 1 368 ? 19.562 -7.543 -32.482 1.00 19.35 398 LYS B O 1
ATOM 6092 N N . SER B 1 369 ? 19.464 -5.281 -32.716 1.00 20.95 399 SER B N 1
ATOM 6093 C CA . SER B 1 369 ? 20.900 -5.078 -32.493 1.00 23.71 399 SER B CA 1
ATOM 6094 C C . SER B 1 369 ? 21.265 -5.163 -30.985 1.00 22.68 399 SER B C 1
ATOM 6095 O O . SER B 1 369 ? 22.443 -5.191 -30.654 1.00 21.41 399 SER B O 1
ATOM 6098 N N . SER B 1 370 ? 20.262 -5.267 -30.118 1.00 18.09 400 SER B N 1
ATOM 6099 C CA . SER B 1 370 ? 20.452 -5.517 -28.713 1.00 19.57 400 SER B CA 1
ATOM 6100 C C . SER B 1 370 ? 20.487 -7.021 -28.330 1.00 19.29 400 SER B C 1
ATOM 6101 O O . SER B 1 370 ? 20.590 -7.324 -27.142 1.00 17.83 400 SER B O 1
ATOM 6104 N N . ILE B 1 371 ? 20.335 -7.910 -29.314 1.00 15.98 401 ILE B N 1
ATOM 6105 C CA . ILE B 1 371 ? 20.262 -9.367 -29.123 1.00 15.64 401 ILE B CA 1
ATOM 6106 C C . ILE B 1 371 ? 21.584 -9.931 -29.699 1.00 16.06 401 ILE B C 1
ATOM 6107 O O . ILE B 1 371 ? 21.910 -9.704 -30.904 1.00 19.18 401 ILE B O 1
ATOM 6112 N N . HIS B 1 372 ? 22.408 -10.498 -28.836 1.00 15.27 402 HIS B N 1
ATOM 6113 C CA . HIS B 1 372 ? 23.781 -10.841 -29.138 1.00 14.94 402 HIS B CA 1
ATOM 6114 C C . HIS B 1 372 ? 23.883 -12.345 -29.402 1.00 15.59 402 HIS B C 1
ATOM 6115 O O . HIS B 1 372 ? 23.528 -13.149 -28.504 1.00 16.13 402 HIS B O 1
ATOM 6122 N N . TRP B 1 373 ? 24.560 -12.709 -30.491 1.00 15.44 403 TRP B N 1
ATOM 6123 C CA . TRP B 1 373 ? 24.935 -14.097 -30.775 1.00 15.24 403 TRP B CA 1
ATOM 6124 C C . TRP B 1 373 ? 26.340 -14.394 -30.230 1.00 15.58 403 TRP B C 1
ATOM 6125 O O . TRP B 1 373 ? 27.351 -13.874 -30.736 1.00 15.66 403 TRP B O 1
ATOM 6136 N N . PHE B 1 374 ? 26.397 -15.237 -29.184 1.00 14.59 404 PHE B N 1
ATOM 6137 C CA . PHE B 1 374 ? 27.640 -15.542 -28.492 1.00 14.51 404 PHE B CA 1
ATOM 6138 C C . PHE B 1 374 ? 28.383 -16.609 -29.277 1.00 15.31 404 PHE B C 1
ATOM 6139 O O . PHE B 1 374 ? 28.441 -17.797 -28.890 1.00 15.99 404 PHE B O 1
ATOM 6147 N N . ARG B 1 375 ? 28.979 -16.189 -30.387 1.00 15.14 405 ARG B N 1
ATOM 6148 C CA . ARG B 1 375 ? 29.670 -17.114 -31.279 1.00 15.95 405 ARG B CA 1
ATOM 6149 C C . ARG B 1 375 ? 30.767 -17.875 -30.536 1.00 15.82 405 ARG B C 1
ATOM 6150 O O . ARG B 1 375 ? 31.047 -19.046 -30.858 1.00 16.21 405 ARG B O 1
ATOM 6158 N N . ASP B 1 376 ? 31.387 -17.220 -29.581 1.00 15.17 406 ASP B N 1
ATOM 6159 C CA . ASP B 1 376 ? 32.538 -17.756 -28.893 1.00 15.76 406 ASP B CA 1
ATOM 6160 C C . ASP B 1 376 ? 32.182 -18.800 -27.838 1.00 14.95 406 ASP B C 1
ATOM 6161 O O . ASP B 1 376 ? 33.122 -19.479 -27.339 1.00 18.12 406 ASP B O 1
ATOM 6166 N N . ILE B 1 377 ? 30.901 -18.892 -27.454 1.00 14.65 407 ILE B N 1
ATOM 6167 C CA . ILE B 1 377 ? 30.492 -19.839 -26.398 1.00 14.98 407 ILE B CA 1
ATOM 6168 C C . ILE B 1 377 ? 30.216 -21.176 -27.071 1.00 14.46 407 ILE B C 1
ATOM 6169 O O . ILE B 1 377 ? 29.133 -21.435 -27.592 1.00 16.05 407 ILE B O 1
ATOM 6174 N N . GLY B 1 378 ? 31.248 -22.023 -27.112 1.00 14.76 408 GLY B N 1
ATOM 6175 C CA . GLY B 1 378 ? 31.112 -23.348 -27.644 1.00 14.29 408 GLY B CA 1
ATOM 6176 C C . GLY B 1 378 ? 30.152 -24.152 -26.703 1.00 14.02 408 GLY B C 1
ATOM 6177 O O . GLY B 1 378 ? 30.364 -24.168 -25.482 1.00 17.01 408 GLY B O 1
ATOM 6178 N N . TYR B 1 379 ? 29.119 -24.746 -27.242 1.00 13.80 409 TYR B N 1
ATOM 6179 C CA . TYR B 1 379 ? 28.029 -25.248 -26.406 1.00 13.74 409 TYR B CA 1
ATOM 6180 C C . TYR B 1 379 ? 27.264 -26.355 -27.070 1.00 14.17 409 TYR B C 1
ATOM 6181 O O . TYR B 1 379 ? 27.020 -26.340 -28.331 1.00 15.33 409 TYR B O 1
ATOM 6190 N N . HIS B 1 380 ? 26.876 -27.360 -26.291 1.00 13.25 410 HIS B N 1
ATOM 6191 C CA . HIS B 1 380 ? 26.005 -28.448 -26.820 1.00 14.60 410 HIS B CA 1
ATOM 6192 C C . HIS B 1 380 ? 24.913 -28.800 -25.880 1.00 14.87 410 HIS B C 1
ATOM 6193 O O . HIS B 1 380 ? 25.161 -28.938 -24.679 1.00 16.56 410 HIS B O 1
ATOM 6200 N N . HIS B 1 381 ? 23.719 -28.999 -26.443 1.00 15.56 411 HIS B N 1
ATOM 6201 C CA . HIS B 1 381 ? 22.605 -29.640 -25.787 1.00 17.07 411 HIS B CA 1
ATOM 6202 C C . HIS B 1 381 ? 22.060 -30.522 -26.873 1.00 18.34 411 HIS B C 1
ATOM 6203 O O . HIS B 1 381 ? 21.791 -30.075 -28.018 1.00 16.09 411 HIS B O 1
ATOM 6210 N N . THR B 1 382 ? 21.844 -31.773 -26.572 1.00 17.47 412 THR B N 1
ATOM 6211 C CA . THR B 1 382 ? 21.399 -32.684 -27.648 1.00 20.44 412 THR B CA 1
ATOM 6212 C C . THR B 1 382 ? 20.182 -32.142 -28.436 1.00 19.05 412 THR B C 1
ATOM 6213 O O . THR B 1 382 ? 19.286 -31.643 -27.830 1.00 17.23 412 THR B O 1
ATOM 6217 N N . PRO B 1 383 ? 20.173 -32.211 -29.765 1.00 18.93 413 PRO B N 1
ATOM 6218 C CA . PRO B 1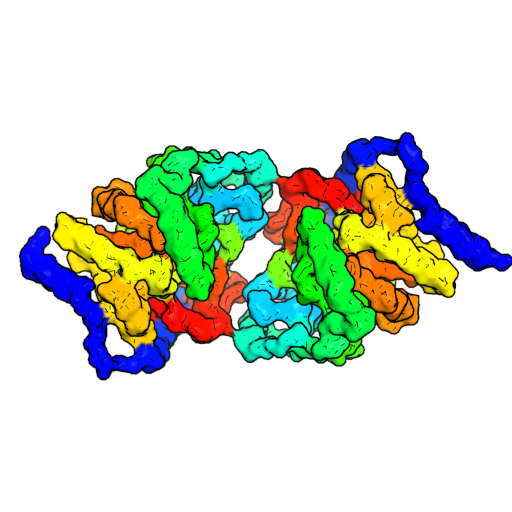 383 ? 21.163 -32.766 -30.696 1.00 18.56 413 PRO B CA 1
ATOM 6219 C C . PRO B 1 383 ? 22.049 -31.726 -31.413 1.00 17.33 413 PRO B C 1
ATOM 6220 O O . PRO B 1 383 ? 22.665 -32.055 -32.435 1.00 19.05 413 PRO B O 1
ATOM 6224 N N . TYR B 1 384 ? 22.198 -30.526 -30.869 1.00 15.83 414 TYR B N 1
ATOM 6225 C CA . TYR B 1 384 ? 22.845 -29.442 -31.636 1.00 15.51 414 TYR B CA 1
ATOM 6226 C C . TYR B 1 384 ? 24.003 -28.850 -30.901 1.00 16.60 414 TYR B C 1
ATOM 6227 O O . TYR B 1 384 ? 24.030 -28.771 -29.650 1.00 14.12 414 TYR B O 1
ATOM 6236 N N . THR B 1 385 ? 24.952 -28.352 -31.687 1.00 15.89 415 THR B N 1
ATOM 6237 C CA . THR B 1 385 ? 26.182 -27.807 -31.151 1.00 16.03 415 THR B CA 1
ATOM 6238 C C . THR B 1 385 ? 26.562 -26.515 -31.866 1.00 15.82 415 THR B C 1
ATOM 6239 O O . THR B 1 385 ? 26.496 -26.449 -33.096 1.00 16.45 415 THR B O 1
ATOM 6243 N N . ASN B 1 386 ? 26.954 -25.491 -31.083 1.00 15.34 416 ASN B N 1
ATOM 6244 C CA . ASN B 1 386 ? 27.663 -24.338 -31.586 1.00 15.17 416 ASN B CA 1
ATOM 6245 C C . ASN B 1 386 ? 29.148 -24.572 -31.279 1.00 15.46 416 ASN B C 1
ATOM 6246 O O . ASN B 1 386 ? 29.542 -24.539 -30.105 1.00 16.06 416 ASN B O 1
ATOM 6251 N N . CYS B 1 387 ? 29.959 -24.778 -32.310 1.00 16.07 417 CYS B N 1
ATOM 6252 C CA . CYS B 1 387 ? 31.371 -25.120 -32.140 1.00 16.31 417 CYS B CA 1
ATOM 6253 C C . CYS B 1 387 ? 32.229 -24.195 -33.011 1.00 17.74 417 CYS B C 1
ATOM 6254 O O . CYS B 1 387 ? 32.326 -24.435 -34.224 1.00 16.27 417 CYS B O 1
ATOM 6257 N N . PRO B 1 388 ? 32.778 -23.101 -32.431 1.00 16.07 418 PRO B N 1
ATOM 6258 C CA . PRO B 1 388 ? 33.466 -22.128 -33.279 1.00 16.43 418 PRO B CA 1
ATOM 6259 C C . PRO B 1 388 ? 34.884 -22.578 -33.641 1.00 19.95 418 PRO B C 1
ATOM 6260 O O . PRO B 1 388 ? 35.363 -23.614 -33.110 1.00 17.44 418 PRO B O 1
ATOM 6264 N N . THR B 1 389 ? 35.558 -21.756 -34.448 1.00 17.31 419 THR B N 1
ATOM 6265 C CA . THR B 1 389 ? 36.890 -22.014 -34.888 1.00 19.28 419 THR B CA 1
ATOM 6266 C C . THR B 1 389 ? 37.856 -21.027 -34.222 1.00 20.27 419 THR B C 1
ATOM 6267 O O . THR B 1 389 ? 37.551 -19.825 -34.122 1.00 19.19 419 THR B O 1
ATOM 6271 N N . CYS B 1 390 ? 38.974 -21.553 -33.702 1.00 19.10 420 CYS B N 1
ATOM 6272 C CA . CYS B 1 390 ? 40.035 -20.767 -33.077 1.00 21.55 420 CYS B CA 1
ATOM 6273 C C . CYS B 1 390 ? 41.192 -20.513 -34.067 1.00 23.12 420 CYS B C 1
ATOM 6274 O O . CYS B 1 390 ? 41.365 -21.296 -35.007 1.00 23.11 420 CYS B O 1
ATOM 6277 N N . PRO B 1 391 ? 41.996 -19.490 -33.814 1.00 24.91 421 PRO B N 1
ATOM 6278 C CA . PRO B 1 391 ? 43.281 -19.340 -34.523 1.00 29.92 421 PRO B CA 1
ATOM 6279 C C . PRO B 1 391 ? 44.172 -20.517 -34.259 1.00 31.78 421 PRO B C 1
ATOM 6280 O O . PRO B 1 391 ? 44.058 -21.177 -33.229 1.00 27.65 421 PRO B O 1
ATOM 6284 N N . ALA B 1 392 ? 45.054 -20.813 -35.205 1.00 37.33 422 ALA B N 1
ATOM 6285 C CA . ALA B 1 392 ? 45.920 -22.016 -35.132 1.00 42.00 422 ALA B CA 1
ATOM 6286 C C . ALA B 1 392 ? 46.738 -22.129 -33.865 1.00 36.98 422 ALA B C 1
ATOM 6287 O O . ALA B 1 392 ? 46.937 -23.234 -33.363 1.00 40.93 422 ALA B O 1
ATOM 6289 N N . ASP B 1 393 ? 47.198 -21.062 -33.275 1.00 35.35 423 ASP B N 1
ATOM 6290 C CA . ASP B 1 393 ? 47.965 -21.424 -32.092 1.00 49.55 423 ASP B CA 1
ATOM 6291 C C . ASP B 1 393 ? 47.256 -21.204 -30.753 1.00 46.32 423 ASP B C 1
ATOM 6292 O O . ASP B 1 393 ? 47.887 -20.977 -29.731 1.00 46.12 423 ASP B O 1
ATOM 6297 N N . SER B 1 394 ? 45.929 -21.359 -30.766 1.00 42.71 424 SER B N 1
ATOM 6298 C CA . SER B 1 394 ? 45.125 -21.037 -29.609 1.00 34.26 424 SER B CA 1
ATOM 6299 C C . SER B 1 394 ? 44.722 -22.319 -28.967 1.00 30.10 424 SER B C 1
ATOM 6300 O O . SER B 1 394 ? 44.313 -23.258 -29.605 1.00 34.09 424 SER B O 1
ATOM 6303 N N . ASP B 1 395 ? 44.693 -22.294 -27.663 1.00 28.91 425 ASP B N 1
ATOM 6304 C CA . ASP B 1 395 ? 44.155 -23.404 -26.914 1.00 34.87 425 ASP B CA 1
ATOM 6305 C C . ASP B 1 395 ? 42.769 -22.999 -26.266 1.00 29.74 425 ASP B C 1
ATOM 6306 O O . ASP B 1 395 ? 42.372 -23.555 -25.245 1.00 25.95 425 ASP B O 1
ATOM 6311 N N . ARG B 1 396 ? 42.087 -22.000 -26.817 1.00 24.49 426 ARG B N 1
ATOM 6312 C CA . ARG B 1 396 ? 40.862 -21.529 -26.179 1.00 23.59 426 ARG B CA 1
ATOM 6313 C C . ARG B 1 396 ? 39.772 -22.627 -26.098 1.00 22.57 426 ARG B C 1
ATOM 6314 O O . ARG B 1 396 ? 39.098 -22.755 -25.067 1.00 22.98 426 ARG B O 1
ATOM 6322 N N . CYS B 1 397 ? 39.618 -23.443 -27.119 1.00 22.80 427 CYS B N 1
ATOM 6323 C CA . CYS B 1 397 ? 38.615 -24.498 -27.077 1.00 24.02 427 CYS B CA 1
ATOM 6324 C C . CYS B 1 397 ? 39.293 -25.808 -26.757 1.00 26.86 427 CYS B C 1
ATOM 6325 O O . CYS B 1 397 ? 40.465 -26.019 -27.101 1.00 25.21 427 CYS B O 1
ATOM 6328 N N . ASN B 1 398 ? 38.547 -26.725 -26.185 1.00 24.34 428 ASN B N 1
ATOM 6329 C CA . ASN B 1 398 ? 39.196 -27.973 -25.674 1.00 26.99 428 ASN B CA 1
ATOM 6330 C C . ASN B 1 398 ? 39.268 -29.075 -26.666 1.00 29.39 428 ASN B C 1
ATOM 6331 O O . ASN B 1 398 ? 39.771 -30.132 -26.321 1.00 28.96 428 ASN B O 1
ATOM 6336 N N . GLY B 1 399 ? 38.723 -28.876 -27.862 1.00 25.53 429 GLY B N 1
ATOM 6337 C CA . GLY B 1 399 ? 38.802 -29.907 -28.858 1.00 27.88 429 GLY B CA 1
ATOM 6338 C C . GLY B 1 399 ? 37.748 -30.996 -28.788 1.00 27.79 429 GLY B C 1
ATOM 6339 O O . GLY B 1 399 ? 37.795 -31.924 -29.584 1.00 25.51 429 GLY B O 1
ATOM 6340 N N . ASN B 1 400 ? 36.782 -30.916 -27.875 1.00 22.59 430 ASN B N 1
ATOM 6341 C CA . ASN B 1 400 ? 35.685 -31.924 -27.806 1.00 21.11 430 ASN B CA 1
ATOM 6342 C C . ASN B 1 400 ? 34.504 -31.671 -28.715 1.00 21.89 430 ASN B C 1
ATOM 6343 O O . ASN B 1 400 ? 33.532 -32.435 -28.709 1.00 19.91 430 ASN B O 1
ATOM 6348 N N . CYS B 1 401 ? 34.573 -30.636 -29.545 1.00 20.61 431 CYS B N 1
ATOM 6349 C CA . CYS B 1 401 ? 33.572 -30.466 -30.547 1.00 21.33 431 CYS B CA 1
ATOM 6350 C C . CYS B 1 401 ? 34.265 -30.224 -31.904 1.00 21.04 431 CYS B C 1
ATOM 6351 O O . CYS B 1 401 ? 35.352 -29.729 -31.946 1.00 21.12 431 CYS B O 1
ATOM 6354 N N . VAL B 1 402 ? 33.598 -30.624 -32.968 1.00 21.31 432 VAL B N 1
ATOM 6355 C CA . VAL B 1 402 ? 34.053 -30.426 -34.355 1.00 21.56 432 VAL B CA 1
ATOM 6356 C C . VAL B 1 402 ? 33.540 -29.042 -34.906 1.00 19.11 432 VAL B C 1
ATOM 6357 O O . VAL B 1 402 ? 32.353 -28.822 -34.986 1.00 18.12 432 VAL B O 1
ATOM 6361 N N . PRO B 1 403 ? 34.452 -28.153 -35.265 1.00 20.19 433 PRO B N 1
ATOM 6362 C CA . PRO B 1 403 ? 34.083 -26.771 -35.628 1.00 20.42 433 PRO B CA 1
ATOM 6363 C C . PRO B 1 403 ? 33.127 -26.762 -36.756 1.00 20.07 433 PRO B C 1
ATOM 6364 O O . PRO B 1 403 ? 33.305 -27.521 -37.712 1.00 19.91 433 PRO B O 1
ATOM 6368 N N . GLY B 1 404 ? 32.011 -26.051 -36.563 1.00 18.05 434 GLY B N 1
ATOM 6369 C CA . GLY B 1 404 ? 31.007 -25.872 -37.552 1.00 19.78 434 GLY B CA 1
ATOM 6370 C C . GLY B 1 404 ? 30.030 -26.996 -37.708 1.00 19.34 434 GLY B C 1
ATOM 6371 O O . GLY B 1 404 ? 29.088 -26.906 -38.480 1.00 18.79 434 GLY B O 1
ATOM 6372 N N . LYS B 1 405 ? 30.216 -28.084 -36.962 1.00 16.53 435 LYS B N 1
ATOM 6373 C CA . LYS B 1 405 ? 29.260 -29.166 -37.072 1.00 18.80 435 LYS B CA 1
ATOM 6374 C C . LYS B 1 405 ? 28.044 -28.987 -36.145 1.00 18.43 435 LYS B C 1
ATOM 6375 O O . LYS B 1 405 ? 28.093 -29.283 -34.944 1.00 20.69 435 LYS B O 1
ATOM 6381 N N . PHE B 1 406 ? 26.962 -28.514 -36.726 1.00 15.48 436 PHE B N 1
ATOM 6382 C CA . PHE B 1 406 ? 25.759 -28.140 -36.048 1.00 16.77 436 PHE B CA 1
ATOM 6383 C C . PHE B 1 406 ? 25.093 -29.382 -35.458 1.00 17.90 436 PHE B C 1
ATOM 6384 O O . PHE B 1 406 ? 24.550 -29.332 -34.386 1.00 16.49 436 PHE B O 1
ATOM 6392 N N . THR B 1 407 ? 25.123 -30.478 -36.201 1.00 18.38 437 THR B N 1
ATOM 6393 C CA . THR B 1 407 ? 24.506 -31.721 -35.770 1.00 20.89 437 THR B CA 1
ATOM 6394 C C . THR B 1 407 ? 25.095 -32.908 -36.550 1.00 23.97 437 THR B C 1
ATOM 6395 O O . THR B 1 407 ? 25.506 -32.750 -37.693 1.00 20.22 437 THR B O 1
ATOM 6399 N N . PRO B 1 408 ? 25.170 -34.086 -35.926 1.00 23.21 438 PRO B N 1
ATOM 6400 C CA . PRO B 1 408 ? 25.695 -35.241 -36.661 1.00 24.73 438 PRO B CA 1
ATOM 6401 C C . PRO B 1 408 ? 24.687 -35.845 -37.645 1.00 23.32 438 PRO B C 1
ATOM 6402 O O . PRO B 1 408 ? 25.085 -36.646 -38.490 1.00 23.16 438 PRO B O 1
ATOM 6406 N N . TRP B 1 409 ? 23.423 -35.485 -37.505 1.00 24.79 439 TRP B N 1
ATOM 6407 C CA . TRP B 1 409 ? 22.341 -36.000 -38.305 1.00 24.89 439 TRP B CA 1
ATOM 6408 C C . TRP B 1 409 ? 21.913 -34.945 -39.361 1.00 26.04 439 TRP B C 1
ATOM 6409 O O . TRP B 1 409 ? 21.115 -34.043 -39.084 1.00 21.48 439 TRP B O 1
ATOM 6420 N N . SER B 1 410 ? 22.381 -35.134 -40.595 1.00 23.52 440 SER B N 1
ATOM 6421 C CA . SER B 1 410 ? 22.208 -34.136 -41.647 1.00 28.05 440 SER B CA 1
ATOM 6422 C C . SER B 1 410 ? 20.735 -33.908 -41.978 1.00 26.46 440 SER B C 1
ATOM 6423 O O . SER B 1 410 ? 20.395 -32.817 -42.456 1.00 26.70 440 SER B O 1
ATOM 6426 N N . ASP B 1 411 ? 19.832 -34.846 -41.689 1.00 25.44 441 ASP B N 1
ATOM 6427 C CA . ASP B 1 411 ? 18.419 -34.585 -41.841 1.00 29.27 441 ASP B CA 1
ATOM 6428 C C . ASP B 1 411 ? 17.921 -33.432 -41.005 1.00 27.36 441 ASP B C 1
ATOM 6429 O O . ASP B 1 411 ? 16.908 -32.853 -41.306 1.00 27.49 441 ASP B O 1
ATOM 6434 N N . LEU B 1 412 ? 18.556 -33.155 -39.881 1.00 25.48 442 LEU B N 1
ATOM 6435 C CA . LEU B 1 412 ? 18.144 -32.036 -39.027 1.00 23.55 442 LEU B CA 1
ATOM 6436 C C . LEU B 1 412 ? 18.796 -30.716 -39.475 1.00 24.59 442 LEU B C 1
ATOM 6437 O O . LEU B 1 412 ? 18.552 -29.682 -38.813 1.00 21.15 442 LEU B O 1
ATOM 6442 N N . ASP B 1 413 ? 19.612 -30.706 -40.538 1.00 23.30 443 ASP B N 1
ATOM 6443 C CA . ASP B 1 413 ? 20.232 -29.418 -40.991 1.00 25.64 443 ASP B CA 1
ATOM 6444 C C . ASP B 1 413 ? 19.196 -28.382 -41.303 1.00 23.55 443 ASP B C 1
ATOM 6445 O O . ASP B 1 413 ? 19.419 -27.171 -41.049 1.00 22.11 443 ASP B O 1
ATOM 6450 N N . ASN B 1 414 ? 18.040 -28.802 -41.794 1.00 20.30 444 ASN B N 1
ATOM 6451 C CA . ASN B 1 414 ? 16.986 -27.818 -42.056 1.00 22.30 444 ASN B CA 1
ATOM 6452 C C . ASN B 1 414 ? 16.242 -27.250 -40.841 1.00 21.35 444 ASN B C 1
ATOM 6453 O O . ASN B 1 414 ? 15.364 -26.393 -41.003 1.00 20.33 444 ASN B O 1
ATOM 6458 N N . GLN B 1 415 ? 16.590 -27.699 -39.636 1.00 19.10 445 GLN B N 1
ATOM 6459 C CA . GLN B 1 415 ? 16.120 -27.083 -38.422 1.00 19.53 445 GLN B CA 1
ATOM 6460 C C . GLN B 1 415 ? 16.966 -25.856 -37.952 1.00 16.67 445 GLN B C 1
ATOM 6461 O O . GLN B 1 415 ? 16.583 -25.185 -37.062 1.00 17.41 445 GLN B O 1
ATOM 6467 N N . ASN B 1 416 ? 18.074 -25.582 -38.606 1.00 18.56 446 ASN B N 1
ATOM 6468 C CA . ASN B 1 416 ? 18.944 -24.442 -38.294 1.00 17.95 446 ASN B CA 1
ATOM 6469 C C . ASN B 1 416 ? 18.355 -23.164 -38.934 1.00 19.18 446 ASN B C 1
ATOM 6470 O O . ASN B 1 416 ? 18.127 -23.143 -40.145 1.00 17.97 446 ASN B O 1
ATOM 6475 N N . CYS B 1 417 ? 18.092 -22.164 -38.092 1.00 18.09 447 CYS B N 1
ATOM 6476 C CA . CYS B 1 417 ? 17.642 -20.857 -38.556 1.00 17.76 447 CYS B CA 1
ATOM 6477 C C . CYS B 1 417 ? 18.723 -19.810 -38.488 1.00 18.03 447 CYS B C 1
ATOM 6478 O O . CYS B 1 417 ? 18.487 -18.646 -38.765 1.00 19.25 447 CYS B O 1
ATOM 6481 N N . GLN B 1 418 ? 19.955 -20.195 -38.144 1.00 16.77 448 GLN B N 1
ATOM 6482 C CA . GLN B 1 418 ? 20.992 -19.224 -37.902 1.00 15.80 448 GLN B CA 1
ATOM 6483 C C . GLN B 1 418 ? 21.328 -18.396 -39.175 1.00 16.68 448 GLN B C 1
ATOM 6484 O O . GLN B 1 418 ? 21.613 -17.211 -39.049 1.00 15.53 448 GLN B O 1
ATOM 6490 N N . ALA B 1 419 ? 21.279 -18.994 -40.377 1.00 15.56 449 ALA B N 1
ATOM 6491 C CA . ALA B 1 419 ? 21.540 -18.254 -41.611 1.00 16.21 449 ALA B CA 1
ATOM 6492 C C . ALA B 1 419 ? 20.575 -17.108 -41.785 1.00 16.48 449 ALA B C 1
ATOM 6493 O O . ALA B 1 419 ? 20.978 -16.040 -42.226 1.00 17.82 449 ALA B O 1
ATOM 6495 N N . THR B 1 420 ? 19.309 -17.308 -41.421 1.00 18.21 450 THR B N 1
ATOM 6496 C CA . THR B 1 420 ? 18.311 -16.245 -41.495 1.00 17.89 450 THR B CA 1
ATOM 6497 C C . THR B 1 420 ? 18.638 -15.071 -40.561 1.00 18.16 450 THR B C 1
ATOM 6498 O O . THR B 1 420 ? 18.584 -13.900 -40.960 1.00 17.48 450 THR B O 1
ATOM 6502 N N . TRP B 1 421 ? 19.059 -15.387 -39.351 1.00 16.67 451 TRP B N 1
ATOM 6503 C CA . TRP B 1 421 ? 19.469 -14.379 -38.401 1.00 15.13 451 TRP B CA 1
ATOM 6504 C C . TRP B 1 421 ? 20.738 -13.610 -38.925 1.00 14.47 451 TRP B C 1
ATOM 6505 O O . TRP B 1 421 ? 20.788 -12.365 -38.856 1.00 17.48 451 TRP B O 1
ATOM 6516 N N . ILE B 1 422 ? 21.694 -14.338 -39.437 1.00 15.49 452 ILE B N 1
ATOM 6517 C CA . ILE B 1 422 ? 22.913 -13.700 -40.013 1.00 16.72 452 ILE B CA 1
ATOM 6518 C C . ILE B 1 422 ? 22.526 -12.788 -41.174 1.00 16.28 452 ILE B C 1
ATOM 6519 O O . ILE B 1 422 ? 22.960 -11.625 -41.235 1.00 14.95 452 ILE B O 1
ATOM 6524 N N . ARG B 1 423 ? 21.720 -13.306 -42.056 1.00 17.31 453 ARG B N 1
ATOM 6525 C CA . ARG B 1 423 ? 21.353 -12.559 -43.285 1.00 18.30 453 ARG B CA 1
ATOM 6526 C C . ARG B 1 423 ? 20.544 -11.299 -43.002 1.00 19.13 453 ARG B C 1
ATOM 6527 O O . ARG B 1 423 ? 20.778 -10.255 -43.630 1.00 19.29 453 ARG B O 1
ATOM 6535 N N . HIS B 1 424 ? 19.599 -11.376 -42.080 1.00 18.36 454 HIS B N 1
ATOM 6536 C CA . HIS B 1 424 ? 18.576 -10.332 -41.907 1.00 20.59 454 HIS B CA 1
ATOM 6537 C C . HIS B 1 424 ? 18.622 -9.564 -40.603 1.00 21.73 454 HIS B C 1
ATOM 6538 O O . HIS B 1 424 ? 18.044 -8.461 -40.498 1.00 20.63 454 HIS B O 1
ATOM 6545 N N . SER B 1 425 ? 19.249 -10.110 -39.575 1.00 17.37 455 SER B N 1
ATOM 6546 C CA . SER B 1 425 ? 19.150 -9.488 -38.295 1.00 16.73 455 SER B CA 1
ATOM 6547 C C . SER B 1 425 ? 20.425 -8.880 -37.855 1.00 16.27 455 SER B C 1
ATOM 6548 O O . SER B 1 425 ? 20.408 -8.103 -36.925 1.00 21.13 455 SER B O 1
ATOM 6551 N N . MET B 1 426 ? 21.536 -9.207 -38.470 1.00 16.36 456 MET B N 1
ATOM 6552 C CA . MET B 1 426 ? 22.797 -8.654 -38.014 1.00 17.89 456 MET B CA 1
ATOM 6553 C C . MET B 1 426 ? 23.254 -7.485 -38.899 1.00 20.13 456 MET B C 1
ATOM 6554 O O . MET B 1 426 ? 23.464 -7.670 -40.083 1.00 22.67 456 MET B O 1
ATOM 6559 N N . SER B 1 427 ? 23.453 -6.322 -38.305 1.00 22.21 457 SER B N 1
ATOM 6560 C CA . SER B 1 427 ? 24.073 -5.228 -39.069 1.00 27.25 457 SER B CA 1
ATOM 6561 C C . SER B 1 427 ? 25.572 -5.292 -38.952 1.00 25.58 457 SER B C 1
ATOM 6562 O O . SER B 1 427 ? 26.129 -6.181 -38.270 1.00 20.75 457 SER B O 1
ATOM 6565 N N . GLU B 1 428 ? 26.245 -4.309 -39.567 1.00 23.17 458 GLU B N 1
ATOM 6566 C CA . GLU B 1 428 ? 27.739 -4.258 -39.610 1.00 24.89 458 GLU B CA 1
ATOM 6567 C C . GLU B 1 428 ? 28.345 -4.395 -38.190 1.00 22.21 458 GLU B C 1
ATOM 6568 O O . GLU B 1 428 ? 29.289 -5.129 -38.008 1.00 21.70 458 GLU B O 1
ATOM 6574 N N . GLU B 1 429 ? 27.747 -3.760 -37.200 1.00 20.44 459 GLU B N 1
ATOM 6575 C CA . GLU B 1 429 ? 28.333 -3.723 -35.867 1.00 24.80 459 GLU B CA 1
ATOM 6576 C C . GLU B 1 429 ? 28.232 -5.161 -35.251 1.00 22.88 459 GLU B C 1
ATOM 6577 O O . GLU B 1 429 ? 29.096 -5.617 -34.524 1.00 25.28 459 GLU B O 1
ATOM 6583 N N . GLU B 1 430 ? 27.196 -5.899 -35.593 1.00 19.58 460 GLU B N 1
ATOM 6584 C CA . GLU B 1 430 ? 27.094 -7.321 -35.099 1.00 20.53 460 GLU B CA 1
ATOM 6585 C C . GLU B 1 430 ? 27.994 -8.221 -35.930 1.00 20.70 460 GLU B C 1
ATOM 6586 O O . GLU B 1 430 ? 28.712 -9.054 -35.412 1.00 20.64 460 GLU B O 1
ATOM 6592 N N . LEU B 1 431 ? 27.942 -8.043 -37.236 1.00 20.23 461 LEU B N 1
ATOM 6593 C CA . LEU B 1 431 ? 28.702 -8.898 -38.115 1.00 21.54 461 LEU B CA 1
ATOM 6594 C C . LEU B 1 431 ? 30.165 -8.785 -37.804 1.00 24.38 461 LEU B C 1
ATOM 6595 O O . LEU B 1 431 ? 30.862 -9.800 -38.015 1.00 29.96 461 LEU B O 1
ATOM 6600 N N . GLU B 1 432 ? 30.642 -7.629 -37.352 1.00 20.84 462 GLU B N 1
ATOM 6601 C CA . GLU B 1 432 ? 32.071 -7.408 -37.082 1.00 25.38 462 GLU B CA 1
ATOM 6602 C C . GLU B 1 432 ? 32.501 -7.510 -35.631 1.00 25.85 462 GLU B C 1
ATOM 6603 O O . GLU B 1 432 ? 33.625 -7.216 -35.237 1.00 22.32 462 GLU B O 1
ATOM 6609 N N . MET B 1 433 ? 31.603 -8.069 -34.822 1.00 22.20 463 MET B N 1
ATOM 6610 C CA . MET B 1 433 ? 31.789 -8.127 -33.376 1.00 23.33 463 MET B CA 1
ATOM 6611 C C . MET B 1 433 ? 32.796 -9.247 -33.022 1.00 21.18 463 MET B C 1
ATOM 6612 O O . MET B 1 433 ? 33.410 -9.206 -31.977 1.00 22.48 463 MET B O 1
ATOM 6617 N N . TYR B 1 434 ? 32.970 -10.227 -33.890 1.00 17.91 464 TYR B N 1
ATOM 6618 C CA . TYR B 1 434 ? 33.995 -11.268 -33.708 1.00 18.72 464 TYR B CA 1
ATOM 6619 C C . TYR B 1 434 ? 34.888 -11.396 -34.901 1.00 21.76 464 TYR B C 1
ATOM 6620 O O . TYR B 1 434 ? 35.930 -12.015 -34.723 1.00 22.76 464 TYR B O 1
#

B-factor: mean 26.82, std 11.65, range [11.82, 98.6]

Organism: Saccharomyces cerevisiae (strain ATCC 204508 / S288c) (NCBI:txid559292)

=== Feature glossary ===
The record interleaves many kinds of information about one protein. Here is each kind framed as the question it answers.

Q: What are the backbone torsion angles?
A: φ (phi) and ψ (psi) are the two rotatable backbone dihedrals per residue: φ is the C(i-1)–N–Cα–C torsion, ψ is the N–Cα–C–N(i+1) torsion, both in degrees on (−180°, 180°]. α-helical residues cluster near (−60°, −45°); β-strand residues near (−120°, +130°). A Ramachandran plot is simply a scatter of (φ, ψ) for every residue.

Q: What is the amino-acid chain?
A: This is the polypeptide sequence — one letter per residue, N-terminus first. Length ranges from a few dozen residues for small domains to over a thousand for large multi-domain proteins.

Q: How mobile is each atom in the crystal?
A: For experimental (PDB) structures, the B-facto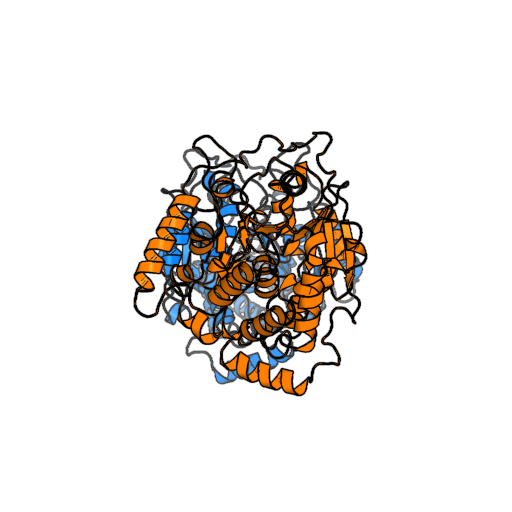r (temperature factor) quantifies the positional spread of each atom in the crystal — a combination of thermal vibration and static disorder — in units of Å². High B-factors mark flexible loops or poorly resolved regions; low B-factors mark the rigid, well-ordered core.

Q: Are the domains correctly placed relative to each other?
A: Predicted Aligned Error (PAE) is an AlphaFold confidence matrix: entry (i, j) is the expected error in the position of residue j, in ångströms, when the prediction is superimposed on the true structure at residue i. Low PAE within a block of residues means that block is internally rigid and well-predicted; high PAE between two blocks means their relative placement is uncertain even if each block individually is confident.

Q: How confident is the AlphaFold model at each residue?
A: pLDDT is the predicted lDDT-Cα score: AlphaFold's confidence that the local environment of each residue (all inter-atomic distances within 15 Å) is correctly placed. It is a per-residue number between 0 and 100, with higher meaning more reliable.

Q: What family and function is it annotated with?
A: Functional annotations link the protein to curated databases. InterPro entries identify conserved domains and families by matching the sequence against member-database signatures (Pfam, PROSITE, CDD, …). Gene Ontology (GO) terms describe molecular function, biological process, and cellular component in a controlled vocabulary. CATH places the structure in a hierarchical fold classification (Class/Architecture/Topology/Homologous-superfamily). The organism is the source species.

Q: How big and how compact is the whole molecule?
A: Three whole-structure scalars: the radius of gyration (RMS distance of Cα from centroid, in Å), the count of Cα–Cα contacts (pairs closer than 8 Å and separated by more than four residues in sequence — i.e. tertiary, not local, contacts), and the bounding-box dimensions. Together they distinguish compact globular folds from extended fibres or disordered chains.

Q: What known structures does this most resemble?
A: The Foldseek neighbor list gives the closest experimentally determined structures in the PDB, ranked by structural alignment. TM-score near 1 means near-identical fold; near 0.3 means only rough topology match. This is how one finds what a novel AlphaFold prediction most resembles in the solved-structure universe.

Q: Which residues are buried vs exposed?
A: SASA measures how much of the protein is reachable by solvent. It is computed by rolling a water-sized probe over the atomic surface and summing the exposed area (Å²). Per-residue SASA distinguishes core (buried, low SASA) from surface (exposed, high SASA) residues; total SASA is a whole-molecule size measure.

Q: Which residues are in helices, strands, or loops?
A: Eight-state secondary structure (DSSP): H is the canonical α-helix, G the tighter 3₁₀-helix, I the wider π-helix; E/B are β-structure, T and S are turns and bends, and '-' is everything else. DSSP derives these from the pattern of main-chain N–H···O=C hydrogen bonds, not from the sequence.

Q: Where is each backbone atom in 3D?
A: Structure coordinates are given as an mmCIF _atom_site loop: one row per atom with element, residue name, chain id, sequence number, and x/y/z position in Å. Only the four main-chain atoms per residue are included here; side chains are omitted to keep the record compact.

Q: What if only a Cα trace is available?
A: Three-state secondary structure (P-SEA) collapses the eight DSSP classes into helix (a), strand (b), and coil (c). P-SEA assigns these from Cα geometry alone — distances and angles — without requiring backbone oxygens, so it works on any Cα trace.

Q: What do the rendered images show?
A: The six renders are orthographic views along the three Cartesian axes in both directions. Representation (cartoon, sticks, or surface) and color scheme (sequence-rainbow or by-chain) vary across proteins so the training set covers all the common visualization conventions.

Q: What does the local fold look like, residue by residue?
A: Foldseek's 3Di representation compresses backbone geometry into a per-residue letter drawn from a learned twenty-state alphabet. It captures the tertiary interaction pattern around each residue — which residues are packed against it in space, regardless of where they are in sequence.

Q: What do the diagnostic plots show?
A: The contact map is a binary N×N matrix image: pixel (i, j) is dark where Cα_i and Cα_j are within 8 Å and |i−j|>4. Because the |i−j|>4 filter removes local helical contacts, off-diagonal stripes parallel to the main diagonal indicate parallel β-sheets; stripes perpendicular to it indicate antiparallel β-sheets. The Ramachandran plot scatters every residue's (φ, ψ) pair against the sterically allowed regions. The PAE heatmap renders the predicted-aligned-error matrix.